Protein AF-D7FN32-F1 (afdb_monomer)

InterPro domains:
  IPR031610 Protein TIC110, chloroplastic [PF16940] (380-660)
  IPR031610 Protein TIC110, chloroplastic [PTHR34935] (25-690)

Foldseek 3Di:
DPDQFALLVLLVVLLVVQVVDLLLVVLQPDFLVRVCDVLVDDDPCPPVVVVSPDDDDDDDDDDDDDDPPPVSVVVSVVSLVSLLSNLLNVLSVVCNVQHQLRAQLVNSQVSNVSSVADDPSSLVSLLQSLLSSLLSNLVFLDDDLVVLVVSVSSCRRNVPDLVSNLSSLLSNLVSLCVPQPPPDDPVLCPDPPRSSVSSVLNSLLSLLSSLVPPPDPVSSVVSSVSSCVSRVHDPVVSVVSLCVNLVVVLLVVLVVCLVVLVPAALVVSVVSCSSSVPDPVVLLVSLLVSLLVLLLCLCCVPHPNQVGACDPVNVVSSVSSCRSSVPDPVSSLVSNCVRLVVSLLVLLLVLLVVCLVVLVDDLVVLLVSVVSSVCSCVRSVPDPVSSLVSQQVSLLVVLQVLLVVLLVCLVVVPLPVSLVSLLSSLSSLVSNLSSVVVPPPDDDDSVVSCCSRHVDQSYDDPSLVSLLSSLLSNLLVLVVDPFHDPCSVVSSVSSCRRSVPDPVSVLVSLLVRVVVVLLVLLLVQLVVCVVVVHNDVVSLVVSVVSCVRSVRPPVSLQVSLLVSLLVLVCVQCPPLDQHDPSRVVSSVVSCVSSVHDLVSVQVSLLVRNLVSLLVLLLVCCPPLNFRDPVSVVVSVVSCVSSSHDPVSSLVSNLVSSLVVVLVLLVVLLVLLCVLPDDPVVVCVPPVDDPDDPPDDDDDDDDPVSLVVSLVSLLSVVVSCVRNVQWDDDPDPDQTARPAAPVVSDDDDPVSLLVSLLSLLVVLVVDDDPVNVVSLVSNSVSCNNNPPDPVSLVVSLCVVLLVVLLVLLLVQCVPPLADDPVSVVVLVVSCVSSVDDPVVSVVSNLVSLLVNLLVLVVVQVVDPDHALVSLVVSLSSCVNSVHACPPRNPQDLVNLLVNLLNNLVCCLVPHDPDDDVNVVVLVVSCVRSVHDPVSSVVSLVVSLQVVLVVLQVVLQVCLVVLPLVSLVVSLVSNLSSLVVVVQAAHDDPDDLSSLCSSLVSLCVVVVVVQDPDDDCSVVVCVVSVVSSVSSCSNNVPDDD

Organism: Ectocarpus siliculosus (NCBI:txid2880)

Mean predicted aligned error: 22.16 Å

Nearest PDB structures (foldseek):
  7zjs-assembly2_C  TM=9.547E-02  e=1.951E-03  Homo sapiens
  7ue2-assembly1_A  TM=2.072E-01  e=6.579E-01  synthetic construct
  8ga7-assembly1_A  TM=9.412E-02  e=7.549E-02  synthetic construct

Structure (mmCIF, N/CA/C/O backbone):
data_AF-D7FN32-F1
#
_entry.id   AF-D7FN32-F1
#
loop_
_atom_site.group_PDB
_atom_site.id
_atom_site.type_symbol
_atom_site.label_atom_id
_atom_site.label_alt_id
_atom_site.label_comp_id
_atom_site.label_asym_id
_atom_site.label_entity_id
_atom_site.label_seq_id
_atom_site.pdbx_PDB_ins_code
_atom_site.Cartn_x
_atom_site.Cartn_y
_atom_site.Cartn_z
_atom_site.occupancy
_atom_site.B_iso_or_equiv
_atom_site.auth_seq_id
_atom_site.auth_comp_id
_atom_site.auth_asym_id
_atom_site.auth_atom_id
_atom_site.pdbx_PDB_model_num
ATOM 1 N N . MET A 1 1 ? -14.343 22.377 67.374 1.00 29.09 1 MET A N 1
ATOM 2 C CA . MET A 1 1 ? -14.703 21.154 66.633 1.00 29.09 1 MET A CA 1
ATOM 3 C C . MET A 1 1 ? -16.190 21.246 66.365 1.00 29.09 1 MET A C 1
ATOM 5 O O . MET A 1 1 ? -16.970 21.007 67.275 1.00 29.09 1 MET A O 1
ATOM 9 N N . LEU A 1 2 ? -16.567 21.759 65.194 1.00 30.19 2 LEU A N 1
ATOM 10 C CA . LEU A 1 2 ? -17.958 21.725 64.748 1.00 30.19 2 LEU A CA 1
ATOM 11 C C . LEU A 1 2 ? -18.257 20.260 64.424 1.00 30.19 2 LEU A C 1
ATOM 13 O O . LEU A 1 2 ? -17.502 19.645 63.675 1.00 30.19 2 LEU A O 1
ATOM 17 N N . VAL A 1 3 ? -19.268 19.691 65.075 1.00 39.28 3 VAL A N 1
ATOM 18 C CA . VAL A 1 3 ? -19.779 18.357 64.749 1.00 39.28 3 VAL A CA 1
ATOM 19 C C . VAL A 1 3 ? -20.258 18.431 63.300 1.00 39.28 3 VAL A C 1
ATOM 21 O O . VAL A 1 3 ? -21.067 19.298 62.977 1.00 39.28 3 VAL A O 1
ATOM 24 N N . GLU A 1 4 ? -19.672 17.625 62.414 1.00 46.88 4 GLU A N 1
ATOM 25 C CA . GLU A 1 4 ? -20.075 17.592 61.006 1.00 46.88 4 GLU A CA 1
ATOM 26 C C . GLU A 1 4 ? -21.521 17.091 60.923 1.00 46.88 4 GLU A C 1
ATOM 28 O O . GLU A 1 4 ? -21.793 16.032 61.495 1.00 46.88 4 GLU A O 1
ATOM 33 N N . PRO A 1 5 ? -22.432 17.811 60.241 1.00 53.34 5 PRO A N 1
ATOM 34 C CA . PRO A 1 5 ? -23.814 17.378 60.145 1.00 53.34 5 PRO A CA 1
ATOM 35 C C . PRO A 1 5 ? -23.885 16.027 59.427 1.00 53.34 5 PRO A C 1
ATOM 37 O O . PRO A 1 5 ? -23.348 15.861 58.328 1.00 53.34 5 PRO A O 1
ATOM 40 N N . MET A 1 6 ? -24.507 15.054 60.083 1.00 65.44 6 MET A N 1
ATOM 41 C CA . MET A 1 6 ? -24.779 13.712 59.571 1.00 65.44 6 MET A CA 1
ATOM 42 C C . MET A 1 6 ? -26.274 13.572 59.289 1.00 65.44 6 MET A C 1
ATOM 44 O O . MET A 1 6 ? -27.090 14.238 59.921 1.00 65.44 6 MET A O 1
ATOM 48 N N . GLY A 1 7 ? -26.670 12.637 58.417 1.00 68.06 7 GLY A N 1
ATOM 49 C CA . GLY A 1 7 ? -28.094 12.360 58.169 1.00 68.06 7 GLY A CA 1
ATOM 50 C C . GLY A 1 7 ? -28.890 12.127 59.464 1.00 68.06 7 GLY A C 1
ATOM 51 O O . GLY A 1 7 ? -30.017 12.596 59.595 1.00 68.06 7 GLY A O 1
ATOM 52 N N . LYS A 1 8 ? -28.269 11.508 60.481 1.00 75.12 8 LYS A N 1
ATOM 53 C CA . LYS A 1 8 ? -28.857 11.275 61.817 1.00 75.12 8 LYS A CA 1
ATOM 54 C C . LYS A 1 8 ? -29.263 12.549 62.565 1.00 75.12 8 LYS A C 1
ATOM 56 O O . LYS A 1 8 ? -30.167 12.486 63.393 1.00 75.12 8 LYS A O 1
ATOM 61 N N . ASP A 1 9 ? -28.666 13.699 62.261 1.00 76.75 9 ASP A N 1
ATOM 62 C CA . ASP A 1 9 ? -29.052 14.968 62.885 1.00 76.75 9 ASP A CA 1
ATOM 63 C C . ASP A 1 9 ? -30.468 15.397 62.478 1.00 76.75 9 ASP A C 1
ATOM 65 O O . ASP A 1 9 ? -31.136 16.109 63.229 1.00 76.75 9 ASP A O 1
ATOM 69 N N . SER A 1 10 ? -30.976 14.894 61.344 1.00 78.44 10 SER A N 1
ATOM 70 C CA . SER A 1 10 ? -32.376 15.081 60.949 1.00 78.44 10 SER A CA 1
ATOM 71 C C . SER A 1 10 ? -33.356 14.483 61.960 1.00 78.44 10 SER A C 1
ATOM 73 O O . SER A 1 10 ? -34.421 15.058 62.165 1.00 78.44 10 SER A O 1
ATOM 75 N N . PHE A 1 11 ? -33.009 13.386 62.648 1.00 82.81 11 PHE A N 1
ATOM 76 C CA . PHE A 1 11 ? -33.902 12.779 63.638 1.00 82.81 11 PHE A CA 1
ATOM 77 C C . PHE A 1 11 ? -34.154 13.727 64.810 1.00 82.81 11 PHE A C 1
ATOM 79 O O . PHE A 1 11 ? -35.302 13.942 65.192 1.00 82.81 11 PHE A O 1
ATOM 86 N N . LYS A 1 12 ? -33.101 14.395 65.291 1.00 80.56 12 LYS A N 1
ATOM 87 C CA . LYS A 1 12 ? -33.206 15.416 66.340 1.00 80.56 12 LYS A CA 1
ATOM 88 C C . LYS A 1 12 ? -33.944 16.661 65.858 1.00 80.56 12 LYS A C 1
ATOM 90 O O . LYS A 1 12 ? -34.766 17.190 66.593 1.00 80.56 12 LYS A O 1
ATOM 95 N N . GLN A 1 13 ? -33.722 17.092 64.614 1.00 79.88 13 GLN A N 1
ATOM 96 C CA . GLN A 1 13 ? -34.473 18.211 64.025 1.00 79.88 13 GLN A CA 1
ATOM 97 C C . GLN A 1 13 ? -35.979 17.904 63.942 1.00 79.88 13 GLN A C 1
ATOM 99 O O . GLN A 1 13 ? -36.803 18.762 64.252 1.00 79.88 13 GLN A O 1
ATOM 104 N N . ILE A 1 14 ? -36.352 16.670 63.581 1.00 80.12 14 ILE A N 1
ATOM 105 C CA . ILE A 1 14 ? -37.753 16.222 63.544 1.00 80.12 14 ILE A CA 1
ATOM 106 C C . ILE A 1 14 ? -38.358 16.194 64.958 1.00 80.12 14 ILE A C 1
ATOM 108 O O . ILE A 1 14 ? -39.503 16.614 65.139 1.00 80.12 14 ILE A O 1
ATOM 112 N N . GLU A 1 15 ? -37.607 15.739 65.965 1.00 75.81 15 GLU A N 1
ATOM 113 C CA . GLU A 1 15 ? -38.041 15.784 67.367 1.00 75.81 15 GLU A CA 1
ATOM 114 C C . GLU A 1 15 ? -38.228 17.222 67.876 1.00 75.81 15 GLU A C 1
ATOM 116 O O . GLU A 1 15 ? -39.260 17.532 68.473 1.00 75.81 15 GLU A O 1
ATOM 121 N N . GLU A 1 16 ? -37.275 18.115 67.596 1.00 79.88 16 GLU A N 1
ATOM 122 C CA . GLU A 1 16 ? -37.299 19.525 68.005 1.00 79.88 16 GLU A CA 1
ATOM 123 C C . GLU A 1 16 ? -38.459 20.308 67.366 1.00 79.88 16 GLU A C 1
ATOM 125 O O . GLU A 1 16 ? -39.102 21.119 68.040 1.00 79.88 16 GLU A O 1
ATOM 130 N N . GLU A 1 17 ? -38.786 20.040 66.096 1.00 76.50 17 GLU A N 1
ATOM 131 C CA . GLU A 1 17 ? -39.943 20.636 65.412 1.00 76.50 17 GLU A CA 1
ATOM 132 C C . GLU A 1 17 ? -41.262 20.310 66.130 1.00 76.50 17 GLU A C 1
ATOM 134 O O . GLU A 1 17 ? -42.109 21.188 66.314 1.00 76.50 17 GLU A O 1
ATOM 139 N N . VAL A 1 18 ? -41.434 19.065 66.583 1.00 72.06 18 VAL A N 1
ATOM 140 C CA . VAL A 1 18 ? -42.627 18.627 67.327 1.00 72.06 18 VAL A CA 1
ATOM 141 C C . VAL A 1 18 ? -42.623 19.179 68.753 1.00 72.06 18 VAL A C 1
ATOM 143 O O . VAL A 1 18 ? -43.676 19.559 69.272 1.00 72.06 18 VAL A O 1
ATOM 146 N N . ASP A 1 19 ? -41.448 19.278 69.374 1.00 69.00 19 ASP A N 1
ATOM 147 C CA . ASP A 1 19 ? -41.274 19.799 70.729 1.00 69.00 19 ASP A CA 1
ATOM 148 C C . ASP A 1 19 ? -41.477 21.320 70.843 1.00 69.00 19 ASP A C 1
ATOM 150 O O . ASP A 1 19 ? -41.755 21.821 71.940 1.00 69.00 19 ASP A O 1
ATOM 154 N N . SER A 1 20 ? -41.376 22.043 69.723 1.00 72.00 20 SER A N 1
ATOM 155 C CA . SER A 1 20 ? -41.645 23.483 69.633 1.00 72.00 20 SER A CA 1
ATOM 156 C C . SER A 1 20 ? -43.136 23.839 69.767 1.00 72.00 20 SER A C 1
ATOM 158 O O . SER A 1 20 ? -43.469 24.954 70.176 1.00 72.00 20 SER A O 1
ATOM 160 N N . ASP A 1 21 ? -44.039 22.884 69.504 1.00 73.25 21 ASP A N 1
ATOM 161 C CA . ASP A 1 21 ? -45.485 23.039 69.675 1.00 73.25 21 ASP A CA 1
ATOM 162 C C . ASP A 1 21 ? -45.949 22.354 70.983 1.00 73.25 21 ASP A C 1
ATOM 164 O O . ASP A 1 21 ? -45.968 21.120 71.080 1.00 73.25 21 ASP A O 1
ATOM 168 N N . PRO A 1 22 ? -46.373 23.118 72.010 1.00 65.75 22 PRO A N 1
ATOM 169 C CA . PRO A 1 22 ? -46.742 22.570 73.317 1.00 65.75 22 PRO A CA 1
ATOM 170 C C . PRO A 1 22 ? -47.934 21.602 73.260 1.00 65.75 22 PRO A C 1
ATOM 172 O O . PRO A 1 22 ? -48.061 20.732 74.131 1.00 65.75 22 PRO A O 1
ATOM 175 N N . ILE A 1 23 ? -48.797 21.714 72.241 1.00 65.00 23 ILE A N 1
ATOM 176 C CA . ILE A 1 23 ? -49.921 20.798 72.026 1.00 65.00 23 ILE A CA 1
ATOM 177 C C . ILE A 1 23 ? -49.400 19.476 71.455 1.00 65.00 23 ILE A C 1
ATOM 179 O O . ILE A 1 23 ? -49.736 18.419 71.991 1.00 65.00 23 ILE A O 1
ATOM 183 N N . LYS A 1 24 ? -48.536 19.512 70.431 1.00 70.69 24 LYS A N 1
ATOM 184 C CA . LYS A 1 24 ? -47.958 18.297 69.826 1.00 70.69 24 LYS A CA 1
ATOM 185 C C . LYS A 1 24 ? -47.060 17.544 70.811 1.00 70.69 24 LYS A C 1
ATOM 187 O O . LYS A 1 24 ? -47.231 16.339 70.981 1.00 70.69 24 LYS A O 1
ATOM 192 N N . LYS A 1 25 ? -46.223 18.262 71.567 1.00 71.12 25 LYS A N 1
ATOM 193 C CA . LYS A 1 25 ? -45.372 17.723 72.646 1.00 71.12 25 LYS A CA 1
ATOM 194 C C . LYS A 1 25 ? -46.145 17.012 73.758 1.00 71.12 25 LYS A C 1
ATOM 196 O O . LYS A 1 25 ? -45.662 16.050 74.354 1.00 71.12 25 LYS A O 1
ATOM 201 N N . SER A 1 26 ? -47.335 17.509 74.090 1.00 64.69 26 SER A N 1
ATOM 202 C CA . SER A 1 26 ? -48.177 16.911 75.135 1.00 64.69 26 SER A CA 1
ATOM 203 C C . SER A 1 26 ? -48.932 15.681 74.629 1.00 64.69 26 SER A C 1
ATOM 205 O O . SER A 1 26 ? -49.164 14.743 75.389 1.00 64.69 26 SER A O 1
ATOM 207 N N . VAL A 1 27 ? -49.317 15.679 73.349 1.00 66.88 27 VAL A N 1
ATOM 208 C CA . VAL A 1 27 ? -50.088 14.600 72.718 1.00 66.88 27 VAL A CA 1
ATOM 209 C C . VAL A 1 27 ? -49.193 13.434 72.273 1.00 66.88 27 VAL A C 1
ATOM 211 O O . VAL A 1 27 ? -49.628 12.285 72.365 1.00 66.88 27 VAL A O 1
ATOM 214 N N . SER A 1 28 ? -47.939 13.691 71.885 1.00 66.25 28 SER A N 1
ATOM 215 C CA . SER A 1 28 ? -46.950 12.657 71.533 1.00 66.25 28 SER A CA 1
ATOM 216 C C . SER A 1 28 ? -46.604 11.729 72.705 1.00 66.25 28 SER A C 1
ATOM 218 O O . SER A 1 28 ? -46.356 10.544 72.514 1.00 66.25 28 SER A O 1
ATOM 220 N N . LYS A 1 29 ? -46.672 12.241 73.942 1.00 68.31 29 LYS A N 1
ATOM 221 C CA . LYS A 1 29 ? -46.376 11.499 75.184 1.00 68.31 29 LYS A CA 1
ATOM 222 C C . LYS A 1 29 ? -47.545 10.662 75.716 1.00 68.31 29 LYS A C 1
ATOM 224 O O . LYS A 1 29 ? -47.408 9.999 76.746 1.00 68.31 29 LYS A O 1
ATOM 229 N N . MET A 1 30 ? -48.713 10.707 75.074 1.00 67.94 30 MET A N 1
ATOM 230 C CA . MET A 1 30 ? -49.887 9.956 75.524 1.00 67.94 30 MET A CA 1
ATOM 231 C C . MET A 1 30 ? -49.805 8.490 75.096 1.00 67.94 30 MET A C 1
ATOM 233 O O . MET A 1 30 ? -49.658 8.182 73.914 1.00 67.94 30 MET A O 1
ATOM 237 N N . THR A 1 31 ? -49.999 7.569 76.043 1.00 62.53 31 THR A N 1
ATOM 238 C CA . THR A 1 31 ? -50.057 6.135 75.729 1.00 62.53 31 THR A CA 1
ATOM 239 C C . THR A 1 31 ? -51.274 5.809 74.847 1.00 62.53 31 THR A C 1
ATOM 241 O O . THR A 1 31 ? -52.301 6.499 74.933 1.00 62.53 31 THR A O 1
ATOM 244 N N . PRO A 1 32 ? -51.224 4.735 74.032 1.00 60.09 32 PRO A N 1
ATOM 245 C CA . PRO A 1 32 ? -52.300 4.389 73.097 1.00 60.09 32 PRO A CA 1
ATOM 246 C C . PRO A 1 32 ? -53.680 4.283 73.763 1.00 60.09 32 PRO A C 1
ATOM 248 O O . PRO A 1 32 ? -54.679 4.720 73.194 1.00 60.09 32 PRO A O 1
ATOM 251 N N . GLY A 1 33 ? -53.737 3.778 75.002 1.00 57.44 33 GLY A N 1
ATOM 252 C CA . GLY A 1 33 ? -54.968 3.688 75.793 1.00 57.44 33 GLY A CA 1
ATOM 253 C C . GLY A 1 33 ? -55.526 5.045 76.240 1.00 57.44 33 GLY A C 1
ATOM 254 O O . GLY A 1 33 ? -56.731 5.274 76.136 1.00 57.44 33 GLY A O 1
ATOM 255 N N . VAL A 1 34 ? -54.663 5.970 76.679 1.00 62.78 34 VAL A N 1
ATOM 256 C CA . VAL A 1 34 ? -55.061 7.322 77.120 1.00 62.78 34 VAL A CA 1
ATOM 257 C C . VAL A 1 34 ? -55.555 8.144 75.937 1.00 62.78 34 VAL A C 1
ATOM 259 O O . VAL A 1 34 ? -56.607 8.777 76.001 1.00 62.78 34 VAL A O 1
ATOM 262 N N . ALA A 1 35 ? -54.839 8.090 74.822 1.00 59.69 35 ALA A N 1
ATOM 263 C CA . ALA A 1 35 ? -55.214 8.842 73.643 1.00 59.69 35 ALA A CA 1
ATOM 264 C C . ALA A 1 35 ? -56.444 8.253 72.934 1.00 59.69 35 ALA A C 1
ATOM 266 O O . ALA A 1 35 ? -57.266 9.021 72.438 1.00 59.69 35 ALA A O 1
ATOM 267 N N . LYS A 1 36 ? -56.647 6.924 72.952 1.00 59.28 36 LYS A N 1
ATOM 268 C CA . LYS A 1 36 ? -57.910 6.308 72.510 1.00 59.28 36 LYS A CA 1
ATOM 269 C C . LYS A 1 36 ? -59.072 6.806 73.369 1.00 59.28 36 LYS A C 1
ATOM 271 O O . LYS A 1 36 ? -60.054 7.251 72.797 1.00 59.28 36 LYS A O 1
ATOM 276 N N . ALA A 1 37 ? -58.934 6.869 74.697 1.00 56.66 37 ALA A N 1
ATOM 277 C CA . ALA A 1 37 ? -59.971 7.406 75.587 1.00 56.66 37 ALA A CA 1
ATOM 278 C C . ALA A 1 37 ? -60.298 8.894 75.320 1.00 56.66 37 ALA A C 1
ATOM 280 O O . ALA A 1 37 ? -61.471 9.259 75.218 1.00 56.66 37 ALA A O 1
ATOM 281 N N . VAL A 1 38 ? -59.279 9.742 75.120 1.00 60.28 38 VAL A N 1
ATOM 282 C CA . VAL A 1 38 ? -59.444 11.167 74.754 1.00 60.28 38 VAL A CA 1
ATOM 283 C C . VAL A 1 38 ? -60.082 11.327 73.364 1.00 60.28 38 VAL A C 1
ATOM 285 O O . VAL A 1 38 ? -60.896 12.228 73.154 1.00 60.28 38 VAL A O 1
ATOM 288 N N . LEU A 1 39 ? -59.758 10.435 72.421 1.00 56.53 39 LEU A N 1
ATOM 289 C CA . LEU A 1 39 ? -60.235 10.469 71.038 1.00 56.53 39 LEU A CA 1
ATOM 290 C C . LEU A 1 39 ? -61.536 9.697 70.791 1.00 56.53 39 LEU A C 1
ATOM 292 O O . LEU A 1 39 ? -62.108 9.933 69.737 1.00 56.53 39 LEU A O 1
ATOM 296 N N . THR A 1 40 ? -62.024 8.800 71.662 1.00 51.47 40 THR A N 1
ATOM 297 C CA . THR A 1 40 ? -63.292 8.047 71.479 1.00 51.47 40 THR A CA 1
ATOM 298 C C . THR A 1 40 ? -64.447 8.533 72.356 1.00 51.47 40 THR A C 1
ATOM 300 O O . THR A 1 40 ? -65.594 8.321 71.970 1.00 51.47 40 THR A O 1
ATOM 303 N N . GLY A 1 41 ? -64.182 9.266 73.445 1.00 48.47 41 GLY A N 1
ATOM 304 C CA . GLY A 1 41 ? -65.185 10.079 74.145 1.00 48.47 41 GLY A CA 1
ATOM 305 C C . GLY A 1 41 ? -65.407 9.773 75.634 1.00 48.47 41 GLY A C 1
ATOM 306 O O . GLY A 1 41 ? -65.128 8.681 76.116 1.00 48.47 41 GLY A O 1
ATOM 307 N N . VAL A 1 42 ? -66.013 10.771 76.299 1.00 38.62 42 VAL A N 1
ATOM 308 C CA . VAL A 1 42 ? -66.434 10.894 77.718 1.00 38.62 42 VAL A CA 1
ATOM 309 C C . VAL A 1 42 ? -65.360 11.362 78.718 1.00 38.62 42 VAL A C 1
ATOM 311 O O . VAL A 1 42 ? -65.156 10.762 79.765 1.00 38.62 42 VAL A O 1
ATOM 314 N N . ILE A 1 43 ? -64.736 12.517 78.458 1.00 39.38 43 ILE A N 1
ATOM 315 C CA . ILE A 1 43 ? -64.212 13.402 79.520 1.00 39.38 43 ILE A CA 1
ATOM 316 C C . ILE A 1 43 ? -64.628 14.845 79.170 1.00 39.38 43 ILE A C 1
ATOM 318 O O . ILE A 1 43 ? -64.515 15.221 78.000 1.00 39.38 43 ILE A O 1
ATOM 322 N N . PRO A 1 44 ? -65.131 15.677 80.107 1.00 39.16 44 PRO A N 1
ATOM 323 C CA . PRO A 1 44 ? -65.444 17.074 79.817 1.00 39.16 44 PRO A CA 1
ATOM 324 C C . PRO A 1 44 ? -64.147 17.827 79.477 1.00 39.16 44 PRO A C 1
ATOM 326 O O . PRO A 1 44 ? -63.320 18.078 80.346 1.00 39.16 44 PRO A O 1
ATOM 329 N N . ILE A 1 45 ? -63.973 18.212 78.209 1.00 42.84 45 ILE A N 1
ATOM 330 C CA . ILE A 1 45 ? -62.768 18.876 77.659 1.00 42.84 45 ILE A CA 1
ATOM 331 C C . ILE A 1 45 ? -62.533 20.297 78.240 1.00 42.84 45 ILE A C 1
ATOM 333 O O . ILE A 1 45 ? -61.560 20.965 77.903 1.00 42.84 45 ILE A O 1
ATOM 337 N N . ALA A 1 46 ? -63.360 20.765 79.179 1.00 38.06 46 ALA A N 1
ATOM 338 C CA . ALA A 1 46 ? -63.178 22.067 79.822 1.00 38.06 46 ALA A CA 1
ATOM 339 C C . ALA A 1 46 ? -61.933 22.140 80.736 1.00 38.06 46 ALA A C 1
ATOM 341 O O . ALA A 1 46 ? -61.381 23.222 80.906 1.00 38.06 46 ALA A O 1
ATOM 342 N N . SER A 1 47 ? -61.448 21.021 81.291 1.00 38.44 47 SER A N 1
ATOM 343 C CA . SER A 1 47 ? -60.293 21.023 82.209 1.00 38.44 47 SER A CA 1
ATOM 344 C C . SER A 1 47 ? -58.933 20.832 81.523 1.00 38.44 47 SER A C 1
ATOM 346 O O . SER A 1 47 ? -57.935 21.344 82.021 1.00 38.44 47 SER A O 1
ATOM 348 N N . ALA A 1 48 ? -58.868 20.156 80.370 1.00 39.03 48 ALA A N 1
ATOM 349 C CA . ALA A 1 48 ? -57.599 19.877 79.683 1.00 39.03 48 ALA A CA 1
ATOM 350 C C . ALA A 1 48 ? -57.125 21.038 78.789 1.00 39.03 48 ALA A C 1
ATOM 352 O O . ALA A 1 48 ? -55.931 21.317 78.724 1.00 39.03 48 ALA A O 1
ATOM 353 N N . VAL A 1 49 ? -58.050 21.764 78.147 1.00 37.81 49 VAL A N 1
ATOM 354 C CA . VAL A 1 49 ? -57.704 22.938 77.319 1.00 37.81 49 VAL A CA 1
ATOM 355 C C . VAL A 1 49 ? -57.350 24.150 78.192 1.00 37.81 49 VAL A C 1
ATOM 357 O O . VAL A 1 49 ? -56.463 24.919 77.837 1.00 37.81 49 VAL A O 1
ATOM 360 N N . GLY A 1 50 ? -57.963 24.282 79.376 1.00 39.78 50 GLY A N 1
ATOM 361 C CA . GLY A 1 50 ? -57.622 25.328 80.351 1.00 39.78 50 GLY A CA 1
ATOM 362 C C . GLY A 1 50 ? -56.249 25.149 81.013 1.00 39.78 50 GLY A C 1
ATOM 363 O O . GLY A 1 50 ? -55.634 26.138 81.398 1.00 39.78 50 GLY A O 1
ATOM 364 N N . TYR A 1 51 ? -55.733 23.916 81.095 1.00 41.47 51 TYR A N 1
ATOM 365 C CA . TYR A 1 51 ? -54.408 23.630 81.664 1.00 41.47 51 TYR A CA 1
ATOM 366 C C . TYR A 1 51 ? -53.253 23.929 80.688 1.00 41.47 51 TYR A C 1
ATOM 368 O O . TYR A 1 51 ? -52.133 24.180 81.119 1.00 41.47 51 TYR A O 1
ATOM 376 N N . LEU A 1 52 ? -53.520 23.941 79.377 1.00 39.09 52 LEU A N 1
ATOM 377 C CA . LEU A 1 52 ? -52.517 24.189 78.329 1.00 39.09 52 LEU A CA 1
ATOM 378 C C . LEU A 1 52 ? -52.388 25.670 77.921 1.00 39.09 52 LEU A C 1
ATOM 380 O O . LEU A 1 52 ? -51.473 26.007 77.176 1.00 39.09 52 LEU A O 1
ATOM 384 N N . ALA A 1 53 ? -53.270 26.557 78.401 1.00 36.41 53 ALA A N 1
ATOM 385 C CA . ALA A 1 53 ? -53.348 27.956 77.959 1.00 36.41 53 ALA A CA 1
ATOM 386 C C . ALA A 1 53 ? -52.932 29.015 79.006 1.00 36.41 53 ALA A C 1
ATOM 388 O O . ALA A 1 53 ? -53.119 30.202 78.749 1.00 36.41 53 ALA A O 1
ATOM 389 N N . MET A 1 54 ? -52.367 28.646 80.167 1.00 36.66 54 MET A N 1
ATOM 390 C CA . MET A 1 54 ? -51.922 29.630 81.172 1.00 36.66 54 MET A CA 1
ATOM 391 C C . MET A 1 54 ? -50.525 29.350 81.750 1.00 36.66 54 MET A C 1
ATOM 393 O O . MET A 1 54 ? -50.254 28.222 82.166 1.00 36.66 54 MET A O 1
ATOM 397 N N . PRO A 1 55 ? -49.652 30.371 81.873 1.00 30.08 55 PRO A N 1
ATOM 398 C CA . PRO A 1 55 ? -48.446 30.282 82.682 1.00 30.08 55 PRO A CA 1
ATOM 399 C C . PRO A 1 55 ? -48.766 30.593 84.163 1.00 30.08 55 PRO A C 1
ATOM 401 O O . PRO A 1 55 ? -48.966 31.746 84.525 1.00 30.08 55 PRO A O 1
ATOM 404 N N . GLY A 1 56 ? -48.773 29.562 85.023 1.00 33.62 56 GLY A N 1
ATOM 405 C CA . GLY A 1 56 ? -48.625 29.653 86.494 1.00 33.62 56 GLY A CA 1
ATOM 406 C C . GLY A 1 56 ? -49.888 29.768 87.390 1.00 33.62 56 GLY A C 1
ATOM 407 O O . GLY A 1 56 ? -50.707 30.653 87.201 1.00 33.62 56 GLY A O 1
ATOM 408 N N . GLY A 1 57 ? -49.965 28.925 88.444 1.00 35.75 57 GLY A N 1
ATOM 409 C CA . GLY A 1 57 ? -50.543 29.225 89.785 1.00 35.75 57 GLY A CA 1
ATOM 410 C C . GLY A 1 57 ? -52.057 29.052 90.110 1.00 35.75 57 GLY A C 1
ATOM 411 O O . GLY A 1 57 ? -52.846 29.938 89.837 1.00 35.75 57 GLY A O 1
ATOM 412 N N . VAL A 1 58 ? -52.402 27.955 90.819 1.00 35.34 58 VAL A N 1
ATOM 413 C CA . VAL A 1 58 ? -53.453 27.659 91.858 1.00 35.34 58 VAL A CA 1
ATOM 414 C C . VAL A 1 58 ? -54.872 28.338 91.893 1.00 35.34 58 VAL A C 1
ATOM 416 O O . VAL A 1 58 ? -54.997 29.518 92.186 1.00 35.34 58 VAL A O 1
ATOM 419 N N . ALA A 1 59 ? -55.915 27.464 91.866 1.00 30.22 59 ALA A N 1
ATOM 420 C CA . ALA A 1 59 ? -57.247 27.435 92.560 1.00 30.22 59 ALA A CA 1
ATOM 421 C C . ALA A 1 59 ? -58.617 27.891 91.934 1.00 30.22 59 ALA A C 1
ATOM 423 O O . ALA A 1 59 ? -58.970 29.060 91.937 1.00 30.22 59 ALA A O 1
ATOM 424 N N . VAL A 1 60 ? -59.434 26.864 91.587 1.00 31.30 60 VAL A N 1
ATOM 425 C CA . VAL A 1 60 ? -60.844 26.474 91.956 1.00 31.30 60 VAL A CA 1
ATOM 426 C C . VAL A 1 60 ? -62.132 27.293 91.606 1.00 31.30 60 VAL A C 1
ATOM 428 O O . VAL A 1 60 ? -62.386 28.360 92.149 1.00 31.30 60 VAL A O 1
ATOM 431 N N . SER A 1 61 ? -63.063 26.569 90.927 1.00 24.70 61 SER A N 1
ATOM 432 C CA . SER A 1 61 ? -64.568 26.601 90.885 1.00 24.70 61 SER A CA 1
ATOM 433 C C . SER A 1 61 ? -65.296 27.755 90.167 1.00 24.70 61 SER A C 1
ATOM 435 O O . SER A 1 61 ? -64.863 28.888 90.254 1.00 24.70 61 SER A O 1
ATOM 437 N N . ALA A 1 62 ? -66.457 27.618 89.507 1.00 24.22 62 ALA A N 1
ATOM 438 C CA . ALA A 1 62 ? -67.287 26.523 88.981 1.00 24.22 62 ALA A CA 1
ATOM 439 C C . ALA A 1 62 ? -68.414 27.150 88.101 1.00 24.22 62 ALA A C 1
ATOM 441 O O . ALA A 1 62 ? -68.758 28.310 88.308 1.00 24.22 62 ALA A O 1
ATOM 442 N N . ILE A 1 63 ? -69.053 26.332 87.239 1.00 26.92 63 ILE A N 1
ATOM 443 C CA . ILE A 1 63 ? -70.341 26.548 86.512 1.00 26.92 63 ILE A CA 1
ATOM 444 C C . ILE A 1 63 ? -70.248 27.491 85.282 1.00 26.92 63 ILE A C 1
ATOM 446 O O . ILE A 1 63 ? -69.720 28.583 85.375 1.00 26.92 63 ILE A O 1
ATOM 450 N N . GLY A 1 64 ? -70.744 27.178 84.078 1.00 24.53 64 GLY A N 1
ATOM 451 C CA . GLY A 1 64 ? -71.629 26.112 83.614 1.00 24.53 64 GLY A CA 1
ATOM 452 C C . GLY A 1 64 ? -71.744 26.098 82.077 1.00 24.53 64 GLY A C 1
ATOM 453 O O . GLY A 1 64 ? -71.240 26.973 81.381 1.00 24.53 64 GLY A O 1
ATOM 454 N N . ALA A 1 65 ? -72.361 25.031 81.574 1.00 26.67 65 ALA A N 1
ATOM 455 C CA . ALA A 1 65 ? -72.395 24.567 80.190 1.00 26.67 65 ALA A CA 1
ATOM 456 C C . ALA A 1 65 ? -73.115 25.481 79.173 1.00 26.67 65 ALA A C 1
ATOM 458 O O . ALA A 1 65 ? -74.073 26.158 79.524 1.00 26.67 65 ALA A O 1
ATOM 459 N N . VAL A 1 66 ? -72.693 25.389 77.898 1.00 28.78 66 VAL A N 1
ATOM 460 C CA . VAL A 1 66 ? -73.493 25.144 76.664 1.00 28.78 66 VAL A CA 1
ATOM 461 C C . VAL A 1 66 ? -72.717 25.668 75.438 1.00 28.78 66 VAL A C 1
ATOM 463 O O . VAL A 1 66 ? -72.787 26.840 75.096 1.00 28.78 66 VAL A O 1
ATOM 466 N N . ALA A 1 67 ? -71.965 24.769 74.783 1.00 26.98 67 ALA A N 1
ATOM 467 C CA . ALA A 1 67 ? -71.562 24.824 73.361 1.00 26.98 67 ALA A CA 1
ATOM 468 C C . ALA A 1 67 ? -70.930 23.474 72.924 1.00 26.98 67 ALA A C 1
ATOM 470 O O . ALA A 1 67 ? -69.848 23.421 72.343 1.00 26.98 67 ALA A O 1
ATOM 471 N N . SER A 1 68 ? -71.562 22.342 73.260 1.00 38.41 68 SER A N 1
ATOM 472 C CA . SER A 1 68 ? -70.993 20.987 73.102 1.00 38.41 68 SER A CA 1
ATOM 473 C C . SER A 1 68 ? -71.290 20.283 71.764 1.00 38.41 68 SER A C 1
ATOM 475 O O . SER A 1 68 ? -70.939 19.120 71.614 1.00 38.41 68 SER A O 1
ATOM 477 N N . GLY A 1 69 ? -71.876 20.946 70.763 1.00 35.09 69 GLY A N 1
ATOM 478 C CA . GLY A 1 69 ? -72.221 20.290 69.487 1.00 35.09 69 GLY A CA 1
ATOM 479 C C . GLY A 1 69 ? -71.213 20.470 68.346 1.00 35.09 69 GLY A C 1
ATOM 480 O O . GLY A 1 69 ? -71.029 19.568 67.537 1.00 35.09 69 GLY A O 1
ATOM 481 N N . VAL A 1 70 ? -70.539 21.625 68.271 1.00 35.88 70 VAL A N 1
ATOM 482 C CA . VAL A 1 70 ? -69.803 22.031 67.052 1.00 35.88 70 VAL A CA 1
ATOM 483 C C . VAL A 1 70 ? -68.299 22.230 67.302 1.00 35.88 70 VAL A C 1
ATOM 485 O O . VAL A 1 70 ? -67.482 21.869 66.459 1.00 35.88 70 VAL A O 1
ATOM 488 N N . GLY A 1 71 ? -67.897 22.683 68.497 1.00 40.00 71 GLY A N 1
ATOM 489 C CA . GLY A 1 71 ? -66.480 22.836 68.866 1.00 40.00 71 GLY A CA 1
ATOM 490 C C . GLY A 1 71 ? -65.765 21.520 69.207 1.00 40.00 71 GLY A C 1
ATOM 491 O O . GLY A 1 71 ? -64.562 21.403 68.990 1.00 40.00 71 GLY A O 1
ATOM 492 N N . GLY A 1 72 ? -66.497 20.506 69.687 1.00 47.06 72 GLY A N 1
ATOM 493 C CA . GLY A 1 72 ? -65.935 19.212 70.100 1.00 47.06 72 GLY A CA 1
ATOM 494 C C . GLY A 1 72 ? -65.400 18.379 68.935 1.00 47.06 72 GLY A C 1
ATOM 495 O O . GLY A 1 72 ? -64.325 17.800 69.043 1.00 47.06 72 GLY A O 1
ATOM 496 N N . ASN A 1 73 ? -66.088 18.388 67.789 1.00 51.22 73 ASN A N 1
ATOM 497 C CA . ASN A 1 73 ? -65.593 17.731 66.576 1.00 51.22 73 ASN A CA 1
ATOM 498 C C . ASN A 1 73 ? -64.388 18.468 65.981 1.00 51.22 73 ASN A C 1
ATOM 500 O O . ASN A 1 73 ? -63.462 17.816 65.508 1.00 51.22 73 ASN A O 1
ATOM 504 N N . LEU A 1 74 ? -64.350 19.804 66.062 1.00 52.69 74 LEU A N 1
ATOM 505 C CA . LEU A 1 74 ? -63.206 20.595 65.603 1.00 52.69 74 LEU A CA 1
ATOM 506 C C . LEU A 1 74 ? -61.976 20.393 66.503 1.00 52.69 74 LEU A C 1
ATOM 508 O O . LEU A 1 74 ? -60.884 20.178 65.992 1.00 52.69 74 LEU A O 1
ATOM 512 N N . ALA A 1 75 ? -62.147 20.400 67.829 1.00 56.84 75 ALA A N 1
ATOM 513 C CA . ALA A 1 75 ? -61.076 20.132 68.789 1.00 56.84 75 ALA A CA 1
ATOM 514 C C . ALA A 1 75 ? -60.584 18.677 68.714 1.00 56.84 75 ALA A C 1
ATOM 516 O O . ALA A 1 75 ? -59.383 18.444 68.740 1.00 56.84 75 ALA A O 1
ATOM 517 N N . ARG A 1 76 ? -61.487 17.702 68.541 1.00 62.75 76 ARG A N 1
ATOM 518 C CA . ARG A 1 76 ? -61.143 16.287 68.320 1.00 62.75 76 ARG A CA 1
ATOM 519 C C . ARG A 1 76 ? -60.411 16.084 66.996 1.00 62.75 76 ARG A C 1
ATOM 521 O O . ARG A 1 76 ? -59.437 15.343 66.968 1.00 62.75 76 ARG A O 1
ATOM 528 N N . LYS A 1 77 ? -60.834 16.765 65.923 1.00 66.69 77 LYS A N 1
ATOM 529 C CA . LYS A 1 77 ? -60.133 16.760 64.630 1.00 66.69 77 LYS A CA 1
ATOM 530 C C . LYS A 1 77 ? -58.744 17.387 64.765 1.00 66.69 77 LYS A C 1
ATOM 532 O O . LYS A 1 77 ? -57.787 16.766 64.332 1.00 66.69 77 LYS A O 1
ATOM 537 N N . LYS A 1 78 ? -58.619 18.532 65.449 1.00 67.56 78 LYS A N 1
ATOM 538 C CA . LYS A 1 78 ? -57.329 19.185 65.734 1.00 67.56 78 LYS A CA 1
ATOM 539 C C . LYS A 1 78 ? -56.411 18.356 66.638 1.00 67.56 78 LYS A C 1
ATOM 541 O O . LYS A 1 78 ? -55.221 18.328 66.385 1.00 67.56 78 LYS A O 1
ATOM 546 N N . LEU A 1 79 ? -56.932 17.666 67.656 1.00 68.94 79 LEU A N 1
ATOM 547 C CA . LEU A 1 79 ? -56.146 16.789 68.539 1.00 68.94 79 LEU A CA 1
ATOM 548 C C . LEU A 1 79 ? -55.735 15.488 67.846 1.00 68.94 79 LEU A C 1
ATOM 550 O O . LEU A 1 79 ? -54.611 15.036 68.030 1.00 68.94 79 LEU A O 1
ATOM 554 N N . LYS A 1 80 ? -56.623 14.893 67.038 1.00 72.75 80 LYS A N 1
ATOM 555 C CA . LYS A 1 80 ? -56.285 13.739 66.194 1.00 72.75 80 LYS A CA 1
ATOM 556 C C . LYS A 1 80 ? -55.197 14.120 65.189 1.00 72.75 80 LYS A C 1
ATOM 558 O O . LYS A 1 80 ? -54.225 13.390 65.069 1.00 72.75 80 LYS A O 1
ATOM 563 N N . GLN A 1 81 ? -55.342 15.278 64.546 1.00 74.88 81 GLN A N 1
ATOM 564 C CA . GLN A 1 81 ? -54.360 15.823 63.614 1.00 74.88 81 GLN A CA 1
ATOM 565 C C . GLN A 1 81 ? -53.034 16.131 64.319 1.00 74.88 81 GLN A C 1
ATOM 567 O O . GLN A 1 81 ? -52.019 15.601 63.914 1.00 74.88 81 GLN A O 1
ATOM 572 N N . ALA A 1 82 ? -53.035 16.840 65.452 1.00 72.94 82 ALA A N 1
ATOM 573 C CA . ALA A 1 82 ? -51.819 17.104 66.230 1.00 72.94 82 ALA A CA 1
ATOM 574 C C . ALA A 1 82 ? -51.125 15.822 66.728 1.00 72.94 82 ALA A C 1
ATOM 576 O O . ALA A 1 82 ? -49.905 15.799 66.865 1.00 72.94 82 ALA A O 1
ATOM 577 N N . ARG A 1 83 ? -51.890 14.752 66.995 1.00 74.81 83 ARG A N 1
ATOM 578 C CA . ARG A 1 83 ? -51.341 13.431 67.320 1.00 74.81 83 ARG A CA 1
ATOM 579 C C . ARG A 1 83 ? -50.664 12.797 66.111 1.00 74.81 83 ARG A C 1
ATOM 581 O O . ARG A 1 83 ? -49.532 12.346 66.234 1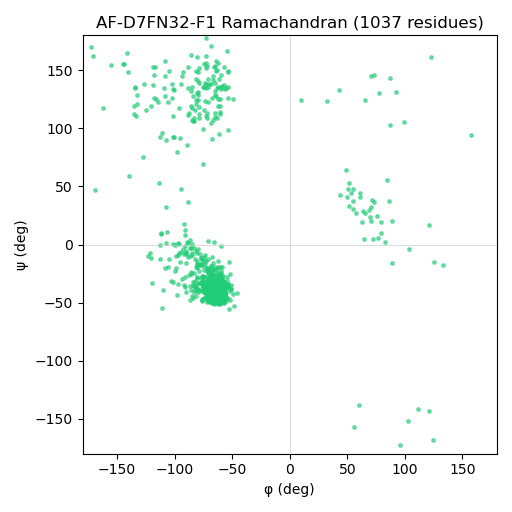.00 74.81 83 ARG A O 1
ATOM 588 N N . GLN A 1 84 ? -51.338 12.779 64.966 1.00 77.62 84 GLN A N 1
ATOM 589 C CA . GLN A 1 84 ? -50.786 12.253 63.717 1.00 77.62 84 GLN A CA 1
ATOM 590 C C . GLN A 1 84 ? -49.548 13.057 63.273 1.00 77.62 84 GLN A C 1
ATOM 592 O O . GLN A 1 84 ? -48.519 12.459 62.987 1.00 77.62 84 GLN A O 1
ATOM 597 N N . ASP A 1 85 ? -49.580 14.387 63.391 1.00 77.38 85 ASP A N 1
ATOM 598 C CA . ASP A 1 85 ? -48.457 15.303 63.124 1.00 77.38 85 ASP A CA 1
ATOM 599 C C . ASP A 1 85 ? -47.243 15.091 64.052 1.00 77.38 85 ASP A C 1
ATOM 601 O O . ASP A 1 85 ? -46.176 15.645 63.801 1.00 77.38 85 ASP A O 1
ATOM 605 N N . SER A 1 86 ? -47.398 14.345 65.153 1.00 78.75 86 SER A N 1
ATOM 606 C CA . SER A 1 86 ? -46.313 14.044 66.098 1.00 78.75 86 SER A CA 1
ATOM 607 C C . SER A 1 86 ? -45.667 12.670 65.887 1.00 78.75 86 SER A C 1
ATOM 609 O O . SER A 1 86 ? -44.624 12.385 66.473 1.00 78.75 86 SER A O 1
ATOM 611 N N . ALA A 1 87 ? -46.258 11.827 65.035 1.00 80.12 87 ALA A N 1
ATOM 612 C CA . ALA A 1 87 ? -45.746 10.496 64.725 1.00 80.12 87 ALA A CA 1
ATOM 613 C C . ALA A 1 87 ? -44.344 10.484 64.068 1.00 80.12 87 ALA A C 1
ATOM 615 O O . ALA A 1 87 ? -43.555 9.614 64.448 1.00 80.12 87 ALA A O 1
ATOM 616 N N . PRO A 1 88 ? -43.961 11.444 63.191 1.00 82.50 88 PRO A N 1
ATOM 617 C CA . PRO A 1 88 ? -42.603 11.492 62.640 1.00 82.50 88 PRO A CA 1
ATOM 618 C C . PRO A 1 88 ? -41.512 11.588 63.718 1.00 82.50 88 PRO A C 1
ATOM 620 O O . PRO A 1 88 ? -40.499 10.902 63.624 1.00 82.50 88 PRO A O 1
ATOM 623 N N . ALA A 1 89 ? -41.739 12.373 64.781 1.00 81.31 89 ALA A N 1
ATOM 624 C CA . ALA A 1 89 ? -40.799 12.507 65.900 1.00 81.31 89 ALA A CA 1
ATOM 625 C C . ALA A 1 89 ? -40.658 11.216 66.712 1.00 81.31 89 ALA A C 1
ATOM 627 O O . ALA A 1 89 ? -39.567 10.892 67.164 1.00 81.31 89 ALA A O 1
ATOM 628 N N . GLN A 1 90 ? -41.733 10.437 66.863 1.00 81.06 90 GLN A N 1
ATOM 629 C CA . GLN A 1 90 ? -41.660 9.161 67.574 1.00 81.06 90 GLN A CA 1
ATOM 630 C C . GLN A 1 90 ? -40.870 8.107 66.786 1.00 81.06 90 GLN A C 1
ATOM 632 O O . GLN A 1 90 ? -40.123 7.331 67.382 1.00 81.06 90 GLN A O 1
ATOM 637 N N . VAL A 1 91 ? -41.027 8.065 65.459 1.00 82.69 91 VAL A N 1
ATOM 638 C CA . VAL A 1 91 ? -40.246 7.165 64.596 1.00 82.69 91 VAL A CA 1
ATOM 639 C C . VAL A 1 91 ? -38.783 7.609 64.540 1.00 82.69 91 VAL A C 1
ATOM 641 O O . VAL A 1 91 ? -37.897 6.775 64.707 1.00 82.69 91 VAL A O 1
ATOM 644 N N . ALA A 1 92 ? -38.522 8.913 64.406 1.00 82.69 92 ALA A N 1
ATOM 645 C CA . ALA A 1 92 ? -37.176 9.483 64.473 1.00 82.69 92 ALA A CA 1
ATOM 646 C C . ALA A 1 92 ? -36.469 9.154 65.802 1.00 82.69 92 ALA A C 1
ATOM 648 O O . ALA A 1 92 ? -35.337 8.677 65.785 1.00 82.69 92 ALA A O 1
ATOM 649 N N . GLY A 1 93 ? -37.155 9.300 66.940 1.00 80.31 93 GLY A N 1
ATOM 650 C CA . GLY A 1 93 ? -36.601 8.959 68.253 1.00 80.31 93 GLY A CA 1
ATOM 651 C C . GLY A 1 93 ? -36.363 7.468 68.468 1.00 80.31 93 GLY A C 1
ATOM 652 O O . GLY A 1 93 ? -35.412 7.076 69.144 1.00 80.31 93 GLY A O 1
ATOM 653 N N . LEU A 1 94 ? -37.179 6.604 67.856 1.00 81.75 94 LEU A N 1
ATOM 654 C CA . LEU A 1 94 ? -36.915 5.163 67.838 1.00 81.75 94 LEU A CA 1
ATOM 655 C C . LEU A 1 94 ? -35.655 4.833 67.028 1.00 81.75 94 LEU A C 1
ATOM 657 O O . LEU A 1 94 ? -34.834 4.039 67.496 1.00 81.75 94 LEU A O 1
ATOM 661 N N . LEU A 1 95 ? -35.487 5.459 65.859 1.00 84.06 95 LEU A N 1
ATOM 662 C CA . LEU A 1 95 ? -34.310 5.303 64.999 1.00 84.06 95 LEU A CA 1
ATOM 663 C C . LEU A 1 95 ? -33.032 5.843 65.660 1.00 84.06 95 LEU A C 1
ATOM 665 O O . LEU A 1 95 ? -31.989 5.198 65.548 1.00 84.06 95 LEU A O 1
ATOM 669 N N . ASP A 1 96 ? -33.105 6.962 66.389 1.00 82.88 96 ASP A N 1
ATOM 670 C CA . ASP A 1 96 ? -31.961 7.520 67.129 1.00 82.88 96 ASP A CA 1
ATOM 671 C C . ASP A 1 96 ? -31.587 6.648 68.343 1.00 82.88 96 ASP A C 1
ATOM 673 O O . ASP A 1 96 ? -30.411 6.367 68.576 1.00 82.88 96 ASP A O 1
ATOM 677 N N . ALA A 1 97 ? -32.578 6.132 69.082 1.00 79.06 97 ALA A N 1
ATOM 678 C CA . ALA A 1 97 ? -32.344 5.354 70.301 1.00 79.06 97 ALA A CA 1
ATOM 679 C C . ALA A 1 97 ? -31.841 3.919 70.056 1.00 79.06 97 ALA A C 1
ATOM 681 O O . ALA A 1 97 ? -31.007 3.425 70.818 1.00 79.06 97 ALA A O 1
ATOM 682 N N . LYS A 1 98 ? -32.363 3.219 69.037 1.00 79.81 98 LYS A N 1
ATOM 683 C CA . LYS A 1 98 ? -31.984 1.822 68.728 1.00 79.81 98 LYS A CA 1
ATOM 684 C C . LYS A 1 98 ? -30.950 1.706 67.596 1.00 79.81 98 LYS A C 1
ATOM 686 O O . LYS A 1 98 ? -30.250 0.694 67.512 1.00 79.81 98 LYS A O 1
ATOM 691 N N . GLY A 1 99 ? -30.826 2.737 66.760 1.00 78.38 99 GLY A N 1
ATOM 692 C CA . GLY A 1 99 ? -29.959 2.764 65.585 1.00 78.38 99 GLY A CA 1
ATOM 693 C C . GLY A 1 99 ? -30.619 2.201 64.320 1.00 78.38 99 GLY A C 1
ATOM 694 O O . GLY A 1 99 ? -31.363 1.221 64.366 1.00 78.38 99 GLY A O 1
ATOM 695 N N . VAL A 1 100 ? -30.301 2.820 63.180 1.00 78.19 100 VAL A N 1
ATOM 696 C CA . VAL A 1 100 ? -30.684 2.369 61.828 1.00 78.19 100 VAL A CA 1
ATOM 697 C C . VAL A 1 100 ? -30.118 0.960 61.574 1.00 78.19 100 VAL A C 1
ATOM 699 O O . VAL A 1 100 ? -28.970 0.701 61.932 1.00 78.19 100 VAL A O 1
ATOM 702 N N . GLY A 1 101 ? -30.930 0.040 61.036 1.00 71.31 101 GLY A N 1
ATOM 703 C CA . GLY A 1 101 ? -30.570 -1.368 60.795 1.00 71.31 101 GLY A CA 1
ATOM 704 C C . GLY A 1 101 ? -30.837 -2.344 61.954 1.00 71.31 101 GLY A C 1
ATOM 705 O O . GLY A 1 101 ? -30.894 -3.551 61.734 1.00 71.31 101 GLY A O 1
ATOM 706 N N . ASN A 1 102 ? -31.064 -1.852 63.178 1.00 80.19 102 ASN A N 1
ATOM 707 C CA . ASN A 1 102 ? -31.416 -2.689 64.342 1.00 80.19 102 ASN A CA 1
ATOM 708 C C . ASN A 1 102 ? -32.930 -2.755 64.610 1.00 80.19 102 ASN A C 1
ATOM 710 O O . ASN A 1 102 ? -33.362 -3.361 65.593 1.00 80.19 102 ASN A O 1
ATOM 714 N N . ILE A 1 103 ? -33.728 -2.088 63.776 1.00 82.12 103 ILE A N 1
ATOM 715 C CA . ILE A 1 103 ? -35.186 -2.010 63.873 1.00 82.12 103 ILE A CA 1
ATOM 716 C C . ILE A 1 103 ? -35.764 -2.622 62.603 1.00 82.12 103 ILE A C 1
ATOM 718 O O . ILE A 1 103 ? -35.260 -2.371 61.512 1.00 82.12 103 ILE A O 1
ATOM 722 N N . THR A 1 104 ? -36.818 -3.423 62.738 1.00 85.06 104 THR A N 1
ATOM 723 C CA . THR A 1 104 ? -37.505 -4.003 61.578 1.00 85.06 104 THR A CA 1
ATOM 724 C C . THR A 1 104 ? -38.603 -3.066 61.057 1.00 85.06 104 THR A C 1
ATOM 726 O O . THR A 1 104 ? -39.206 -2.342 61.855 1.00 85.06 104 THR A O 1
ATOM 729 N N . PRO A 1 105 ? -38.953 -3.123 59.758 1.00 86.06 105 PRO A N 1
ATOM 730 C CA . PRO A 1 105 ? -40.081 -2.360 59.211 1.00 86.06 105 PRO A CA 1
ATOM 731 C C . PRO A 1 105 ? -41.396 -2.604 59.962 1.00 86.06 105 PRO A C 1
ATOM 733 O O . PRO A 1 105 ? -42.181 -1.684 60.176 1.00 86.06 105 PRO A O 1
ATOM 736 N N . LEU A 1 106 ? -41.609 -3.837 60.437 1.00 83.75 106 LEU A N 1
ATOM 737 C CA . LEU A 1 106 ? -42.771 -4.215 61.244 1.00 83.75 106 LEU A CA 1
ATOM 738 C C . LEU A 1 106 ? -42.844 -3.425 62.559 1.00 83.75 106 LEU A C 1
ATOM 740 O O . LEU A 1 106 ? -43.905 -2.903 62.887 1.00 83.75 106 LEU A O 1
ATOM 744 N N . GLU A 1 107 ? -41.727 -3.271 63.277 1.00 82.69 107 GLU A N 1
ATOM 745 C CA . GLU A 1 107 ? -41.680 -2.473 64.514 1.00 82.69 107 GLU A CA 1
ATOM 746 C C . GLU A 1 107 ? -42.000 -0.989 64.265 1.00 82.69 107 GLU A C 1
ATOM 748 O O . GLU A 1 107 ? -42.628 -0.334 65.103 1.00 82.69 107 GLU A O 1
ATOM 753 N N . ILE A 1 108 ? -41.601 -0.447 63.110 1.00 85.19 108 ILE A N 1
ATOM 754 C CA . ILE A 1 108 ? -41.919 0.935 62.722 1.00 85.19 108 ILE A CA 1
ATOM 755 C C . ILE A 1 108 ? -43.408 1.077 62.398 1.00 85.19 108 ILE A C 1
ATOM 757 O O . ILE A 1 108 ? -44.056 2.011 62.877 1.00 85.19 108 ILE A O 1
ATOM 761 N N . MET A 1 109 ? -43.974 0.125 61.657 1.00 83.50 109 MET A N 1
ATOM 762 C CA . MET A 1 109 ? -45.400 0.116 61.322 1.00 83.50 109 MET A CA 1
ATOM 763 C C . MET A 1 109 ? -46.287 -0.072 62.560 1.00 83.50 109 MET A C 1
ATOM 765 O O . MET A 1 109 ? -47.311 0.598 62.685 1.00 83.50 109 MET A O 1
ATOM 769 N N . GLU A 1 110 ? -45.881 -0.899 63.530 1.00 83.19 110 GLU A N 1
ATOM 770 C CA . GLU A 1 110 ? -46.563 -1.015 64.829 1.00 83.19 110 GLU A CA 1
ATOM 771 C C . GLU A 1 110 ? -46.531 0.308 65.613 1.00 83.19 110 GLU A C 1
ATOM 773 O O . GLU A 1 110 ? -47.538 0.716 66.208 1.00 83.19 110 GLU A O 1
ATOM 778 N N . SER A 1 111 ? -45.391 1.008 65.581 1.00 82.06 111 SER A N 1
ATOM 779 C CA . SER A 1 111 ? -45.247 2.330 66.194 1.00 82.06 111 SER A CA 1
ATOM 780 C C . SER A 1 111 ? -46.210 3.341 65.566 1.00 82.06 111 SER A C 1
ATOM 782 O O . SER A 1 111 ? -46.961 3.994 66.294 1.00 82.06 111 SER A O 1
ATOM 784 N N . LEU A 1 112 ? -46.278 3.412 64.233 1.00 83.62 112 LEU A N 1
ATOM 785 C CA . LEU A 1 112 ? -47.193 4.297 63.499 1.00 83.62 112 LEU A CA 1
ATOM 786 C C . LEU A 1 112 ? -48.672 3.935 63.727 1.00 83.62 112 LEU A C 1
ATOM 788 O O . LEU A 1 112 ? -49.496 4.821 63.983 1.00 83.62 112 LEU A O 1
ATOM 792 N N . GLY A 1 113 ? -49.003 2.641 63.771 1.00 79.88 113 GLY A N 1
ATOM 793 C CA . GLY A 1 113 ? -50.348 2.151 64.087 1.00 79.88 113 GLY A CA 1
ATOM 794 C C . GLY A 1 113 ? -50.848 2.625 65.458 1.00 79.88 113 GLY A C 1
ATOM 795 O O . GLY A 1 113 ? -52.029 2.942 65.633 1.00 79.88 113 GLY A O 1
ATOM 796 N N . SER A 1 114 ? -49.945 2.811 66.430 1.00 78.25 114 SER A N 1
ATOM 797 C CA . SER A 1 114 ? -50.282 3.349 67.758 1.00 78.25 114 SER A CA 1
ATOM 798 C C . SER A 1 114 ? -50.786 4.810 67.739 1.00 78.25 114 SER A C 1
ATOM 800 O O . SER A 1 114 ? -51.494 5.246 68.665 1.00 78.25 114 SER A O 1
ATOM 802 N N . PHE A 1 115 ? -50.503 5.546 66.656 1.00 76.94 115 PHE A N 1
ATOM 803 C CA . PHE A 1 115 ? -50.984 6.903 66.365 1.00 76.94 115 PHE A CA 1
ATOM 804 C C . PHE A 1 115 ? -52.227 6.922 65.455 1.00 76.94 115 PHE A C 1
ATOM 806 O O . PHE A 1 115 ? -52.781 7.994 65.197 1.00 76.94 115 PHE A O 1
ATOM 813 N N . GLY A 1 116 ? -52.735 5.754 65.044 1.00 73.94 116 GLY A N 1
ATOM 814 C CA . GLY A 1 116 ? -53.886 5.624 64.147 1.00 73.94 116 GLY A CA 1
ATOM 815 C C . GLY A 1 116 ? -53.553 5.988 62.701 1.00 73.94 116 GLY A C 1
ATOM 816 O O . GLY A 1 116 ? -54.371 6.636 62.041 1.00 73.94 116 GLY A O 1
ATOM 817 N N . LEU A 1 117 ? -52.340 5.643 62.268 1.00 80.25 117 LEU A N 1
ATOM 818 C CA . LEU A 1 117 ? -51.817 5.816 60.915 1.00 80.25 117 LEU A CA 1
ATOM 819 C C . LEU A 1 117 ? -51.591 4.427 60.311 1.00 80.25 117 LEU A C 1
ATOM 821 O O . LEU A 1 117 ? -50.884 3.612 60.896 1.00 80.25 117 LEU A O 1
ATOM 825 N N . GLU A 1 118 ? -52.228 4.162 59.175 1.00 79.88 118 GLU A N 1
ATOM 826 C CA . GLU A 1 118 ? -52.161 2.904 58.423 1.00 79.88 118 GLU A CA 1
ATOM 827 C C . GLU A 1 118 ? -52.201 3.237 56.920 1.00 79.88 118 GLU A C 1
ATOM 829 O O . GLU A 1 118 ? -52.740 4.283 56.543 1.00 79.88 118 GLU A O 1
ATOM 834 N N . GLY A 1 119 ? -51.658 2.356 56.073 1.00 81.44 119 GLY A N 1
ATOM 835 C CA . GLY A 1 119 ? -51.623 2.538 54.614 1.00 81.44 119 GLY A CA 1
ATOM 836 C C . GLY A 1 119 ? -50.866 3.800 54.180 1.00 81.44 119 GLY A C 1
ATOM 837 O O . GLY A 1 119 ? -49.844 4.142 54.770 1.00 81.44 119 GLY A O 1
ATOM 838 N N . GLU A 1 120 ? -51.415 4.520 53.202 1.00 82.56 120 GLU A N 1
ATOM 839 C CA . GLU A 1 120 ? -50.831 5.718 52.568 1.00 82.56 120 GLU A CA 1
ATOM 840 C C . GLU A 1 120 ? -50.377 6.793 53.582 1.00 82.56 120 GLU A C 1
ATOM 842 O O . GLU A 1 120 ? -49.298 7.362 53.468 1.00 82.56 120 GLU A O 1
ATOM 847 N N . ALA A 1 121 ? -51.133 7.006 54.667 1.00 80.25 121 ALA A N 1
ATOM 848 C CA . ALA A 1 121 ? -50.774 7.999 55.688 1.00 80.25 121 ALA A CA 1
ATOM 849 C C . ALA A 1 121 ? -49.553 7.601 56.543 1.00 80.25 121 ALA A C 1
ATOM 851 O O . ALA A 1 121 ? -48.928 8.460 57.165 1.00 80.25 121 ALA A O 1
ATOM 852 N N . ALA A 1 122 ? -49.248 6.302 56.641 1.00 83.38 122 ALA A N 1
ATOM 853 C CA . ALA A 1 122 ? -48.019 5.820 57.265 1.00 83.38 122 ALA A CA 1
ATOM 854 C C . ALA A 1 122 ? -46.838 5.950 56.289 1.00 83.38 122 ALA A C 1
ATOM 856 O O . ALA A 1 122 ? -45.770 6.406 56.694 1.00 83.38 122 ALA A O 1
ATOM 857 N N . GLU A 1 123 ? -47.056 5.625 55.013 1.00 87.62 123 GLU A N 1
ATOM 858 C CA . GLU A 1 123 ? -46.070 5.766 53.933 1.00 87.62 123 GLU A CA 1
ATOM 859 C C . GLU A 1 123 ? -45.596 7.220 53.775 1.00 87.62 123 GLU A C 1
ATOM 861 O O . GLU A 1 123 ? -44.389 7.458 53.767 1.00 87.62 123 GLU A O 1
ATOM 866 N N . ASP A 1 124 ? -46.508 8.200 53.798 1.00 85.88 124 ASP A N 1
ATOM 867 C CA . ASP A 1 124 ? -46.191 9.639 53.747 1.00 85.88 124 ASP A CA 1
ATOM 868 C C . ASP A 1 124 ? -45.201 10.078 54.840 1.00 85.88 124 ASP A C 1
ATOM 870 O O . ASP A 1 124 ? -44.321 10.915 54.620 1.00 85.88 124 ASP A O 1
ATOM 874 N N . ILE A 1 125 ? -45.320 9.509 56.042 1.00 86.38 125 ILE A N 1
ATOM 875 C CA . ILE A 1 125 ? -44.435 9.834 57.167 1.00 86.38 125 ILE A CA 1
ATOM 876 C C . ILE A 1 125 ? -43.056 9.213 56.968 1.00 86.38 125 ILE A C 1
ATOM 878 O O . ILE A 1 125 ? -42.046 9.856 57.257 1.00 86.38 125 ILE A O 1
ATOM 882 N N . LEU A 1 126 ? -42.995 7.979 56.468 1.00 89.38 126 LEU A N 1
ATOM 883 C CA . LEU A 1 126 ? -41.733 7.301 56.170 1.00 89.38 126 LEU A CA 1
ATOM 884 C C . LEU A 1 126 ? -40.984 8.028 55.042 1.00 89.38 126 LEU A C 1
ATOM 886 O O . LEU A 1 126 ? -39.786 8.289 55.176 1.00 89.38 126 LEU A O 1
ATOM 890 N N . ILE A 1 127 ? -41.711 8.446 54.000 1.00 90.00 127 ILE A N 1
ATOM 891 C CA . ILE A 1 127 ? -41.239 9.317 52.916 1.00 90.00 127 ILE A CA 1
ATOM 892 C C . ILE A 1 127 ? -40.671 10.621 53.487 1.00 90.00 127 ILE A C 1
ATOM 894 O O . ILE A 1 127 ? -39.544 11.002 53.162 1.00 90.00 127 ILE A O 1
ATOM 898 N N . GLN A 1 128 ? -41.403 11.286 54.388 1.00 87.88 128 GLN A N 1
ATOM 899 C CA . GLN A 1 128 ? -40.966 12.543 54.999 1.00 87.88 128 GLN A CA 1
ATOM 900 C C . GLN A 1 128 ? -39.673 12.380 55.814 1.00 87.88 128 GLN A C 1
ATOM 902 O O . GLN A 1 128 ? -38.783 13.232 55.740 1.00 87.88 128 GLN A O 1
ATOM 907 N N . ILE A 1 129 ? -39.558 11.303 56.598 1.00 88.06 129 ILE A N 1
ATOM 908 C CA . ILE A 1 129 ? -38.366 11.017 57.410 1.00 88.06 129 ILE A CA 1
ATOM 909 C C . ILE A 1 129 ? -37.159 10.764 56.503 1.00 88.06 129 ILE A C 1
ATOM 911 O O . ILE A 1 129 ? -36.106 11.366 56.714 1.00 88.06 129 ILE A O 1
ATOM 915 N N . PHE A 1 130 ? -37.315 9.929 55.471 1.00 91.12 130 PHE A N 1
ATOM 916 C CA . PHE A 1 130 ? -36.247 9.639 54.514 1.00 91.12 130 PHE A CA 1
ATOM 917 C C . PHE A 1 130 ? -35.815 10.896 53.747 1.00 91.12 130 PHE A C 1
ATOM 919 O O . PHE A 1 130 ? -34.627 11.200 53.663 1.00 91.12 130 PHE A O 1
ATOM 926 N N . SER A 1 131 ? -36.780 11.685 53.267 1.00 91.62 131 SER A N 1
ATOM 927 C CA . SER A 1 131 ? -36.536 12.948 52.568 1.00 91.62 131 SER A CA 1
ATOM 928 C C . SER A 1 131 ? -35.714 13.923 53.420 1.00 91.62 131 SER A C 1
ATOM 930 O O . SER A 1 131 ? -34.669 14.413 52.985 1.00 91.62 131 SER A O 1
ATOM 932 N N . LYS A 1 132 ? -36.119 14.152 54.679 1.00 88.38 132 LYS A N 1
ATOM 933 C CA . LYS A 1 132 ? -35.382 15.024 55.610 1.00 88.38 132 LYS A CA 1
ATOM 934 C C . LYS A 1 132 ? -33.978 14.504 55.921 1.00 88.38 132 LYS A C 1
ATOM 936 O O . LYS A 1 132 ? -33.057 15.306 56.074 1.00 88.38 132 LYS A O 1
ATOM 941 N N . TYR A 1 133 ? -33.807 13.187 55.983 1.00 89.94 133 TYR A N 1
ATOM 942 C CA . TYR A 1 133 ? -32.508 12.559 56.198 1.00 89.94 133 TYR A CA 1
ATOM 943 C C . TYR A 1 133 ? -31.540 12.836 55.037 1.00 89.94 133 TYR A C 1
ATOM 945 O O . TYR A 1 133 ? -30.402 13.251 55.267 1.00 89.94 133 TYR A O 1
ATOM 953 N N . VAL A 1 134 ? -32.010 12.705 53.792 1.00 89.94 134 VAL A N 1
ATOM 954 C CA . VAL A 1 134 ? -31.230 13.021 52.581 1.00 89.94 134 VAL A CA 1
ATOM 955 C C . VAL A 1 134 ? -30.886 14.514 52.513 1.00 89.94 134 VAL A C 1
ATOM 957 O O . VAL A 1 134 ? -29.738 14.873 52.245 1.00 89.94 134 VAL A O 1
ATOM 960 N N . VAL A 1 135 ? -31.840 15.401 52.821 1.00 89.81 135 VAL A N 1
ATOM 961 C CA . VAL A 1 135 ? -31.594 16.856 52.870 1.00 89.81 135 VAL A CA 1
ATOM 962 C C . VAL A 1 135 ? -30.522 17.200 53.910 1.00 89.81 135 VAL A C 1
ATOM 964 O O . VAL A 1 135 ? -29.634 18.004 53.627 1.00 89.81 135 VAL A O 1
ATOM 967 N N . ALA A 1 136 ? -30.552 16.569 55.089 1.00 86.75 136 ALA A N 1
ATOM 968 C CA . ALA A 1 136 ? -29.540 16.771 56.125 1.00 86.75 136 ALA A CA 1
ATOM 969 C C . ALA A 1 136 ? -28.143 16.303 55.684 1.00 86.75 136 ALA A C 1
ATOM 971 O O . ALA A 1 136 ? -27.165 17.006 55.931 1.00 86.75 136 ALA A O 1
ATOM 972 N N . MET A 1 137 ? -28.034 15.181 54.959 1.00 87.44 137 MET A N 1
ATOM 973 C CA . MET A 1 137 ? -26.756 14.736 54.379 1.00 87.44 137 MET A CA 1
ATOM 974 C C . MET A 1 137 ? -26.164 15.761 53.402 1.00 87.44 137 MET A C 1
ATOM 976 O O . MET A 1 137 ? -24.943 15.921 53.343 1.00 87.44 137 MET A O 1
ATOM 980 N N . CYS A 1 138 ? -27.007 16.488 52.667 1.00 88.44 138 CYS A N 1
ATOM 981 C CA . CYS A 1 138 ? -26.571 17.498 51.698 1.00 88.44 138 CYS A CA 1
ATOM 982 C C . CYS A 1 138 ? -26.121 18.819 52.345 1.00 88.44 138 CYS A C 1
ATOM 984 O O . CYS A 1 138 ? -25.486 19.632 51.679 1.00 88.44 138 CYS A O 1
ATOM 986 N N . GLN A 1 139 ? -26.380 19.035 53.643 1.00 85.44 139 GLN A N 1
ATOM 987 C CA . GLN A 1 139 ? -25.859 20.204 54.373 1.00 85.44 139 GLN A CA 1
ATOM 988 C C . GLN A 1 139 ? -24.327 20.197 54.453 1.00 85.44 139 GLN A C 1
ATOM 990 O O . GLN A 1 139 ? -23.706 21.257 54.542 1.00 85.44 139 GLN A O 1
ATOM 995 N N . ASN A 1 140 ? -23.711 19.012 54.394 1.00 83.56 140 ASN A N 1
ATOM 996 C CA . ASN A 1 140 ? -22.284 18.862 54.159 1.00 83.56 140 ASN A CA 1
ATOM 997 C C . ASN A 1 140 ? -22.034 18.597 52.670 1.00 83.56 140 ASN A C 1
ATOM 999 O O . ASN A 1 140 ? -22.445 17.565 52.138 1.00 83.56 140 ASN A O 1
ATOM 1003 N N . SER A 1 141 ? -21.309 19.503 52.017 1.00 83.38 141 SER A N 1
ATOM 1004 C CA . SER A 1 141 ? -20.979 19.401 50.594 1.00 83.38 141 SER A CA 1
ATOM 1005 C C . SER A 1 141 ? -19.955 18.305 50.272 1.00 83.38 141 SER A C 1
ATOM 1007 O O . SER A 1 141 ? -19.772 17.967 49.106 1.00 83.38 141 SER A O 1
ATOM 1009 N N . ALA A 1 142 ? -19.285 17.729 51.276 1.00 84.38 142 ALA A N 1
ATOM 1010 C CA . ALA A 1 142 ? -18.389 16.597 51.078 1.00 84.38 142 ALA A CA 1
ATOM 1011 C C . ALA A 1 142 ? -19.174 15.279 50.995 1.00 84.38 142 ALA A C 1
ATOM 1013 O O . ALA A 1 142 ? -19.900 14.915 51.923 1.00 84.38 142 ALA A O 1
ATOM 1014 N N . THR A 1 143 ? -18.987 14.541 49.903 1.00 85.56 143 THR A N 1
ATOM 1015 C CA . THR A 1 143 ? -19.537 13.191 49.722 1.00 85.56 143 THR A CA 1
ATOM 1016 C C . THR A 1 143 ? -18.693 12.160 50.470 1.00 85.56 143 THR A C 1
ATOM 1018 O O . THR A 1 143 ? -17.460 12.217 50.436 1.00 85.56 143 THR A O 1
ATOM 1021 N N . LYS A 1 144 ? -19.334 11.189 51.129 1.00 86.06 144 LYS A N 1
ATOM 1022 C CA . LYS A 1 144 ? -18.668 10.045 51.768 1.00 86.06 144 LYS A CA 1
ATOM 1023 C C . LYS A 1 144 ? -19.291 8.743 51.268 1.00 86.06 144 LYS A C 1
ATOM 1025 O O . LYS A 1 144 ? -20.505 8.605 51.213 1.00 86.06 144 LYS A O 1
ATOM 1030 N N . THR A 1 145 ? -18.470 7.736 50.982 1.00 81.25 145 THR A N 1
ATOM 1031 C CA . THR A 1 145 ? -18.965 6.425 50.517 1.00 81.25 145 THR A CA 1
ATOM 1032 C C . THR A 1 145 ? -19.800 5.681 51.564 1.00 81.25 145 THR A C 1
ATOM 1034 O O . THR A 1 145 ? -20.620 4.843 51.202 1.00 81.25 145 THR A O 1
ATOM 1037 N N . SER A 1 146 ? -19.644 5.999 52.856 1.00 84.12 146 SER A N 1
ATOM 1038 C CA . SER A 1 146 ? -20.493 5.448 53.920 1.00 84.12 146 SER A CA 1
ATOM 1039 C C . SER A 1 146 ? -21.948 5.914 53.825 1.00 84.12 146 SER A C 1
ATOM 1041 O O . SER A 1 146 ? -22.830 5.177 54.250 1.00 84.12 146 SER A O 1
ATOM 1043 N N . GLU A 1 147 ? -22.213 7.079 53.224 1.00 87.00 147 GLU A N 1
ATOM 1044 C CA . GLU A 1 147 ? -23.562 7.654 53.122 1.00 87.00 147 GLU A CA 1
ATOM 1045 C C . GLU A 1 147 ? -24.476 6.812 52.225 1.00 87.00 147 GLU A C 1
ATOM 1047 O O . GLU A 1 147 ? -25.649 6.651 52.538 1.00 87.00 147 GLU A O 1
ATOM 1052 N N . ILE A 1 148 ? -23.934 6.191 51.170 1.00 87.38 148 ILE A N 1
ATOM 1053 C CA . ILE A 1 148 ? -24.684 5.270 50.296 1.00 87.38 148 ILE A CA 1
ATOM 1054 C C . ILE A 1 148 ? -25.198 4.076 51.110 1.00 87.38 148 ILE A C 1
ATOM 1056 O O . ILE A 1 148 ? -26.362 3.690 51.013 1.00 87.38 148 ILE A O 1
ATOM 1060 N N . LYS A 1 149 ? -24.327 3.513 51.956 1.00 85.56 149 LYS A N 1
ATOM 1061 C CA . LYS A 1 149 ? -24.675 2.386 52.822 1.00 85.56 149 LYS A CA 1
ATOM 1062 C C . LYS A 1 149 ? -25.683 2.798 53.899 1.00 85.56 149 LYS A C 1
ATOM 1064 O O . LYS A 1 149 ? -26.646 2.076 54.119 1.00 85.56 149 LYS A O 1
ATOM 1069 N N . GLU A 1 150 ? -25.488 3.960 54.523 1.00 86.88 150 GLU A N 1
ATOM 1070 C CA . GLU A 1 150 ? -26.420 4.516 55.514 1.00 86.88 150 GLU A CA 1
ATOM 1071 C C . GLU A 1 150 ? -27.822 4.742 54.922 1.00 86.88 150 GLU A C 1
ATOM 1073 O O . GLU A 1 150 ? -28.817 4.427 55.574 1.00 86.88 150 GLU A O 1
ATOM 1078 N N . LEU A 1 151 ? -27.917 5.231 53.678 1.00 88.69 151 LEU A N 1
ATOM 1079 C CA . LEU A 1 151 ? -29.195 5.405 52.981 1.00 88.69 151 LEU A CA 1
ATOM 1080 C C . LEU A 1 151 ? -29.854 4.074 52.613 1.00 88.69 151 LEU A C 1
ATOM 1082 O O . LEU A 1 151 ? -31.064 3.940 52.789 1.00 88.69 151 LEU A O 1
ATOM 1086 N N . SER A 1 152 ? -29.079 3.085 52.160 1.00 87.56 152 SER A N 1
ATOM 1087 C CA . SER A 1 152 ? -29.603 1.743 51.878 1.00 87.56 152 SER A CA 1
ATOM 1088 C C . SER A 1 152 ? -30.147 1.079 53.147 1.00 87.56 152 SER A C 1
ATOM 1090 O O . SER A 1 152 ? -31.267 0.573 53.144 1.00 87.56 152 SER A O 1
ATOM 1092 N N . GLU A 1 153 ? -29.403 1.143 54.257 1.00 87.62 153 GLU A N 1
ATOM 1093 C CA . GLU A 1 153 ? -29.846 0.622 55.558 1.00 87.62 153 GLU A CA 1
ATOM 1094 C C . GLU A 1 153 ? -31.100 1.352 56.059 1.00 87.62 153 GLU A C 1
ATOM 1096 O O . GLU A 1 153 ? -32.012 0.720 56.597 1.00 87.62 153 GLU A O 1
ATOM 1101 N N . LEU A 1 154 ? -31.184 2.676 55.872 1.00 88.31 154 LEU A N 1
ATOM 1102 C CA . LEU A 1 154 ? -32.366 3.451 56.247 1.00 88.31 154 LEU A CA 1
ATOM 1103 C C . LEU A 1 154 ? -33.581 3.077 55.396 1.00 88.31 154 LEU A C 1
ATOM 1105 O O . LEU A 1 154 ? -34.659 2.876 55.949 1.00 88.31 154 LEU A O 1
ATOM 1109 N N . ARG A 1 155 ? -33.413 2.946 54.078 1.00 89.12 155 ARG A N 1
ATOM 1110 C CA . ARG A 1 155 ? -34.474 2.513 53.163 1.00 89.12 155 ARG A CA 1
ATOM 1111 C C . ARG A 1 155 ? -35.036 1.154 53.579 1.00 89.12 155 ARG A C 1
ATOM 1113 O O . ARG A 1 155 ? -36.250 1.017 53.707 1.00 89.12 155 ARG A O 1
ATOM 1120 N N . GLU A 1 156 ? -34.159 0.179 53.822 1.00 88.50 156 GLU A N 1
ATOM 1121 C CA . GLU A 1 156 ? -34.544 -1.162 54.276 1.00 88.50 156 GLU A CA 1
ATOM 1122 C C . GLU A 1 156 ? -35.248 -1.117 55.633 1.00 88.50 156 GLU A C 1
ATOM 1124 O O . GLU A 1 156 ? -36.283 -1.753 55.807 1.00 88.50 156 GLU A O 1
ATOM 1129 N N . THR A 1 157 ? -34.728 -0.324 56.575 1.00 87.69 157 THR A N 1
ATOM 1130 C CA . THR A 1 157 ? -35.303 -0.160 57.919 1.00 87.69 157 THR A CA 1
ATOM 1131 C C . THR A 1 157 ? -36.709 0.442 57.859 1.00 87.69 157 THR A C 1
ATOM 1133 O O . THR A 1 157 ? -37.602 -0.013 58.570 1.00 87.69 157 THR A O 1
ATOM 1136 N N . LEU A 1 158 ? -36.919 1.447 57.004 1.00 87.31 158 LEU A N 1
ATOM 1137 C CA . LEU A 1 158 ? -38.217 2.091 56.795 1.00 87.31 158 LEU A CA 1
ATOM 1138 C C . LEU A 1 158 ? -39.168 1.254 55.922 1.00 87.31 158 LEU A C 1
ATOM 1140 O O . LEU A 1 158 ? -40.351 1.568 55.867 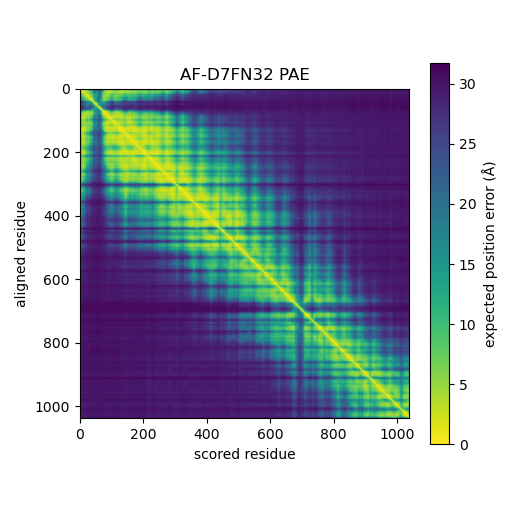1.00 87.31 158 LEU A O 1
ATOM 1144 N N . GLY A 1 159 ? -38.683 0.198 55.260 1.00 85.19 159 GLY A N 1
ATOM 1145 C CA . GLY A 1 159 ? -39.492 -0.642 54.374 1.00 85.19 159 GLY A CA 1
ATOM 1146 C C . GLY A 1 159 ? -39.935 0.060 53.087 1.00 85.19 159 GLY A C 1
ATOM 1147 O O . GLY A 1 159 ? -41.004 -0.252 52.572 1.00 85.19 159 GLY A O 1
ATOM 1148 N N . LEU A 1 160 ? -39.143 1.014 52.583 1.00 87.44 160 LEU A N 1
ATOM 1149 C CA . LEU A 1 160 ? -39.480 1.776 51.377 1.00 87.44 160 LEU A CA 1
ATOM 1150 C C . LEU A 1 160 ? -39.181 0.962 50.108 1.00 87.44 160 LEU A C 1
ATOM 1152 O O . LEU A 1 160 ? -38.023 0.626 49.818 1.00 87.44 160 LEU A O 1
ATOM 1156 N N . ASP A 1 161 ? -40.226 0.681 49.331 1.00 84.62 161 ASP A N 1
ATOM 1157 C CA . ASP A 1 161 ? -40.096 0.127 47.985 1.00 84.62 161 ASP A CA 1
ATOM 1158 C C . ASP A 1 161 ? -39.572 1.179 46.981 1.00 84.62 161 ASP A C 1
ATOM 1160 O O . ASP A 1 161 ? -39.291 2.324 47.342 1.00 84.62 161 ASP A O 1
ATOM 1164 N N . GLY A 1 162 ? -39.367 0.783 45.720 1.00 82.06 162 GLY A N 1
ATOM 1165 C CA . GLY A 1 162 ? -38.801 1.675 44.700 1.00 82.06 162 GLY A CA 1
ATOM 1166 C C . GLY A 1 162 ? -39.652 2.921 44.421 1.00 82.06 162 GLY A C 1
ATOM 1167 O O . GLY A 1 162 ? -39.095 3.999 44.215 1.00 82.06 162 GLY A O 1
ATOM 1168 N N . LEU A 1 163 ? -40.983 2.797 44.477 1.00 84.19 163 LEU A N 1
ATOM 1169 C CA . LEU A 1 163 ? -41.917 3.893 44.207 1.00 84.19 163 LEU A CA 1
ATOM 1170 C C . LEU A 1 163 ? -41.903 4.919 45.347 1.00 84.19 163 LEU A C 1
ATOM 1172 O O . LEU A 1 163 ? -41.745 6.117 45.111 1.00 84.19 163 LEU A O 1
ATOM 1176 N N . LEU A 1 164 ? -42.025 4.446 46.592 1.00 87.44 164 LEU A N 1
ATOM 1177 C CA . LEU A 1 164 ? -42.011 5.306 47.777 1.00 87.44 164 LEU A CA 1
ATOM 1178 C C . LEU A 1 164 ? -40.644 5.979 47.963 1.00 87.44 164 LEU A C 1
ATOM 1180 O O . LEU A 1 164 ? -40.564 7.134 48.382 1.00 87.44 164 LEU A O 1
ATOM 1184 N N . MET A 1 165 ? -39.560 5.283 47.611 1.00 89.50 165 MET A N 1
ATOM 1185 C CA . MET A 1 165 ? -38.210 5.845 47.627 1.00 89.50 165 MET A CA 1
ATOM 1186 C C . MET A 1 165 ? -38.046 6.973 46.595 1.00 89.50 165 MET A C 1
ATOM 1188 O O . MET A 1 165 ? -37.529 8.037 46.946 1.00 89.50 165 MET A O 1
ATOM 1192 N N . GLY A 1 166 ? -38.547 6.795 45.366 1.00 87.38 166 GLY A N 1
ATOM 1193 C CA . GLY A 1 166 ? -38.527 7.852 44.349 1.00 87.38 166 GLY A CA 1
ATOM 1194 C C . GLY A 1 166 ? -39.337 9.080 44.737 1.00 87.38 166 GLY A C 1
ATOM 1195 O O . GLY A 1 166 ? -38.854 10.207 44.592 1.00 87.38 166 GLY A O 1
ATOM 1196 N N . GLU A 1 167 ? -40.504 8.887 45.352 1.00 89.69 167 GLU A N 1
ATOM 1197 C CA . GLU A 1 167 ? -41.283 10.000 45.894 1.00 89.69 167 GLU A CA 1
ATOM 1198 C C . GLU A 1 167 ? -40.536 10.726 47.026 1.00 89.69 167 GLU A C 1
ATOM 1200 O O . GLU A 1 167 ? -40.498 11.957 47.046 1.00 89.69 167 GLU A O 1
ATOM 1205 N N . ALA A 1 168 ? -39.859 10.003 47.923 1.00 90.19 168 ALA A N 1
ATOM 1206 C CA . ALA A 1 168 ? -39.068 10.607 48.998 1.00 90.19 168 ALA A CA 1
ATOM 1207 C C . ALA A 1 168 ? -37.880 11.434 48.491 1.00 90.19 168 ALA A C 1
ATOM 1209 O O . ALA A 1 168 ? -37.630 12.536 48.998 1.00 90.19 168 ALA A O 1
ATOM 1210 N N . LEU A 1 169 ? -37.169 10.948 47.470 1.00 91.88 169 LEU A N 1
ATOM 1211 C CA . LEU A 1 169 ? -36.084 11.696 46.832 1.00 91.88 169 LEU A CA 1
ATOM 1212 C C . LEU A 1 169 ? -36.608 12.904 46.050 1.00 91.88 169 LEU A C 1
ATOM 1214 O O . LEU A 1 169 ? -36.037 13.992 46.147 1.00 91.88 169 LEU A O 1
ATOM 1218 N N . TYR A 1 170 ? -37.735 12.770 45.352 1.00 91.88 170 TYR A N 1
ATOM 1219 C CA . TYR A 1 170 ? -38.379 13.905 44.694 1.00 91.88 170 TYR A CA 1
ATOM 1220 C C . TYR A 1 170 ? -38.823 14.977 45.701 1.00 91.88 170 TYR A C 1
ATOM 1222 O O . TYR A 1 170 ? -38.588 16.170 45.487 1.00 91.88 170 TYR A O 1
ATOM 1230 N N . GLN A 1 171 ? -39.388 14.575 46.844 1.00 90.88 171 GLN A N 1
ATOM 1231 C CA . GLN A 1 171 ? -39.719 15.498 47.931 1.00 90.88 171 GLN A CA 1
ATOM 1232 C C . GLN A 1 171 ? -38.473 16.167 48.523 1.00 90.88 171 GLN A C 1
ATOM 1234 O O . GLN A 1 171 ? -38.532 17.345 48.871 1.00 90.88 171 GLN A O 1
ATOM 1239 N N . ALA A 1 172 ? -37.335 15.463 48.588 1.00 91.31 172 ALA A N 1
ATOM 1240 C CA . ALA A 1 172 ? -36.060 16.028 49.042 1.00 91.31 172 ALA A CA 1
ATOM 1241 C C . ALA A 1 172 ? -35.469 17.047 48.049 1.00 91.31 172 ALA A C 1
ATOM 1243 O O . ALA A 1 172 ? -34.803 18.000 48.466 1.00 91.31 172 ALA A O 1
ATOM 1244 N N . ALA A 1 173 ? -35.754 16.903 46.750 1.00 91.00 173 ALA A N 1
ATOM 1245 C CA . ALA A 1 173 ? -35.236 17.791 45.711 1.00 91.00 173 ALA A CA 1
ATOM 1246 C C . ALA A 1 173 ? -35.704 19.246 45.884 1.00 91.00 173 ALA A C 1
ATOM 1248 O O . ALA A 1 173 ? -34.931 20.171 45.642 1.00 91.00 173 ALA A O 1
ATOM 1249 N N . SER A 1 174 ? -36.939 19.481 46.348 1.00 89.62 174 SER A N 1
ATOM 1250 C CA . SER A 1 174 ? -37.470 20.844 46.527 1.00 89.62 174 SER A CA 1
ATOM 1251 C C . SER A 1 174 ? -36.729 21.649 47.617 1.00 89.62 174 SER A C 1
ATOM 1253 O O . SER A 1 174 ? -36.266 22.758 47.319 1.00 89.62 174 SER A O 1
ATOM 1255 N N . PRO A 1 175 ? -36.519 21.124 48.844 1.00 87.19 175 PRO A N 1
ATOM 1256 C CA . PRO A 1 175 ? -35.640 21.741 49.834 1.00 87.19 175 PRO A CA 1
ATOM 1257 C C . PRO A 1 175 ? -34.215 21.967 49.319 1.00 87.19 175 PRO A C 1
ATOM 1259 O O . PRO A 1 175 ? -33.704 23.075 49.478 1.00 87.19 175 PRO A O 1
ATOM 1262 N N . VAL A 1 176 ? -33.605 20.977 48.656 1.00 88.44 176 VAL A N 1
ATOM 1263 C CA . VAL A 1 176 ? -32.244 21.081 48.092 1.00 88.44 176 VAL A CA 1
ATOM 1264 C C . VAL A 1 176 ? -32.164 22.207 47.057 1.00 88.44 176 VAL A C 1
ATOM 1266 O O . VAL A 1 176 ? -31.282 23.062 47.145 1.00 88.44 176 VAL A O 1
ATOM 1269 N N . TYR A 1 177 ? -33.129 22.290 46.137 1.00 88.25 177 TYR A N 1
ATOM 1270 C CA . TYR A 1 177 ? -33.221 23.377 45.162 1.00 88.25 177 TYR A CA 1
ATOM 1271 C C . TYR A 1 177 ? -33.339 24.741 45.851 1.00 88.25 177 TYR A C 1
ATOM 1273 O O . TYR A 1 177 ? -32.598 25.674 45.540 1.00 88.25 177 TYR A O 1
ATOM 1281 N N . SER A 1 178 ? -34.234 24.860 46.835 1.00 87.38 178 SER A N 1
ATOM 1282 C CA . SER A 1 178 ? -34.461 26.124 47.544 1.00 87.38 178 SER A CA 1
ATOM 1283 C C . SER A 1 178 ? -33.239 26.606 48.339 1.00 87.38 178 SER A C 1
ATOM 1285 O O . SER A 1 178 ? -33.013 27.815 48.446 1.00 87.38 178 SER A O 1
ATOM 1287 N N . GLN A 1 179 ? -32.461 25.673 48.897 1.00 84.88 179 GLN A N 1
ATOM 1288 C CA . GLN A 1 179 ? -31.319 25.963 49.762 1.00 84.88 179 GLN A CA 1
ATOM 1289 C C . GLN A 1 179 ? -30.042 26.229 48.966 1.00 84.88 179 GLN A C 1
ATOM 1291 O O . GLN A 1 179 ? -29.348 27.197 49.271 1.00 84.88 179 GLN A O 1
ATOM 1296 N N . PHE A 1 180 ? -29.753 25.414 47.947 1.00 84.94 180 PHE A N 1
ATOM 1297 C CA . PHE A 1 180 ? -28.456 25.421 47.264 1.00 84.94 180 PHE A CA 1
ATOM 1298 C C . PHE A 1 180 ? -28.495 26.002 45.847 1.00 84.94 180 PHE A C 1
ATOM 1300 O O . PHE A 1 180 ? -27.451 26.414 45.350 1.00 84.94 180 PHE A O 1
ATOM 1307 N N . VAL A 1 181 ? -29.662 26.074 45.195 1.00 83.00 181 VAL A N 1
ATOM 1308 C CA . VAL A 1 181 ? -29.774 26.506 43.785 1.00 83.00 181 VAL A CA 1
ATOM 1309 C C . VAL A 1 181 ? -30.457 27.866 43.660 1.00 83.00 181 VAL A C 1
ATOM 1311 O O . VAL A 1 181 ? -29.868 28.800 43.129 1.00 83.00 181 VAL A O 1
ATOM 1314 N N . MET A 1 182 ? -31.659 28.031 44.220 1.00 86.00 182 MET A N 1
ATOM 1315 C CA . MET A 1 182 ? -32.480 29.244 44.061 1.00 86.00 182 MET A CA 1
ATOM 1316 C C . MET A 1 182 ? -31.789 30.530 44.549 1.00 86.00 182 MET A C 1
ATOM 1318 O O . MET A 1 182 ? -32.064 31.620 44.049 1.00 86.00 182 MET A O 1
ATOM 1322 N N . ARG A 1 183 ? -30.924 30.418 45.564 1.00 77.94 183 ARG A N 1
ATOM 1323 C CA . ARG A 1 183 ? -30.245 31.554 46.211 1.00 77.94 183 ARG A CA 1
ATOM 1324 C C . ARG A 1 183 ? -28.798 31.741 45.751 1.00 77.94 183 ARG A C 1
ATOM 1326 O O . ARG A 1 183 ? -28.144 32.666 46.229 1.00 77.94 183 ARG A O 1
ATOM 1333 N N . THR A 1 184 ? -28.319 30.899 44.838 1.00 83.88 184 THR A N 1
ATOM 1334 C CA . THR A 1 184 ? -26.917 30.853 44.411 1.00 83.88 184 THR A CA 1
ATOM 1335 C C . THR A 1 184 ? -26.790 31.408 42.989 1.00 83.88 184 THR A C 1
ATOM 1337 O O . THR A 1 184 ? -27.516 30.965 42.098 1.00 83.88 184 THR A O 1
ATOM 1340 N N . PRO A 1 185 ? -25.900 32.382 42.728 1.00 85.38 185 PRO A N 1
ATOM 1341 C CA . PRO A 1 185 ? -25.690 32.912 41.383 1.00 85.38 185 PRO A CA 1
ATOM 1342 C C . PRO A 1 185 ? -25.233 31.833 40.393 1.00 85.38 185 PRO A C 1
ATOM 1344 O O . PRO A 1 185 ? -24.432 30.964 40.737 1.00 85.38 185 PRO A O 1
ATOM 1347 N N . SER A 1 186 ? -25.644 31.940 39.126 1.00 81.50 186 SER A N 1
ATOM 1348 C CA . SER A 1 186 ? -25.290 30.962 38.082 1.00 81.50 186 SER A CA 1
ATOM 1349 C C . SER A 1 186 ? -23.778 30.783 37.893 1.00 81.50 186 SER A C 1
ATOM 1351 O O . SER A 1 186 ? -23.335 29.683 37.591 1.00 81.50 186 SER A O 1
ATOM 1353 N N . ALA A 1 187 ? -22.978 31.833 38.112 1.00 79.81 187 ALA A N 1
ATOM 1354 C CA . ALA A 1 187 ? -21.516 31.756 38.038 1.00 79.81 187 ALA A CA 1
ATOM 1355 C C . ALA A 1 187 ? -20.900 30.899 39.161 1.00 79.81 187 ALA A C 1
ATOM 1357 O O . ALA A 1 187 ? -19.916 30.209 38.928 1.00 79.81 187 ALA A O 1
ATOM 1358 N N . GLU A 1 188 ? -21.487 30.908 40.361 1.00 83.31 188 GLU A N 1
ATOM 1359 C CA . GLU A 1 188 ? -21.040 30.080 41.490 1.00 83.31 188 GLU A CA 1
ATOM 1360 C C . GLU A 1 188 ? -21.513 28.625 41.331 1.00 83.31 188 GLU A C 1
ATOM 1362 O O . GLU A 1 188 ? -20.796 27.693 41.680 1.00 83.31 188 GLU A O 1
ATOM 1367 N N . LEU A 1 189 ? -22.687 28.407 40.730 1.00 81.00 189 LEU A N 1
ATOM 1368 C CA . LEU A 1 189 ? -23.167 27.067 40.367 1.00 81.00 189 LEU A CA 1
ATOM 1369 C C . LEU A 1 189 ? -22.402 26.442 39.191 1.00 81.00 189 LEU A C 1
ATOM 1371 O O . LEU A 1 189 ? -22.447 25.221 39.024 1.00 81.00 189 LEU A O 1
ATOM 1375 N N . ALA A 1 190 ? -21.728 27.256 38.377 1.00 82.19 190 ALA A N 1
ATOM 1376 C CA . ALA A 1 190 ? -20.838 26.797 37.314 1.00 82.19 190 ALA A CA 1
ATOM 1377 C C . ALA A 1 190 ? -19.447 26.389 37.836 1.00 82.19 190 ALA A C 1
ATOM 1379 O O . ALA A 1 190 ? -18.756 25.634 37.162 1.00 82.19 190 ALA A O 1
ATOM 1380 N N . ASP A 1 191 ? -19.043 26.856 39.022 1.00 83.31 191 ASP A N 1
ATOM 1381 C CA . ASP A 1 191 ? -17.785 26.464 39.663 1.00 83.31 191 ASP A CA 1
ATOM 1382 C C . ASP A 1 191 ? -17.934 25.122 40.405 1.00 83.31 191 ASP A C 1
ATOM 1384 O O . ASP A 1 191 ? -18.663 25.012 41.393 1.00 83.31 191 ASP A O 1
ATOM 1388 N N . GLU A 1 192 ? -17.203 24.100 39.953 1.00 81.00 192 GLU A N 1
ATOM 1389 C CA . GLU A 1 192 ? -17.160 22.745 40.533 1.00 81.00 192 GLU A CA 1
ATOM 1390 C C . GLU A 1 192 ? -16.630 22.708 41.980 1.00 81.00 192 GLU A C 1
ATOM 1392 O O . GLU A 1 192 ? -16.835 21.741 42.728 1.00 81.00 192 GLU A O 1
ATOM 1397 N N . TRP A 1 193 ? -15.924 23.758 42.405 1.00 80.62 193 TRP A N 1
ATOM 1398 C CA . TRP A 1 193 ? -15.387 23.867 43.759 1.00 80.62 193 TRP A CA 1
ATOM 1399 C C . TRP A 1 193 ? -16.349 24.548 44.728 1.00 80.62 193 TRP A C 1
ATOM 1401 O O . TRP A 1 193 ? -16.101 24.513 45.940 1.00 80.62 193 TRP A O 1
ATOM 1411 N N . SER A 1 194 ? -17.461 25.111 44.243 1.00 87.00 194 SER A N 1
ATOM 1412 C CA . SER A 1 194 ? -18.400 25.802 45.117 1.00 87.00 194 SER A CA 1
ATOM 1413 C C . SER A 1 194 ? -19.120 24.816 46.055 1.00 87.00 194 SER A C 1
ATOM 1415 O O . SER A 1 194 ? -19.532 23.724 45.642 1.00 87.00 194 SER A O 1
ATOM 1417 N N . PRO A 1 195 ? -19.295 25.161 47.346 1.00 85.81 195 PRO A N 1
ATOM 1418 C CA . PRO A 1 195 ? -19.973 24.285 48.301 1.00 85.81 195 PRO A CA 1
ATOM 1419 C C . PRO A 1 195 ? -21.406 23.941 47.880 1.00 85.81 195 PRO A C 1
ATOM 1421 O O . PRO A 1 195 ? -21.840 22.807 48.061 1.00 85.81 195 PRO A O 1
ATOM 1424 N N . ASN A 1 196 ? -22.113 24.907 47.290 1.00 86.69 196 ASN A N 1
ATOM 1425 C CA . ASN A 1 196 ? -23.496 24.756 46.845 1.00 86.69 196 ASN A CA 1
ATOM 1426 C C . ASN A 1 196 ? -23.603 23.835 45.621 1.00 86.69 196 ASN A C 1
ATOM 1428 O O . ASN A 1 196 ? -24.477 22.968 45.588 1.00 86.69 196 ASN A O 1
ATOM 1432 N N . ARG A 1 197 ? -22.680 23.958 44.653 1.00 87.62 197 ARG A N 1
ATOM 1433 C CA . ARG A 1 197 ? -22.595 23.034 43.516 1.00 87.62 197 ARG A CA 1
ATOM 1434 C C . ARG A 1 197 ? -22.296 21.612 43.978 1.00 87.62 197 ARG A C 1
ATOM 1436 O O . ARG A 1 197 ? -22.977 20.683 43.566 1.00 87.62 197 ARG A O 1
ATOM 1443 N N . ARG A 1 198 ? -21.348 21.443 44.899 1.00 89.12 198 ARG A N 1
ATOM 1444 C CA . ARG A 1 198 ? -20.996 20.130 45.458 1.00 89.12 198 ARG A CA 1
ATOM 1445 C C . ARG A 1 198 ? -22.119 19.486 46.260 1.00 89.12 198 ARG A C 1
ATOM 1447 O O . ARG A 1 198 ? -22.299 18.280 46.167 1.00 89.12 198 ARG A O 1
ATOM 1454 N N . ALA A 1 199 ? -22.884 20.269 47.020 1.00 88.81 199 ALA A N 1
ATOM 1455 C CA . ALA A 1 199 ? -24.068 19.773 47.721 1.00 88.81 199 ALA A CA 1
ATOM 1456 C C . ALA A 1 199 ? -25.148 19.283 46.739 1.00 88.81 199 ALA A C 1
ATOM 1458 O O . ALA A 1 199 ? -25.747 18.233 46.965 1.00 88.81 199 ALA A O 1
ATOM 1459 N N . LEU A 1 200 ? -25.352 20.001 45.627 1.00 90.12 200 LEU A N 1
ATOM 1460 C CA . LEU A 1 200 ? -26.235 19.574 44.540 1.00 90.12 200 LEU A CA 1
ATOM 1461 C C . LEU A 1 200 ? -25.727 18.294 43.861 1.00 90.12 200 LEU A C 1
ATOM 1463 O O . LEU A 1 200 ? -26.486 17.340 43.717 1.00 90.12 200 LEU A O 1
ATOM 1467 N N . ASP A 1 201 ? -24.455 18.250 43.469 1.00 91.31 201 ASP A N 1
ATOM 1468 C CA . ASP A 1 201 ? -23.880 17.085 42.791 1.00 91.31 201 ASP A CA 1
ATOM 1469 C C . ASP A 1 201 ? -23.876 15.860 43.722 1.00 91.31 201 ASP A C 1
ATOM 1471 O O . ASP A 1 201 ? -24.192 14.754 43.290 1.00 91.31 201 ASP A O 1
ATOM 1475 N N . LYS A 1 202 ? -23.638 16.056 45.028 1.00 92.06 202 LYS A N 1
ATOM 1476 C CA . LYS A 1 202 ? -23.813 15.027 46.063 1.00 92.06 202 LYS A CA 1
ATOM 1477 C C . LYS A 1 202 ? -25.252 14.525 46.120 1.00 92.06 202 LYS A C 1
ATOM 1479 O O . LYS A 1 202 ? -25.454 13.317 46.147 1.00 92.06 202 LYS A O 1
ATOM 1484 N N . PHE A 1 203 ? -26.243 15.418 46.139 1.00 92.56 203 PHE A N 1
ATOM 1485 C CA . PHE A 1 203 ? -27.652 15.020 46.134 1.00 92.56 203 PHE A CA 1
ATOM 1486 C C . PHE A 1 203 ? -27.983 14.161 44.908 1.00 92.56 203 PHE A C 1
ATOM 1488 O O . PHE A 1 203 ? -28.554 13.082 45.054 1.00 92.56 203 PHE A O 1
ATOM 1495 N N . ILE A 1 204 ? -27.569 14.607 43.719 1.00 92.44 204 ILE A N 1
ATOM 1496 C CA . ILE A 1 204 ? -27.773 13.887 42.456 1.00 92.44 204 ILE A CA 1
ATOM 1497 C C . ILE A 1 204 ? -27.087 12.514 42.497 1.00 92.44 204 ILE A C 1
ATOM 1499 O O . ILE A 1 204 ? -27.715 11.519 42.153 1.00 92.44 204 ILE A O 1
ATOM 1503 N N . PHE A 1 205 ? -25.848 12.441 42.990 1.00 92.12 205 PHE A N 1
ATOM 1504 C CA . PHE A 1 205 ? -25.101 11.190 43.141 1.00 92.12 205 PHE A CA 1
ATOM 1505 C C . PHE A 1 205 ? -25.758 10.214 44.126 1.00 92.12 205 PHE A C 1
ATOM 1507 O O . PHE A 1 205 ? -25.841 9.019 43.854 1.00 92.12 205 PHE A O 1
ATOM 1514 N N . LEU A 1 206 ? -26.265 10.701 45.263 1.00 91.12 206 LEU A N 1
ATOM 1515 C CA . LEU A 1 206 ? -26.998 9.860 46.214 1.00 91.12 206 LEU A CA 1
ATOM 1516 C C . LEU A 1 206 ? -28.319 9.358 45.611 1.00 91.12 206 LEU A C 1
ATOM 1518 O O . LEU A 1 206 ? -28.671 8.202 45.829 1.00 91.12 206 LEU A O 1
ATOM 1522 N N . CYS A 1 207 ? -29.018 10.187 44.828 1.00 91.31 207 CYS A N 1
ATOM 1523 C CA . CYS A 1 207 ? -30.220 9.763 44.107 1.00 91.31 207 CYS A CA 1
ATOM 1524 C C . CYS A 1 207 ? -29.901 8.671 43.081 1.00 91.31 207 CYS A C 1
ATOM 1526 O O . CYS A 1 207 ? -30.532 7.618 43.099 1.00 91.31 207 CYS A O 1
ATOM 1528 N N . ASP A 1 208 ? -28.883 8.892 42.247 1.00 90.19 208 ASP A N 1
ATOM 1529 C CA . ASP A 1 208 ? -28.408 7.945 41.235 1.00 90.19 208 ASP A CA 1
ATOM 1530 C C . ASP A 1 208 ? -28.126 6.560 41.841 1.00 90.19 208 ASP A C 1
ATOM 1532 O O . ASP A 1 208 ? -28.639 5.546 41.369 1.00 90.19 208 ASP A O 1
ATOM 1536 N N . ARG A 1 209 ? -27.408 6.524 42.972 1.00 88.62 209 ARG A N 1
ATOM 1537 C CA . ARG A 1 209 ? -27.090 5.277 43.686 1.00 88.62 209 ARG A CA 1
ATOM 1538 C C . ARG A 1 209 ? -28.302 4.606 44.336 1.00 88.62 209 ARG A C 1
ATOM 1540 O O . ARG A 1 209 ? -28.319 3.386 44.459 1.00 88.62 209 ARG A O 1
ATOM 1547 N N . MET A 1 210 ? -29.311 5.362 44.768 1.00 87.75 210 MET A N 1
ATOM 1548 C CA . MET A 1 210 ? -30.534 4.778 45.335 1.00 87.75 210 MET A CA 1
ATOM 1549 C C . MET A 1 210 ? -31.478 4.230 44.256 1.00 87.75 210 MET A C 1
ATOM 1551 O O . MET A 1 210 ? -32.133 3.213 44.490 1.00 87.75 210 MET A O 1
ATOM 1555 N N . PHE A 1 211 ? -31.518 4.849 43.072 1.00 86.50 211 PHE A N 1
ATOM 1556 C CA . PHE A 1 211 ? -32.335 4.392 41.941 1.00 86.50 211 PHE A CA 1
ATOM 1557 C C . PHE A 1 211 ? -31.755 3.214 41.172 1.00 86.50 211 PHE A C 1
ATOM 1559 O O . PHE A 1 211 ? -32.494 2.532 40.470 1.00 86.50 211 PHE A O 1
ATOM 1566 N N . GLU A 1 212 ? -30.467 2.925 41.320 1.00 73.19 212 GLU A N 1
ATOM 1567 C CA . GLU A 1 212 ? -29.847 1.725 40.746 1.00 73.19 212 GLU A CA 1
ATOM 1568 C C . GLU A 1 212 ? -30.472 0.420 41.280 1.00 73.19 212 GLU A C 1
ATOM 1570 O O . GLU A 1 212 ? -30.391 -0.629 40.651 1.00 73.19 212 GLU A O 1
ATOM 1575 N N . VAL A 1 213 ? -31.159 0.488 42.424 1.00 67.00 213 VAL A N 1
ATOM 1576 C CA . VAL A 1 213 ? -31.894 -0.633 43.027 1.00 67.00 213 VAL A CA 1
ATOM 1577 C C . VAL A 1 213 ? -33.334 -0.750 42.488 1.00 67.00 213 VAL A C 1
ATOM 1579 O O . VAL A 1 213 ? -34.113 -1.562 42.984 1.00 67.00 213 VAL A O 1
ATOM 1582 N N . CYS A 1 214 ? -33.738 0.080 41.522 1.00 70.50 214 CYS A N 1
ATOM 1583 C CA . CYS A 1 214 ? -35.022 -0.071 40.840 1.00 70.50 214 CYS A CA 1
ATOM 1584 C C . CYS A 1 214 ? -34.997 -1.295 39.911 1.00 70.50 214 CYS A C 1
ATOM 1586 O O . CYS A 1 214 ? -34.010 -1.550 39.229 1.00 70.50 214 CYS A O 1
ATOM 1588 N N . ASP A 1 215 ? -36.113 -2.025 39.835 1.00 66.88 215 ASP A N 1
ATOM 1589 C CA . ASP A 1 215 ? -36.183 -3.314 39.126 1.00 66.88 215 ASP A CA 1
ATOM 1590 C C . ASP A 1 215 ? -36.009 -3.213 37.596 1.00 66.88 215 ASP A C 1
ATOM 1592 O O . ASP A 1 215 ? -35.796 -4.226 36.930 1.00 66.88 215 ASP A O 1
ATOM 1596 N N . THR A 1 216 ? -36.129 -2.013 37.013 1.00 79.38 216 THR A N 1
ATOM 1597 C CA . THR A 1 216 ? -36.041 -1.796 35.560 1.00 79.38 216 THR A CA 1
ATOM 1598 C C . THR A 1 216 ? -35.280 -0.521 35.205 1.00 79.38 216 THR A C 1
ATOM 1600 O O . THR A 1 216 ? -35.363 0.494 35.899 1.00 79.38 216 THR A O 1
ATOM 1603 N N . GLU A 1 217 ? -34.593 -0.556 34.062 1.00 80.38 217 GLU A N 1
ATOM 1604 C CA . GLU A 1 217 ? -33.876 0.593 33.497 1.00 80.38 217 GLU A CA 1
ATOM 1605 C C . GLU A 1 217 ? -34.834 1.745 33.128 1.00 80.38 217 GLU A C 1
ATOM 1607 O O . GLU A 1 217 ? -34.515 2.920 33.319 1.00 80.38 217 GLU A O 1
ATOM 1612 N N . GLU A 1 218 ? -36.057 1.417 32.690 1.00 82.38 218 GLU A N 1
ATOM 1613 C CA . GLU A 1 218 ? -37.122 2.395 32.430 1.00 82.38 218 GLU A CA 1
ATOM 1614 C C . GLU A 1 218 ? -37.500 3.169 33.701 1.00 82.38 218 GLU A C 1
ATOM 1616 O O . GLU A 1 218 ? -37.579 4.399 33.661 1.00 82.38 218 GLU A O 1
ATOM 1621 N N . ALA A 1 219 ? -37.657 2.481 34.839 1.00 82.00 219 ALA A N 1
ATOM 1622 C CA . ALA A 1 219 ? -37.969 3.116 36.119 1.00 82.00 219 ALA A CA 1
ATOM 1623 C C . ALA A 1 219 ? -36.830 4.024 36.609 1.00 82.00 219 ALA A C 1
ATOM 1625 O O . ALA A 1 219 ? -37.089 5.151 37.030 1.00 82.00 219 ALA A O 1
ATOM 1626 N N . TYR A 1 220 ? -35.573 3.581 36.487 1.00 84.88 220 TYR A N 1
ATOM 1627 C CA . TYR A 1 220 ? -34.405 4.421 36.774 1.00 84.88 220 TYR A CA 1
ATOM 1628 C C . TYR A 1 220 ? -34.409 5.696 35.914 1.00 84.88 220 TYR A C 1
ATOM 1630 O O . TYR A 1 220 ? -34.285 6.809 36.432 1.00 84.88 220 TYR A O 1
ATOM 1638 N N . SER A 1 221 ? -34.613 5.552 34.598 1.00 85.12 221 SER A N 1
ATOM 1639 C CA . SER A 1 221 ? -34.598 6.684 33.664 1.00 85.12 221 SER A CA 1
ATOM 1640 C C . SER A 1 221 ? -35.725 7.684 33.942 1.00 85.12 221 SER A C 1
ATOM 1642 O O . SER A 1 221 ? -35.513 8.898 33.860 1.00 85.12 221 SER A O 1
ATOM 1644 N N . PHE A 1 222 ? -36.910 7.186 34.310 1.00 87.88 222 PHE A N 1
ATOM 1645 C CA . PHE A 1 222 ? -38.070 7.997 34.650 1.00 87.88 222 PHE A CA 1
ATOM 1646 C C . PHE A 1 222 ? -37.825 8.812 35.923 1.00 87.88 222 PHE A C 1
ATOM 1648 O O . PHE A 1 222 ? -37.983 10.037 35.898 1.00 87.88 222 PHE A O 1
ATOM 1655 N N . GLU A 1 223 ? -37.387 8.164 37.005 1.00 87.62 223 GLU A N 1
ATOM 1656 C CA . GLU A 1 223 ? -37.162 8.835 38.288 1.00 87.62 223 GLU A CA 1
ATOM 1657 C C . GLU A 1 223 ? -35.994 9.827 38.217 1.00 87.62 223 GLU A C 1
ATOM 1659 O O . GLU A 1 223 ? -36.134 10.979 38.642 1.00 87.62 223 GLU A O 1
ATOM 1664 N N . MET A 1 224 ? -34.879 9.470 37.567 1.00 89.12 224 MET A N 1
ATOM 1665 C CA . MET A 1 224 ? -33.789 10.433 37.376 1.00 89.12 224 MET A CA 1
ATOM 1666 C C . MET A 1 224 ? -34.171 11.591 36.458 1.00 89.12 224 MET A C 1
ATOM 1668 O O . MET A 1 224 ? -33.763 12.720 36.727 1.00 89.12 224 MET A O 1
ATOM 1672 N N . SER A 1 225 ? -35.011 11.375 35.440 1.00 88.88 225 SER A N 1
ATOM 1673 C CA . SER A 1 225 ? -35.551 12.476 34.624 1.00 88.88 225 SER A CA 1
ATOM 1674 C C . SER A 1 225 ? -36.460 13.400 35.429 1.00 88.88 225 SER A C 1
ATOM 1676 O O . SER A 1 225 ? -36.526 14.603 35.173 1.00 88.88 225 SER A O 1
ATOM 1678 N N . ARG A 1 226 ? -37.207 12.848 36.391 1.00 89.56 226 ARG A N 1
ATOM 1679 C CA . ARG A 1 226 ? -38.082 13.616 37.280 1.00 89.56 226 ARG A CA 1
ATOM 1680 C C . ARG A 1 226 ? -37.257 14.518 38.200 1.00 89.56 226 ARG A C 1
ATOM 1682 O O . ARG A 1 226 ? -37.599 15.690 38.352 1.00 89.56 226 ARG A O 1
ATOM 1689 N N . ILE A 1 227 ? -36.155 14.005 38.751 1.00 89.44 227 ILE A N 1
ATOM 1690 C CA . ILE A 1 227 ? -35.223 14.791 39.569 1.00 89.44 227 ILE A CA 1
ATOM 1691 C C . ILE A 1 227 ? -34.446 15.802 38.720 1.00 89.44 227 ILE A C 1
ATOM 1693 O O . ILE A 1 227 ? -34.365 16.967 39.101 1.00 89.44 227 ILE A O 1
ATOM 1697 N N . SER A 1 228 ? -33.916 15.413 37.558 1.00 89.44 228 SER A N 1
ATOM 1698 C CA . SER A 1 228 ? -33.086 16.299 36.730 1.00 89.44 228 SER A CA 1
ATOM 1699 C C . SER A 1 228 ? -33.853 17.540 36.256 1.00 89.44 228 SER A C 1
ATOM 1701 O O . SER A 1 228 ? -33.314 18.646 36.282 1.00 89.44 228 SER A O 1
ATOM 1703 N N . LYS A 1 229 ? -35.147 17.385 35.929 1.00 90.00 229 LYS A N 1
ATOM 1704 C CA . LYS A 1 229 ? -36.052 18.492 35.570 1.00 90.00 229 LYS A CA 1
ATOM 1705 C C . LYS A 1 229 ? -36.221 19.529 36.680 1.00 90.00 229 LYS A C 1
ATOM 1707 O O . LYS A 1 229 ? -36.447 20.690 36.367 1.00 90.00 229 LYS A O 1
ATOM 1712 N N . MET A 1 230 ? -36.108 19.147 37.954 1.00 87.06 230 MET A N 1
ATOM 1713 C CA . MET A 1 230 ? -36.195 20.100 39.073 1.00 87.06 230 MET A CA 1
ATOM 1714 C C . MET A 1 230 ? -34.977 21.026 39.154 1.00 87.06 230 MET A C 1
ATOM 1716 O O . MET A 1 230 ? -35.063 22.088 39.763 1.00 87.06 230 MET A O 1
ATOM 1720 N N . PHE A 1 231 ? -33.853 20.631 38.555 1.00 89.00 231 PHE A N 1
ATOM 1721 C CA . PHE A 1 231 ? -32.594 21.377 38.574 1.00 89.00 231 PHE A CA 1
ATOM 1722 C C . PHE A 1 231 ? -32.202 21.935 37.201 1.00 89.00 231 PHE A C 1
ATOM 1724 O O . PHE A 1 231 ? -31.082 22.418 37.055 1.00 89.00 231 PHE A O 1
ATOM 1731 N N . ASP A 1 232 ? -33.103 21.864 36.213 1.00 87.62 232 ASP A N 1
ATOM 1732 C CA . ASP A 1 232 ? -32.854 22.239 34.815 1.00 87.62 232 ASP A CA 1
ATOM 1733 C C . ASP A 1 232 ? -31.644 21.511 34.190 1.00 87.62 232 ASP A C 1
ATOM 1735 O O . ASP A 1 232 ? -30.898 22.087 33.401 1.00 87.62 232 ASP A O 1
ATOM 1739 N N . LEU A 1 233 ? -31.454 20.230 34.539 1.00 88.75 233 LEU A N 1
ATOM 1740 C CA . LEU A 1 233 ? -30.369 19.384 34.028 1.00 88.75 233 LEU A CA 1
ATOM 1741 C C . LEU A 1 233 ? -30.885 18.316 33.067 1.00 88.75 233 LEU A C 1
ATOM 1743 O O . LEU A 1 233 ? -31.955 17.724 33.265 1.00 88.75 233 LEU A O 1
ATOM 1747 N N . ASN A 1 234 ? -30.078 18.008 32.054 1.00 90.25 234 ASN A N 1
ATOM 1748 C CA . ASN A 1 234 ? -30.308 16.840 31.211 1.00 90.25 234 ASN A CA 1
ATOM 1749 C C . ASN A 1 234 ? -29.678 15.570 31.828 1.00 90.25 234 ASN A C 1
ATOM 1751 O O . ASN A 1 234 ? -28.838 15.641 32.725 1.00 90.25 234 ASN A O 1
ATOM 1755 N N . LEU A 1 235 ? -30.089 14.388 31.356 1.00 86.00 235 LEU A N 1
ATOM 1756 C CA . LEU A 1 235 ? -29.588 13.110 31.884 1.00 86.00 235 LEU A CA 1
ATOM 1757 C C . LEU A 1 235 ? -28.085 12.887 31.631 1.00 86.00 235 LEU A C 1
ATOM 1759 O O . LEU A 1 235 ? -27.441 12.199 32.417 1.00 86.00 235 LEU A O 1
ATOM 1763 N N . GLY A 1 236 ? -27.522 13.454 30.559 1.00 87.44 236 GLY A N 1
ATOM 1764 C CA . GLY A 1 236 ? -26.086 13.370 30.274 1.00 87.44 236 GLY A CA 1
ATOM 1765 C C . GLY A 1 236 ? -25.260 14.140 31.305 1.00 87.44 236 GLY A C 1
ATOM 1766 O O . GLY A 1 236 ? -24.369 13.574 31.926 1.00 87.44 236 GLY A O 1
ATOM 1767 N N . GLU A 1 237 ? -25.640 15.388 31.578 1.00 88.31 237 GLU A N 1
ATOM 1768 C CA . GLU A 1 237 ? -25.031 16.243 32.604 1.00 88.31 237 GLU A CA 1
ATOM 1769 C C . GLU A 1 237 ? -25.135 15.626 34.002 1.00 88.31 237 GLU A C 1
ATOM 1771 O O . GLU A 1 237 ? -24.221 15.753 34.814 1.00 88.31 237 GLU A O 1
ATOM 1776 N N . VAL A 1 238 ? -26.248 14.949 34.299 1.00 88.94 238 VAL A N 1
ATOM 1777 C CA . VAL A 1 238 ? -26.421 14.190 35.544 1.00 88.94 238 VAL A CA 1
ATOM 1778 C C . VAL A 1 238 ? -25.382 13.071 35.645 1.00 88.94 238 VAL A C 1
ATOM 1780 O O . VAL A 1 238 ? -24.696 12.981 36.662 1.00 88.94 238 VAL A O 1
ATOM 1783 N N . LYS A 1 239 ? -25.217 12.261 34.590 1.00 88.56 239 LYS A N 1
ATOM 1784 C CA . LYS A 1 239 ? -24.215 11.184 34.558 1.00 88.56 239 LYS A CA 1
ATOM 1785 C C . LYS A 1 239 ? -22.789 11.724 34.686 1.00 88.56 239 LYS A C 1
ATOM 1787 O O . LYS A 1 239 ? -22.010 11.181 35.464 1.00 88.56 239 LYS A O 1
ATOM 1792 N N . GLU A 1 240 ? -22.463 12.817 33.997 1.00 89.81 240 GLU A N 1
ATOM 1793 C CA . GLU A 1 240 ? -21.153 13.478 34.100 1.00 89.81 240 GLU A CA 1
ATOM 1794 C C . GLU A 1 240 ? -20.864 13.966 35.527 1.00 89.81 240 GLU A C 1
ATOM 1796 O O . GLU A 1 240 ? -19.780 13.727 36.059 1.00 89.81 240 GLU A O 1
ATOM 1801 N N . ARG A 1 241 ? -21.846 14.590 36.192 1.00 90.25 241 ARG A N 1
ATOM 1802 C CA . ARG A 1 241 ? -21.715 15.037 37.591 1.00 90.25 241 ARG A CA 1
ATOM 1803 C C . ARG A 1 241 ? -21.541 13.869 38.559 1.00 90.25 241 ARG A C 1
ATOM 1805 O O . ARG A 1 241 ? -20.716 13.953 39.468 1.00 90.25 241 ARG A O 1
ATOM 1812 N N . CYS A 1 242 ? -22.273 12.772 38.361 1.00 90.75 242 CYS A N 1
ATOM 1813 C CA . CYS A 1 242 ? -22.084 11.549 39.142 1.00 90.75 242 CYS A CA 1
ATOM 1814 C C . CYS A 1 242 ? -20.677 10.968 38.940 1.00 90.75 242 CYS A C 1
ATOM 1816 O O . CYS A 1 242 ? -20.005 10.640 39.920 1.00 90.75 242 CYS A O 1
ATOM 1818 N N . ALA A 1 243 ? -20.195 10.906 37.695 1.00 89.88 243 ALA A N 1
ATOM 1819 C CA . ALA A 1 243 ? -18.852 10.429 37.366 1.00 89.88 243 ALA A CA 1
ATOM 1820 C C . ALA A 1 243 ? -17.753 11.318 37.978 1.00 89.88 243 ALA A C 1
ATOM 1822 O O . ALA A 1 243 ? -16.769 10.803 38.508 1.00 89.88 243 ALA A O 1
ATOM 1823 N N . ALA A 1 244 ? -17.942 12.643 38.006 1.00 89.25 244 ALA A N 1
ATOM 1824 C CA . ALA A 1 244 ? -17.015 13.583 38.645 1.00 89.25 244 ALA A CA 1
ATOM 1825 C C . ALA A 1 244 ? -16.841 13.326 40.156 1.00 89.25 244 ALA A C 1
ATOM 1827 O O . ALA A 1 244 ? -15.786 13.620 40.723 1.00 89.25 244 ALA A O 1
ATOM 1828 N N . ILE A 1 245 ? -17.847 12.735 40.809 1.00 90.31 245 ILE A N 1
ATOM 1829 C CA . ILE A 1 245 ? -17.766 12.290 42.205 1.00 90.31 245 ILE A CA 1
ATOM 1830 C C . ILE A 1 245 ? -17.179 10.877 42.295 1.00 90.31 245 ILE A C 1
ATOM 1832 O O . ILE A 1 245 ? -16.281 10.645 43.106 1.00 90.31 245 ILE A O 1
ATOM 1836 N N . ALA A 1 246 ? -17.663 9.935 41.483 1.00 90.31 246 ALA A N 1
ATOM 1837 C CA . ALA A 1 246 ? -17.286 8.523 41.550 1.00 90.31 246 ALA A CA 1
ATOM 1838 C C . ALA A 1 246 ? -15.816 8.273 41.162 1.00 90.31 246 ALA A C 1
ATOM 1840 O O . ALA A 1 246 ? -15.093 7.592 41.901 1.00 90.31 246 ALA A O 1
ATOM 1841 N N . ASN A 1 247 ? -15.346 8.873 40.061 1.00 91.38 247 ASN A N 1
ATOM 1842 C CA . ASN A 1 247 ? -14.024 8.607 39.488 1.00 91.38 247 ASN A CA 1
ATOM 1843 C C . ASN A 1 247 ? -12.888 8.904 40.487 1.00 91.38 247 ASN A C 1
ATOM 1845 O O . ASN A 1 247 ? -12.056 8.023 40.703 1.00 91.38 247 ASN A O 1
ATOM 1849 N N . PRO A 1 248 ? -12.841 10.050 41.203 1.00 90.75 248 PRO A N 1
ATOM 1850 C CA . PRO A 1 248 ? -11.789 10.297 42.194 1.00 90.75 248 PRO A CA 1
ATOM 1851 C C . PRO A 1 248 ? -11.791 9.317 43.377 1.00 90.75 248 PRO A C 1
ATOM 1853 O O . PRO A 1 248 ? -10.727 9.008 43.926 1.00 90.75 248 PRO A O 1
ATOM 1856 N N . PHE A 1 249 ? -12.960 8.820 43.807 1.00 89.69 249 PHE A N 1
ATOM 1857 C CA . PHE A 1 249 ? -13.026 7.781 44.842 1.00 89.69 249 PHE A CA 1
ATOM 1858 C C . PHE A 1 249 ? -12.482 6.456 44.322 1.00 89.69 249 PHE A C 1
ATOM 1860 O O . PHE A 1 249 ? -11.696 5.807 45.020 1.00 89.69 249 PHE A O 1
ATOM 1867 N N . TYR A 1 250 ? -12.850 6.084 43.096 1.00 92.50 250 TYR A N 1
ATOM 1868 C CA . TYR A 1 250 ? -12.362 4.860 42.482 1.00 92.50 250 TYR A CA 1
ATOM 1869 C C . TYR A 1 250 ? -10.859 4.924 42.195 1.00 92.50 250 TYR A C 1
ATOM 1871 O O . TYR A 1 250 ? -10.132 4.000 42.544 1.00 92.50 250 TYR A O 1
ATOM 1879 N N . GLN A 1 251 ? -10.349 6.057 41.710 1.00 90.81 251 GLN A N 1
ATOM 1880 C CA . GLN A 1 251 ? -8.917 6.287 41.498 1.00 90.81 251 GLN A CA 1
ATOM 1881 C C . GLN A 1 251 ? -8.115 6.131 42.799 1.00 90.81 251 GLN A C 1
ATOM 1883 O O . GLN A 1 251 ? -7.065 5.488 42.819 1.00 90.81 251 GLN A O 1
ATOM 1888 N N . LYS A 1 252 ? -8.624 6.654 43.925 1.00 88.94 252 LYS A N 1
ATOM 1889 C CA . LYS A 1 252 ? -8.015 6.436 45.251 1.00 88.94 252 LYS A CA 1
ATOM 189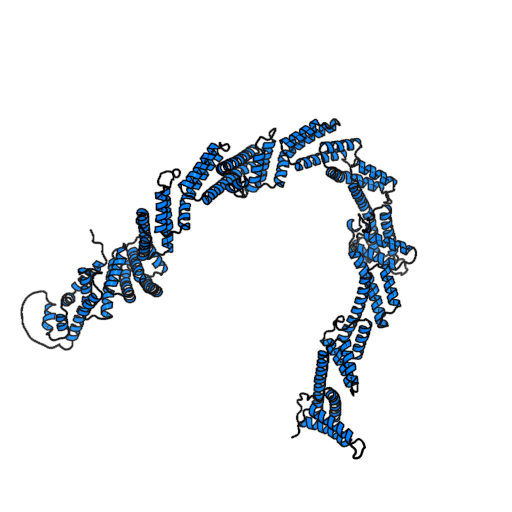0 C C . LYS A 1 252 ? -8.062 4.967 45.673 1.00 88.94 252 LYS A C 1
ATOM 1892 O O . LYS A 1 252 ? -7.098 4.481 46.267 1.00 88.94 252 LYS A O 1
ATOM 1897 N N . ALA A 1 253 ? -9.156 4.262 45.380 1.00 87.88 253 ALA A N 1
ATOM 1898 C CA . ALA A 1 253 ? -9.276 2.832 45.650 1.00 87.88 253 ALA A CA 1
ATOM 1899 C C . ALA A 1 253 ? -8.259 2.022 44.831 1.00 87.88 253 ALA A C 1
ATOM 1901 O O . ALA A 1 253 ? -7.568 1.180 45.404 1.00 87.88 253 ALA A O 1
ATOM 1902 N N . LEU A 1 254 ? -8.087 2.338 43.544 1.00 89.81 254 LEU A N 1
ATOM 1903 C CA . LEU A 1 254 ? -7.075 1.740 42.670 1.00 89.81 254 LEU A CA 1
ATOM 1904 C C . LEU A 1 254 ? -5.651 2.050 43.138 1.00 89.81 254 LEU A C 1
ATOM 1906 O O . LEU A 1 254 ? -4.826 1.146 43.213 1.00 89.81 254 LEU A O 1
ATOM 1910 N N . GLY A 1 255 ? -5.365 3.287 43.553 1.00 88.19 255 GLY A N 1
ATOM 1911 C CA . GLY A 1 255 ? -4.068 3.643 44.138 1.00 88.19 255 GLY A CA 1
ATOM 1912 C C . GLY A 1 255 ? -3.778 2.885 45.441 1.00 88.19 255 GLY A C 1
ATOM 1913 O O . GLY A 1 255 ? -2.659 2.424 45.671 1.00 88.19 255 GLY A O 1
ATOM 1914 N N . SER A 1 256 ? -4.793 2.686 46.290 1.00 87.31 256 SER A N 1
ATOM 1915 C CA . SER A 1 256 ? -4.656 1.855 47.493 1.00 87.31 256 SER A CA 1
ATOM 1916 C C . SER A 1 256 ? -4.469 0.376 47.151 1.00 87.31 256 SER A C 1
ATOM 1918 O O . SER A 1 256 ? -3.661 -0.298 47.794 1.00 87.31 256 SER A O 1
ATOM 1920 N N . ALA A 1 257 ? -5.166 -0.115 46.123 1.00 86.88 257 ALA A N 1
ATOM 1921 C CA . ALA A 1 257 ? -5.016 -1.468 45.604 1.00 86.88 257 ALA A CA 1
ATOM 1922 C C . ALA A 1 257 ? -3.603 -1.710 45.054 1.00 86.88 257 ALA A C 1
ATOM 1924 O O . ALA A 1 257 ? -2.973 -2.702 45.410 1.00 86.88 257 ALA A O 1
ATOM 1925 N N . ALA A 1 258 ? -3.068 -0.758 44.290 1.00 85.81 258 ALA A N 1
ATOM 1926 C CA . ALA A 1 258 ? -1.704 -0.763 43.771 1.00 85.81 258 ALA A CA 1
ATOM 1927 C C . ALA A 1 258 ? -0.638 -0.815 44.882 1.00 85.81 258 ALA A C 1
ATOM 1929 O O . ALA A 1 258 ? 0.356 -1.544 44.778 1.00 85.81 258 ALA A O 1
ATOM 1930 N N . ALA A 1 259 ? -0.861 -0.081 45.977 1.00 85.75 259 ALA A N 1
ATOM 1931 C CA . ALA A 1 259 ? 0.017 -0.089 47.146 1.00 85.75 259 ALA A CA 1
ATOM 1932 C C . ALA A 1 259 ? -0.086 -1.391 47.966 1.00 85.75 259 ALA A C 1
ATOM 1934 O O . ALA A 1 259 ? 0.910 -1.851 48.519 1.00 85.75 259 ALA A O 1
ATOM 1935 N N . LYS A 1 260 ? -1.277 -2.005 48.037 1.00 86.25 260 LYS A N 1
ATOM 1936 C CA . LYS A 1 260 ? -1.574 -3.231 48.810 1.00 86.25 260 LYS A CA 1
ATOM 1937 C C . LYS A 1 260 ? -1.773 -4.467 47.924 1.00 86.25 260 LYS A C 1
ATOM 1939 O O . LYS A 1 260 ? -2.539 -5.371 48.277 1.00 86.25 260 LYS A O 1
ATOM 1944 N N . TRP A 1 261 ? -1.068 -4.503 46.798 1.00 82.38 261 TRP A N 1
ATOM 1945 C CA . TRP A 1 261 ? -1.217 -5.471 45.704 1.00 82.38 261 TRP A CA 1
ATOM 1946 C C . TRP A 1 261 ? -1.171 -6.947 46.133 1.00 82.38 261 TRP A C 1
ATOM 1948 O O . TRP A 1 261 ? -1.745 -7.801 45.469 1.00 82.38 261 TRP A O 1
ATOM 1958 N N . GLU A 1 262 ? -0.530 -7.276 47.258 1.00 80.62 262 GLU A N 1
ATOM 1959 C CA . GLU A 1 262 ? -0.474 -8.649 47.778 1.00 80.62 262 GLU A CA 1
ATOM 1960 C C . GLU A 1 262 ? -1.822 -9.176 48.290 1.00 80.62 262 GLU A C 1
ATOM 1962 O O . GLU A 1 262 ? -2.043 -10.387 48.311 1.00 80.62 262 GLU A O 1
ATOM 1967 N N . SER A 1 263 ? -2.702 -8.277 48.735 1.00 80.12 263 SER A N 1
ATOM 1968 C CA . SER A 1 263 ? -3.926 -8.609 49.479 1.00 80.12 263 SER A CA 1
ATOM 1969 C C . SER A 1 263 ? -5.219 -8.317 48.718 1.00 80.12 263 SER A C 1
ATOM 1971 O O . SER A 1 263 ? -6.293 -8.746 49.148 1.00 80.12 263 SER A O 1
ATOM 1973 N N . VAL A 1 264 ? -5.123 -7.585 47.608 1.00 82.62 264 VAL A N 1
ATOM 1974 C CA . VAL A 1 264 ? -6.283 -7.089 46.866 1.00 82.62 264 VAL A CA 1
ATOM 1975 C C . VAL A 1 264 ? -6.728 -8.126 45.841 1.00 82.62 264 VAL A C 1
ATOM 1977 O O . VAL A 1 264 ? -5.911 -8.704 45.130 1.00 82.62 264 VAL A O 1
ATOM 1980 N N . LYS A 1 265 ? -8.040 -8.365 45.777 1.00 84.44 265 LYS A N 1
ATOM 1981 C CA . LYS A 1 265 ? -8.678 -9.268 44.808 1.00 84.44 265 LYS A CA 1
ATOM 1982 C C . LYS A 1 265 ? -9.622 -8.489 43.898 1.00 84.44 265 LYS A C 1
ATOM 1984 O O . LYS A 1 265 ? -10.217 -7.513 44.356 1.00 84.44 265 LYS A O 1
ATOM 1989 N N . ALA A 1 266 ? -9.835 -8.990 42.681 1.00 86.69 266 ALA A N 1
ATOM 1990 C CA . ALA A 1 266 ? -10.796 -8.442 41.720 1.00 86.69 266 ALA A CA 1
ATOM 1991 C C . ALA A 1 266 ? -12.185 -8.206 42.344 1.00 86.69 266 ALA A C 1
ATOM 1993 O O . ALA A 1 266 ? -12.739 -7.116 42.233 1.00 86.69 266 ALA A O 1
ATOM 1994 N N . ASP A 1 267 ? -12.676 -9.151 43.158 1.00 86.38 267 ASP A N 1
ATOM 1995 C CA . ASP A 1 267 ? -13.954 -9.027 43.877 1.00 86.38 267 ASP A CA 1
ATOM 1996 C C . ASP A 1 267 ? -14.071 -7.758 44.740 1.00 86.38 267 ASP A C 1
ATOM 1998 O O . ASP A 1 267 ? -15.163 -7.216 44.911 1.00 86.38 267 ASP A O 1
ATOM 2002 N N . GLN A 1 268 ? -12.968 -7.282 45.329 1.00 86.06 268 GLN A N 1
ATOM 2003 C CA . GLN A 1 268 ? -12.980 -6.077 46.164 1.00 86.06 268 GLN A CA 1
ATOM 2004 C C . GLN A 1 268 ? -13.127 -4.814 45.315 1.00 86.06 268 GLN A C 1
ATOM 2006 O O . GLN A 1 268 ? -13.867 -3.907 45.696 1.00 86.06 268 GLN A O 1
ATOM 2011 N N . LEU A 1 269 ? -12.456 -4.768 44.161 1.00 88.50 269 LEU A N 1
ATOM 2012 C CA . LEU A 1 269 ? -12.574 -3.660 43.219 1.00 88.50 269 LEU A CA 1
ATOM 2013 C C . LEU A 1 269 ? -13.926 -3.674 42.515 1.00 88.50 269 LEU A C 1
ATOM 2015 O O . LEU A 1 269 ? -14.529 -2.613 42.388 1.00 88.50 269 LEU A O 1
ATOM 2019 N N . LYS A 1 270 ? -14.456 -4.851 42.174 1.00 89.12 270 LYS A N 1
ATOM 2020 C CA . LYS A 1 270 ? -15.807 -5.014 41.631 1.00 89.12 270 LYS A CA 1
ATOM 2021 C C . LYS A 1 270 ? -16.877 -4.497 42.590 1.00 89.12 270 LYS A C 1
ATOM 2023 O O . LYS A 1 270 ? -17.739 -3.726 42.187 1.00 89.12 270 LYS A O 1
ATOM 2028 N N . ARG A 1 271 ? -16.782 -4.825 43.886 1.00 86.12 271 ARG A N 1
ATOM 2029 C CA . ARG A 1 271 ? -17.679 -4.249 44.908 1.00 86.12 271 ARG A CA 1
ATOM 2030 C C . ARG A 1 271 ? -17.559 -2.729 44.985 1.00 86.12 271 ARG A C 1
ATOM 2032 O O . ARG A 1 271 ? -18.571 -2.058 45.156 1.00 86.12 271 ARG A O 1
ATOM 2039 N N . ALA A 1 272 ? -16.348 -2.184 44.863 1.00 86.06 272 ALA A N 1
ATOM 2040 C CA . ALA A 1 272 ? -16.139 -0.739 44.862 1.00 86.06 272 ALA A CA 1
ATOM 2041 C C . ALA A 1 272 ? -16.750 -0.072 43.617 1.00 86.06 272 ALA A C 1
ATOM 2043 O O . ALA A 1 272 ? -17.393 0.963 43.771 1.00 86.06 272 ALA A O 1
ATOM 2044 N N . ARG A 1 273 ? -16.625 -0.684 42.427 1.00 90.06 273 ARG A N 1
ATOM 2045 C CA . ARG A 1 273 ? -17.285 -0.229 41.188 1.00 90.06 273 ARG A CA 1
ATOM 2046 C C . ARG A 1 273 ? -18.800 -0.221 41.334 1.00 90.06 273 ARG A C 1
ATOM 2048 O O . ARG A 1 273 ? -19.405 0.815 41.107 1.00 90.06 273 ARG A O 1
ATOM 2055 N N . GLN A 1 274 ? -19.378 -1.323 41.816 1.00 87.25 274 GLN A N 1
ATOM 2056 C CA . GLN A 1 274 ? -20.819 -1.448 42.061 1.00 87.25 274 GLN A CA 1
ATOM 2057 C C . GLN A 1 274 ? -21.320 -0.431 43.093 1.00 87.25 274 GLN A C 1
ATOM 2059 O O . GLN A 1 274 ? -22.332 0.217 42.889 1.00 87.25 274 GLN A O 1
ATOM 2064 N N . THR A 1 275 ? -20.590 -0.233 44.194 1.00 85.62 275 THR A N 1
ATOM 2065 C CA . THR A 1 275 ? -20.998 0.739 45.229 1.00 85.62 275 THR A CA 1
ATOM 2066 C C . THR A 1 275 ? -20.959 2.177 44.713 1.00 85.62 275 THR A C 1
ATOM 2068 O O . THR A 1 275 ? -21.755 3.008 45.138 1.00 85.62 275 THR A O 1
ATOM 2071 N N . LEU A 1 276 ? -20.003 2.492 43.837 1.00 87.69 276 LEU A N 1
ATOM 2072 C CA . LEU A 1 276 ? -19.838 3.827 43.263 1.00 87.69 276 LEU A CA 1
ATOM 2073 C C . LEU A 1 276 ? -20.660 4.037 41.984 1.00 87.69 276 LEU A C 1
ATOM 2075 O O . LEU A 1 276 ? -20.746 5.182 41.548 1.00 87.69 276 LEU A O 1
ATOM 2079 N N . GLY A 1 277 ? -21.244 2.975 41.416 1.00 85.50 277 GLY A N 1
ATOM 2080 C CA . GLY A 1 277 ? -21.847 2.918 40.080 1.00 85.50 277 GLY A CA 1
ATOM 2081 C C . GLY A 1 277 ? -20.915 3.427 38.988 1.00 85.50 277 GLY A C 1
ATOM 2082 O O . GLY A 1 277 ? -21.245 4.351 38.249 1.00 85.50 277 GLY A O 1
ATOM 2083 N N . MET A 1 278 ? -19.711 2.858 38.951 1.00 87.88 278 MET A N 1
ATOM 2084 C CA . MET A 1 278 ? -18.743 3.105 37.888 1.00 87.88 278 MET A CA 1
ATOM 2085 C C . MET A 1 278 ? -19.201 2.441 36.592 1.00 87.88 278 MET A C 1
ATOM 2087 O O . MET A 1 278 ? -19.558 1.265 36.595 1.00 87.88 278 MET A O 1
ATOM 2091 N N . ASP A 1 279 ? -19.094 3.171 35.488 1.00 88.12 279 ASP A N 1
ATOM 2092 C CA . ASP A 1 279 ? -19.149 2.580 34.157 1.00 88.12 279 ASP A CA 1
ATOM 2093 C C . ASP A 1 279 ? -17.964 1.612 33.959 1.00 88.12 279 ASP A C 1
ATOM 2095 O O . ASP A 1 279 ? -16.832 1.923 34.349 1.00 88.12 279 ASP A O 1
ATOM 2099 N N . GLU A 1 280 ? -18.222 0.418 33.415 1.00 87.88 280 GLU A N 1
ATOM 2100 C CA . GLU A 1 280 ? -17.196 -0.628 33.292 1.00 87.88 280 GLU A CA 1
ATOM 2101 C C . GLU A 1 280 ? -16.125 -0.265 32.247 1.00 87.88 280 GLU A C 1
ATOM 2103 O O . GLU A 1 280 ? -14.959 -0.598 32.458 1.00 87.88 280 GLU A O 1
ATOM 2108 N N . GLU A 1 281 ? -16.464 0.471 31.179 1.00 89.69 281 GLU A N 1
ATOM 2109 C CA . GLU A 1 281 ? -15.475 0.931 30.190 1.00 89.69 281 GLU A CA 1
ATOM 2110 C C . GLU A 1 281 ? -14.554 1.987 30.810 1.00 89.69 281 GLU A C 1
ATOM 2112 O O . GLU A 1 281 ? -13.328 1.877 30.733 1.00 89.69 281 GLU A O 1
ATOM 2117 N N . VAL A 1 282 ? -15.132 2.968 31.514 1.00 89.81 282 VAL A N 1
ATOM 2118 C CA . VAL A 1 282 ? -14.355 3.992 32.234 1.00 89.81 282 VAL A CA 1
ATOM 2119 C C . VAL A 1 282 ? -13.461 3.350 33.295 1.00 89.81 282 VAL A C 1
ATOM 2121 O O . VAL A 1 282 ? -12.299 3.729 33.447 1.00 89.81 282 VAL A O 1
ATOM 2124 N N . ALA A 1 283 ? -13.971 2.362 34.032 1.00 90.50 283 ALA A N 1
ATOM 2125 C CA . ALA A 1 283 ? -13.184 1.664 35.039 1.00 90.50 283 ALA A CA 1
ATOM 2126 C C . ALA A 1 283 ? -12.015 0.874 34.433 1.00 90.50 283 ALA A C 1
ATOM 2128 O O . ALA A 1 283 ? -10.929 0.900 35.015 1.00 90.50 283 ALA A O 1
ATOM 2129 N N . HIS A 1 284 ? -12.218 0.221 33.283 1.00 92.06 284 HIS A N 1
ATOM 2130 C CA . HIS A 1 284 ? -11.168 -0.500 32.554 1.00 92.06 284 HIS A CA 1
ATOM 2131 C C . HIS A 1 284 ? -10.054 0.441 32.082 1.00 92.06 284 HIS A C 1
ATOM 2133 O O . HIS A 1 284 ? -8.872 0.159 32.272 1.00 92.06 284 HIS A O 1
ATOM 2139 N N . GLU A 1 285 ? -10.401 1.618 31.557 1.00 92.56 285 GLU A N 1
ATOM 2140 C CA . GLU A 1 285 ? -9.402 2.627 31.174 1.00 92.56 285 GLU A CA 1
ATOM 2141 C C . GLU A 1 285 ? -8.626 3.160 32.390 1.00 92.56 285 GLU A C 1
ATOM 2143 O O . GLU A 1 285 ? -7.398 3.278 32.359 1.00 92.56 285 GLU A O 1
ATOM 2148 N N . MET A 1 286 ? -9.303 3.377 33.522 1.00 93.19 286 MET A N 1
ATOM 2149 C CA . MET A 1 286 ? -8.627 3.736 34.774 1.00 93.19 286 MET A CA 1
ATOM 2150 C C . MET A 1 286 ? -7.703 2.619 35.289 1.00 93.19 286 MET A C 1
ATOM 2152 O O . MET A 1 286 ? -6.669 2.902 35.899 1.00 93.19 286 MET A O 1
ATOM 2156 N N . HIS A 1 287 ? -8.046 1.345 35.069 1.00 93.75 287 HIS A N 1
ATOM 2157 C CA . HIS A 1 287 ? -7.173 0.213 35.398 1.00 93.75 287 HIS A CA 1
ATOM 2158 C C . HIS A 1 287 ? -5.902 0.217 34.567 1.00 93.75 287 HIS A C 1
ATOM 2160 O O . HIS A 1 287 ? -4.821 0.069 35.143 1.00 93.75 287 HIS A O 1
ATOM 2166 N N . LYS A 1 288 ? -6.023 0.427 33.251 1.00 93.38 288 LYS A N 1
ATOM 2167 C CA . LYS A 1 288 ? -4.880 0.565 32.341 1.00 93.38 288 LYS A CA 1
ATOM 2168 C C . LYS A 1 288 ? -3.971 1.710 32.775 1.00 93.38 288 LYS A C 1
ATOM 2170 O O . LYS A 1 288 ? -2.773 1.498 32.953 1.00 93.38 288 LYS A O 1
ATOM 2175 N N . GLU A 1 289 ? -4.531 2.886 33.066 1.00 92.00 289 GLU A N 1
ATOM 2176 C CA . GLU A 1 289 ? -3.758 4.058 33.497 1.00 92.00 289 GLU A CA 1
ATOM 2177 C C . GLU A 1 289 ? -2.984 3.794 34.802 1.00 92.00 289 GLU A C 1
ATOM 2179 O O . GLU A 1 289 ? -1.780 4.065 34.901 1.00 92.00 289 GLU A O 1
ATOM 2184 N N . VAL A 1 290 ? -3.645 3.217 35.813 1.00 91.50 290 VAL A N 1
ATOM 2185 C CA . VAL A 1 290 ? -2.992 2.908 37.094 1.00 91.50 290 VAL A CA 1
ATOM 2186 C C . VAL A 1 290 ? -1.946 1.808 36.920 1.00 91.50 290 VAL A C 1
ATOM 2188 O O . VAL A 1 290 ? -0.846 1.942 37.464 1.00 91.50 290 VAL A O 1
ATOM 2191 N N . TYR A 1 291 ? -2.240 0.765 36.140 1.00 92.69 291 TYR A N 1
ATOM 2192 C CA . TYR A 1 291 ? -1.290 -0.298 35.810 1.00 92.69 291 TYR A CA 1
ATOM 2193 C C . TYR A 1 291 ? -0.043 0.259 35.117 1.00 92.69 291 TYR A C 1
ATOM 2195 O O . TYR A 1 291 ? 1.073 0.002 35.571 1.00 92.69 291 TYR A O 1
ATOM 2203 N N . ARG A 1 292 ? -0.223 1.109 34.101 1.00 90.62 292 ARG A N 1
ATOM 2204 C CA . ARG A 1 292 ? 0.852 1.816 33.396 1.00 90.62 292 ARG A CA 1
ATOM 2205 C C . ARG A 1 292 ? 1.688 2.672 34.347 1.00 90.62 292 ARG A C 1
ATOM 2207 O O . ARG A 1 292 ? 2.918 2.646 34.296 1.00 90.62 292 ARG A O 1
ATOM 2214 N N . SER A 1 293 ? 1.042 3.396 35.265 1.00 88.75 293 SER A N 1
ATOM 2215 C CA . SER A 1 293 ? 1.737 4.220 36.262 1.00 88.75 293 SER A CA 1
ATOM 2216 C C . SER A 1 293 ? 2.580 3.387 37.236 1.00 88.75 293 SER A C 1
ATOM 2218 O O . SER A 1 293 ? 3.679 3.796 37.614 1.00 88.75 293 SER A O 1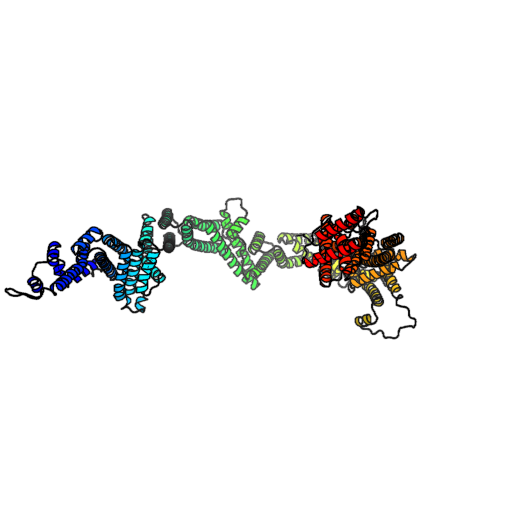
ATOM 2220 N N . GLU A 1 294 ? 2.104 2.203 37.633 1.00 88.25 294 GLU A N 1
ATOM 2221 C CA . GLU A 1 294 ? 2.855 1.283 38.489 1.00 88.25 294 GLU A CA 1
ATOM 2222 C C . GLU A 1 294 ? 3.984 0.593 37.727 1.00 88.25 294 GLU A C 1
ATOM 2224 O O . GLU A 1 294 ? 5.089 0.489 38.262 1.00 88.25 294 GLU A O 1
ATOM 2229 N N . ALA A 1 295 ? 3.753 0.199 36.472 1.00 87.31 295 ALA A N 1
ATOM 2230 C CA . ALA A 1 295 ? 4.799 -0.290 35.584 1.00 87.31 295 ALA A CA 1
ATOM 2231 C C . ALA A 1 295 ? 5.931 0.738 35.467 1.00 87.31 295 ALA A C 1
ATOM 2233 O O . ALA A 1 295 ? 7.084 0.390 35.702 1.00 87.31 295 ALA A O 1
ATOM 2234 N N . LEU A 1 296 ? 5.607 2.017 35.242 1.00 85.00 296 LEU A N 1
ATOM 2235 C CA . LEU A 1 296 ? 6.580 3.113 35.194 1.00 85.00 296 LEU A CA 1
ATOM 2236 C C . LEU A 1 296 ? 7.354 3.290 36.510 1.00 85.00 296 LEU A C 1
ATOM 2238 O O . LEU A 1 296 ? 8.562 3.524 36.479 1.00 85.00 296 LEU A O 1
ATOM 2242 N N . LYS A 1 297 ? 6.693 3.172 37.670 1.00 83.81 297 LYS A N 1
ATOM 2243 C CA . LYS A 1 297 ? 7.365 3.256 38.982 1.00 83.81 297 LYS A CA 1
ATOM 2244 C C . LYS A 1 297 ? 8.333 2.100 39.210 1.00 83.81 297 LYS A C 1
ATOM 2246 O O . LYS A 1 297 ? 9.408 2.321 39.756 1.00 83.81 297 LYS A O 1
ATOM 2251 N N . LEU A 1 298 ? 7.947 0.885 38.822 1.00 81.69 298 LEU A N 1
ATOM 2252 C CA . LEU A 1 298 ? 8.791 -0.305 38.943 1.00 81.69 298 LEU A CA 1
ATOM 2253 C C . LEU A 1 298 ? 9.987 -0.237 37.997 1.00 81.69 298 LEU A C 1
ATOM 2255 O O . LEU A 1 298 ? 11.106 -0.540 38.391 1.00 81.69 298 LEU A O 1
ATOM 2259 N N . VAL A 1 299 ? 9.744 0.245 36.784 1.00 76.56 299 VAL A N 1
ATOM 2260 C CA . VAL A 1 299 ? 10.757 0.530 35.772 1.00 76.56 299 VAL A CA 1
ATOM 2261 C C . VAL A 1 299 ? 11.757 1.584 36.275 1.00 76.56 299 VAL A C 1
ATOM 2263 O O . VAL A 1 299 ? 12.952 1.388 36.139 1.00 76.56 299 VAL A O 1
ATOM 2266 N N . LYS A 1 300 ? 11.331 2.658 36.948 1.00 74.62 300 LYS A N 1
ATOM 2267 C CA . LYS A 1 300 ? 12.232 3.737 37.421 1.00 74.62 300 LYS A CA 1
ATOM 2268 C C . LYS A 1 300 ? 12.803 3.551 38.842 1.00 74.62 300 LYS A C 1
ATOM 2270 O O . LYS A 1 300 ? 13.329 4.502 39.417 1.00 74.62 300 LYS A O 1
ATOM 2275 N N . LYS A 1 301 ? 12.669 2.363 39.442 1.00 67.12 301 LYS A N 1
ATOM 2276 C CA . LYS A 1 301 ? 12.934 2.099 40.873 1.00 67.12 301 LYS A CA 1
ATOM 2277 C C . LYS A 1 301 ? 14.410 2.229 41.288 1.00 67.12 301 LYS A C 1
ATOM 2279 O O . LYS A 1 301 ? 14.662 2.634 42.421 1.00 67.12 301 LYS A O 1
ATOM 2284 N N . ASP A 1 302 ? 15.354 1.953 40.387 1.00 56.62 302 ASP A N 1
ATOM 2285 C CA . ASP A 1 302 ? 16.789 1.821 40.708 1.00 56.62 302 ASP A CA 1
ATOM 2286 C C . ASP A 1 302 ? 17.685 2.991 40.237 1.00 56.62 302 ASP A C 1
ATOM 2288 O O . ASP A 1 302 ? 18.906 2.909 40.337 1.00 56.62 302 ASP A O 1
ATOM 2292 N N . GLY A 1 303 ? 17.116 4.118 39.791 1.00 58.69 303 GLY A N 1
ATOM 2293 C CA . GLY A 1 303 ? 17.886 5.282 39.323 1.00 58.69 303 GLY A CA 1
ATOM 2294 C C . GLY A 1 303 ? 17.752 5.526 37.819 1.00 58.69 303 GLY A C 1
ATOM 2295 O O . GLY A 1 303 ? 16.646 5.433 37.288 1.00 58.69 303 GLY A O 1
ATOM 2296 N N . GLU A 1 304 ? 18.843 5.920 37.146 1.00 54.06 304 GLU A N 1
ATOM 2297 C CA . GLU A 1 304 ? 18.847 6.178 35.696 1.00 54.06 304 GLU A CA 1
ATOM 2298 C C . GLU A 1 304 ? 18.309 4.969 34.914 1.00 54.06 304 GLU A C 1
ATOM 2300 O O . GLU A 1 304 ? 18.498 3.821 35.310 1.00 54.06 304 GLU A O 1
ATOM 2305 N N . ALA A 1 305 ? 17.656 5.226 33.779 1.00 53.16 305 ALA A N 1
ATOM 2306 C CA . ALA A 1 305 ? 16.882 4.248 33.008 1.00 53.16 305 ALA A CA 1
ATOM 2307 C C . ALA A 1 305 ? 17.670 3.014 32.492 1.00 53.16 305 ALA A C 1
ATOM 2309 O O . ALA A 1 305 ? 17.091 2.141 31.856 1.00 53.16 305 ALA A O 1
ATOM 2310 N N . ARG A 1 306 ? 18.981 2.920 32.751 1.00 51.59 306 ARG A N 1
ATOM 2311 C CA . ARG A 1 306 ? 19.897 1.919 32.177 1.00 51.59 306 ARG A CA 1
ATOM 2312 C C . ARG A 1 306 ? 20.209 0.730 33.085 1.00 51.59 306 ARG A C 1
ATOM 2314 O O . ARG A 1 306 ? 20.503 -0.341 32.568 1.00 51.59 306 ARG A O 1
ATOM 2321 N N . ASP A 1 307 ? 20.064 0.872 34.402 1.00 54.72 307 ASP A N 1
ATOM 2322 C CA . ASP A 1 307 ? 20.261 -0.230 35.364 1.00 54.72 307 ASP A CA 1
ATOM 2323 C C . ASP A 1 307 ? 18.952 -0.989 35.665 1.00 54.72 307 ASP A C 1
ATOM 2325 O O . ASP A 1 307 ? 18.832 -1.732 36.640 1.00 54.72 307 ASP A O 1
ATOM 2329 N N . MET A 1 308 ? 17.954 -0.812 34.796 1.00 63.59 308 MET A N 1
ATOM 2330 C CA . MET A 1 308 ? 16.618 -1.379 34.919 1.00 63.59 308 MET A CA 1
ATOM 2331 C C . MET A 1 308 ? 16.638 -2.903 34.949 1.00 63.59 308 MET A C 1
ATOM 2333 O O . MET A 1 308 ? 16.918 -3.568 33.949 1.00 63.59 308 MET A O 1
ATOM 2337 N N . LYS A 1 309 ? 16.243 -3.465 36.091 1.00 66.00 309 LYS A N 1
ATOM 2338 C CA . LYS A 1 309 ? 16.029 -4.898 36.247 1.00 66.00 309 LYS A CA 1
ATOM 2339 C C . LYS A 1 309 ? 14.710 -5.152 36.949 1.00 66.00 309 LYS A C 1
ATOM 2341 O O . LYS A 1 309 ? 14.591 -4.927 38.148 1.00 66.00 309 LYS A O 1
ATOM 2346 N N . LEU A 1 310 ? 13.736 -5.698 36.220 1.00 72.69 310 LEU A N 1
ATOM 2347 C CA . LEU A 1 310 ? 12.569 -6.261 36.885 1.00 72.69 310 LEU A CA 1
ATOM 2348 C C . LEU A 1 310 ? 12.981 -7.566 37.552 1.00 72.69 310 LEU A C 1
ATOM 2350 O O . LEU A 1 310 ? 13.263 -8.573 36.891 1.00 72.69 310 LEU A O 1
ATOM 2354 N N . ASP A 1 311 ? 13.009 -7.554 38.880 1.00 76.69 311 ASP A N 1
ATOM 2355 C CA . ASP A 1 311 ? 13.193 -8.777 39.635 1.00 76.69 311 ASP A CA 1
ATOM 2356 C C . ASP A 1 311 ? 11.953 -9.694 39.502 1.00 76.69 311 ASP A C 1
ATOM 2358 O O . ASP A 1 311 ? 10.897 -9.346 38.955 1.00 76.69 311 ASP A O 1
ATOM 2362 N N . ARG A 1 312 ? 12.076 -10.932 39.991 1.00 75.75 312 ARG A N 1
ATOM 2363 C CA . ARG A 1 312 ? 10.965 -11.896 39.958 1.00 75.75 312 ARG A CA 1
ATOM 2364 C C . ARG A 1 312 ? 9.754 -11.409 40.770 1.00 75.75 312 ARG A C 1
ATOM 2366 O O . ARG A 1 312 ? 8.633 -11.821 40.474 1.00 75.75 312 ARG A O 1
ATOM 2373 N N . ALA A 1 313 ? 9.968 -10.577 41.788 1.00 80.19 313 ALA A N 1
ATOM 2374 C CA . ALA A 1 313 ? 8.907 -10.037 42.626 1.00 80.19 313 ALA A CA 1
ATOM 2375 C C . ALA A 1 313 ? 8.143 -8.908 41.915 1.00 80.19 313 ALA A C 1
ATOM 2377 O O . ALA A 1 313 ? 6.920 -8.873 42.009 1.00 80.19 313 ALA A O 1
ATOM 2378 N N . ASP A 1 314 ? 8.820 -8.066 41.137 1.00 84.31 314 ASP A N 1
ATOM 2379 C CA . ASP A 1 314 ? 8.244 -6.973 40.360 1.00 84.31 314 ASP A CA 1
ATOM 2380 C C . ASP A 1 314 ? 7.398 -7.526 39.195 1.00 84.31 314 ASP A C 1
ATOM 2382 O O . ASP A 1 314 ? 6.258 -7.097 39.004 1.00 84.31 314 ASP A O 1
ATOM 2386 N N . LYS A 1 315 ? 7.870 -8.577 38.497 1.00 82.06 315 LYS A N 1
ATOM 2387 C CA . LYS A 1 315 ? 7.054 -9.302 37.493 1.00 82.06 315 LYS A CA 1
ATOM 2388 C C . LYS A 1 315 ? 5.822 -9.964 38.123 1.00 82.06 315 LYS A C 1
ATOM 2390 O O . LYS A 1 315 ? 4.723 -9.891 37.578 1.00 82.06 315 LYS A O 1
ATOM 2395 N N . ALA A 1 316 ? 5.976 -10.574 39.302 1.00 84.38 316 ALA A N 1
ATOM 2396 C CA . ALA A 1 316 ? 4.848 -11.147 40.039 1.00 84.38 316 ALA A CA 1
ATOM 2397 C C . ALA A 1 316 ? 3.866 -10.071 40.538 1.00 84.38 316 ALA A C 1
ATOM 2399 O O . ALA A 1 316 ? 2.663 -10.325 40.596 1.00 84.38 316 ALA A O 1
ATOM 2400 N N . ARG A 1 317 ? 4.359 -8.876 40.885 1.00 88.06 317 ARG A N 1
ATOM 2401 C CA . ARG A 1 317 ? 3.541 -7.726 41.280 1.00 88.06 317 ARG A CA 1
ATOM 2402 C C . ARG A 1 317 ? 2.680 -7.236 40.125 1.00 88.06 317 ARG A C 1
ATOM 2404 O O . ARG A 1 317 ? 1.475 -7.102 40.320 1.00 88.06 317 ARG A O 1
ATOM 2411 N N . LEU A 1 318 ? 3.263 -7.036 38.943 1.00 88.44 318 LEU A N 1
ATOM 2412 C CA . LEU A 1 318 ? 2.511 -6.664 37.741 1.00 88.44 318 LEU A CA 1
ATOM 2413 C C . LEU A 1 318 ? 1.474 -7.733 37.378 1.00 88.44 318 LEU A C 1
ATOM 2415 O O . LEU A 1 318 ? 0.308 -7.399 37.212 1.00 88.44 318 LEU A O 1
ATOM 2419 N N . GLY A 1 319 ? 1.841 -9.019 37.394 1.00 88.31 319 GLY A N 1
ATOM 2420 C CA . GLY A 1 319 ? 0.885 -10.103 37.131 1.00 88.31 319 GLY A CA 1
ATOM 2421 C C . GLY A 1 319 ? -0.289 -10.144 38.120 1.00 88.31 319 GLY A C 1
ATOM 2422 O O . GLY A 1 319 ? -1.439 -10.307 37.717 1.00 88.31 319 GLY A O 1
ATOM 2423 N N . LYS A 1 320 ? -0.037 -9.940 39.423 1.00 88.81 320 LYS A N 1
ATOM 2424 C CA . LYS A 1 320 ? -1.117 -9.858 40.424 1.00 88.81 320 LYS A CA 1
ATOM 2425 C C . LYS A 1 320 ? -1.974 -8.603 40.269 1.00 88.81 320 LYS A C 1
ATOM 2427 O O . LYS A 1 320 ? -3.170 -8.676 40.529 1.00 88.81 320 LYS A O 1
ATOM 2432 N N . LEU A 1 321 ? -1.385 -7.476 39.869 1.00 90.12 321 LEU A N 1
ATOM 2433 C CA . LEU A 1 321 ? -2.133 -6.248 39.601 1.00 90.12 321 LEU A CA 1
ATOM 2434 C C . LEU A 1 321 ? -3.007 -6.383 38.360 1.00 90.12 321 LEU A C 1
ATOM 2436 O O . LEU A 1 321 ? -4.181 -6.053 38.451 1.00 90.12 321 LEU A O 1
ATOM 2440 N N . ALA A 1 322 ? -2.487 -6.941 37.266 1.00 91.25 322 ALA A N 1
ATOM 2441 C CA . ALA A 1 322 ? -3.272 -7.241 36.070 1.00 91.25 322 ALA A CA 1
ATOM 2442 C C . ALA A 1 322 ? -4.466 -8.147 36.409 1.00 91.25 322 ALA A C 1
ATOM 2444 O O . ALA A 1 322 ? -5.594 -7.836 36.046 1.00 91.25 322 ALA A O 1
ATOM 2445 N N . ALA A 1 323 ? -4.248 -9.195 37.213 1.00 90.06 323 ALA A N 1
ATOM 2446 C CA . ALA A 1 323 ? -5.326 -10.068 37.678 1.00 90.06 323 ALA A CA 1
ATOM 2447 C C . ALA A 1 323 ? -6.329 -9.361 38.611 1.00 90.06 323 ALA A C 1
ATOM 2449 O O . ALA A 1 323 ? -7.527 -9.619 38.537 1.00 90.06 323 ALA A O 1
ATOM 2450 N N . ALA A 1 324 ? -5.866 -8.482 39.506 1.00 88.94 324 ALA A N 1
ATOM 2451 C CA . ALA A 1 324 ? -6.747 -7.715 40.388 1.00 88.94 324 ALA A CA 1
ATOM 2452 C C . ALA A 1 324 ? -7.568 -6.668 39.621 1.00 88.94 324 ALA A C 1
ATOM 2454 O O . ALA A 1 324 ? -8.701 -6.391 40.005 1.00 88.94 324 ALA A O 1
ATOM 2455 N N . PHE A 1 325 ? -6.994 -6.105 38.561 1.00 91.31 325 PHE A N 1
ATOM 2456 C CA . PHE A 1 325 ? -7.613 -5.137 37.665 1.00 91.31 325 PHE A CA 1
ATOM 2457 C C . PHE A 1 325 ? -8.374 -5.788 36.504 1.00 91.31 325 PHE A C 1
ATOM 2459 O O . PHE A 1 325 ? -8.925 -5.076 35.686 1.00 91.31 325 PHE A O 1
ATOM 2466 N N . GLU A 1 326 ? -8.429 -7.120 36.423 1.00 91.06 326 GLU A N 1
ATOM 2467 C CA . GLU A 1 326 ? -9.148 -7.830 35.352 1.00 91.06 326 GLU A CA 1
ATOM 2468 C C . GLU A 1 326 ? -8.662 -7.452 33.931 1.00 91.06 326 GLU A C 1
ATOM 2470 O O . GLU A 1 326 ? -9.408 -7.575 32.963 1.00 91.06 326 GLU A O 1
ATOM 2475 N N . LEU A 1 327 ? -7.394 -7.037 33.790 1.00 92.00 327 LEU A N 1
ATOM 2476 C CA . LEU A 1 327 ? -6.783 -6.742 32.492 1.00 92.00 327 LEU A CA 1
ATOM 2477 C C . LEU A 1 327 ? -6.503 -8.040 31.728 1.00 92.00 327 LEU A C 1
ATOM 2479 O O . LEU A 1 327 ? -6.000 -9.013 32.300 1.00 92.00 327 LEU A O 1
ATOM 2483 N N . SER A 1 328 ? -6.786 -8.039 30.424 1.00 91.56 328 SER A N 1
ATOM 2484 C CA . SER A 1 328 ? -6.376 -9.129 29.538 1.00 91.56 328 SER A CA 1
ATOM 2485 C C . SER A 1 328 ? -4.845 -9.208 29.446 1.00 91.56 328 SER A C 1
ATOM 2487 O O . SER A 1 328 ? -4.140 -8.229 29.706 1.00 91.56 328 SER A O 1
ATOM 2489 N N . GLU A 1 329 ? -4.303 -10.371 29.069 1.00 87.31 329 GLU A N 1
ATOM 2490 C CA . GLU A 1 329 ? -2.852 -10.504 28.858 1.00 87.31 329 GLU A CA 1
ATOM 2491 C C . GLU A 1 329 ? -2.348 -9.557 27.756 1.00 87.31 329 GLU A C 1
ATOM 2493 O O . GLU A 1 329 ? -1.240 -9.028 27.859 1.00 87.31 329 GLU A O 1
ATOM 2498 N N . GLU A 1 330 ? -3.170 -9.305 26.734 1.00 87.94 330 GLU A N 1
ATOM 2499 C CA . GLU A 1 330 ? -2.876 -8.370 25.646 1.00 87.94 330 GLU A CA 1
ATOM 2500 C C . GLU A 1 330 ? -2.842 -6.920 26.143 1.00 87.94 330 GLU A C 1
ATOM 2502 O O . GLU A 1 330 ? -1.830 -6.249 25.944 1.00 87.94 330 GLU A O 1
ATOM 2507 N N . ASP A 1 331 ? -3.871 -6.466 26.870 1.00 89.69 331 ASP A N 1
ATOM 2508 C CA . ASP A 1 331 ? -3.926 -5.108 27.439 1.00 89.69 331 ASP A CA 1
ATOM 2509 C C . ASP A 1 331 ? -2.761 -4.861 28.406 1.00 89.69 331 ASP A C 1
ATOM 2511 O O . ASP A 1 331 ? -2.071 -3.845 28.329 1.00 89.69 331 ASP A O 1
ATOM 2515 N N . ALA A 1 332 ? -2.503 -5.811 29.311 1.00 88.81 332 ALA A N 1
ATOM 2516 C CA . ALA A 1 332 ? -1.422 -5.694 30.283 1.00 88.81 332 ALA A CA 1
ATOM 2517 C C . ALA A 1 332 ? -0.041 -5.665 29.609 1.00 88.81 332 ALA A C 1
ATOM 2519 O O . ALA A 1 332 ? 0.866 -4.984 30.097 1.00 88.81 332 ALA A O 1
ATOM 2520 N N . THR A 1 333 ? 0.130 -6.387 28.496 1.00 87.94 333 THR A N 1
ATOM 2521 C CA . THR A 1 333 ? 1.368 -6.337 27.711 1.00 87.94 333 THR A CA 1
ATOM 2522 C C . THR A 1 333 ? 1.493 -5.002 26.981 1.00 87.94 333 THR A C 1
ATOM 2524 O O . THR A 1 333 ? 2.530 -4.359 27.104 1.00 87.94 333 THR A O 1
ATOM 2527 N N . ALA A 1 334 ? 0.448 -4.548 26.286 1.00 88.62 334 ALA A N 1
ATOM 2528 C CA . ALA A 1 334 ? 0.466 -3.300 25.524 1.00 88.62 334 ALA A CA 1
ATOM 2529 C C . ALA A 1 334 ? 0.752 -2.081 26.417 1.00 88.62 334 ALA A C 1
ATOM 2531 O O . ALA A 1 334 ? 1.610 -1.254 26.101 1.00 88.62 334 ALA A O 1
ATOM 2532 N N . GLU A 1 335 ? 0.105 -2.000 27.584 1.00 90.75 335 GLU A N 1
ATOM 2533 C CA . GLU A 1 335 ? 0.346 -0.918 28.543 1.00 90.75 335 GLU A CA 1
ATOM 2534 C C . GLU A 1 335 ? 1.761 -0.963 29.125 1.00 90.75 335 GLU A C 1
ATOM 2536 O O . GLU A 1 335 ? 2.389 0.082 29.319 1.00 90.75 335 GLU A O 1
ATOM 2541 N N . TYR A 1 336 ? 2.297 -2.162 29.370 1.00 88.50 336 TYR A N 1
ATOM 2542 C CA . TYR A 1 336 ? 3.678 -2.334 29.817 1.00 88.50 336 TYR A CA 1
ATOM 2543 C C . TYR A 1 336 ? 4.688 -1.918 28.734 1.00 88.50 336 TYR A C 1
ATOM 2545 O O . TYR A 1 336 ? 5.621 -1.156 29.004 1.00 88.50 336 TYR A O 1
ATOM 2553 N N . GLU A 1 337 ? 4.480 -2.356 27.492 1.00 87.88 337 GLU A N 1
ATOM 2554 C CA . GLU A 1 337 ? 5.317 -2.003 26.343 1.00 87.88 337 GLU A CA 1
ATOM 2555 C C . GLU A 1 337 ? 5.276 -0.497 26.054 1.00 87.88 337 GLU A C 1
ATOM 2557 O O . GLU A 1 337 ? 6.318 0.085 25.759 1.00 87.88 337 GLU A O 1
ATOM 2562 N N . SER A 1 338 ? 4.140 0.180 26.269 1.00 88.81 338 SER A N 1
ATOM 2563 C CA . SER A 1 338 ? 4.022 1.646 26.140 1.00 88.81 338 SER A CA 1
ATOM 2564 C C . SER A 1 338 ? 4.962 2.439 27.064 1.00 88.81 338 SER A C 1
ATOM 2566 O O . SER A 1 338 ? 5.191 3.633 26.852 1.00 88.81 338 SER A O 1
ATOM 2568 N N . VAL A 1 339 ? 5.474 1.797 28.120 1.00 87.25 339 VAL A N 1
ATOM 2569 C CA . VAL A 1 339 ? 6.398 2.381 29.099 1.00 87.25 339 VAL A CA 1
ATOM 2570 C C . VAL A 1 339 ? 7.843 2.013 28.787 1.00 87.25 339 VAL A C 1
ATOM 2572 O O . VAL A 1 339 ? 8.725 2.864 28.886 1.00 87.25 339 VAL A O 1
ATOM 2575 N N . VAL A 1 340 ? 8.098 0.751 28.439 1.00 87.00 340 VAL A N 1
ATOM 2576 C CA . VAL A 1 340 ? 9.458 0.230 28.235 1.00 87.00 340 VAL A CA 1
ATOM 2577 C C . VAL A 1 340 ? 9.997 0.544 26.849 1.00 87.00 340 VAL A C 1
ATOM 2579 O O . VAL A 1 340 ? 11.182 0.842 26.720 1.00 87.00 340 VAL A O 1
ATOM 2582 N N . ASN A 1 341 ? 9.146 0.507 25.823 1.00 87.94 341 ASN A N 1
ATOM 2583 C CA . ASN A 1 341 ? 9.562 0.682 24.435 1.00 87.94 341 ASN A CA 1
ATOM 2584 C C . ASN A 1 341 ? 10.262 2.032 24.185 1.00 87.94 341 ASN A C 1
ATOM 2586 O O . ASN A 1 341 ? 11.349 2.006 23.621 1.00 87.94 341 ASN A O 1
ATOM 2590 N N . PRO A 1 342 ? 9.764 3.188 24.677 1.00 88.31 342 PRO A N 1
ATOM 2591 C CA . PRO A 1 342 ? 10.471 4.462 24.505 1.00 88.31 342 PRO A CA 1
ATOM 2592 C C . PRO A 1 342 ? 11.867 4.478 25.149 1.00 88.31 342 PRO A C 1
ATOM 2594 O O . PRO A 1 342 ? 12.795 5.075 24.617 1.00 88.31 342 PRO A O 1
ATOM 2597 N N . ILE A 1 343 ? 12.037 3.792 26.284 1.00 85.06 343 ILE A N 1
ATOM 2598 C CA . ILE A 1 343 ? 13.331 3.696 26.977 1.00 85.06 343 ILE A CA 1
ATOM 2599 C C . ILE A 1 343 ? 14.294 2.808 26.181 1.00 85.06 343 ILE A C 1
ATOM 2601 O O . ILE A 1 343 ? 15.478 3.118 26.057 1.00 85.06 343 ILE A O 1
ATOM 2605 N N . TYR A 1 344 ? 13.783 1.707 25.624 1.00 86.94 344 TYR A N 1
ATOM 2606 C CA . TYR A 1 344 ? 14.553 0.857 24.724 1.00 86.94 344 TYR A CA 1
ATOM 2607 C C . TYR A 1 344 ? 14.975 1.618 23.462 1.00 86.94 344 TYR A C 1
ATOM 2609 O O . TYR A 1 344 ? 16.128 1.531 23.057 1.00 86.94 344 TYR A O 1
ATOM 2617 N N . GLU A 1 345 ? 14.077 2.415 22.881 1.00 88.06 345 GLU A N 1
ATOM 2618 C CA . GLU A 1 345 ? 14.361 3.255 21.716 1.00 88.06 345 GLU A CA 1
ATOM 2619 C C . GLU A 1 345 ? 15.465 4.284 22.001 1.00 88.06 345 GLU A C 1
ATOM 2621 O O . GLU A 1 345 ? 16.394 4.413 21.206 1.00 88.06 345 GLU A O 1
ATOM 2626 N N . GLU A 1 346 ? 15.446 4.950 23.160 1.00 86.94 346 GLU A N 1
ATOM 2627 C CA . GLU A 1 346 ? 16.537 5.842 23.586 1.00 86.94 346 GLU A CA 1
ATOM 2628 C C . GLU A 1 346 ? 17.885 5.106 23.702 1.00 86.94 346 GLU A C 1
ATOM 2630 O O . GLU A 1 346 ? 18.920 5.629 23.278 1.00 86.94 346 GLU A O 1
ATOM 2635 N N . LEU A 1 347 ? 17.881 3.882 24.242 1.00 85.50 347 LEU A N 1
ATOM 2636 C CA . LEU A 1 347 ? 19.081 3.050 24.343 1.00 85.50 347 LEU A CA 1
ATOM 2637 C C . LEU A 1 347 ? 19.592 2.631 22.958 1.00 85.50 347 LEU A C 1
ATOM 2639 O O . LEU A 1 347 ? 20.792 2.701 22.701 1.00 85.50 347 LEU A O 1
ATOM 2643 N N . VAL A 1 348 ? 18.696 2.241 22.048 1.00 86.62 348 VAL A N 1
ATOM 2644 C CA . VAL A 1 348 ? 19.040 1.905 20.659 1.00 86.62 348 VAL A CA 1
ATOM 2645 C C . VAL A 1 348 ? 19.657 3.110 19.950 1.00 86.62 348 VAL A C 1
ATOM 2647 O O . VAL A 1 348 ? 20.697 2.953 19.312 1.00 86.62 348 VAL A O 1
ATOM 2650 N N . VAL A 1 349 ? 19.081 4.311 20.093 1.00 87.75 349 VAL A N 1
ATOM 2651 C CA . VAL A 1 349 ? 19.639 5.549 19.517 1.00 87.75 349 VAL A CA 1
ATOM 2652 C C . VAL A 1 349 ? 21.054 5.804 20.032 1.00 87.75 349 VAL A C 1
ATOM 2654 O O . VAL A 1 349 ? 21.939 6.149 19.252 1.00 87.75 349 VAL A O 1
ATOM 2657 N N . GLU A 1 350 ? 21.312 5.607 21.324 1.00 85.12 350 GLU A N 1
ATOM 2658 C CA . GLU A 1 350 ? 22.660 5.764 21.873 1.00 85.12 350 GLU A CA 1
ATOM 2659 C C . GLU A 1 350 ? 23.632 4.695 21.351 1.00 85.12 350 GLU A C 1
ATOM 2661 O O . GLU A 1 350 ? 24.754 5.020 20.955 1.00 85.12 350 GLU A O 1
ATOM 2666 N N . CYS A 1 351 ? 23.222 3.424 21.350 1.00 84.56 351 CYS A N 1
ATOM 2667 C CA . CYS A 1 351 ? 24.021 2.305 20.855 1.00 84.56 351 CYS A CA 1
ATOM 2668 C C . CYS A 1 351 ? 24.405 2.503 19.384 1.00 84.56 351 CYS A C 1
ATOM 2670 O O . CYS A 1 351 ? 25.581 2.402 19.036 1.00 84.56 351 CYS A O 1
ATOM 2672 N N . LEU A 1 352 ? 23.437 2.851 18.534 1.00 84.69 352 LEU A N 1
ATOM 2673 C CA . LEU A 1 352 ? 23.680 3.163 17.127 1.00 84.69 352 LEU A CA 1
ATOM 2674 C C . LEU A 1 352 ? 24.488 4.456 16.967 1.00 84.69 352 LEU A C 1
ATOM 2676 O O . LEU A 1 352 ? 25.377 4.512 16.125 1.00 84.69 352 LEU A O 1
ATOM 2680 N N . GLY A 1 353 ? 24.275 5.458 17.823 1.00 84.56 353 GLY A N 1
ATOM 2681 C CA . GLY A 1 353 ? 25.071 6.685 17.849 1.00 84.56 353 GLY A CA 1
ATOM 2682 C C . GLY A 1 353 ? 26.557 6.445 18.139 1.00 84.56 353 GLY A C 1
ATOM 2683 O O . GLY A 1 353 ? 27.409 7.117 17.558 1.00 84.56 353 GLY A O 1
ATOM 2684 N N . LYS A 1 354 ? 26.903 5.464 18.987 1.00 82.38 354 LYS A N 1
ATOM 2685 C CA . LYS A 1 354 ? 28.304 5.048 19.206 1.00 82.38 354 LYS A CA 1
ATOM 2686 C C . LYS A 1 354 ? 28.916 4.475 17.925 1.00 82.38 354 LYS A C 1
ATOM 2688 O O . LYS A 1 354 ? 30.010 4.881 17.548 1.00 82.38 354 LYS A O 1
ATOM 2693 N N . ILE A 1 355 ? 28.183 3.608 17.224 1.00 83.00 355 ILE A N 1
ATOM 2694 C CA . ILE A 1 355 ? 28.635 2.990 15.965 1.00 83.00 355 ILE A CA 1
ATOM 2695 C C . ILE A 1 355 ? 28.748 4.037 14.850 1.00 83.00 355 ILE A C 1
ATOM 2697 O O . ILE A 1 355 ? 29.704 4.026 14.083 1.00 83.00 355 ILE A O 1
ATOM 2701 N N . MET A 1 356 ? 27.811 4.983 14.778 1.00 80.06 356 MET A N 1
ATOM 2702 C CA . MET A 1 356 ? 27.819 6.050 13.775 1.00 80.06 356 MET A CA 1
ATOM 2703 C C . MET A 1 356 ? 29.036 6.980 13.921 1.00 80.06 356 MET A C 1
ATOM 2705 O O . MET A 1 356 ? 29.580 7.440 12.919 1.00 80.06 356 MET A O 1
ATOM 2709 N N . ASN A 1 357 ? 29.487 7.243 15.153 1.00 79.12 357 ASN A N 1
ATOM 2710 C CA . ASN A 1 357 ? 30.672 8.068 15.413 1.00 79.12 357 ASN A CA 1
ATOM 2711 C C . ASN A 1 357 ? 31.997 7.300 15.234 1.00 79.12 357 ASN A C 1
ATOM 2713 O O . ASN A 1 357 ? 33.007 7.908 14.877 1.00 79.12 357 ASN A O 1
ATOM 2717 N N . GLU A 1 358 ? 31.998 5.984 15.463 1.00 76.06 358 GLU A N 1
ATOM 2718 C CA . GLU A 1 358 ? 33.162 5.097 15.326 1.00 76.06 358 GLU A CA 1
ATOM 2719 C C . GLU A 1 358 ? 32.829 3.894 14.415 1.00 76.06 358 GLU A C 1
ATOM 2721 O O . GLU A 1 358 ? 32.638 2.776 14.904 1.00 76.06 358 GLU A O 1
ATOM 2726 N N . PRO A 1 359 ? 32.757 4.098 13.083 1.00 59.78 359 PRO A N 1
ATOM 2727 C CA . PRO A 1 359 ? 32.272 3.088 12.137 1.00 59.78 359 PRO A CA 1
ATOM 2728 C C . PRO A 1 359 ? 33.176 1.849 12.017 1.00 59.78 359 PRO A C 1
ATOM 2730 O O . PRO A 1 359 ? 32.688 0.788 11.642 1.00 59.78 359 PRO A O 1
ATOM 2733 N N . GLU A 1 360 ? 34.458 1.949 12.387 1.00 64.62 360 GLU A N 1
ATOM 2734 C CA . GLU A 1 360 ? 35.412 0.827 12.477 1.00 64.62 360 GLU A CA 1
ATOM 2735 C C . GLU A 1 360 ? 35.482 0.262 13.907 1.00 64.62 360 GLU A C 1
ATOM 2737 O O . GLU A 1 360 ? 36.554 0.089 14.495 1.00 64.62 360 GLU A O 1
ATOM 2742 N N . THR A 1 361 ? 34.323 0.016 14.515 1.00 69.12 361 THR A N 1
ATOM 2743 C CA . THR A 1 361 ? 34.258 -0.537 15.868 1.00 69.12 361 THR A CA 1
ATOM 2744 C C . THR A 1 361 ? 34.714 -1.995 15.864 1.00 69.12 361 THR A C 1
ATOM 2746 O O . THR A 1 361 ? 34.370 -2.783 14.983 1.00 69.12 361 THR A O 1
ATOM 2749 N N . SER A 1 362 ? 35.506 -2.389 16.861 1.00 71.94 362 SER A N 1
ATOM 2750 C CA . SER A 1 362 ? 36.001 -3.762 16.928 1.00 71.94 362 SER A CA 1
ATOM 2751 C C . SER A 1 362 ? 34.844 -4.751 17.170 1.00 71.94 362 SER A C 1
ATOM 2753 O O . SER A 1 362 ? 33.911 -4.460 17.920 1.00 71.94 362 SER A O 1
ATOM 2755 N N . LYS A 1 363 ? 34.906 -5.959 16.583 1.00 73.31 363 LYS A N 1
ATOM 2756 C CA . LYS A 1 363 ? 33.912 -7.032 16.818 1.00 73.31 363 LYS A CA 1
ATOM 2757 C C . LYS A 1 363 ? 33.550 -7.256 18.303 1.00 73.31 363 LYS A C 1
ATOM 2759 O O . LYS A 1 363 ? 32.364 -7.432 18.581 1.00 73.31 363 LYS A O 1
ATOM 2764 N N . PRO A 1 364 ? 34.491 -7.246 19.274 1.00 72.94 364 PRO A N 1
ATOM 2765 C CA . PRO A 1 364 ? 34.126 -7.382 20.686 1.00 72.94 364 PRO A CA 1
ATOM 2766 C C . PRO A 1 364 ? 33.359 -6.174 21.252 1.00 72.94 364 PRO A C 1
ATOM 2768 O O . PRO A 1 364 ? 32.514 -6.366 22.127 1.00 72.94 364 PRO A O 1
ATOM 2771 N N . ASP A 1 365 ? 33.587 -4.956 20.753 1.00 75.44 365 ASP A N 1
ATOM 2772 C CA . ASP A 1 365 ? 32.832 -3.767 21.174 1.00 75.44 365 ASP A CA 1
ATOM 2773 C C . ASP A 1 365 ? 31.407 -3.763 20.594 1.00 75.44 365 ASP A C 1
ATOM 2775 O O . ASP A 1 365 ? 30.449 -3.418 21.292 1.00 75.44 365 ASP A O 1
ATOM 2779 N N . LEU A 1 366 ? 31.233 -4.239 19.355 1.00 77.31 366 LEU A N 1
ATOM 2780 C CA . LEU A 1 366 ? 29.910 -4.467 18.754 1.00 77.31 366 LEU A CA 1
ATOM 2781 C C . LEU A 1 366 ? 29.121 -5.535 19.525 1.00 77.31 366 LEU A C 1
ATOM 2783 O O . LEU A 1 366 ? 27.960 -5.312 19.874 1.00 77.31 366 LEU A O 1
ATOM 2787 N N . ALA A 1 367 ? 29.770 -6.652 19.878 1.00 77.06 367 ALA A N 1
ATOM 2788 C CA . ALA A 1 367 ? 29.170 -7.705 20.701 1.00 77.06 367 ALA A CA 1
ATOM 2789 C C . ALA A 1 367 ? 28.729 -7.180 22.076 1.00 77.06 367 ALA A C 1
ATOM 2791 O O . ALA A 1 367 ? 27.663 -7.542 22.575 1.00 77.06 367 ALA A O 1
ATOM 2792 N N . ARG A 1 368 ? 29.532 -6.300 22.687 1.00 80.44 368 ARG A N 1
ATOM 2793 C CA . ARG A 1 368 ? 29.183 -5.642 23.949 1.00 80.44 368 ARG A CA 1
ATOM 2794 C C . ARG A 1 368 ? 27.965 -4.732 23.790 1.00 80.44 368 ARG A C 1
ATOM 2796 O O . ARG A 1 368 ? 27.065 -4.797 24.620 1.00 80.44 368 ARG A O 1
ATOM 2803 N N . THR A 1 369 ? 27.921 -3.933 22.727 1.00 81.12 369 THR A N 1
ATOM 2804 C CA . THR A 1 369 ? 26.828 -2.985 22.453 1.00 81.12 369 THR A CA 1
ATOM 2805 C C . THR A 1 369 ? 25.498 -3.710 22.223 1.00 81.12 369 THR A C 1
ATOM 2807 O O . THR A 1 369 ? 24.478 -3.336 22.798 1.00 81.12 369 THR A O 1
ATOM 2810 N N . TYR A 1 370 ? 25.504 -4.808 21.461 1.00 81.12 370 TYR A N 1
ATOM 2811 C CA . TYR A 1 370 ? 24.316 -5.656 21.309 1.00 81.12 370 TYR A CA 1
ATOM 2812 C C . TYR A 1 370 ? 23.964 -6.407 22.593 1.00 81.12 370 TYR A C 1
ATOM 2814 O O . TYR A 1 370 ? 22.792 -6.557 22.933 1.00 81.12 370 TYR A O 1
ATOM 2822 N N . GLY A 1 371 ? 24.978 -6.845 23.345 1.00 80.69 371 GLY A N 1
ATOM 2823 C CA . GLY A 1 371 ? 24.805 -7.433 24.668 1.00 80.69 371 GLY A CA 1
ATOM 2824 C C . GLY A 1 371 ? 24.064 -6.500 25.626 1.00 80.69 371 GLY A C 1
ATOM 2825 O O . GLY A 1 371 ? 23.201 -6.967 26.361 1.00 80.69 371 GLY A O 1
ATOM 2826 N N . GLU A 1 372 ? 24.328 -5.191 25.584 1.00 81.88 372 GLU A N 1
ATOM 2827 C CA . GLU A 1 372 ? 23.599 -4.179 26.364 1.00 81.88 372 GLU A CA 1
ATOM 2828 C C . GLU A 1 372 ? 22.106 -4.125 25.972 1.00 81.88 372 GLU A C 1
ATOM 2830 O O . GLU A 1 372 ? 21.244 -4.178 26.853 1.00 81.88 372 GLU A O 1
ATOM 2835 N N . LEU A 1 373 ? 21.782 -4.141 24.671 1.00 83.56 373 LEU A N 1
ATOM 2836 C CA . LEU A 1 373 ? 20.396 -4.176 24.169 1.00 83.56 373 LEU A CA 1
ATOM 2837 C C . LEU A 1 373 ? 19.657 -5.470 24.550 1.00 83.56 373 LEU A C 1
ATOM 2839 O O . LEU A 1 373 ? 18.503 -5.428 24.985 1.00 83.56 373 LEU A O 1
ATOM 2843 N N . MET A 1 374 ? 20.322 -6.619 24.417 1.00 81.50 374 MET A N 1
ATOM 2844 C CA . MET A 1 374 ? 19.767 -7.933 24.764 1.00 81.50 374 MET A CA 1
ATOM 2845 C C . MET A 1 374 ? 19.586 -8.104 26.272 1.00 81.50 374 MET A C 1
ATOM 2847 O O . MET A 1 374 ? 18.599 -8.674 26.733 1.00 81.50 374 MET A O 1
ATOM 2851 N N . MET A 1 375 ? 20.524 -7.590 27.067 1.00 82.62 375 MET A N 1
ATOM 2852 C CA . MET A 1 375 ? 20.393 -7.578 28.521 1.00 82.62 375 MET A CA 1
ATOM 2853 C C . MET A 1 375 ? 19.231 -6.691 28.952 1.00 82.62 375 MET A C 1
ATOM 2855 O O . MET A 1 375 ? 18.476 -7.089 29.836 1.00 82.62 375 MET A O 1
ATOM 2859 N N . PHE A 1 376 ? 19.039 -5.530 28.321 1.00 83.00 376 PHE A N 1
ATOM 2860 C CA . PHE A 1 376 ? 17.904 -4.662 28.620 1.00 83.00 376 PHE A CA 1
ATOM 2861 C C . PHE A 1 376 ? 16.565 -5.328 28.279 1.00 83.00 376 PHE A C 1
ATOM 2863 O O . PHE A 1 376 ? 15.673 -5.370 29.132 1.00 83.00 376 PHE A O 1
ATOM 2870 N N . SER A 1 377 ? 16.420 -5.897 27.077 1.00 82.81 377 SER A N 1
ATOM 2871 C CA . SER A 1 377 ? 15.186 -6.594 26.680 1.00 82.81 377 SER A CA 1
ATOM 2872 C C . SER A 1 377 ? 14.896 -7.795 27.588 1.00 82.81 377 SER A C 1
ATOM 2874 O O . SER A 1 377 ? 13.768 -7.953 28.050 1.00 82.81 377 SER A O 1
ATOM 2876 N N . ALA A 1 378 ? 15.913 -8.574 27.972 1.00 80.75 378 ALA A N 1
ATOM 2877 C CA . ALA A 1 378 ? 15.762 -9.683 28.916 1.00 80.75 378 ALA A CA 1
ATOM 2878 C C . ALA A 1 378 ? 15.396 -9.219 30.342 1.00 80.75 378 ALA A C 1
ATOM 2880 O O . ALA A 1 378 ? 14.540 -9.820 31.008 1.00 80.75 378 ALA A O 1
ATOM 2881 N N . ASN A 1 379 ? 16.025 -8.141 30.821 1.00 80.12 379 ASN A N 1
ATOM 2882 C CA . ASN A 1 379 ? 15.807 -7.594 32.162 1.00 80.12 379 ASN A CA 1
ATOM 2883 C C . ASN A 1 379 ? 14.425 -6.947 32.314 1.00 80.12 379 ASN A C 1
ATOM 2885 O O . ASN A 1 379 ? 13.818 -7.045 33.383 1.00 80.12 379 ASN A O 1
ATOM 2889 N N . THR A 1 380 ? 13.917 -6.320 31.256 1.00 78.06 380 THR A N 1
ATOM 2890 C CA . THR A 1 380 ? 12.578 -5.714 31.223 1.00 78.06 380 THR A CA 1
ATOM 2891 C C . THR A 1 380 ? 11.506 -6.724 30.808 1.00 78.06 380 THR A C 1
ATOM 2893 O O . THR A 1 380 ? 10.378 -6.665 31.274 1.00 78.06 380 THR A O 1
ATOM 2896 N N . GLY A 1 381 ? 11.850 -7.760 30.047 1.00 78.31 381 GLY A N 1
ATOM 2897 C CA . GLY A 1 381 ? 10.865 -8.687 29.487 1.00 78.31 381 GLY A CA 1
ATOM 2898 C C . GLY A 1 381 ? 10.098 -8.101 28.300 1.00 78.31 381 GLY A C 1
ATOM 2899 O O . GLY A 1 381 ? 8.982 -8.543 28.043 1.00 78.31 381 GLY A O 1
ATOM 2900 N N . LEU A 1 382 ? 10.684 -7.122 27.601 1.00 83.81 382 LEU A N 1
ATOM 2901 C CA . LEU A 1 382 ? 10.206 -6.663 26.297 1.00 83.81 382 LEU A CA 1
ATOM 2902 C C . LEU A 1 382 ? 10.230 -7.841 25.309 1.00 83.81 382 LEU A C 1
ATOM 2904 O O . LEU A 1 382 ? 11.205 -8.598 25.274 1.00 83.81 382 LEU A O 1
ATOM 2908 N N . ARG A 1 383 ? 9.165 -8.013 24.518 1.00 83.88 383 ARG A N 1
ATOM 2909 C CA . ARG A 1 383 ? 9.103 -9.072 23.500 1.00 83.88 383 ARG A CA 1
ATOM 2910 C C . ARG A 1 383 ? 10.207 -8.879 22.458 1.00 83.88 383 ARG A C 1
ATOM 2912 O O . ARG A 1 383 ? 10.498 -7.749 22.069 1.00 83.88 383 ARG A O 1
ATOM 2919 N N . SER A 1 384 ? 10.789 -9.981 21.982 1.00 80.44 384 SER A N 1
ATOM 2920 C CA . SER A 1 384 ? 11.846 -9.947 20.960 1.00 80.44 384 SER A CA 1
ATOM 2921 C C . SER A 1 384 ? 11.371 -9.265 19.679 1.00 80.44 384 SER A C 1
ATOM 2923 O O . SER A 1 384 ? 12.072 -8.405 19.167 1.00 80.44 384 SER A O 1
ATOM 2925 N N . GLU A 1 385 ? 10.144 -9.558 19.238 1.00 82.44 385 GLU A N 1
ATOM 2926 C CA . GLU A 1 385 ? 9.530 -8.952 18.048 1.00 82.44 385 GLU A CA 1
ATOM 2927 C C . GLU A 1 385 ? 9.492 -7.420 18.138 1.00 82.44 385 GLU A C 1
ATOM 2929 O O . GLU A 1 385 ? 9.870 -6.728 17.196 1.00 82.44 385 GLU A O 1
ATOM 2934 N N . ARG A 1 386 ? 9.102 -6.879 19.301 1.00 83.88 386 ARG A N 1
ATOM 2935 C CA . ARG A 1 386 ? 9.007 -5.430 19.508 1.00 83.88 386 ARG A CA 1
ATOM 2936 C C . ARG A 1 386 ? 10.382 -4.771 19.602 1.00 83.88 386 ARG A C 1
ATOM 2938 O O . ARG A 1 386 ? 10.586 -3.692 19.053 1.00 83.88 386 ARG A O 1
ATOM 2945 N N . ALA A 1 387 ? 11.334 -5.434 20.257 1.00 82.94 387 ALA A N 1
ATOM 2946 C CA . ALA A 1 387 ? 12.718 -4.975 20.315 1.00 82.94 387 ALA A CA 1
ATOM 2947 C C . ALA A 1 387 ? 13.366 -4.940 18.915 1.00 82.94 387 ALA A C 1
ATOM 2949 O O . ALA A 1 387 ? 14.014 -3.959 18.553 1.00 82.94 387 ALA A O 1
ATOM 2950 N N . GLU A 1 388 ? 13.151 -5.976 18.102 1.00 83.00 388 GLU A N 1
ATOM 2951 C CA . GLU A 1 388 ? 13.628 -6.043 16.715 1.00 83.00 388 GLU A CA 1
ATOM 2952 C C . GLU A 1 388 ? 12.984 -4.967 15.831 1.00 83.00 388 GLU A C 1
ATOM 2954 O O . GLU A 1 388 ? 13.674 -4.340 15.026 1.00 83.00 388 GLU A O 1
ATOM 2959 N N . GLU A 1 389 ? 11.684 -4.710 15.999 1.00 85.62 389 GLU A N 1
ATOM 2960 C CA . GLU A 1 389 ? 10.967 -3.646 15.289 1.00 85.62 389 GLU A CA 1
ATOM 2961 C C . GLU A 1 389 ? 11.534 -2.257 15.625 1.00 85.62 389 GLU A C 1
ATOM 2963 O O . GLU A 1 389 ? 11.851 -1.487 14.717 1.00 85.62 389 GLU A O 1
ATOM 2968 N N . SER A 1 390 ? 11.735 -1.942 16.910 1.00 86.25 390 SER A N 1
ATOM 2969 C CA . SER A 1 390 ? 12.334 -0.666 17.323 1.00 86.25 390 SER A CA 1
ATOM 2970 C C . SER A 1 390 ? 13.780 -0.520 16.843 1.00 86.25 390 SER A C 1
ATOM 2972 O O . SER A 1 390 ? 14.150 0.551 16.360 1.00 86.25 390 SER A O 1
ATOM 2974 N N . LEU A 1 391 ? 14.585 -1.590 16.900 1.00 85.19 391 LEU A N 1
ATOM 2975 C CA . LEU A 1 391 ? 15.948 -1.585 16.359 1.00 85.19 391 LEU A CA 1
ATOM 2976 C C . LEU A 1 391 ? 15.951 -1.268 14.857 1.00 85.19 391 LEU A C 1
ATOM 2978 O O . LEU A 1 391 ? 16.688 -0.386 14.417 1.00 85.19 391 LEU A O 1
ATOM 2982 N N . ARG A 1 392 ? 15.091 -1.938 14.085 1.00 84.69 392 ARG A N 1
ATOM 2983 C CA . ARG A 1 392 ? 14.941 -1.732 12.638 1.00 84.69 392 ARG A CA 1
ATOM 2984 C C . ARG A 1 392 ? 14.481 -0.317 12.297 1.00 84.69 392 ARG A C 1
ATOM 2986 O O . ARG A 1 392 ? 15.056 0.317 11.412 1.00 84.69 392 ARG A O 1
ATOM 2993 N N . ASN A 1 393 ? 13.468 0.194 12.995 1.00 87.19 393 ASN A N 1
ATOM 2994 C CA . ASN A 1 393 ? 12.913 1.523 12.737 1.00 87.19 393 ASN A CA 1
ATOM 2995 C C . ASN A 1 393 ? 13.956 2.622 12.984 1.00 87.19 393 ASN A C 1
ATOM 2997 O O . ASN A 1 393 ? 14.128 3.513 12.151 1.00 87.19 393 ASN A O 1
ATOM 3001 N N . ILE A 1 394 ? 14.703 2.533 14.089 1.00 86.75 394 ILE A N 1
ATOM 3002 C CA . ILE A 1 394 ? 15.745 3.516 14.413 1.00 86.75 394 ILE A CA 1
ATOM 3003 C C . ILE A 1 394 ? 16.942 3.376 13.472 1.00 86.75 394 ILE A C 1
ATOM 3005 O O . ILE A 1 394 ? 17.508 4.386 13.053 1.00 86.75 394 ILE A O 1
ATOM 3009 N N . MET A 1 395 ? 17.314 2.152 13.097 1.00 84.62 395 MET A N 1
ATOM 3010 C CA . MET A 1 395 ? 18.373 1.917 12.118 1.00 84.62 395 MET A CA 1
ATOM 3011 C C . MET A 1 395 ? 18.031 2.550 10.764 1.00 84.62 395 MET A C 1
ATOM 3013 O O . MET A 1 395 ? 18.828 3.310 10.216 1.00 84.62 395 MET A O 1
ATOM 3017 N N . THR A 1 396 ? 16.818 2.306 10.267 1.00 86.44 396 THR A N 1
ATOM 3018 C CA . THR A 1 396 ? 16.314 2.880 9.010 1.00 86.44 396 THR A CA 1
ATOM 3019 C C . THR A 1 396 ? 16.322 4.409 9.065 1.00 86.44 396 THR A C 1
ATOM 3021 O O . THR A 1 396 ? 16.835 5.058 8.156 1.00 86.44 396 THR A O 1
ATOM 3024 N N . ALA A 1 397 ? 15.848 4.994 10.172 1.00 87.06 397 ALA A N 1
ATOM 3025 C CA . ALA A 1 397 ? 15.880 6.440 10.384 1.00 87.06 397 ALA A CA 1
ATOM 3026 C C . ALA A 1 397 ? 17.314 7.004 10.443 1.00 87.06 397 ALA A C 1
ATOM 3028 O O . ALA A 1 397 ? 17.575 8.084 9.914 1.00 87.06 397 ALA A O 1
ATOM 3029 N N . SER A 1 398 ? 18.254 6.268 11.043 1.00 86.12 398 SER A N 1
ATOM 3030 C CA . SER A 1 398 ? 19.664 6.672 11.135 1.00 86.12 398 SER A CA 1
ATOM 3031 C C . SER A 1 398 ? 20.335 6.672 9.762 1.00 86.12 398 SER A C 1
ATOM 3033 O O . SER A 1 398 ? 21.025 7.627 9.413 1.00 86.12 398 SER A O 1
ATOM 3035 N N . VAL A 1 399 ? 20.091 5.643 8.943 1.00 86.56 399 VAL A N 1
ATOM 3036 C CA . VAL A 1 399 ? 20.611 5.594 7.568 1.00 86.56 399 VAL A CA 1
ATOM 3037 C C . VAL A 1 399 ? 19.988 6.682 6.699 1.00 86.56 399 VAL A C 1
ATOM 3039 O O . VAL A 1 399 ? 20.715 7.346 5.967 1.00 86.56 399 VAL A O 1
ATOM 3042 N N . GLN A 1 400 ? 18.675 6.912 6.804 1.00 87.38 400 GLN A N 1
ATOM 3043 C CA . GLN A 1 400 ? 18.008 8.010 6.101 1.00 87.38 400 GLN A CA 1
ATOM 3044 C C . GLN A 1 400 ? 18.641 9.362 6.464 1.00 87.38 400 GLN A C 1
ATOM 3046 O O . GLN A 1 400 ? 18.925 10.161 5.576 1.00 87.38 400 GLN A O 1
ATOM 3051 N N . TYR A 1 401 ? 18.930 9.600 7.748 1.00 87.06 401 TYR A N 1
ATOM 3052 C CA . TYR A 1 401 ? 19.611 10.817 8.195 1.00 87.06 401 TYR A CA 1
ATOM 3053 C C . TYR A 1 401 ? 21.017 10.958 7.588 1.00 87.06 401 TYR A C 1
ATOM 3055 O O . TYR A 1 401 ? 21.364 12.020 7.068 1.00 87.06 401 TYR A O 1
ATOM 3063 N N . MET A 1 402 ? 21.813 9.882 7.589 1.00 85.81 402 MET A N 1
ATOM 3064 C CA . MET A 1 402 ? 23.137 9.875 6.950 1.00 85.81 402 MET A CA 1
ATOM 3065 C C . MET A 1 402 ? 23.050 10.102 5.435 1.00 85.81 402 MET A C 1
ATOM 3067 O O . MET A 1 402 ? 23.898 10.787 4.863 1.00 85.81 402 MET A O 1
ATOM 3071 N N . PHE A 1 403 ? 22.023 9.556 4.781 1.00 87.62 403 PHE A N 1
ATOM 3072 C CA . PHE A 1 403 ? 21.777 9.762 3.359 1.00 87.62 403 PHE A CA 1
ATOM 3073 C C . PHE A 1 403 ? 21.389 11.210 3.047 1.00 87.62 403 PHE A C 1
ATOM 3075 O O . PHE A 1 403 ? 21.894 11.776 2.083 1.00 87.62 403 PHE A O 1
ATOM 3082 N N . GLU A 1 404 ? 20.528 11.832 3.852 1.00 87.19 404 GLU A N 1
ATOM 3083 C CA . GLU A 1 404 ? 20.138 13.233 3.670 1.00 87.19 404 GLU A CA 1
ATOM 3084 C C . GLU A 1 404 ? 21.329 14.186 3.813 1.00 87.19 404 GLU A C 1
ATOM 3086 O O . GLU A 1 404 ? 21.449 15.127 3.025 1.00 87.19 404 GLU A O 1
ATOM 3091 N N . ASP A 1 405 ? 22.236 13.922 4.758 1.00 86.00 405 ASP A N 1
ATOM 3092 C CA . ASP A 1 405 ? 23.497 14.660 4.889 1.00 86.00 405 ASP A CA 1
ATOM 3093 C C . ASP A 1 405 ? 24.405 14.423 3.667 1.00 86.00 405 ASP A C 1
ATOM 3095 O O . ASP A 1 405 ? 24.901 15.367 3.044 1.00 86.00 405 ASP A O 1
ATOM 3099 N N . ALA A 1 406 ? 24.527 13.168 3.221 1.00 85.88 406 ALA A N 1
ATOM 3100 C CA . ALA A 1 406 ? 25.301 12.808 2.035 1.00 85.88 406 ALA A CA 1
ATOM 3101 C C . ALA A 1 406 ? 24.752 13.434 0.734 1.00 85.88 406 ALA A C 1
ATOM 3103 O O . ALA A 1 406 ? 25.520 13.884 -0.122 1.00 85.88 406 ALA A O 1
ATOM 3104 N N . ALA A 1 407 ? 23.428 13.525 0.593 1.00 85.50 407 ALA A N 1
ATOM 3105 C CA . ALA A 1 407 ? 22.748 14.118 -0.555 1.00 85.50 407 ALA A CA 1
ATOM 3106 C C . ALA A 1 407 ? 23.059 15.619 -0.701 1.00 85.50 407 ALA A C 1
ATOM 3108 O O . ALA A 1 407 ? 23.132 16.133 -1.821 1.00 85.50 407 ALA A O 1
ATOM 3109 N N . GLN A 1 408 ? 23.337 16.333 0.399 1.00 87.31 408 GLN A N 1
ATOM 3110 C CA . GLN A 1 408 ? 23.790 17.728 0.321 1.00 87.31 408 GLN A CA 1
ATOM 3111 C C . GLN A 1 408 ? 25.118 17.850 -0.436 1.00 87.31 408 GLN A C 1
ATOM 3113 O O . GLN A 1 408 ? 25.288 18.773 -1.237 1.00 87.31 408 GLN A O 1
ATOM 3118 N N . TYR A 1 409 ? 26.041 16.900 -0.255 1.00 87.06 409 TYR A N 1
ATOM 3119 C CA . TYR A 1 409 ? 27.306 16.889 -0.994 1.00 87.06 409 TYR A CA 1
ATOM 3120 C C . TYR A 1 409 ? 27.113 16.609 -2.485 1.00 87.06 409 TYR A C 1
ATOM 3122 O O . TYR A 1 409 ? 27.835 17.192 -3.300 1.00 87.06 409 TYR A O 1
ATOM 3130 N N . VAL A 1 410 ? 26.108 15.803 -2.850 1.00 84.44 410 VAL A N 1
ATOM 3131 C CA . VAL A 1 410 ? 25.720 15.577 -4.253 1.00 84.44 410 VAL A CA 1
ATOM 3132 C C . VAL A 1 410 ? 25.258 16.886 -4.894 1.00 84.44 410 VAL A C 1
ATOM 3134 O O . VAL A 1 410 ? 25.766 17.269 -5.948 1.00 84.44 410 VAL A O 1
ATOM 3137 N N . ARG A 1 411 ? 24.381 17.640 -4.217 1.00 84.50 411 ARG A N 1
ATOM 3138 C CA . ARG A 1 411 ? 23.849 18.927 -4.712 1.00 84.50 411 ARG A CA 1
ATOM 3139 C C . ARG A 1 411 ? 24.919 20.003 -4.883 1.00 84.50 411 ARG A C 1
ATOM 3141 O O . ARG A 1 411 ? 24.824 20.828 -5.788 1.00 84.50 411 ARG A O 1
ATOM 3148 N N . VAL A 1 412 ? 25.940 19.995 -4.026 1.00 87.62 412 VAL A N 1
ATOM 3149 C CA . VAL A 1 412 ? 27.076 20.935 -4.080 1.00 87.62 412 VAL A CA 1
ATOM 3150 C C . VAL A 1 412 ? 28.217 20.406 -4.973 1.00 87.62 412 VAL A C 1
ATOM 3152 O O . VAL A 1 412 ? 29.245 21.063 -5.122 1.00 87.62 412 VAL A O 1
ATOM 3155 N N . ALA A 1 413 ? 28.043 19.239 -5.609 1.00 82.50 413 ALA A N 1
ATOM 3156 C CA . ALA A 1 413 ? 29.038 18.580 -6.459 1.00 82.50 413 ALA A CA 1
ATOM 3157 C C . ALA A 1 413 ? 30.398 18.333 -5.763 1.00 82.50 413 ALA A C 1
ATOM 3159 O O . ALA A 1 413 ? 31.452 18.325 -6.404 1.00 82.50 413 ALA A O 1
ATOM 3160 N N . ASN A 1 414 ? 30.398 18.120 -4.440 1.00 84.75 414 ASN A N 1
ATOM 3161 C CA . ASN A 1 414 ? 31.614 17.875 -3.663 1.00 84.75 414 ASN A CA 1
ATOM 3162 C C . ASN A 1 414 ? 31.944 16.375 -3.607 1.00 84.75 414 ASN A C 1
ATOM 3164 O O . ASN A 1 414 ? 31.610 15.683 -2.645 1.00 84.75 414 ASN A O 1
ATOM 3168 N N . GLN A 1 415 ? 32.647 15.890 -4.633 1.00 78.75 415 GLN A N 1
ATOM 3169 C CA . GLN A 1 415 ? 32.970 14.467 -4.807 1.00 78.75 415 GLN A CA 1
ATOM 3170 C C . GLN A 1 415 ? 33.717 13.843 -3.616 1.00 78.75 415 GLN A C 1
ATOM 3172 O O . GLN A 1 415 ? 33.444 12.703 -3.252 1.00 78.75 415 GLN A O 1
ATOM 3177 N N . LYS A 1 416 ? 34.652 14.572 -2.989 1.00 81.12 416 LYS A N 1
ATOM 3178 C CA . LYS A 1 416 ? 35.508 14.017 -1.926 1.00 81.12 416 LYS A CA 1
ATOM 3179 C C . LYS A 1 416 ? 34.738 13.773 -0.628 1.00 81.12 416 LYS A C 1
ATOM 3181 O O . LYS A 1 416 ? 34.870 12.706 -0.034 1.00 81.12 416 LYS A O 1
ATOM 3186 N N . GLU A 1 417 ? 33.954 14.756 -0.188 1.00 81.62 417 GLU A N 1
ATOM 3187 C CA . GLU A 1 417 ? 33.160 14.623 1.040 1.00 81.62 417 GLU A CA 1
ATOM 3188 C C . GLU A 1 417 ? 31.933 13.727 0.816 1.00 81.62 417 GLU A C 1
ATOM 3190 O O . GLU A 1 417 ? 31.625 12.914 1.682 1.00 81.62 417 GLU A O 1
ATOM 3195 N N . GLY A 1 418 ? 31.311 13.764 -0.372 1.00 82.69 418 GLY A N 1
ATOM 3196 C CA . GLY A 1 418 ? 30.222 12.848 -0.732 1.00 82.69 418 GLY A CA 1
ATOM 3197 C C . GLY A 1 418 ? 30.651 11.377 -0.720 1.00 82.69 418 GLY A C 1
ATOM 3198 O O . GLY A 1 418 ? 29.980 10.541 -0.120 1.00 82.69 418 GLY A O 1
ATOM 3199 N N . ALA A 1 419 ? 31.818 11.056 -1.289 1.00 82.06 419 ALA A N 1
ATOM 3200 C CA . ALA A 1 419 ? 32.369 9.701 -1.236 1.00 82.06 419 ALA A CA 1
ATOM 3201 C C . ALA A 1 419 ? 32.712 9.249 0.195 1.00 82.06 419 ALA A C 1
ATOM 3203 O O . ALA A 1 419 ? 32.474 8.098 0.562 1.00 82.06 419 ALA A O 1
ATOM 3204 N N . LYS A 1 420 ? 33.240 10.156 1.027 1.00 84.25 420 LYS A N 1
ATOM 3205 C CA . LYS A 1 420 ? 33.519 9.876 2.441 1.00 84.25 420 LYS A CA 1
ATOM 3206 C C . LYS A 1 420 ? 32.231 9.605 3.227 1.00 84.25 420 LYS A C 1
ATOM 3208 O O . LYS A 1 420 ? 32.209 8.675 4.030 1.00 84.25 420 LYS A O 1
ATOM 3213 N N . ALA A 1 421 ? 31.172 10.375 2.976 1.00 85.19 421 ALA A N 1
ATOM 3214 C CA . ALA A 1 421 ? 29.859 10.170 3.581 1.00 85.19 421 ALA A CA 1
ATOM 3215 C C . ALA A 1 421 ? 29.241 8.824 3.160 1.00 85.19 421 ALA A C 1
ATOM 3217 O O . ALA A 1 421 ? 28.784 8.070 4.017 1.00 85.19 421 ALA A O 1
ATOM 3218 N N . ALA A 1 422 ? 29.322 8.464 1.871 1.00 84.75 422 ALA A N 1
ATOM 3219 C CA . ALA A 1 422 ? 28.872 7.162 1.370 1.00 84.75 422 ALA A CA 1
ATOM 3220 C C . ALA A 1 422 ? 29.627 5.991 2.026 1.00 84.75 422 ALA A C 1
ATOM 3222 O O . ALA A 1 422 ? 29.005 5.025 2.467 1.00 84.75 422 ALA A O 1
ATOM 3223 N N . ARG A 1 423 ? 30.957 6.099 2.169 1.00 84.19 423 ARG A N 1
ATOM 3224 C CA . ARG A 1 423 ? 31.773 5.095 2.871 1.00 84.19 423 ARG A CA 1
ATOM 3225 C C . ARG A 1 423 ? 31.395 4.979 4.349 1.00 84.19 423 ARG A C 1
ATOM 3227 O O . ARG A 1 423 ? 31.281 3.870 4.856 1.00 84.19 423 ARG A O 1
ATOM 3234 N N . GLY A 1 424 ? 31.168 6.105 5.027 1.00 83.88 424 GLY A N 1
ATOM 3235 C CA . GLY A 1 424 ? 30.715 6.124 6.421 1.00 83.88 424 GLY A CA 1
ATOM 3236 C C . GLY A 1 424 ? 29.351 5.457 6.607 1.00 83.88 424 GLY A C 1
ATOM 3237 O O . GLY A 1 424 ? 29.177 4.669 7.531 1.00 83.88 424 GLY A O 1
ATOM 3238 N N . MET A 1 425 ? 28.410 5.709 5.693 1.00 86.38 425 MET A N 1
ATOM 3239 C CA . MET A 1 425 ? 27.089 5.075 5.692 1.00 86.38 425 MET A CA 1
ATOM 3240 C C . MET A 1 425 ? 27.186 3.559 5.482 1.00 86.38 425 MET A C 1
ATOM 3242 O O . MET A 1 425 ? 26.573 2.793 6.223 1.00 86.38 425 MET A O 1
ATOM 3246 N N . ALA A 1 426 ? 27.995 3.115 4.519 1.00 84.38 426 ALA A N 1
ATOM 3247 C CA . ALA A 1 426 ? 28.214 1.694 4.273 1.00 84.38 426 ALA A CA 1
ATOM 3248 C C . ALA A 1 426 ? 28.886 0.993 5.465 1.00 84.38 426 ALA A C 1
ATOM 3250 O O . ALA A 1 426 ? 28.458 -0.089 5.857 1.00 84.38 426 ALA A O 1
ATOM 3251 N N . ALA A 1 427 ? 29.885 1.631 6.082 1.00 84.38 427 ALA A N 1
ATOM 3252 C CA . ALA A 1 427 ? 30.560 1.105 7.265 1.00 84.38 427 ALA A CA 1
ATOM 3253 C C . ALA A 1 427 ? 29.621 1.023 8.481 1.00 84.38 427 ALA A C 1
ATOM 3255 O O . ALA A 1 427 ? 29.637 0.028 9.197 1.00 84.38 427 ALA A O 1
ATOM 3256 N N . PHE A 1 428 ? 28.745 2.012 8.683 1.00 85.62 428 PHE A N 1
ATOM 3257 C CA . PHE A 1 428 ? 27.717 1.971 9.728 1.00 85.62 428 PHE A CA 1
ATOM 3258 C C . PHE A 1 428 ? 26.739 0.799 9.532 1.00 85.62 428 PHE A C 1
ATOM 3260 O O . PHE A 1 428 ? 26.458 0.050 10.471 1.00 85.62 428 PHE A O 1
ATOM 3267 N N . VAL A 1 429 ? 26.256 0.592 8.302 1.00 85.00 429 VAL A N 1
ATOM 3268 C CA . VAL A 1 429 ? 25.383 -0.545 7.972 1.00 85.00 429 VAL A CA 1
ATOM 3269 C C . VAL A 1 429 ? 26.120 -1.873 8.152 1.00 85.00 429 VAL A C 1
ATOM 3271 O O . VAL A 1 429 ? 25.580 -2.792 8.758 1.00 85.00 429 VAL A O 1
ATOM 3274 N N . GLN A 1 430 ? 27.368 -1.984 7.700 1.00 83.38 430 GLN A N 1
ATOM 3275 C CA . GLN A 1 430 ? 28.140 -3.213 7.875 1.00 83.38 430 GLN A CA 1
ATOM 3276 C C . GLN A 1 430 ? 28.383 -3.522 9.358 1.00 83.38 430 GLN A C 1
ATOM 3278 O O . GLN A 1 430 ? 28.144 -4.643 9.794 1.00 83.38 430 GLN A O 1
ATOM 3283 N N . SER A 1 431 ? 28.768 -2.529 10.160 1.00 83.06 431 SER A N 1
ATOM 3284 C CA . SER A 1 431 ? 29.008 -2.700 11.597 1.00 83.06 431 SER A CA 1
ATOM 3285 C C . SER A 1 431 ? 27.738 -3.063 12.368 1.00 83.06 431 SER A C 1
ATOM 3287 O O . SER A 1 431 ? 27.799 -3.835 13.321 1.00 83.06 431 SER A O 1
ATOM 3289 N N . THR A 1 432 ? 26.566 -2.576 11.953 1.00 80.75 432 THR A N 1
ATOM 3290 C CA . THR A 1 432 ? 25.276 -2.964 12.555 1.00 80.75 432 THR A CA 1
ATOM 3291 C C . THR A 1 432 ? 24.814 -4.357 12.121 1.00 80.75 432 THR A C 1
ATOM 3293 O O . THR A 1 432 ? 24.289 -5.105 12.946 1.00 80.75 432 THR A O 1
ATOM 3296 N N . LEU A 1 433 ? 25.068 -4.761 10.872 1.00 80.62 433 LEU A N 1
ATOM 3297 C CA . LEU A 1 433 ? 24.855 -6.142 10.421 1.00 80.62 433 LEU A CA 1
ATOM 3298 C C . LEU A 1 433 ? 25.769 -7.116 11.169 1.00 80.62 433 LEU A C 1
ATOM 3300 O O . LEU A 1 433 ? 25.299 -8.142 11.664 1.00 80.62 433 LEU A O 1
ATOM 3304 N N . ASP A 1 434 ? 27.046 -6.764 11.320 1.00 79.62 434 ASP A N 1
ATOM 3305 C CA . ASP A 1 434 ? 28.020 -7.524 12.098 1.00 79.62 434 ASP A CA 1
ATOM 3306 C C . ASP A 1 434 ? 27.557 -7.648 13.557 1.00 79.62 434 ASP A C 1
ATOM 3308 O O . ASP A 1 434 ? 27.545 -8.751 14.104 1.00 79.62 434 ASP A O 1
ATOM 3312 N N . MET A 1 435 ? 27.080 -6.551 14.156 1.00 79.31 435 MET A N 1
ATOM 3313 C CA . MET A 1 435 ? 26.557 -6.495 15.525 1.00 79.31 435 MET A CA 1
ATOM 3314 C C . MET A 1 435 ? 25.428 -7.509 15.780 1.00 79.31 435 MET A C 1
ATOM 3316 O O . MET A 1 435 ? 25.434 -8.188 16.808 1.00 79.31 435 MET A O 1
ATOM 3320 N N . VAL A 1 436 ? 24.503 -7.663 14.828 1.00 75.12 436 VAL A N 1
ATOM 3321 C CA . VAL A 1 436 ? 23.382 -8.615 14.927 1.00 75.12 436 VAL A CA 1
ATOM 3322 C C . VAL A 1 436 ? 23.811 -10.040 14.568 1.00 75.12 436 VAL A C 1
ATOM 3324 O O . VAL A 1 436 ? 23.393 -10.995 15.223 1.00 75.12 436 VAL A O 1
ATOM 3327 N N . SER A 1 437 ? 24.697 -10.203 13.581 1.00 73.88 437 SER A N 1
ATOM 3328 C CA . SER A 1 437 ? 25.172 -11.518 13.122 1.00 73.88 437 SER A CA 1
ATOM 3329 C C . SER A 1 437 ? 25.940 -12.311 14.188 1.00 73.88 437 SER A C 1
ATOM 3331 O O . SER A 1 437 ? 25.923 -13.537 14.158 1.00 73.88 437 SER A O 1
ATOM 3333 N N . ILE A 1 438 ? 26.559 -11.636 15.166 1.00 70.62 438 ILE A N 1
ATOM 3334 C CA . ILE A 1 438 ? 27.346 -12.260 16.246 1.00 70.62 438 ILE A CA 1
ATOM 3335 C C . ILE A 1 438 ? 26.517 -13.239 17.100 1.00 70.62 438 ILE A C 1
ATOM 3337 O O . ILE A 1 438 ? 27.083 -14.174 17.667 1.00 70.62 438 ILE A O 1
ATOM 3341 N N . ASN A 1 439 ? 25.195 -13.057 17.178 1.00 61.19 439 ASN A N 1
ATOM 3342 C CA . ASN A 1 439 ? 24.302 -13.873 18.010 1.00 61.19 439 ASN A CA 1
ATOM 3343 C C . ASN A 1 439 ? 23.317 -14.749 17.214 1.00 61.19 439 ASN A C 1
ATOM 3345 O O . ASN A 1 439 ? 22.546 -15.489 17.827 1.00 61.19 439 ASN A O 1
ATOM 3349 N N . VAL A 1 440 ? 23.341 -14.709 15.877 1.00 61.03 440 VAL A N 1
ATOM 3350 C CA . VAL A 1 440 ? 22.548 -15.622 15.039 1.00 61.03 440 VAL A CA 1
ATOM 3351 C C . VAL A 1 440 ? 23.323 -16.935 14.903 1.00 61.03 440 VAL A C 1
ATOM 3353 O O . VAL A 1 440 ? 24.351 -16.995 14.235 1.00 61.03 440 VAL A O 1
ATOM 3356 N N . THR A 1 441 ? 22.868 -17.989 15.582 1.00 47.28 441 THR A N 1
ATOM 3357 C CA . THR A 1 441 ? 23.475 -19.327 15.512 1.00 47.28 441 THR A CA 1
ATOM 3358 C C . THR A 1 441 ? 23.191 -19.986 14.161 1.00 47.28 441 THR A C 1
ATOM 3360 O O . THR A 1 441 ? 22.038 -20.316 13.909 1.00 47.28 441 THR A O 1
ATOM 3363 N N . ASP A 1 442 ? 24.253 -20.173 13.371 1.00 47.91 442 ASP A N 1
ATOM 3364 C CA . ASP A 1 442 ? 24.464 -21.052 12.205 1.00 47.91 442 ASP A CA 1
ATOM 3365 C C . ASP A 1 442 ? 23.359 -21.194 11.119 1.00 47.91 442 ASP A C 1
ATOM 3367 O O . ASP A 1 442 ? 22.196 -21.491 11.373 1.00 47.91 442 ASP A O 1
ATOM 3371 N N . ASP A 1 443 ? 23.821 -21.091 9.863 1.00 43.81 443 ASP A N 1
ATOM 3372 C CA . ASP A 1 443 ? 23.207 -21.494 8.577 1.00 43.81 443 ASP A CA 1
ATOM 3373 C C . ASP A 1 443 ? 22.183 -20.597 7.855 1.00 43.81 443 ASP A C 1
ATOM 3375 O O . ASP A 1 443 ? 21.765 -20.928 6.742 1.00 43.81 443 ASP A O 1
ATOM 3379 N N . GLU A 1 444 ? 21.847 -19.406 8.351 1.00 44.09 444 GLU A N 1
ATOM 3380 C CA . GLU A 1 444 ? 20.843 -18.563 7.685 1.00 44.09 444 GLU A CA 1
ATOM 3381 C C . GLU A 1 444 ? 21.426 -17.276 7.075 1.00 44.09 444 GLU A C 1
ATOM 3383 O O . GLU A 1 444 ? 21.540 -16.248 7.729 1.00 44.09 444 GLU A O 1
ATOM 3388 N N . THR A 1 445 ? 21.796 -17.378 5.789 1.00 54.25 445 THR A N 1
ATOM 3389 C CA . THR A 1 445 ? 22.036 -16.329 4.766 1.00 54.25 445 THR A CA 1
ATOM 3390 C C . THR A 1 445 ? 22.071 -14.872 5.254 1.00 54.25 445 THR A C 1
ATOM 3392 O O . THR A 1 445 ? 21.057 -14.363 5.725 1.00 54.25 445 THR A O 1
ATOM 3395 N N . GLY A 1 446 ? 23.157 -14.135 4.974 1.00 60.03 446 GLY A N 1
ATOM 3396 C CA . GLY A 1 446 ? 23.288 -12.693 5.277 1.00 60.03 446 GLY A CA 1
ATOM 3397 C C . GLY A 1 446 ? 22.150 -11.795 4.757 1.00 60.03 446 GLY A C 1
ATOM 3398 O O . GLY A 1 446 ? 21.969 -10.678 5.229 1.00 60.03 446 GLY A O 1
ATOM 3399 N N . GLU A 1 447 ? 21.321 -12.295 3.840 1.00 61.75 447 GLU A N 1
ATOM 3400 C CA . GLU A 1 447 ? 20.081 -11.662 3.396 1.00 61.75 447 GLU A CA 1
ATOM 3401 C C . GLU A 1 447 ? 18.973 -11.637 4.465 1.00 61.75 447 GLU A C 1
ATOM 3403 O O . GLU A 1 447 ? 18.263 -10.641 4.572 1.00 61.75 447 GLU A O 1
ATOM 3408 N N . LYS A 1 448 ? 18.853 -12.672 5.307 1.00 64.25 448 LYS A N 1
ATOM 3409 C CA . LYS A 1 448 ? 17.928 -12.686 6.451 1.00 64.25 448 LYS A CA 1
ATOM 3410 C C . LYS A 1 448 ? 18.360 -11.685 7.518 1.00 64.25 448 LYS A C 1
ATOM 3412 O O . LYS A 1 448 ? 17.518 -10.930 7.985 1.00 64.25 448 LYS A O 1
ATOM 3417 N N . THR A 1 449 ? 19.655 -11.602 7.831 1.00 65.69 449 THR A N 1
ATOM 3418 C CA . THR A 1 449 ? 20.203 -10.587 8.751 1.00 65.69 449 THR A CA 1
ATOM 3419 C C . THR A 1 449 ? 20.001 -9.175 8.203 1.00 65.69 449 THR A C 1
ATOM 3421 O O . THR A 1 449 ? 19.560 -8.288 8.926 1.00 65.69 449 THR A O 1
ATOM 3424 N N . TYR A 1 450 ? 20.222 -8.976 6.900 1.00 68.06 450 TYR A N 1
ATOM 3425 C CA . TYR A 1 450 ? 19.915 -7.713 6.229 1.00 68.06 450 TYR A CA 1
ATOM 3426 C C . TYR A 1 450 ? 18.425 -7.361 6.330 1.00 68.06 450 TYR A C 1
ATOM 3428 O O . TYR A 1 450 ? 18.065 -6.263 6.741 1.00 68.06 450 TYR A O 1
ATOM 3436 N N . ASN A 1 451 ? 17.536 -8.308 6.033 1.00 67.38 451 ASN A N 1
ATOM 3437 C CA . ASN A 1 451 ? 16.091 -8.092 6.109 1.00 67.38 451 ASN A CA 1
ATOM 3438 C C . ASN A 1 451 ? 15.579 -7.946 7.549 1.00 67.38 451 ASN A C 1
ATOM 3440 O O . ASN A 1 451 ? 14.541 -7.321 7.754 1.00 67.38 451 ASN A O 1
ATOM 3444 N N . LEU A 1 452 ? 16.287 -8.488 8.541 1.00 64.75 452 LEU A N 1
ATOM 3445 C CA . LEU A 1 452 ? 15.987 -8.322 9.961 1.00 64.75 452 LEU A CA 1
ATOM 3446 C C . LEU A 1 452 ? 16.304 -6.898 10.441 1.00 64.75 452 LEU A C 1
ATOM 3448 O O . LEU A 1 452 ? 15.537 -6.327 11.211 1.00 64.75 452 LEU A O 1
ATOM 3452 N N . VAL A 1 453 ? 17.410 -6.325 9.959 1.00 68.06 453 VAL A N 1
ATOM 3453 C CA . VAL A 1 453 ? 17.939 -5.030 10.420 1.00 68.06 453 VAL A CA 1
ATOM 3454 C C . VAL A 1 453 ? 17.409 -3.847 9.608 1.00 68.06 453 VAL A C 1
ATOM 3456 O O . VAL A 1 453 ? 17.159 -2.786 10.169 1.00 68.06 453 VAL A O 1
ATOM 3459 N N . ILE A 1 454 ? 17.220 -4.023 8.299 1.00 69.62 454 ILE A N 1
ATOM 3460 C CA . ILE A 1 454 ? 16.862 -2.950 7.359 1.00 69.62 454 ILE A CA 1
ATOM 3461 C C . ILE A 1 454 ? 15.424 -3.093 6.838 1.00 69.62 454 ILE A C 1
ATOM 3463 O O . ILE A 1 454 ? 14.700 -2.112 6.738 1.00 69.62 454 ILE A O 1
ATOM 3467 N N . GLY A 1 455 ? 14.959 -4.313 6.559 1.00 60.78 455 GLY A N 1
ATOM 3468 C CA . GLY A 1 455 ? 13.537 -4.555 6.289 1.00 60.78 455 GLY A CA 1
ATOM 3469 C C . GLY A 1 455 ? 12.951 -4.021 4.978 1.00 60.78 455 GLY A C 1
ATOM 3470 O O . GLY A 1 455 ? 11.730 -3.920 4.896 1.00 60.78 455 GLY A O 1
ATOM 3471 N N . GLY A 1 456 ? 13.762 -3.735 3.958 1.00 66.31 456 GLY A N 1
ATOM 3472 C CA . GLY A 1 456 ? 13.299 -3.283 2.638 1.00 66.31 456 GLY A CA 1
ATOM 3473 C C . GLY A 1 456 ? 13.863 -1.912 2.266 1.00 66.31 456 GLY A C 1
ATOM 3474 O O . GLY A 1 456 ? 15.017 -1.631 2.587 1.00 66.31 456 GLY A O 1
ATOM 3475 N N . SER A 1 457 ? 13.058 -1.082 1.594 1.00 65.69 457 SER A N 1
ATOM 3476 C CA . SER A 1 457 ? 13.450 0.263 1.145 1.00 65.69 457 SER A CA 1
ATOM 3477 C C . SER A 1 457 ? 13.762 1.177 2.322 1.00 65.69 457 SER A C 1
ATOM 3479 O O . SER A 1 457 ? 12.862 1.624 3.032 1.00 65.69 457 SER A O 1
ATOM 3481 N N . VAL A 1 458 ? 15.046 1.491 2.486 1.00 70.56 458 VAL A N 1
ATOM 3482 C CA . VAL A 1 458 ? 15.547 2.363 3.557 1.00 70.56 458 VAL A CA 1
ATOM 3483 C C . VAL A 1 458 ? 15.352 3.832 3.226 1.00 70.56 458 VAL A C 1
ATOM 3485 O O . VAL A 1 458 ? 15.047 4.633 4.106 1.00 70.56 458 VAL A O 1
ATOM 3488 N N . ILE A 1 459 ? 15.550 4.184 1.956 1.00 76.19 459 ILE A N 1
ATOM 3489 C CA . ILE A 1 459 ? 15.672 5.573 1.536 1.00 76.19 459 ILE A CA 1
ATOM 3490 C C . ILE A 1 459 ? 14.375 6.031 0.897 1.00 76.19 459 ILE A C 1
ATOM 3492 O O . ILE A 1 459 ? 13.882 5.425 -0.049 1.00 76.19 459 ILE A O 1
ATOM 3496 N N . SER A 1 460 ? 13.825 7.129 1.401 1.00 70.81 460 SER A N 1
ATOM 3497 C CA . SER A 1 460 ? 12.576 7.696 0.895 1.00 70.81 460 SER A CA 1
ATOM 3498 C C . SER A 1 460 ? 12.614 9.227 0.865 1.00 70.81 460 SER A C 1
ATOM 3500 O O . SER A 1 460 ? 13.493 9.860 1.449 1.00 70.81 460 SER A O 1
ATOM 3502 N N . GLY A 1 461 ? 11.670 9.838 0.143 1.00 71.81 461 GLY A N 1
ATOM 3503 C CA . GLY A 1 461 ? 11.517 11.296 0.062 1.00 71.81 461 GLY A CA 1
ATOM 3504 C C . GLY A 1 461 ? 12.185 11.959 -1.149 1.00 71.81 461 GLY A C 1
ATOM 3505 O O . GLY A 1 461 ? 12.666 11.299 -2.069 1.00 71.81 461 GLY A O 1
ATOM 3506 N N . GLU A 1 462 ? 12.185 13.297 -1.163 1.00 67.12 462 GLU A N 1
ATOM 3507 C CA . GLU A 1 462 ? 12.637 14.112 -2.307 1.00 67.12 462 GLU A CA 1
ATOM 3508 C C . GLU A 1 462 ? 14.125 13.921 -2.636 1.00 67.12 462 GLU A C 1
ATOM 3510 O O . GLU A 1 462 ? 14.513 13.990 -3.799 1.00 67.12 462 GLU A O 1
ATOM 3515 N N . SER A 1 463 ? 14.955 13.625 -1.632 1.00 72.69 463 SER A N 1
ATOM 3516 C CA . SER A 1 463 ? 16.398 13.410 -1.801 1.00 72.69 463 SER A CA 1
ATOM 3517 C C . SER A 1 463 ? 16.747 12.077 -2.473 1.00 72.69 463 SER A C 1
ATOM 3519 O O . SER A 1 463 ? 17.898 11.882 -2.848 1.00 72.69 463 SER A O 1
ATOM 3521 N N . TYR A 1 464 ? 15.790 11.159 -2.676 1.00 77.88 464 TYR A N 1
ATOM 3522 C CA . TYR A 1 464 ? 16.050 9.878 -3.351 1.00 77.88 464 TYR A CA 1
ATOM 3523 C C . TYR A 1 464 ? 16.581 10.065 -4.784 1.00 77.88 464 TYR A C 1
ATOM 3525 O O . TYR A 1 464 ? 17.375 9.257 -5.266 1.00 77.88 464 TYR A O 1
ATOM 3533 N N . SER A 1 465 ? 16.233 11.172 -5.457 1.00 80.19 465 SER A N 1
ATOM 3534 C CA . SER A 1 465 ? 16.803 11.510 -6.770 1.00 80.19 465 SER A CA 1
ATOM 3535 C C . SER A 1 465 ? 18.326 11.665 -6.756 1.00 80.19 465 SER A C 1
ATOM 3537 O O . SER A 1 465 ? 18.958 11.517 -7.799 1.00 80.19 465 SER A O 1
ATOM 3539 N N . ASP A 1 466 ? 18.907 11.951 -5.589 1.00 83.50 466 ASP A N 1
ATOM 3540 C CA . ASP A 1 466 ? 20.339 12.182 -5.402 1.00 83.50 466 ASP A CA 1
ATOM 3541 C C . ASP A 1 466 ? 21.113 10.863 -5.169 1.00 83.50 466 ASP A C 1
ATOM 3543 O O . ASP A 1 466 ? 22.344 10.851 -5.243 1.00 83.50 466 ASP A O 1
ATOM 3547 N N . ALA A 1 467 ? 20.420 9.731 -4.961 1.00 83.56 467 ALA A N 1
ATOM 3548 C CA . ALA A 1 467 ? 21.032 8.425 -4.691 1.00 83.56 467 ALA A CA 1
ATOM 3549 C C . ALA A 1 467 ? 21.963 7.917 -5.812 1.00 83.56 467 ALA A C 1
ATOM 3551 O O . ALA A 1 467 ? 23.090 7.517 -5.504 1.00 83.56 467 ALA A O 1
ATOM 3552 N N . PRO A 1 468 ? 21.596 7.993 -7.111 1.00 83.81 468 PRO A N 1
ATOM 3553 C CA . PRO A 1 468 ? 22.514 7.630 -8.190 1.00 83.81 468 PRO A CA 1
ATOM 3554 C C . PRO A 1 468 ? 23.764 8.518 -8.221 1.00 83.81 468 PRO A C 1
ATOM 3556 O O . PRO A 1 468 ? 24.854 8.026 -8.500 1.00 83.81 468 PRO A O 1
ATOM 3559 N N . GLY A 1 469 ? 23.619 9.808 -7.896 1.00 83.50 469 GLY A N 1
ATOM 3560 C CA . GLY A 1 469 ? 24.735 10.754 -7.849 1.00 83.50 469 GLY A CA 1
ATOM 3561 C C . GLY A 1 469 ? 25.707 10.452 -6.709 1.00 83.50 469 GLY A C 1
ATOM 3562 O O . GLY A 1 469 ? 26.918 10.523 -6.903 1.00 83.50 469 GLY A O 1
ATOM 3563 N N . LEU A 1 470 ? 25.202 10.047 -5.539 1.00 84.06 470 LEU A N 1
ATOM 3564 C CA . LEU A 1 470 ? 26.043 9.626 -4.415 1.00 84.06 470 LEU A CA 1
ATOM 3565 C C . LEU A 1 470 ? 26.842 8.356 -4.748 1.00 84.06 470 LEU A C 1
ATOM 3567 O O . LEU A 1 470 ? 28.036 8.277 -4.456 1.00 84.06 470 LEU A O 1
ATOM 3571 N N . TYR A 1 471 ? 26.198 7.390 -5.406 1.00 85.56 471 TYR A N 1
ATOM 3572 C CA . TYR A 1 471 ? 26.848 6.165 -5.871 1.00 85.56 471 TYR A CA 1
ATOM 3573 C C . TYR A 1 471 ? 27.919 6.442 -6.934 1.00 85.56 471 TYR A C 1
ATOM 3575 O O . TYR A 1 471 ? 29.027 5.916 -6.844 1.00 85.56 471 TYR A O 1
ATOM 3583 N N . GLU A 1 472 ? 27.637 7.325 -7.895 1.00 82.81 472 GLU A N 1
ATOM 3584 C CA . GLU A 1 472 ? 28.608 7.763 -8.905 1.00 82.81 472 GLU A CA 1
ATOM 3585 C C . GLU A 1 472 ? 29.807 8.485 -8.270 1.00 82.81 472 GLU A C 1
ATOM 3587 O O . GLU A 1 472 ? 30.957 8.203 -8.616 1.00 82.81 472 GLU A O 1
ATOM 3592 N N . MET A 1 473 ? 29.570 9.366 -7.289 1.00 83.69 473 MET A N 1
ATOM 3593 C CA . MET A 1 473 ? 30.641 10.028 -6.536 1.00 83.69 473 MET A CA 1
ATOM 3594 C C . MET A 1 473 ? 31.530 9.015 -5.811 1.00 83.69 473 MET A C 1
ATOM 3596 O O . MET A 1 473 ? 32.756 9.117 -5.898 1.00 83.69 473 MET A O 1
ATOM 3600 N N . PHE A 1 474 ? 30.938 8.019 -5.146 1.00 83.12 474 PHE A N 1
ATOM 3601 C CA . PHE A 1 474 ? 31.698 6.970 -4.472 1.00 83.12 474 PHE A CA 1
ATOM 3602 C C . PHE A 1 474 ? 32.529 6.148 -5.465 1.00 83.12 474 PHE A C 1
ATOM 3604 O O . PHE A 1 474 ? 33.748 6.058 -5.300 1.00 83.12 474 PHE A O 1
ATOM 3611 N N . LEU A 1 475 ? 31.920 5.667 -6.555 1.00 81.56 475 LEU A N 1
ATOM 3612 C CA . LEU A 1 475 ? 32.626 4.952 -7.624 1.00 81.56 475 LEU A CA 1
ATOM 3613 C C . LEU A 1 475 ? 33.783 5.777 -8.197 1.00 81.56 475 LEU A C 1
ATOM 3615 O O . LEU A 1 475 ? 34.898 5.275 -8.325 1.00 81.56 475 LEU A O 1
ATOM 3619 N N . SER A 1 476 ? 33.560 7.061 -8.488 1.00 78.69 476 SER A N 1
ATOM 3620 C CA . SER A 1 476 ? 34.604 7.949 -9.014 1.00 78.69 476 SER A CA 1
ATOM 3621 C C . SER A 1 476 ? 35.789 8.106 -8.054 1.00 78.69 476 SER A C 1
ATOM 3623 O O . SER A 1 476 ? 36.927 8.253 -8.501 1.00 78.69 476 SER A O 1
ATOM 3625 N N . SER A 1 477 ? 35.545 8.024 -6.741 1.00 77.56 477 SER A N 1
ATOM 3626 C CA . SER A 1 477 ? 36.589 8.082 -5.717 1.00 77.56 477 SER A CA 1
ATOM 3627 C C . SER A 1 477 ? 37.386 6.778 -5.621 1.00 77.56 477 SER A C 1
ATOM 3629 O O . SER A 1 477 ? 38.613 6.838 -5.551 1.00 77.56 477 SER A O 1
ATOM 3631 N N . CYS A 1 478 ? 36.723 5.618 -5.725 1.00 74.12 478 CYS A N 1
ATOM 3632 C CA . CYS A 1 478 ? 37.382 4.311 -5.800 1.00 74.12 478 CYS A CA 1
ATOM 3633 C C . CYS A 1 478 ? 38.263 4.230 -7.054 1.00 74.12 478 CYS A C 1
ATOM 3635 O O . CYS A 1 478 ? 39.415 3.810 -6.994 1.00 74.12 478 CYS A O 1
ATOM 3637 N N . PHE A 1 479 ? 37.766 4.738 -8.187 1.00 71.12 479 PHE A N 1
ATOM 3638 C CA . PHE A 1 479 ? 38.544 4.825 -9.420 1.00 71.12 479 PHE A CA 1
ATOM 3639 C C . PHE A 1 479 ? 39.617 5.905 -9.397 1.00 71.12 479 PHE A C 1
ATOM 3641 O O . PHE A 1 479 ? 40.463 5.889 -10.283 1.00 71.12 479 PHE A O 1
ATOM 3648 N N . ALA A 1 480 ? 39.606 6.858 -8.455 1.00 67.19 480 ALA A N 1
ATOM 3649 C CA . ALA A 1 480 ? 40.622 7.904 -8.381 1.00 67.19 480 ALA A CA 1
ATOM 3650 C C . ALA A 1 480 ? 41.980 7.358 -7.911 1.00 67.19 480 ALA A C 1
ATOM 3652 O O . ALA A 1 480 ? 43.016 7.865 -8.362 1.00 67.19 480 ALA A O 1
ATOM 3653 N N . GLN A 1 481 ? 41.964 6.324 -7.064 1.00 62.88 481 GLN A N 1
ATOM 3654 C CA . GLN A 1 481 ? 43.131 5.571 -6.602 1.00 62.88 481 GLN A CA 1
ATOM 3655 C C . GLN A 1 481 ? 43.688 4.657 -7.718 1.00 62.88 481 GLN A C 1
ATOM 3657 O O . GLN A 1 481 ? 43.043 4.431 -8.741 1.00 62.88 481 GLN A O 1
ATOM 3662 N N . SER A 1 482 ? 44.933 4.187 -7.578 1.00 55.12 482 SER A N 1
ATOM 3663 C CA . SER A 1 482 ? 45.616 3.365 -8.598 1.00 55.12 482 SER A CA 1
ATOM 3664 C C . SER A 1 482 ? 45.109 1.919 -8.685 1.00 55.12 482 SER A C 1
ATOM 3666 O O . SER A 1 482 ? 45.380 1.255 -9.678 1.00 55.12 482 SER A O 1
ATOM 3668 N N . ALA A 1 483 ? 44.397 1.444 -7.663 1.00 57.69 483 ALA A N 1
ATOM 3669 C CA . ALA A 1 483 ? 43.718 0.152 -7.591 1.00 57.69 483 ALA A CA 1
ATOM 3670 C C . ALA A 1 483 ? 42.563 0.271 -6.580 1.00 57.69 483 ALA A C 1
ATOM 3672 O O . ALA A 1 483 ? 42.649 1.118 -5.689 1.00 57.69 483 ALA A O 1
ATOM 3673 N N . MET A 1 484 ? 41.517 -0.554 -6.705 1.00 61.66 484 MET A N 1
ATOM 3674 C CA . MET A 1 484 ? 40.497 -0.668 -5.651 1.00 61.66 484 MET A CA 1
ATOM 3675 C C . MET A 1 484 ? 41.103 -1.289 -4.385 1.00 61.66 484 MET A C 1
ATOM 3677 O O . MET A 1 484 ? 41.916 -2.211 -4.484 1.00 61.66 484 MET A O 1
ATOM 3681 N N . GLU A 1 485 ? 40.706 -0.810 -3.205 1.00 63.75 485 GLU A N 1
ATOM 3682 C CA . GLU A 1 485 ? 41.139 -1.380 -1.924 1.00 63.75 485 GLU A CA 1
ATOM 3683 C C . GLU A 1 485 ? 40.448 -2.743 -1.663 1.00 63.75 485 GLU A C 1
ATOM 3685 O O . GLU A 1 485 ? 39.337 -3.000 -2.145 1.00 63.75 485 GLU A O 1
ATOM 3690 N N . GLU A 1 486 ? 41.096 -3.640 -0.899 1.00 57.69 486 GLU A N 1
ATOM 3691 C CA . GLU A 1 486 ? 40.487 -4.893 -0.412 1.00 57.69 486 GLU A CA 1
ATOM 3692 C C . GLU A 1 486 ? 39.285 -4.549 0.492 1.00 57.69 486 GLU A C 1
ATOM 3694 O O . GLU A 1 486 ? 39.451 -4.249 1.669 1.00 57.69 486 GLU A O 1
ATOM 3699 N N . GLY A 1 487 ? 38.073 -4.533 -0.074 1.00 62.06 487 GLY A N 1
ATOM 3700 C CA . GLY A 1 487 ? 36.824 -4.200 0.632 1.00 62.06 487 GLY A CA 1
ATOM 3701 C C . GLY A 1 487 ? 35.919 -3.202 -0.102 1.00 62.06 487 GLY A C 1
ATOM 3702 O O . GLY A 1 487 ? 34.711 -3.158 0.149 1.00 62.06 487 GLY A O 1
ATOM 3703 N N . ASP A 1 488 ? 36.442 -2.459 -1.083 1.00 71.00 488 ASP A N 1
ATOM 3704 C CA . ASP A 1 488 ? 35.625 -1.522 -1.868 1.00 71.00 488 ASP A CA 1
ATOM 3705 C C . ASP A 1 488 ? 34.536 -2.261 -2.665 1.00 71.00 488 ASP A C 1
ATOM 3707 O O . ASP A 1 488 ? 33.425 -1.764 -2.800 1.00 71.00 488 ASP A O 1
ATOM 3711 N N . THR A 1 489 ? 34.788 -3.489 -3.134 1.00 71.25 489 THR A N 1
ATOM 3712 C CA . THR A 1 489 ? 33.796 -4.259 -3.909 1.00 71.25 489 THR A CA 1
ATOM 3713 C C . THR A 1 489 ? 32.588 -4.691 -3.083 1.00 71.25 489 THR A C 1
ATOM 3715 O O . THR A 1 489 ? 31.468 -4.696 -3.590 1.00 71.25 489 THR A O 1
ATOM 3718 N N . GLU A 1 490 ? 32.803 -5.034 -1.812 1.00 74.88 490 GLU A N 1
ATOM 3719 C CA . GLU A 1 490 ? 31.720 -5.369 -0.877 1.00 74.88 490 GLU A CA 1
ATOM 3720 C C . GLU A 1 490 ? 30.931 -4.108 -0.511 1.00 74.88 490 GLU A C 1
ATOM 3722 O O . GLU A 1 490 ? 29.702 -4.115 -0.508 1.00 74.88 490 GLU A O 1
ATOM 3727 N N . THR A 1 491 ? 31.641 -2.992 -0.326 1.00 77.75 491 THR A N 1
ATOM 3728 C CA . THR A 1 491 ? 31.058 -1.674 -0.049 1.00 77.75 491 THR A CA 1
ATOM 3729 C C . THR A 1 491 ? 30.209 -1.163 -1.220 1.00 77.75 491 THR A C 1
ATOM 3731 O O . THR A 1 491 ? 29.114 -0.649 -1.003 1.00 77.75 491 THR A O 1
ATOM 3734 N N . ILE A 1 492 ? 30.665 -1.340 -2.467 1.00 81.69 492 ILE A N 1
ATOM 3735 C CA . ILE A 1 492 ? 29.913 -0.984 -3.681 1.00 81.69 492 ILE A CA 1
ATOM 3736 C C . ILE A 1 492 ? 28.622 -1.806 -3.769 1.00 81.69 492 ILE A C 1
ATOM 3738 O O . ILE A 1 492 ? 27.555 -1.239 -4.002 1.00 81.69 492 ILE A O 1
ATOM 3742 N N . ALA A 1 493 ? 28.699 -3.123 -3.548 1.00 80.75 493 ALA A N 1
ATOM 3743 C CA . ALA A 1 493 ? 27.527 -3.996 -3.581 1.00 80.75 493 ALA A CA 1
ATOM 3744 C C . ALA A 1 493 ? 26.519 -3.645 -2.473 1.00 80.75 493 ALA A C 1
ATOM 3746 O O . ALA A 1 493 ? 25.312 -3.588 -2.721 1.00 80.75 493 ALA A O 1
ATOM 3747 N N . LEU A 1 494 ? 27.011 -3.354 -1.265 1.00 81.12 494 LEU A N 1
ATOM 3748 C CA . LEU A 1 494 ? 26.183 -2.938 -0.137 1.00 81.12 494 LEU A CA 1
ATOM 3749 C C . LEU A 1 494 ? 25.513 -1.586 -0.399 1.00 81.12 494 LEU A C 1
ATOM 3751 O O . LEU A 1 494 ? 24.314 -1.458 -0.172 1.00 81.12 494 LEU A O 1
ATOM 3755 N N . LEU A 1 495 ? 26.243 -0.600 -0.929 1.00 83.25 495 LEU A N 1
ATOM 3756 C CA . LEU A 1 495 ? 25.679 0.701 -1.300 1.00 83.25 495 LEU A CA 1
ATOM 3757 C C . LEU A 1 495 ? 24.650 0.582 -2.420 1.00 83.25 495 LEU A C 1
ATOM 3759 O O . LEU A 1 495 ? 23.604 1.214 -2.338 1.00 83.25 495 LEU A O 1
ATOM 3763 N N . ALA A 1 496 ? 24.900 -0.241 -3.438 1.00 83.62 496 ALA A N 1
ATOM 3764 C CA . ALA A 1 496 ? 23.932 -0.475 -4.505 1.00 83.62 496 ALA A CA 1
ATOM 3765 C C . ALA A 1 496 ? 22.626 -1.084 -3.967 1.00 83.62 496 ALA A C 1
ATOM 3767 O O . ALA A 1 496 ? 21.543 -0.671 -4.382 1.00 83.62 496 ALA A O 1
ATOM 3768 N N . LYS A 1 497 ? 22.730 -2.017 -3.007 1.00 83.12 497 LYS A N 1
ATOM 3769 C CA . LYS A 1 497 ? 21.577 -2.623 -2.326 1.00 83.12 497 LYS A CA 1
ATOM 3770 C C . LYS A 1 497 ? 20.851 -1.630 -1.412 1.00 83.12 497 LYS A C 1
ATOM 3772 O O . LYS A 1 497 ? 19.627 -1.621 -1.388 1.00 83.12 497 LYS A O 1
ATOM 3777 N N . LEU A 1 498 ? 21.589 -0.790 -0.688 1.00 82.56 498 LEU A N 1
ATOM 3778 C CA . LEU A 1 498 ? 21.039 0.205 0.239 1.00 82.56 498 LEU A CA 1
ATOM 3779 C C . LEU A 1 498 ? 20.331 1.359 -0.485 1.00 82.56 498 LEU A C 1
ATOM 3781 O O . LEU A 1 498 ? 19.300 1.840 -0.028 1.00 82.56 498 LEU A O 1
ATOM 3785 N N . LEU A 1 499 ? 20.905 1.798 -1.608 1.00 83.44 499 LEU A N 1
ATOM 3786 C CA . LEU A 1 499 ? 20.395 2.879 -2.453 1.00 83.44 499 LEU A CA 1
ATOM 3787 C C . LEU A 1 499 ? 19.360 2.399 -3.487 1.00 83.44 499 LEU A C 1
ATOM 3789 O O . LEU A 1 499 ? 18.844 3.220 -4.245 1.00 83.44 499 LEU A O 1
ATOM 3793 N N . GLU A 1 500 ? 19.090 1.091 -3.544 1.00 83.19 500 GLU A N 1
ATOM 3794 C CA . GLU A 1 500 ? 18.183 0.450 -4.507 1.00 83.19 500 GLU A CA 1
ATOM 3795 C C . GLU A 1 500 ? 18.479 0.843 -5.965 1.00 83.19 500 GLU A C 1
ATOM 3797 O O . GLU A 1 500 ? 17.604 1.244 -6.735 1.00 83.19 500 GLU A O 1
ATOM 3802 N N . ILE A 1 501 ? 19.754 0.775 -6.354 1.00 82.44 501 ILE A N 1
ATOM 3803 C CA . ILE A 1 501 ? 20.179 1.152 -7.704 1.00 82.44 501 ILE A CA 1
ATOM 3804 C C . ILE A 1 501 ? 20.060 -0.058 -8.626 1.00 82.44 501 ILE A C 1
ATOM 3806 O O . ILE A 1 501 ? 20.831 -1.010 -8.512 1.00 82.44 501 ILE A O 1
ATOM 3810 N N . ASP A 1 502 ? 19.143 0.027 -9.590 1.00 83.12 502 ASP A N 1
ATOM 3811 C CA . ASP A 1 502 ? 18.984 -0.969 -10.654 1.00 83.12 502 ASP A CA 1
ATOM 3812 C C . ASP A 1 502 ? 20.292 -1.242 -11.408 1.00 83.12 502 ASP A C 1
ATOM 3814 O O . ASP A 1 502 ? 21.092 -0.333 -11.650 1.00 83.12 502 ASP A O 1
ATOM 3818 N N . GLU A 1 503 ? 20.456 -2.469 -11.905 1.00 77.31 503 GLU A N 1
ATOM 3819 C CA . GLU A 1 503 ? 21.632 -2.898 -12.678 1.00 77.31 503 GLU A CA 1
ATOM 3820 C C . GLU A 1 503 ? 21.943 -1.959 -13.858 1.00 77.31 503 GLU A C 1
ATOM 3822 O O . GLU A 1 503 ? 23.094 -1.583 -14.077 1.00 77.31 503 GLU A O 1
ATOM 3827 N N . LEU A 1 504 ? 20.918 -1.478 -14.573 1.00 75.44 504 LEU A N 1
ATOM 3828 C CA . LEU A 1 504 ? 21.081 -0.519 -15.677 1.00 75.44 504 LEU A CA 1
ATOM 3829 C C . LEU A 1 504 ? 21.682 0.818 -15.216 1.00 75.44 504 LEU A C 1
ATOM 3831 O O . LEU A 1 504 ? 22.497 1.424 -15.917 1.00 75.44 504 LEU A O 1
ATOM 3835 N N . ARG A 1 505 ? 21.284 1.295 -14.032 1.00 77.81 505 ARG A N 1
ATOM 3836 C CA . ARG A 1 505 ? 21.804 2.538 -13.449 1.00 77.81 505 ARG A CA 1
ATOM 3837 C C . ARG A 1 505 ? 23.205 2.341 -12.891 1.00 77.81 505 ARG A C 1
ATOM 3839 O O . ARG A 1 505 ? 24.021 3.249 -13.027 1.00 77.81 505 ARG A O 1
ATOM 3846 N N . GLN A 1 506 ? 23.506 1.163 -12.344 1.00 77.94 506 GLN A N 1
ATOM 3847 C CA . GLN A 1 506 ? 24.868 0.808 -11.952 1.00 77.94 506 GLN A CA 1
ATOM 3848 C C . GLN A 1 506 ? 25.793 0.851 -13.169 1.00 77.94 506 GLN A C 1
ATOM 3850 O O . GLN A 1 506 ? 26.798 1.554 -13.130 1.00 77.94 506 GLN A O 1
ATOM 3855 N N . VAL A 1 507 ? 25.427 0.199 -14.281 1.00 76.25 507 VAL A N 1
ATOM 3856 C CA . VAL A 1 507 ? 26.215 0.214 -15.529 1.00 76.25 507 VAL A CA 1
ATOM 3857 C C . VAL A 1 507 ? 26.455 1.642 -16.022 1.00 76.25 507 VAL A C 1
ATOM 3859 O O . VAL A 1 507 ? 27.578 1.981 -16.395 1.00 76.25 507 VAL A O 1
ATOM 3862 N N . LYS A 1 508 ? 25.440 2.513 -15.960 1.00 77.31 508 LYS A N 1
ATOM 3863 C CA . LYS A 1 508 ? 25.594 3.931 -16.307 1.00 77.31 508 LYS A CA 1
ATOM 3864 C C . LYS A 1 508 ? 26.568 4.662 -15.372 1.00 77.31 508 LYS A C 1
ATOM 3866 O O . LYS A 1 508 ? 27.433 5.381 -15.860 1.00 77.31 508 LYS A O 1
ATOM 3871 N N . ALA A 1 509 ? 26.478 4.452 -14.060 1.00 77.25 509 ALA A N 1
ATOM 3872 C CA . ALA A 1 509 ? 27.401 5.057 -13.098 1.00 77.25 509 ALA A CA 1
ATOM 3873 C C . ALA A 1 509 ? 28.846 4.558 -13.296 1.00 77.25 509 ALA A C 1
ATOM 3875 O O . ALA A 1 509 ? 29.786 5.349 -13.260 1.00 77.25 509 ALA A O 1
ATOM 3876 N N . TYR A 1 510 ? 29.034 3.268 -13.601 1.00 77.38 510 TYR A N 1
ATOM 3877 C CA . TYR A 1 510 ? 30.331 2.715 -14.007 1.00 77.38 510 TYR A CA 1
ATOM 3878 C C . TYR A 1 510 ? 30.843 3.349 -15.305 1.00 77.38 510 TYR A C 1
ATOM 3880 O O . TYR A 1 510 ? 32.027 3.668 -15.405 1.00 77.38 510 TYR A O 1
ATOM 3888 N N . ARG A 1 511 ? 29.970 3.571 -16.293 1.00 73.31 511 ARG A N 1
ATOM 3889 C CA . ARG A 1 511 ? 30.326 4.250 -17.544 1.00 73.31 511 ARG A CA 1
ATOM 3890 C C . ARG A 1 511 ? 30.789 5.681 -17.297 1.00 73.31 511 ARG A C 1
ATOM 3892 O O . ARG A 1 511 ? 31.819 6.080 -17.829 1.00 73.31 511 ARG A O 1
ATOM 3899 N N . ASP A 1 512 ? 30.054 6.436 -16.494 1.00 74.19 512 ASP A N 1
ATOM 3900 C CA . ASP A 1 512 ? 30.326 7.855 -16.279 1.00 74.19 512 ASP A CA 1
ATOM 3901 C C . ASP A 1 512 ? 31.571 8.050 -15.371 1.00 74.19 512 ASP A C 1
ATOM 3903 O O . ASP A 1 512 ? 32.400 8.925 -15.637 1.00 74.19 512 ASP A O 1
ATOM 3907 N N . ALA A 1 513 ? 31.800 7.157 -14.394 1.00 72.00 513 ALA A N 1
ATOM 3908 C CA . ALA A 1 513 ? 32.952 7.210 -13.486 1.00 72.00 513 ALA A CA 1
ATOM 3909 C C . ALA A 1 513 ? 34.244 6.566 -14.043 1.00 72.00 513 ALA A C 1
ATOM 3911 O O . ALA A 1 513 ? 35.323 7.156 -13.939 1.00 72.00 513 ALA A O 1
ATOM 3912 N N . ALA A 1 514 ? 34.167 5.367 -14.636 1.00 69.69 514 ALA A N 1
ATOM 3913 C CA . ALA A 1 514 ? 35.334 4.624 -15.134 1.00 69.69 514 ALA A CA 1
ATOM 3914 C C . ALA A 1 514 ? 35.625 4.877 -16.624 1.00 69.69 514 ALA A C 1
ATOM 3916 O O . ALA A 1 514 ? 36.786 4.842 -17.049 1.00 69.69 514 ALA A O 1
ATOM 3917 N N . GLY A 1 515 ? 34.593 5.177 -17.421 1.00 68.31 515 GLY A N 1
ATOM 3918 C CA . GLY A 1 515 ? 34.685 5.343 -18.875 1.00 68.31 515 GLY A CA 1
ATOM 3919 C C . GLY A 1 515 ? 35.745 6.348 -19.336 1.00 68.31 515 GLY A C 1
ATOM 3920 O O . GLY A 1 515 ? 36.541 5.993 -20.202 1.00 68.31 515 GLY A O 1
ATOM 3921 N N . PRO A 1 516 ? 35.864 7.560 -18.756 1.00 71.75 516 PRO A N 1
ATOM 3922 C CA . PRO A 1 516 ? 36.872 8.536 -19.181 1.00 71.75 516 PRO A CA 1
ATOM 3923 C C . PRO A 1 516 ? 38.326 8.085 -18.969 1.00 71.75 516 PRO A C 1
ATOM 3925 O O . PRO A 1 516 ? 39.206 8.472 -19.742 1.00 71.75 516 PRO A O 1
ATOM 3928 N N . ARG A 1 517 ? 38.601 7.282 -17.929 1.00 69.50 517 ARG A N 1
ATOM 3929 C CA . ARG A 1 517 ? 39.946 6.742 -17.661 1.00 69.50 517 ARG A CA 1
ATOM 3930 C C . ARG A 1 517 ? 40.274 5.598 -18.614 1.00 69.50 517 ARG A C 1
ATOM 3932 O O . ARG A 1 517 ? 41.329 5.633 -19.245 1.00 69.50 517 ARG A O 1
ATOM 3939 N N . VAL A 1 518 ? 39.339 4.661 -18.775 1.00 68.44 518 VAL A N 1
ATOM 3940 C CA . VAL A 1 518 ? 39.466 3.538 -19.715 1.00 68.44 518 VAL A CA 1
ATOM 3941 C C . VAL A 1 518 ? 39.620 4.050 -21.147 1.00 68.44 518 VAL A C 1
ATOM 3943 O O . VAL A 1 518 ? 40.544 3.645 -21.842 1.00 68.44 518 VAL A O 1
ATOM 3946 N N . LEU A 1 519 ? 38.804 5.020 -21.569 1.00 66.88 519 LEU A N 1
ATOM 3947 C CA . LEU A 1 519 ? 38.923 5.659 -22.881 1.00 66.88 519 LEU A CA 1
ATOM 3948 C C . LEU A 1 519 ? 40.289 6.288 -23.112 1.00 66.88 519 LEU A C 1
ATOM 3950 O O . LEU A 1 519 ? 40.837 6.136 -24.199 1.00 66.88 519 LEU A O 1
ATOM 3954 N N . ARG A 1 520 ? 40.829 7.028 -22.136 1.00 71.69 520 ARG A N 1
ATOM 3955 C CA . ARG A 1 520 ? 42.123 7.701 -22.298 1.00 71.69 520 ARG A CA 1
ATOM 3956 C C . ARG A 1 520 ? 43.235 6.681 -22.537 1.00 71.69 520 ARG A C 1
ATOM 3958 O O . ARG A 1 520 ? 43.978 6.822 -23.500 1.00 71.69 520 ARG A O 1
ATOM 3965 N N . GLN A 1 521 ? 43.279 5.622 -21.736 1.00 71.94 521 GLN A N 1
ATOM 3966 C CA . GLN A 1 521 ? 44.287 4.571 -21.860 1.00 71.94 521 GLN A CA 1
ATOM 3967 C C . GLN A 1 521 ? 44.108 3.708 -23.119 1.00 71.94 521 GLN A C 1
ATOM 3969 O O . GLN A 1 521 ? 45.082 3.404 -23.811 1.00 71.94 521 GLN A O 1
ATOM 3974 N N . LEU A 1 522 ? 42.867 3.361 -23.477 1.00 68.44 522 LEU A N 1
ATOM 3975 C CA . LEU A 1 522 ? 42.566 2.687 -24.743 1.00 68.44 522 LEU A CA 1
ATOM 3976 C C . LEU A 1 522 ? 42.938 3.568 -25.946 1.00 68.44 522 LEU A C 1
ATOM 3978 O O . LEU A 1 522 ? 43.492 3.077 -26.922 1.00 68.44 522 LEU A O 1
ATOM 3982 N N . THR A 1 523 ? 42.710 4.881 -25.870 1.00 69.62 523 THR A N 1
ATOM 3983 C CA . THR A 1 523 ? 43.094 5.821 -26.936 1.00 69.62 523 THR A CA 1
ATOM 3984 C C . THR A 1 523 ? 44.613 5.928 -27.067 1.00 69.62 523 THR A C 1
ATOM 3986 O O . THR A 1 523 ? 45.119 5.884 -28.183 1.00 69.62 523 THR A O 1
ATOM 3989 N N . GLU A 1 524 ? 45.350 6.028 -25.959 1.00 72.62 524 GLU A N 1
ATOM 3990 C CA . GLU A 1 524 ? 46.820 6.093 -25.955 1.00 72.62 524 GLU A CA 1
ATOM 3991 C C . GLU A 1 524 ? 47.457 4.787 -26.474 1.00 72.62 524 GLU A C 1
ATOM 3993 O O . GLU A 1 524 ? 48.396 4.817 -27.277 1.00 72.62 524 GLU A O 1
ATOM 3998 N N . SER A 1 525 ? 46.910 3.627 -26.091 1.00 68.56 525 SER A N 1
ATOM 3999 C CA . SER A 1 525 ? 47.370 2.317 -26.582 1.00 68.56 525 SER A CA 1
ATOM 4000 C C . SER A 1 525 ? 47.036 2.082 -28.061 1.00 68.56 525 SER A C 1
ATOM 4002 O O . SER A 1 525 ? 47.863 1.558 -28.805 1.00 68.56 525 SER A O 1
ATOM 4004 N N . VAL A 1 526 ? 45.875 2.540 -28.536 1.00 68.62 526 VAL A N 1
ATOM 4005 C CA . VAL A 1 526 ? 45.518 2.459 -29.960 1.00 68.62 526 VAL A CA 1
ATOM 4006 C C . VAL A 1 526 ? 46.308 3.454 -30.810 1.00 68.62 526 VAL A C 1
ATOM 4008 O O . VAL A 1 526 ? 46.767 3.084 -31.886 1.00 68.62 526 VAL A O 1
ATOM 4011 N N . GLN A 1 527 ? 46.524 4.690 -30.352 1.00 68.81 527 GLN A N 1
ATOM 4012 C CA . GLN A 1 527 ? 47.337 5.671 -31.087 1.00 68.81 527 GLN A CA 1
ATOM 4013 C C . GLN A 1 527 ? 48.788 5.204 -31.235 1.00 68.81 527 GLN A C 1
ATOM 4015 O O . GLN A 1 527 ? 49.330 5.249 -32.337 1.00 68.81 527 GLN A O 1
ATOM 4020 N N . SER A 1 528 ? 49.390 4.674 -30.167 1.00 65.19 528 SER A N 1
ATOM 4021 C CA . SER A 1 528 ? 50.744 4.108 -30.234 1.00 65.19 528 SER A CA 1
ATOM 4022 C C . SER A 1 528 ? 50.834 2.880 -31.153 1.00 65.19 528 SER A C 1
ATOM 4024 O O . SER A 1 528 ? 51.809 2.743 -31.898 1.00 65.19 528 SER A O 1
ATOM 4026 N N . GLY A 1 529 ? 49.804 2.025 -31.183 1.00 62.94 529 GLY A N 1
ATOM 4027 C CA . GLY A 1 529 ? 49.707 0.908 -32.132 1.00 62.94 529 GLY A CA 1
ATOM 4028 C C . GLY A 1 529 ? 49.553 1.353 -33.594 1.00 62.94 529 GLY A C 1
ATOM 4029 O O . GLY A 1 529 ? 50.185 0.785 -34.486 1.00 62.94 529 GLY A O 1
ATOM 4030 N N . LEU A 1 530 ? 48.777 2.413 -33.850 1.00 62.50 530 LEU A N 1
ATOM 4031 C CA . LEU A 1 530 ? 48.582 2.987 -35.189 1.00 62.50 530 LEU A CA 1
ATOM 4032 C C . LEU A 1 530 ? 49.842 3.688 -35.726 1.00 62.50 530 LEU A C 1
ATOM 4034 O O . LEU A 1 530 ? 50.120 3.601 -36.920 1.00 62.50 530 LEU A O 1
ATOM 4038 N N . GLU A 1 531 ? 50.622 4.354 -34.869 1.00 61.22 531 GLU A N 1
ATOM 4039 C CA . GLU A 1 531 ? 51.875 5.026 -35.256 1.00 61.22 531 GLU A CA 1
ATOM 4040 C C . GLU A 1 531 ? 53.020 4.044 -35.550 1.00 61.22 531 GLU A C 1
ATOM 4042 O O . GLU A 1 531 ? 53.872 4.313 -36.399 1.00 61.22 531 GLU A O 1
ATOM 4047 N N . THR A 1 532 ? 53.047 2.900 -34.861 1.00 58.56 532 THR A N 1
ATOM 4048 C CA . THR A 1 532 ? 54.109 1.887 -34.994 1.00 58.56 532 THR A CA 1
ATOM 4049 C C . THR A 1 532 ? 53.765 0.759 -35.971 1.00 58.56 532 THR A C 1
ATOM 4051 O O . THR A 1 532 ? 54.659 0.020 -36.388 1.00 58.56 532 THR A O 1
ATOM 4054 N N . GLY A 1 533 ? 52.492 0.619 -36.359 1.00 56.31 533 GLY A N 1
ATOM 4055 C CA . GLY A 1 533 ? 52.000 -0.442 -37.248 1.00 56.31 533 GLY A CA 1
ATOM 4056 C C . GLY A 1 533 ? 51.940 -1.834 -36.601 1.00 56.31 533 GLY A C 1
ATOM 4057 O O . GLY A 1 533 ? 51.633 -2.815 -37.284 1.00 56.31 533 GLY A O 1
ATOM 4058 N N . VAL A 1 534 ? 52.232 -1.928 -35.299 1.00 61.69 534 VAL A N 1
ATOM 4059 C CA . VAL A 1 534 ? 52.221 -3.156 -34.498 1.00 61.69 534 VAL A CA 1
ATOM 4060 C C . VAL A 1 534 ? 51.461 -2.868 -33.209 1.00 61.69 534 VAL A C 1
ATOM 4062 O O . VAL A 1 534 ? 51.864 -2.005 -32.438 1.00 61.69 534 VAL A O 1
ATOM 4065 N N . PHE A 1 535 ? 50.387 -3.612 -32.951 1.00 65.56 535 PHE A N 1
ATOM 4066 C CA . PHE A 1 535 ? 49.697 -3.585 -31.663 1.00 65.56 535 PHE A CA 1
ATOM 4067 C C . PHE A 1 535 ? 50.439 -4.525 -30.694 1.00 65.56 535 PHE A C 1
ATOM 4069 O O . PHE A 1 535 ? 50.414 -5.739 -30.911 1.00 65.56 535 PHE A O 1
ATOM 4076 N N . PRO A 1 536 ? 51.163 -4.019 -29.676 1.00 67.25 536 PRO A N 1
ATOM 4077 C CA . PRO A 1 536 ? 51.958 -4.868 -28.797 1.00 67.25 536 PRO A CA 1
ATOM 4078 C C . PRO A 1 536 ? 51.063 -5.638 -27.820 1.00 67.25 536 PRO A C 1
ATOM 4080 O O . PRO A 1 536 ? 50.187 -5.051 -27.185 1.00 67.25 536 PRO A O 1
ATOM 4083 N N . GLN A 1 537 ? 51.340 -6.934 -27.634 1.00 64.31 537 GLN A N 1
ATOM 4084 C CA . GLN A 1 537 ? 50.632 -7.782 -26.664 1.00 64.31 537 GLN A CA 1
ATOM 4085 C C . GLN A 1 537 ? 50.739 -7.224 -25.234 1.00 64.31 537 GLN A C 1
ATOM 4087 O O . GLN A 1 537 ? 49.762 -7.228 -24.501 1.00 64.31 537 GLN A O 1
ATOM 4092 N N . GLU A 1 538 ? 51.878 -6.617 -24.886 1.00 63.53 538 GLU A N 1
ATOM 4093 C CA . GLU A 1 538 ? 52.105 -5.962 -23.589 1.00 63.53 538 GLU A CA 1
ATOM 4094 C C . GLU A 1 538 ? 51.090 -4.841 -23.296 1.00 63.53 538 GLU A C 1
ATOM 4096 O O . GLU A 1 538 ? 50.698 -4.638 -22.149 1.00 63.53 538 GLU A O 1
ATOM 4101 N N . ALA A 1 539 ? 50.630 -4.121 -24.326 1.00 62.44 539 ALA A N 1
ATOM 4102 C CA . ALA A 1 539 ? 49.608 -3.087 -24.177 1.00 62.44 539 ALA A CA 1
ATOM 4103 C C . ALA A 1 539 ? 48.202 -3.690 -24.014 1.00 62.44 539 ALA A C 1
ATOM 4105 O O . ALA A 1 539 ? 47.371 -3.112 -23.315 1.00 62.44 539 ALA A O 1
ATOM 4106 N N . LYS A 1 540 ? 47.944 -4.856 -24.623 1.00 67.69 540 LYS A N 1
ATOM 4107 C CA . LYS A 1 540 ? 46.703 -5.617 -24.430 1.00 67.69 540 LYS A CA 1
ATOM 4108 C C . LYS A 1 540 ? 46.630 -6.165 -23.004 1.00 67.69 540 LYS A C 1
ATOM 4110 O O . LYS A 1 540 ? 45.655 -5.899 -22.309 1.00 67.69 540 LYS A O 1
ATOM 4115 N N . ASP A 1 541 ? 47.707 -6.788 -22.537 1.00 68.94 541 ASP A N 1
ATOM 4116 C CA . ASP A 1 541 ? 47.817 -7.337 -21.184 1.00 68.94 541 ASP A CA 1
ATOM 4117 C C . ASP A 1 541 ? 47.709 -6.228 -20.114 1.00 68.94 541 ASP A C 1
ATOM 4119 O O . ASP A 1 541 ? 47.067 -6.409 -19.082 1.00 68.94 541 ASP A O 1
ATOM 4123 N N . ALA A 1 542 ? 48.269 -5.035 -20.368 1.00 67.44 542 ALA A N 1
ATOM 4124 C CA . ALA A 1 542 ? 48.129 -3.877 -19.477 1.00 67.44 542 ALA A CA 1
ATOM 4125 C C . ALA A 1 542 ? 46.695 -3.315 -19.424 1.00 67.44 542 ALA A C 1
ATOM 4127 O O . ALA A 1 542 ? 46.262 -2.817 -18.381 1.00 67.44 542 ALA A O 1
ATOM 4128 N N . ASN A 1 543 ? 45.952 -3.387 -20.531 1.00 70.25 543 ASN A N 1
ATOM 4129 C CA . ASN A 1 543 ? 44.544 -2.992 -20.579 1.00 70.25 543 ASN A CA 1
ATOM 4130 C C . ASN A 1 543 ? 43.652 -4.035 -19.882 1.00 70.25 543 ASN A C 1
ATOM 4132 O O . ASN A 1 543 ? 42.769 -3.655 -19.115 1.00 70.25 543 ASN A O 1
ATOM 4136 N N . GLU A 1 544 ? 43.916 -5.329 -20.079 1.00 70.12 544 GLU A N 1
ATOM 4137 C CA . GLU A 1 544 ? 43.212 -6.432 -19.407 1.00 70.12 544 GLU A CA 1
ATOM 4138 C C . GLU A 1 544 ? 43.459 -6.424 -17.889 1.00 70.12 544 GLU A C 1
ATOM 4140 O O . GLU A 1 544 ? 42.503 -6.494 -17.118 1.00 70.12 544 GLU A O 1
ATOM 4145 N N . ALA A 1 545 ? 44.699 -6.198 -17.442 1.00 71.31 545 ALA A N 1
ATOM 4146 C CA . ALA A 1 545 ? 45.027 -6.059 -16.021 1.00 71.31 545 ALA A CA 1
ATOM 4147 C C . ALA A 1 545 ? 44.315 -4.862 -15.362 1.00 71.31 545 ALA A C 1
ATOM 4149 O O . ALA A 1 545 ? 43.933 -4.912 -14.190 1.00 71.31 545 ALA A O 1
ATOM 4150 N N . LEU A 1 546 ? 44.092 -3.778 -16.111 1.00 69.19 546 LEU A N 1
ATOM 4151 C CA . LEU A 1 546 ? 43.353 -2.624 -15.609 1.00 69.19 546 LEU A CA 1
ATOM 4152 C C . LEU A 1 546 ? 41.844 -2.902 -15.531 1.00 69.19 546 LEU A C 1
ATOM 4154 O O . LEU A 1 546 ? 41.201 -2.559 -14.542 1.00 69.19 546 LEU A O 1
ATOM 4158 N N . ILE A 1 547 ? 41.288 -3.577 -16.536 1.00 71.75 547 ILE A N 1
ATOM 4159 C CA . ILE A 1 547 ? 39.893 -4.038 -16.540 1.00 71.75 547 ILE A CA 1
ATOM 4160 C C . ILE A 1 547 ? 39.627 -4.985 -15.362 1.00 71.75 547 ILE A C 1
ATOM 4162 O O . ILE A 1 547 ? 38.614 -4.839 -14.674 1.00 71.75 547 ILE A O 1
ATOM 4166 N N . GLU A 1 548 ? 40.550 -5.911 -15.098 1.00 70.56 548 GLU A N 1
ATOM 4167 C CA . GLU A 1 548 ? 40.448 -6.886 -14.012 1.00 70.56 548 GLU A CA 1
ATOM 4168 C C . GLU A 1 548 ? 40.606 -6.229 -12.632 1.00 70.56 548 GLU A C 1
ATOM 4170 O O . GLU A 1 548 ? 39.813 -6.494 -11.727 1.00 70.56 548 GLU A O 1
ATOM 4175 N N . SER A 1 549 ? 41.554 -5.297 -12.478 1.00 67.56 549 SER A N 1
ATOM 4176 C CA . SER A 1 549 ? 41.756 -4.576 -11.206 1.00 67.56 549 SER A CA 1
ATOM 4177 C C . SER A 1 549 ? 40.603 -3.637 -10.836 1.00 67.56 549 SER A C 1
ATOM 4179 O O . SER A 1 549 ? 40.345 -3.425 -9.652 1.00 67.56 549 SER A O 1
ATOM 4181 N N . PHE A 1 550 ? 39.872 -3.114 -11.824 1.00 64.69 550 PHE A N 1
ATOM 4182 C CA . PHE A 1 550 ? 38.711 -2.246 -11.610 1.00 64.69 550 PHE A CA 1
ATOM 4183 C C . PHE A 1 550 ? 37.354 -2.959 -11.733 1.00 64.69 550 PHE A C 1
ATOM 4185 O O . PHE A 1 550 ? 36.322 -2.310 -11.559 1.00 64.69 550 PHE A O 1
ATOM 4192 N N . LYS A 1 551 ? 37.335 -4.271 -12.027 1.00 67.88 551 LYS A N 1
ATOM 4193 C CA . LYS A 1 551 ? 36.122 -5.101 -12.196 1.00 67.88 551 LYS A CA 1
ATOM 4194 C C . LYS A 1 551 ? 35.018 -4.414 -13.018 1.00 67.88 551 LYS A C 1
ATOM 4196 O O . LYS A 1 551 ? 33.843 -4.432 -12.651 1.00 67.88 551 LYS A O 1
ATOM 4201 N N . ILE A 1 552 ? 35.397 -3.759 -14.114 1.00 70.44 552 ILE A N 1
ATOM 4202 C CA . ILE A 1 552 ? 34.465 -2.969 -14.929 1.00 70.44 552 ILE A CA 1
ATOM 4203 C C . ILE A 1 552 ? 33.550 -3.923 -15.715 1.00 70.44 552 ILE A C 1
ATOM 4205 O O . ILE A 1 552 ? 34.055 -4.871 -16.321 1.00 70.44 552 ILE A O 1
ATOM 4209 N N . PRO A 1 553 ? 32.224 -3.685 -15.765 1.00 74.06 553 PRO A N 1
ATOM 4210 C CA . PRO A 1 553 ? 31.326 -4.496 -16.581 1.00 74.06 553 PRO A CA 1
ATOM 4211 C C . PRO A 1 553 ? 31.748 -4.514 -18.058 1.00 74.06 553 PRO A C 1
ATOM 4213 O O . PRO A 1 553 ? 31.984 -3.460 -18.655 1.00 74.06 553 PRO A O 1
ATOM 4216 N N . TYR A 1 554 ? 31.767 -5.703 -18.673 1.00 69.19 554 TYR A N 1
ATOM 4217 C CA . TYR A 1 554 ? 32.174 -5.902 -20.074 1.00 69.19 554 TYR A CA 1
ATOM 4218 C C . TYR A 1 554 ? 31.405 -5.007 -21.062 1.00 69.19 554 TYR A C 1
ATOM 4220 O O . TYR A 1 554 ? 31.977 -4.506 -22.027 1.00 69.19 554 TYR A O 1
ATOM 4228 N N . VAL A 1 555 ? 30.129 -4.726 -20.775 1.00 70.06 555 VAL A N 1
ATOM 4229 C CA . VAL A 1 555 ? 29.262 -3.856 -21.589 1.00 70.06 555 VAL A CA 1
ATOM 4230 C C . VAL A 1 555 ? 29.846 -2.449 -21.748 1.00 70.06 555 VAL A C 1
ATOM 4232 O O . VAL A 1 555 ? 29.861 -1.911 -22.852 1.00 70.06 555 VAL A O 1
ATOM 4235 N N . VAL A 1 556 ? 30.392 -1.870 -20.672 1.00 69.44 556 VAL A N 1
ATOM 4236 C CA . VAL A 1 556 ? 30.993 -0.527 -20.707 1.00 69.44 556 VAL A CA 1
ATOM 4237 C C . VAL A 1 556 ? 32.247 -0.536 -21.579 1.00 69.44 556 VAL A C 1
ATOM 4239 O O . VAL A 1 556 ? 32.462 0.380 -22.365 1.00 69.44 556 VAL A O 1
ATOM 4242 N N . ILE A 1 557 ? 33.059 -1.588 -21.485 1.00 70.19 557 ILE A N 1
ATOM 4243 C CA . ILE A 1 557 ? 34.292 -1.736 -22.269 1.00 70.19 557 ILE A CA 1
ATOM 4244 C C . ILE A 1 557 ? 33.967 -1.886 -23.759 1.00 70.19 557 ILE A C 1
ATOM 4246 O O . ILE A 1 557 ? 34.588 -1.223 -24.589 1.00 70.19 557 ILE A O 1
ATOM 4250 N N . ALA A 1 558 ? 32.956 -2.692 -24.092 1.00 70.00 558 ALA A N 1
ATOM 4251 C CA . ALA A 1 558 ? 32.499 -2.890 -25.462 1.00 70.00 558 ALA A CA 1
ATOM 4252 C C . ALA A 1 558 ? 31.981 -1.586 -26.097 1.00 70.00 558 ALA A C 1
ATOM 4254 O O . ALA A 1 558 ? 32.307 -1.299 -27.248 1.00 70.00 558 ALA A O 1
ATOM 4255 N N . GLU A 1 559 ? 31.228 -0.760 -25.361 1.00 73.31 559 GLU A N 1
ATOM 4256 C CA . GLU A 1 559 ? 30.790 0.562 -25.841 1.00 73.31 559 GLU A CA 1
ATOM 4257 C C . GLU A 1 559 ? 31.972 1.502 -26.111 1.00 73.31 559 GLU A C 1
ATOM 4259 O O . GLU A 1 559 ? 32.056 2.097 -27.187 1.00 73.31 559 GLU A O 1
ATOM 4264 N N . GLN A 1 560 ? 32.926 1.598 -25.178 1.00 72.56 560 GLN A N 1
ATOM 4265 C CA . GLN A 1 560 ? 34.096 2.465 -25.358 1.00 72.56 560 GLN A CA 1
ATOM 4266 C C . GLN A 1 560 ? 34.993 2.002 -26.518 1.00 72.56 560 GLN A C 1
ATOM 4268 O O . GLN A 1 560 ? 35.535 2.831 -27.254 1.00 72.56 560 GLN A O 1
ATOM 4273 N N . ALA A 1 561 ? 35.117 0.687 -26.723 1.00 72.38 561 ALA A N 1
ATOM 4274 C CA . ALA A 1 561 ? 35.813 0.112 -27.870 1.00 72.38 561 ALA A CA 1
ATOM 4275 C C . ALA A 1 561 ? 35.111 0.457 -29.198 1.00 72.38 561 ALA A C 1
ATOM 4277 O O . ALA A 1 561 ? 35.778 0.889 -30.142 1.00 72.38 561 ALA A O 1
ATOM 4278 N N . LYS A 1 562 ? 33.772 0.357 -29.257 1.00 75.75 562 LYS A N 1
ATOM 4279 C CA . LYS A 1 562 ? 32.968 0.767 -30.425 1.00 75.75 562 LYS A CA 1
ATOM 4280 C C . LYS A 1 562 ? 33.141 2.252 -30.748 1.00 75.75 562 LYS A C 1
ATOM 4282 O O . LYS A 1 562 ? 33.354 2.597 -31.909 1.00 75.75 562 LYS A O 1
ATOM 4287 N N . ASP A 1 563 ? 33.108 3.126 -29.744 1.00 75.69 563 ASP A N 1
ATOM 4288 C CA . ASP A 1 563 ? 33.287 4.572 -29.930 1.00 75.69 563 ASP A CA 1
ATOM 4289 C C . ASP A 1 563 ? 34.679 4.925 -30.466 1.00 75.69 563 ASP A C 1
ATOM 4291 O O . ASP A 1 563 ? 34.827 5.804 -31.323 1.00 75.69 563 ASP A O 1
ATOM 4295 N N . LEU A 1 564 ? 35.712 4.236 -29.978 1.00 75.88 564 LEU A N 1
ATOM 4296 C CA . LEU A 1 564 ? 37.080 4.411 -30.451 1.00 75.88 564 LEU A CA 1
ATOM 4297 C C . LEU A 1 564 ? 37.229 3.937 -31.904 1.00 75.88 564 LEU A C 1
ATOM 4299 O O . LEU A 1 564 ? 37.784 4.670 -32.725 1.00 75.88 564 LEU A O 1
ATOM 4303 N N . TYR A 1 565 ? 36.676 2.766 -32.233 1.00 77.31 565 TYR A N 1
ATOM 4304 C CA . TYR A 1 565 ? 36.662 2.215 -33.591 1.00 77.31 565 TYR A CA 1
ATOM 4305 C C . TYR A 1 565 ? 35.884 3.103 -34.571 1.00 77.31 565 TYR A C 1
ATOM 4307 O O . TYR A 1 565 ? 36.340 3.382 -35.679 1.00 77.31 565 TYR A O 1
ATOM 4315 N N . LYS A 1 566 ? 34.732 3.644 -34.154 1.00 78.56 566 LYS A N 1
ATOM 4316 C CA . LYS A 1 566 ? 33.950 4.585 -34.968 1.00 78.56 566 LYS A CA 1
ATOM 4317 C C . LYS A 1 566 ? 34.733 5.870 -35.237 1.00 78.56 566 LYS A C 1
ATOM 4319 O O . LYS A 1 566 ? 34.739 6.355 -36.369 1.00 78.56 566 LYS A O 1
ATOM 4324 N N . LYS A 1 567 ? 35.440 6.420 -34.241 1.00 77.62 567 LYS A N 1
ATOM 4325 C CA . LYS A 1 567 ? 36.288 7.618 -34.416 1.00 77.62 567 LYS A CA 1
ATOM 4326 C C . LYS A 1 567 ? 37.433 7.381 -35.403 1.00 77.62 567 LYS A C 1
ATOM 4328 O O . LYS A 1 567 ? 37.664 8.239 -36.257 1.00 77.62 567 LYS A O 1
ATOM 4333 N N . THR A 1 568 ? 38.122 6.242 -35.324 1.00 72.19 568 THR A N 1
ATOM 4334 C CA . THR A 1 568 ? 39.214 5.907 -36.256 1.00 72.19 568 THR A CA 1
ATOM 4335 C C . THR A 1 568 ? 38.689 5.629 -37.663 1.00 72.19 568 THR A C 1
ATOM 4337 O O . THR A 1 568 ? 39.224 6.181 -38.624 1.00 72.19 568 THR A O 1
ATOM 4340 N N . LEU A 1 569 ? 37.579 4.896 -37.803 1.00 75.38 569 LEU A N 1
ATOM 4341 C CA . LEU A 1 569 ? 36.925 4.689 -39.097 1.00 75.38 569 LEU A CA 1
ATOM 4342 C C . LEU A 1 569 ? 36.487 6.015 -39.731 1.00 75.38 569 LEU A C 1
ATOM 4344 O O . LEU A 1 569 ? 36.696 6.227 -40.922 1.00 75.38 569 LEU A O 1
ATOM 4348 N N . THR A 1 570 ? 35.943 6.947 -38.944 1.00 73.69 570 THR A N 1
ATOM 4349 C CA . THR A 1 570 ? 35.540 8.276 -39.440 1.00 73.69 570 THR A CA 1
ATOM 4350 C C . THR A 1 570 ? 36.742 9.090 -39.929 1.00 73.69 570 THR A C 1
ATOM 4352 O O . THR A 1 570 ? 36.626 9.834 -40.903 1.00 73.69 570 THR A O 1
ATOM 4355 N N . ALA A 1 571 ? 37.911 8.934 -39.298 1.00 72.38 571 ALA A N 1
ATOM 4356 C CA . ALA A 1 571 ? 39.144 9.579 -39.743 1.00 72.38 571 ALA A CA 1
ATOM 4357 C C . ALA A 1 571 ? 39.644 9.028 -41.095 1.00 72.38 571 ALA A C 1
ATOM 4359 O O . ALA A 1 571 ? 40.144 9.802 -41.911 1.00 72.38 571 ALA A O 1
ATOM 4360 N N . TYR A 1 572 ? 39.463 7.729 -41.365 1.00 69.62 572 TYR A N 1
ATOM 4361 C CA . TYR A 1 572 ? 39.849 7.099 -42.637 1.00 69.62 572 TYR A CA 1
ATOM 4362 C C . TYR A 1 572 ? 38.806 7.269 -43.757 1.00 69.62 572 TYR A C 1
ATOM 4364 O O . TYR A 1 572 ? 39.166 7.538 -44.904 1.00 69.62 572 TYR A O 1
ATOM 4372 N N . ALA A 1 573 ? 37.515 7.152 -43.435 1.00 61.91 573 ALA A N 1
ATOM 4373 C CA . ALA A 1 573 ? 36.394 7.199 -44.382 1.00 61.91 573 ALA A CA 1
ATOM 4374 C C . ALA A 1 573 ? 35.810 8.613 -44.598 1.00 61.91 573 ALA A C 1
ATOM 4376 O O . ALA A 1 573 ? 34.880 8.802 -45.393 1.00 61.91 573 ALA A O 1
ATOM 4377 N N . GLY A 1 574 ? 36.340 9.628 -43.908 1.00 58.41 574 GLY A N 1
ATOM 4378 C CA . GLY A 1 574 ? 35.880 11.012 -44.005 1.00 58.41 574 GLY A CA 1
ATOM 4379 C C . GLY A 1 574 ? 35.850 11.532 -45.450 1.00 58.41 574 GLY A C 1
ATOM 4380 O O . GLY A 1 574 ? 36.847 11.482 -46.169 1.00 58.41 574 GLY A O 1
ATOM 4381 N N . GLY A 1 575 ? 34.694 12.053 -45.881 1.00 57.44 575 GLY A N 1
ATOM 4382 C CA . GLY A 1 575 ? 34.517 12.681 -47.199 1.00 57.44 575 GLY A CA 1
ATOM 4383 C C . GLY A 1 575 ? 34.104 11.752 -48.353 1.00 57.44 575 GLY A C 1
ATOM 4384 O O . GLY A 1 575 ? 34.267 12.145 -49.506 1.00 57.44 575 GLY A O 1
ATOM 4385 N N . ASN A 1 576 ? 33.540 10.565 -48.079 1.00 59.44 576 ASN A N 1
ATOM 4386 C CA . ASN A 1 576 ? 33.236 9.509 -49.072 1.00 59.44 576 ASN A CA 1
ATOM 4387 C C . ASN A 1 576 ? 34.489 8.938 -49.760 1.00 59.44 576 ASN A C 1
ATOM 4389 O O . ASN A 1 576 ? 34.440 8.517 -50.919 1.00 59.44 576 ASN A O 1
ATOM 4393 N N . ARG A 1 577 ? 35.637 8.955 -49.074 1.00 68.69 577 ARG A N 1
ATOM 4394 C CA . ARG A 1 577 ? 36.868 8.347 -49.582 1.00 68.69 577 ARG A CA 1
ATOM 4395 C C . ARG A 1 577 ? 36.780 6.824 -49.444 1.00 68.69 577 ARG A C 1
ATOM 4397 O O . ARG A 1 577 ? 36.386 6.313 -48.403 1.00 68.69 577 ARG A O 1
ATOM 4404 N N . ILE A 1 578 ? 37.190 6.102 -50.487 1.00 66.06 578 ILE A N 1
ATOM 4405 C CA . ILE A 1 578 ? 37.332 4.642 -50.437 1.00 66.06 578 ILE A CA 1
ATOM 4406 C C . ILE A 1 578 ? 38.581 4.304 -49.611 1.00 66.06 578 ILE A C 1
ATOM 4408 O O . ILE A 1 578 ? 39.682 4.753 -49.945 1.00 66.06 578 ILE A O 1
ATOM 4412 N N . ILE A 1 579 ? 38.400 3.499 -48.563 1.00 70.12 579 ILE A N 1
ATOM 4413 C CA . ILE A 1 579 ? 39.459 3.015 -47.661 1.00 70.12 579 ILE A CA 1
ATOM 4414 C C . ILE A 1 579 ? 40.539 2.279 -48.480 1.00 70.12 579 ILE A C 1
ATOM 4416 O O . ILE A 1 579 ? 40.233 1.559 -49.438 1.00 70.12 579 ILE A O 1
ATOM 4420 N N . THR A 1 580 ? 41.823 2.500 -48.194 1.00 69.81 580 THR A N 1
ATOM 4421 C CA . THR A 1 580 ? 42.931 1.767 -48.845 1.00 69.81 580 THR A CA 1
ATOM 4422 C C . THR A 1 580 ? 43.146 0.387 -48.218 1.00 69.81 580 THR A C 1
ATOM 4424 O O . THR A 1 580 ? 42.668 0.127 -47.122 1.00 69.81 580 THR A O 1
ATOM 4427 N N . VAL A 1 581 ? 43.833 -0.524 -48.919 1.00 67.69 581 VAL A N 1
ATOM 4428 C CA . VAL A 1 581 ? 44.070 -1.895 -48.418 1.00 67.69 581 VAL A CA 1
ATOM 4429 C C . VAL A 1 581 ? 44.850 -1.862 -47.097 1.00 67.69 581 VAL A C 1
ATOM 4431 O O . VAL A 1 581 ? 44.450 -2.513 -46.141 1.00 67.69 581 VAL A O 1
ATOM 4434 N N . ASP A 1 582 ? 45.862 -0.996 -47.005 1.00 68.81 582 ASP A N 1
ATOM 4435 C CA . ASP A 1 582 ? 46.677 -0.829 -45.795 1.00 68.81 582 ASP A CA 1
ATOM 4436 C C . ASP A 1 582 ? 45.878 -0.242 -44.610 1.00 68.81 582 ASP A C 1
ATOM 4438 O O . ASP A 1 582 ? 46.116 -0.601 -43.458 1.00 68.81 582 ASP A O 1
ATOM 4442 N N . GLU A 1 583 ? 44.909 0.644 -44.883 1.00 70.44 583 GLU A N 1
ATOM 4443 C CA . GLU A 1 583 ? 44.010 1.232 -43.873 1.00 70.44 583 GLU A CA 1
ATOM 4444 C C . GLU A 1 583 ? 42.927 0.240 -43.410 1.00 70.44 583 GLU A C 1
ATOM 4446 O O . GLU A 1 583 ? 42.448 0.331 -42.283 1.00 70.44 583 GLU A O 1
ATOM 4451 N N . LYS A 1 584 ? 42.537 -0.721 -44.256 1.00 71.38 584 LYS A N 1
ATOM 4452 C CA . LYS A 1 584 ? 41.636 -1.807 -43.855 1.00 71.38 584 LYS A CA 1
ATOM 4453 C C . LYS A 1 584 ? 42.366 -2.811 -42.959 1.00 71.38 584 LYS A C 1
ATOM 4455 O O . LYS A 1 584 ? 41.868 -3.144 -41.890 1.00 71.38 584 LYS A O 1
ATOM 4460 N N . ASP A 1 585 ? 43.574 -3.215 -43.346 1.00 74.69 585 ASP A N 1
ATOM 4461 C CA . ASP A 1 585 ? 44.385 -4.156 -42.567 1.00 74.69 585 ASP A CA 1
ATOM 4462 C C . ASP A 1 585 ? 44.738 -3.604 -41.172 1.00 74.69 585 ASP A C 1
ATOM 4464 O O . ASP A 1 585 ? 44.882 -4.369 -40.215 1.00 74.69 585 ASP A O 1
ATOM 4468 N N . SER A 1 586 ? 44.884 -2.281 -41.020 1.00 70.75 586 SER A N 1
ATOM 4469 C CA . SER A 1 586 ? 45.089 -1.651 -39.709 1.00 70.75 586 SER A CA 1
ATOM 4470 C C . SER A 1 586 ? 43.816 -1.622 -38.854 1.00 70.75 586 SER A C 1
ATOM 4472 O O . SER A 1 586 ? 43.906 -1.806 -37.640 1.00 70.75 586 SER A O 1
ATOM 4474 N N . LEU A 1 587 ? 42.641 -1.446 -39.468 1.00 74.44 587 LEU A N 1
ATOM 4475 C CA . LEU A 1 587 ? 41.343 -1.518 -38.792 1.00 74.44 587 LEU A CA 1
ATOM 4476 C C . LEU A 1 587 ? 40.996 -2.948 -38.357 1.00 74.44 587 LEU A C 1
ATOM 4478 O O . LEU A 1 587 ? 40.498 -3.127 -37.248 1.00 74.44 587 LEU A O 1
ATOM 4482 N N . ASP A 1 588 ? 41.310 -3.959 -39.168 1.00 74.31 588 ASP A N 1
ATOM 4483 C CA . ASP A 1 588 ? 41.090 -5.370 -38.818 1.00 74.31 588 ASP A CA 1
ATOM 4484 C C . ASP A 1 588 ? 41.969 -5.778 -37.619 1.00 74.31 588 ASP A C 1
ATOM 4486 O O . ASP A 1 588 ? 41.486 -6.361 -36.646 1.00 74.31 588 ASP A O 1
ATOM 4490 N N . LYS A 1 589 ? 43.243 -5.355 -37.606 1.00 77.44 589 LYS A N 1
ATOM 4491 C CA . LYS A 1 589 ? 44.149 -5.546 -36.456 1.00 77.44 589 LYS A CA 1
ATOM 4492 C C . LYS A 1 589 ? 43.706 -4.776 -35.208 1.00 77.44 589 LYS A C 1
ATOM 4494 O O . LYS A 1 589 ? 43.902 -5.249 -34.091 1.00 77.44 589 LYS A O 1
ATOM 4499 N N . MET A 1 590 ? 43.103 -3.598 -35.377 1.00 73.56 590 MET A N 1
ATOM 4500 C CA . MET A 1 590 ? 42.543 -2.820 -34.269 1.00 73.56 590 MET A CA 1
ATOM 4501 C C . MET A 1 590 ? 41.300 -3.498 -33.673 1.00 73.56 590 MET A C 1
ATOM 4503 O O . MET A 1 590 ? 41.149 -3.513 -32.452 1.00 73.56 590 MET A O 1
ATOM 4507 N N . ALA A 1 591 ? 40.434 -4.083 -34.506 1.00 74.38 591 ALA A N 1
ATOM 4508 C CA . ALA A 1 591 ? 39.273 -4.847 -34.051 1.00 74.38 591 ALA A CA 1
ATOM 4509 C C . ALA A 1 591 ? 39.690 -6.098 -33.254 1.00 74.38 591 ALA A C 1
ATOM 4511 O O . ALA A 1 591 ? 39.105 -6.381 -32.207 1.00 74.38 591 ALA A O 1
ATOM 4512 N N . GLU A 1 592 ? 40.750 -6.790 -33.688 1.00 77.19 592 GLU A N 1
ATOM 4513 C CA . GLU A 1 592 ? 41.343 -7.930 -32.970 1.00 77.19 592 GLU A CA 1
ATOM 4514 C C . GLU A 1 592 ? 42.012 -7.509 -31.644 1.00 77.19 592 GLU A C 1
ATOM 4516 O O . GLU A 1 592 ? 41.880 -8.184 -30.616 1.00 77.19 592 GLU A O 1
ATOM 4521 N N . PHE A 1 593 ? 42.688 -6.355 -31.627 1.00 72.69 593 PHE A N 1
ATOM 4522 C CA . PHE A 1 593 ? 43.287 -5.793 -30.414 1.00 72.69 593 PHE A CA 1
ATOM 4523 C C . PHE A 1 593 ? 42.227 -5.424 -29.365 1.00 72.69 593 PHE A C 1
ATOM 4525 O O . PHE A 1 593 ? 42.383 -5.755 -28.190 1.00 72.69 593 PHE A O 1
ATOM 4532 N N . LEU A 1 594 ? 41.123 -4.805 -29.794 1.00 70.75 594 LEU A N 1
ATOM 4533 C CA . LEU A 1 594 ? 40.000 -4.415 -28.935 1.00 70.75 594 LEU A CA 1
ATOM 4534 C C . LEU A 1 594 ? 39.039 -5.570 -28.606 1.00 70.75 594 LEU A C 1
ATOM 4536 O O . LEU A 1 594 ? 38.115 -5.374 -27.821 1.00 70.75 594 LEU A O 1
ATOM 4540 N N . SER A 1 595 ? 39.260 -6.764 -29.169 1.00 71.31 595 SER A N 1
ATOM 4541 C CA . SER A 1 595 ? 38.407 -7.952 -28.998 1.00 71.31 595 SER A CA 1
ATOM 4542 C C . SER A 1 595 ? 36.929 -7.674 -29.317 1.00 71.31 595 SER A C 1
ATOM 4544 O O . SER A 1 595 ? 36.037 -8.051 -28.559 1.00 71.31 595 SER A O 1
ATOM 4546 N N . MET A 1 596 ? 36.678 -6.963 -30.421 1.00 73.69 596 MET A N 1
ATOM 4547 C CA . MET A 1 596 ? 35.325 -6.630 -30.872 1.00 73.69 596 MET A CA 1
ATOM 4548 C C . MET A 1 596 ? 34.682 -7.796 -31.627 1.00 73.69 596 MET A C 1
ATOM 4550 O O . MET A 1 596 ? 35.331 -8.455 -32.438 1.00 73.69 596 MET A O 1
ATOM 4554 N N . ASP A 1 597 ? 33.381 -7.994 -31.421 1.00 74.06 597 ASP A N 1
ATOM 4555 C CA . ASP A 1 597 ? 32.598 -8.949 -32.204 1.00 74.06 597 ASP A CA 1
ATOM 4556 C C . ASP A 1 597 ? 32.510 -8.523 -33.676 1.00 74.06 597 ASP A C 1
ATOM 4558 O O . ASP A 1 597 ? 32.260 -7.351 -33.984 1.00 74.06 597 ASP A O 1
ATOM 4562 N N . SER A 1 598 ? 32.626 -9.489 -34.592 1.00 66.44 598 SER A N 1
ATOM 4563 C CA . SER A 1 598 ? 32.541 -9.252 -36.042 1.00 66.44 598 SER A CA 1
ATOM 4564 C C . SER A 1 598 ? 31.228 -8.577 -36.453 1.00 66.44 598 SER A C 1
ATOM 4566 O O . SER A 1 598 ? 31.237 -7.669 -37.275 1.00 66.44 598 SER A O 1
ATOM 4568 N N . SER A 1 599 ? 30.114 -8.927 -35.800 1.00 69.19 599 SER A N 1
ATOM 4569 C CA . SER A 1 599 ? 28.804 -8.302 -36.033 1.00 69.19 599 SER A CA 1
ATOM 4570 C C . SER A 1 599 ? 28.786 -6.805 -35.700 1.00 69.19 599 SER A C 1
ATOM 4572 O O . SER A 1 599 ? 28.162 -6.022 -36.408 1.00 69.19 599 SER A O 1
ATOM 4574 N N . ALA A 1 600 ? 29.471 -6.383 -34.631 1.00 65.38 600 ALA A N 1
ATOM 4575 C CA . ALA A 1 600 ? 29.508 -4.977 -34.231 1.00 65.38 600 ALA A CA 1
ATOM 4576 C C . ALA A 1 600 ? 30.398 -4.139 -35.159 1.00 65.38 600 ALA A C 1
ATOM 4578 O O . ALA A 1 600 ? 30.123 -2.964 -35.395 1.00 65.38 600 ALA A O 1
ATOM 4579 N N . VAL A 1 601 ? 31.464 -4.744 -35.684 1.00 73.12 601 VAL A N 1
ATOM 4580 C CA . VAL A 1 601 ? 32.323 -4.132 -36.702 1.00 73.12 601 VAL A CA 1
ATOM 4581 C C . VAL A 1 601 ? 31.535 -3.942 -38.003 1.00 73.12 601 VAL A C 1
ATOM 4583 O O . VAL A 1 601 ? 31.538 -2.840 -38.557 1.00 73.12 601 VAL A O 1
ATOM 4586 N N . ASP A 1 602 ? 30.787 -4.963 -38.427 1.00 69.12 602 ASP A N 1
ATOM 4587 C CA . ASP A 1 602 ? 29.945 -4.925 -39.627 1.00 69.12 602 ASP A CA 1
ATOM 4588 C C . ASP A 1 602 ? 28.856 -3.842 -39.547 1.00 69.12 602 ASP A C 1
ATOM 4590 O O . ASP A 1 602 ? 28.623 -3.135 -40.527 1.00 69.12 602 ASP A O 1
ATOM 4594 N N . GLU A 1 603 ? 28.217 -3.659 -38.385 1.00 72.00 603 GLU A N 1
ATOM 4595 C CA . GLU A 1 603 ? 27.229 -2.591 -38.156 1.00 72.00 603 GLU A CA 1
ATOM 4596 C C . GLU A 1 603 ? 27.835 -1.189 -38.330 1.00 72.00 603 GLU A C 1
ATOM 4598 O O . GLU A 1 603 ? 27.242 -0.324 -38.983 1.00 72.00 603 GLU A O 1
ATOM 4603 N N . ILE A 1 604 ? 29.036 -0.960 -37.788 1.00 71.75 604 ILE A N 1
ATOM 4604 C CA . ILE A 1 604 ? 29.721 0.339 -37.867 1.00 71.75 604 ILE A CA 1
ATOM 4605 C C . ILE A 1 604 ? 30.160 0.635 -39.311 1.00 71.75 604 ILE A C 1
ATOM 4607 O O . ILE A 1 604 ? 30.003 1.766 -39.790 1.00 71.75 604 ILE A O 1
ATOM 4611 N N . HIS A 1 605 ? 30.665 -0.372 -40.034 1.00 72.06 605 HIS A N 1
ATOM 4612 C CA . HIS A 1 605 ? 30.979 -0.246 -41.464 1.00 72.06 605 HIS A CA 1
ATOM 4613 C C . HIS A 1 605 ? 29.720 -0.050 -42.307 1.00 72.06 605 HIS A C 1
ATOM 4615 O O . HIS A 1 605 ? 29.725 0.781 -43.214 1.00 72.06 605 HIS A O 1
ATOM 4621 N N . ALA A 1 606 ? 28.618 -0.731 -41.993 1.00 69.69 606 ALA A N 1
ATOM 4622 C CA . ALA A 1 606 ? 27.345 -0.537 -42.678 1.00 69.69 606 ALA A CA 1
ATOM 4623 C C . ALA A 1 606 ? 26.820 0.897 -42.514 1.00 69.69 606 ALA A C 1
ATOM 4625 O O . ALA A 1 606 ? 26.411 1.500 -43.504 1.00 69.69 606 ALA A O 1
ATOM 4626 N N . GLU A 1 607 ? 26.883 1.482 -41.314 1.00 72.94 607 GLU A N 1
ATOM 4627 C CA . GLU A 1 607 ? 26.439 2.861 -41.068 1.00 72.94 607 GLU A CA 1
ATOM 4628 C C . GLU A 1 607 ? 27.257 3.869 -41.898 1.00 72.94 607 GLU A C 1
ATOM 4630 O O . GLU A 1 607 ? 26.693 4.681 -42.637 1.00 72.94 607 GLU A O 1
ATOM 4635 N N . MET A 1 608 ? 28.589 3.781 -41.839 1.00 69.88 608 MET A N 1
ATOM 4636 C CA . MET A 1 608 ? 29.484 4.803 -42.396 1.00 69.88 608 MET A CA 1
ATOM 4637 C C . MET A 1 608 ? 29.801 4.607 -43.887 1.00 69.88 608 MET A C 1
ATOM 4639 O O . MET A 1 608 ? 29.902 5.586 -44.632 1.00 69.88 608 MET A O 1
ATOM 4643 N N . CYS A 1 609 ? 29.931 3.362 -44.353 1.00 70.38 609 CYS A N 1
ATOM 4644 C CA . CYS A 1 609 ? 30.274 3.040 -45.743 1.00 70.38 609 CYS A CA 1
ATOM 4645 C C . CYS A 1 609 ? 29.041 2.888 -46.655 1.00 70.38 609 CYS A C 1
ATOM 4647 O O . CYS A 1 609 ? 29.206 2.817 -47.878 1.00 70.38 609 CYS A O 1
ATOM 4649 N N . SER A 1 610 ? 27.817 2.904 -46.099 1.00 67.94 610 SER A N 1
ATOM 4650 C CA . SER A 1 610 ? 26.542 2.824 -46.841 1.00 67.94 610 SER A CA 1
ATOM 4651 C C . SER A 1 610 ? 26.469 3.798 -48.017 1.00 67.94 610 SER A C 1
ATOM 4653 O O . SER A 1 610 ? 26.205 3.407 -49.152 1.00 67.94 610 SER A O 1
ATOM 4655 N N . THR A 1 611 ? 26.732 5.078 -47.759 1.00 71.44 611 THR A N 1
ATOM 4656 C CA . THR A 1 611 ? 26.574 6.152 -48.750 1.00 71.44 611 THR A CA 1
ATOM 4657 C C . THR A 1 611 ? 27.598 6.060 -49.880 1.00 71.44 611 THR A C 1
ATOM 4659 O O . THR A 1 611 ? 27.271 6.318 -51.040 1.00 71.44 611 THR A O 1
ATOM 4662 N N . THR A 1 612 ? 28.827 5.650 -49.566 1.00 71.94 612 THR A N 1
ATOM 4663 C CA . THR A 1 612 ? 29.901 5.438 -50.544 1.00 71.94 612 THR A CA 1
ATOM 4664 C C . THR A 1 612 ? 29.582 4.248 -51.448 1.00 71.94 612 THR A C 1
ATOM 4666 O O . THR A 1 612 ? 29.724 4.349 -52.668 1.00 71.94 612 THR A O 1
ATOM 4669 N N . PHE A 1 613 ? 29.076 3.149 -50.877 1.00 73.69 613 PHE A N 1
ATOM 4670 C CA . PHE A 1 613 ? 28.672 1.972 -51.645 1.00 73.69 613 PHE A CA 1
ATOM 4671 C C . PHE A 1 613 ? 27.437 2.247 -52.516 1.00 73.69 613 PHE A C 1
ATOM 4673 O O . PHE A 1 613 ? 27.450 1.948 -53.707 1.00 73.69 613 PHE A O 1
ATOM 4680 N N . GLN A 1 614 ? 26.406 2.913 -51.982 1.00 71.25 614 GLN A N 1
ATOM 4681 C CA . GLN A 1 614 ? 25.208 3.290 -52.747 1.00 71.25 614 GLN A CA 1
ATOM 4682 C C . GLN A 1 614 ? 25.534 4.185 -53.951 1.00 71.25 614 GLN A C 1
ATOM 4684 O O . GLN A 1 614 ? 24.979 3.984 -55.031 1.00 71.25 614 GLN A O 1
ATOM 4689 N N . LYS A 1 615 ? 26.464 5.141 -53.806 1.00 75.81 615 LYS A N 1
ATOM 4690 C CA . LYS A 1 615 ? 26.933 5.974 -54.927 1.00 75.81 615 LYS A CA 1
ATOM 4691 C C . LYS A 1 615 ? 27.656 5.150 -55.991 1.00 75.81 615 LYS A C 1
ATOM 4693 O O . LYS A 1 615 ? 27.354 5.303 -57.170 1.00 75.81 615 LYS A O 1
ATOM 4698 N N . ALA A 1 616 ? 28.544 4.242 -55.587 1.00 73.31 616 ALA A N 1
ATOM 4699 C CA . ALA A 1 616 ? 29.242 3.358 -56.520 1.00 73.31 616 ALA A CA 1
ATOM 4700 C C . ALA A 1 616 ? 28.274 2.426 -57.277 1.00 73.31 616 ALA A C 1
ATOM 4702 O O . ALA A 1 616 ? 28.438 2.197 -58.479 1.00 73.31 616 ALA A O 1
ATOM 4703 N N . VAL A 1 617 ? 27.228 1.936 -56.602 1.00 72.88 617 VAL A N 1
ATOM 4704 C CA . VAL A 1 617 ? 26.145 1.157 -57.222 1.00 72.88 617 VAL A CA 1
ATOM 4705 C C . VAL A 1 617 ? 25.345 2.023 -58.204 1.00 72.88 617 VAL A C 1
ATOM 4707 O O . VAL A 1 617 ? 25.105 1.598 -59.333 1.00 72.88 617 VAL A O 1
ATOM 4710 N N . ALA A 1 618 ? 24.989 3.257 -57.831 1.00 68.75 618 ALA A N 1
ATOM 4711 C CA . ALA A 1 618 ? 24.275 4.193 -58.702 1.00 68.75 618 ALA A CA 1
ATOM 4712 C C . ALA A 1 618 ? 25.063 4.559 -59.971 1.00 68.75 618 ALA A C 1
ATOM 4714 O O . ALA A 1 618 ? 24.493 4.600 -61.061 1.00 68.75 618 ALA A O 1
ATOM 4715 N N . GLU A 1 619 ? 26.373 4.771 -59.854 1.00 74.19 619 GLU A N 1
ATOM 4716 C CA . GLU A 1 619 ? 27.258 5.033 -60.994 1.00 74.19 619 GLU A CA 1
ATOM 4717 C C . GLU A 1 619 ? 27.402 3.803 -61.903 1.00 74.19 619 GLU A C 1
ATOM 4719 O O . GLU A 1 619 ? 27.397 3.931 -63.128 1.00 74.19 619 GLU A O 1
ATOM 4724 N N . SER A 1 620 ? 27.442 2.603 -61.315 1.00 69.69 620 SER A N 1
ATOM 4725 C CA . SER A 1 620 ? 27.525 1.333 -62.050 1.00 69.69 620 SER A CA 1
ATOM 4726 C C . SER A 1 620 ? 26.233 0.970 -62.797 1.00 69.69 620 SER A C 1
ATOM 4728 O O . SER A 1 620 ? 26.283 0.217 -63.768 1.00 69.69 620 SER A O 1
ATOM 4730 N N . MET A 1 621 ? 25.080 1.507 -62.377 1.00 66.62 621 MET A N 1
ATOM 4731 C CA . MET A 1 621 ? 23.783 1.320 -63.048 1.00 66.62 621 MET A CA 1
ATOM 4732 C C . MET A 1 621 ? 23.627 2.152 -64.338 1.00 66.62 621 MET A C 1
ATOM 4734 O O . MET A 1 621 ? 22.778 1.835 -65.174 1.00 66.62 621 MET A O 1
ATOM 4738 N N . GLY A 1 622 ? 24.433 3.204 -64.534 1.00 65.00 622 GLY A N 1
ATOM 4739 C CA . GLY A 1 622 ? 24.412 4.033 -65.745 1.00 65.00 622 GLY A CA 1
ATOM 4740 C C . GLY A 1 622 ? 23.039 4.648 -66.088 1.00 65.00 622 GLY A C 1
ATOM 4741 O O . GLY A 1 622 ? 22.170 4.830 -65.236 1.00 65.00 622 GLY A O 1
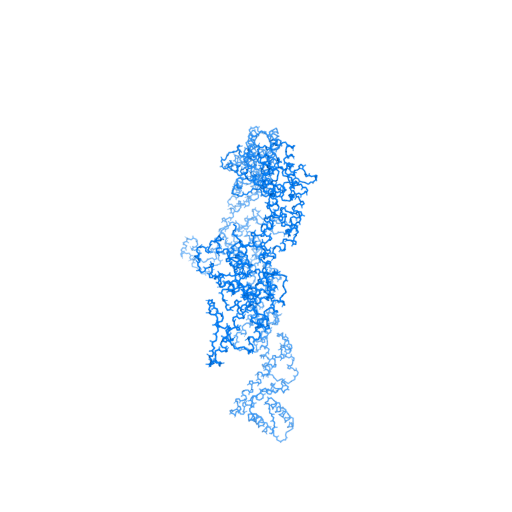ATOM 4742 N N . ALA A 1 623 ? 22.829 5.001 -67.364 1.00 58.12 623 ALA A N 1
ATOM 4743 C CA . ALA A 1 623 ? 21.574 5.609 -67.831 1.00 58.12 623 ALA A CA 1
ATOM 4744 C C . ALA A 1 623 ? 20.418 4.597 -67.963 1.00 58.12 623 ALA A C 1
ATOM 4746 O O . ALA A 1 623 ? 19.263 4.961 -67.740 1.00 58.12 623 ALA A O 1
ATOM 4747 N N . THR A 1 624 ? 20.738 3.341 -68.291 1.00 58.00 624 THR A N 1
ATOM 4748 C CA . THR A 1 624 ? 19.788 2.242 -68.534 1.00 58.00 624 THR A CA 1
ATOM 4749 C C . THR A 1 624 ? 19.271 1.596 -67.251 1.00 58.00 624 THR A C 1
ATOM 4751 O O . THR A 1 624 ? 18.249 0.922 -67.288 1.00 58.00 624 THR A O 1
ATOM 4754 N N . GLY A 1 625 ? 19.945 1.804 -66.115 1.00 59.38 625 GLY A N 1
ATOM 4755 C CA . GLY A 1 625 ? 19.532 1.247 -64.830 1.00 59.38 625 GLY A CA 1
ATOM 4756 C C . GLY A 1 625 ? 19.842 -0.244 -64.656 1.00 59.38 625 GLY A C 1
ATOM 4757 O O . GLY A 1 625 ? 19.441 -0.814 -63.649 1.00 59.38 625 GLY A O 1
ATOM 4758 N N . VAL A 1 626 ? 20.547 -0.874 -65.601 1.00 64.31 626 VAL A N 1
ATOM 4759 C CA . VAL A 1 626 ? 20.914 -2.297 -65.543 1.00 64.31 626 VAL A CA 1
ATOM 4760 C C . VAL A 1 626 ? 22.396 -2.435 -65.214 1.00 64.31 626 VAL A C 1
ATOM 4762 O O . VAL A 1 626 ? 23.247 -1.949 -65.961 1.00 64.31 626 VAL A O 1
ATOM 4765 N N . VAL A 1 627 ? 22.722 -3.139 -64.125 1.00 66.00 627 VAL A N 1
ATOM 4766 C CA . VAL A 1 627 ? 24.121 -3.437 -63.772 1.00 66.00 627 VAL A CA 1
ATOM 4767 C C . VAL A 1 627 ? 24.637 -4.591 -64.628 1.00 66.00 627 VAL A C 1
ATOM 4769 O O . VAL A 1 627 ? 24.263 -5.750 -64.419 1.00 66.00 627 VAL A O 1
ATOM 4772 N N . ALA A 1 628 ? 25.535 -4.293 -65.570 1.00 64.69 628 ALA A N 1
ATOM 4773 C CA . ALA A 1 628 ? 26.174 -5.324 -66.383 1.00 64.69 628 ALA A CA 1
ATOM 4774 C C . ALA A 1 628 ? 27.033 -6.269 -65.519 1.00 64.69 628 ALA A C 1
ATOM 4776 O O . ALA A 1 628 ? 27.621 -5.862 -64.514 1.00 64.69 628 ALA A O 1
ATOM 4777 N N . LYS A 1 629 ? 27.147 -7.539 -65.936 1.00 64.75 629 LYS A N 1
ATOM 4778 C CA . LYS A 1 629 ? 27.847 -8.597 -65.176 1.00 64.75 629 LYS A CA 1
ATOM 4779 C C . LYS A 1 629 ? 29.294 -8.234 -64.802 1.00 64.75 629 LYS A C 1
ATOM 4781 O O . LYS A 1 629 ? 29.758 -8.623 -63.738 1.00 64.75 629 LYS A O 1
ATOM 4786 N N . GLU A 1 630 ? 29.978 -7.446 -65.631 1.00 63.19 630 GLU A N 1
ATOM 4787 C CA . GLU A 1 630 ? 31.356 -6.984 -65.397 1.00 63.19 630 GLU A CA 1
ATOM 4788 C C . GLU A 1 630 ? 31.486 -5.972 -64.243 1.00 63.19 630 GLU A C 1
ATOM 4790 O O . GLU A 1 630 ? 32.533 -5.901 -63.601 1.00 63.19 630 GLU A O 1
ATOM 4795 N N . TYR A 1 631 ? 30.434 -5.199 -63.957 1.00 65.56 631 TYR A N 1
ATOM 4796 C CA . TYR A 1 631 ? 30.413 -4.249 -62.842 1.00 65.56 631 TYR A CA 1
ATOM 4797 C C . TYR A 1 631 ? 29.985 -4.907 -61.526 1.00 65.56 631 TYR A C 1
ATOM 4799 O O . TYR A 1 631 ? 30.424 -4.455 -60.474 1.00 65.56 631 TYR A O 1
ATOM 4807 N N . ARG A 1 632 ? 29.222 -6.013 -61.564 1.00 67.88 632 ARG A N 1
ATOM 4808 C CA . ARG A 1 632 ? 28.849 -6.779 -60.356 1.00 67.88 632 ARG A CA 1
ATOM 4809 C C . ARG A 1 632 ? 30.077 -7.318 -59.618 1.00 67.88 632 ARG A C 1
ATOM 4811 O O . ARG A 1 632 ? 30.241 -7.031 -58.443 1.00 67.88 632 ARG A O 1
ATOM 4818 N N . SER A 1 633 ? 31.011 -7.944 -60.341 1.00 70.81 633 SER A N 1
ATOM 4819 C CA . SER A 1 633 ? 32.273 -8.436 -59.757 1.00 70.81 633 SER A CA 1
ATOM 4820 C C . SER A 1 633 ? 33.101 -7.324 -59.097 1.00 70.81 633 SER A C 1
ATOM 4822 O O . SER A 1 633 ? 33.748 -7.555 -58.083 1.00 70.81 633 SER A O 1
ATOM 4824 N N . LYS A 1 634 ? 33.078 -6.104 -59.651 1.00 72.50 634 LYS A N 1
ATOM 4825 C CA . LYS A 1 634 ? 33.806 -4.949 -59.096 1.00 72.50 634 LYS A CA 1
ATOM 4826 C C . LYS A 1 634 ? 33.106 -4.336 -57.882 1.00 72.50 634 LYS A C 1
ATOM 4828 O O . LYS A 1 634 ? 33.771 -3.762 -57.024 1.00 72.50 634 LYS A O 1
ATOM 4833 N N . LEU A 1 635 ? 31.780 -4.437 -57.813 1.00 71.06 635 LEU A N 1
ATOM 4834 C CA . LEU A 1 635 ? 31.002 -4.033 -56.643 1.00 71.06 635 LEU A CA 1
ATOM 4835 C C . LEU A 1 635 ? 31.200 -5.017 -55.486 1.00 71.06 635 LEU A C 1
ATOM 4837 O O . LEU A 1 635 ? 31.338 -4.566 -54.355 1.00 71.06 635 LEU A O 1
ATOM 4841 N N . ASP A 1 636 ? 31.319 -6.317 -55.761 1.00 73.31 636 ASP A N 1
ATOM 4842 C CA . ASP A 1 636 ? 31.644 -7.320 -54.738 1.00 73.31 636 ASP A CA 1
ATOM 4843 C C . ASP A 1 636 ? 33.055 -7.094 -54.163 1.00 73.31 636 ASP A C 1
ATOM 4845 O O . ASP A 1 636 ? 33.247 -7.083 -52.946 1.00 73.31 636 ASP A O 1
ATOM 4849 N N . GLU A 1 637 ? 34.041 -6.799 -55.018 1.00 75.44 637 GLU A N 1
ATOM 4850 C CA . GLU A 1 637 ? 35.390 -6.396 -54.584 1.00 75.44 637 GLU A CA 1
ATOM 4851 C C . GLU A 1 637 ? 35.373 -5.108 -53.741 1.00 75.44 637 GLU A C 1
ATOM 4853 O O . GLU A 1 637 ? 36.110 -4.986 -52.758 1.00 75.44 637 GLU A O 1
ATOM 4858 N N . LEU A 1 638 ? 34.514 -4.144 -54.092 1.00 74.81 638 LEU A N 1
ATOM 4859 C CA . LEU A 1 638 ? 34.341 -2.907 -53.332 1.00 74.81 638 LEU A CA 1
ATOM 4860 C C . LEU A 1 638 ? 33.645 -3.149 -51.984 1.00 74.81 638 LEU A C 1
ATOM 4862 O O . LEU A 1 638 ? 34.037 -2.531 -50.996 1.00 74.81 638 LEU A O 1
ATOM 4866 N N . ALA A 1 639 ? 32.661 -4.048 -51.920 1.00 70.62 639 ALA A N 1
ATOM 4867 C CA . ALA A 1 639 ? 31.976 -4.425 -50.684 1.00 70.62 639 ALA A CA 1
ATOM 4868 C C . ALA A 1 639 ? 32.953 -5.063 -49.688 1.00 70.62 639 ALA A C 1
ATOM 4870 O O . ALA A 1 639 ? 33.037 -4.629 -48.539 1.00 70.62 639 ALA A O 1
ATOM 4871 N N . VAL A 1 640 ? 33.785 -5.998 -50.165 1.00 76.00 640 VAL A N 1
ATOM 4872 C CA . VAL A 1 640 ? 34.862 -6.598 -49.363 1.00 76.00 640 VAL A CA 1
ATOM 4873 C C . VAL A 1 640 ? 35.847 -5.526 -48.900 1.00 76.00 640 VAL A C 1
ATOM 4875 O O . VAL A 1 640 ? 36.276 -5.537 -47.748 1.00 76.00 640 VAL A O 1
ATOM 4878 N N . ARG A 1 641 ? 36.203 -4.568 -49.759 1.00 71.69 641 ARG A N 1
ATOM 4879 C CA . ARG A 1 641 ? 37.140 -3.490 -49.413 1.00 71.69 641 ARG A CA 1
ATOM 4880 C C . ARG A 1 641 ? 36.587 -2.495 -48.389 1.00 71.69 641 ARG A 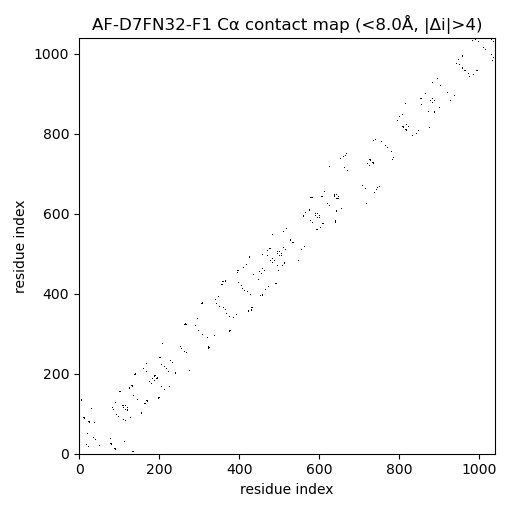C 1
ATOM 4882 O O . ARG A 1 641 ? 37.360 -1.949 -47.611 1.00 71.69 641 ARG A O 1
ATOM 4889 N N . LEU A 1 642 ? 35.278 -2.269 -48.383 1.00 70.50 642 LEU A N 1
ATOM 4890 C CA . LEU A 1 642 ? 34.593 -1.407 -47.418 1.00 70.50 642 LEU A CA 1
ATOM 4891 C C . LEU A 1 642 ? 34.241 -2.125 -46.107 1.00 70.50 642 LEU A C 1
ATOM 4893 O O . LEU A 1 642 ? 33.644 -1.494 -45.243 1.00 70.50 642 LEU A O 1
ATOM 4897 N N . GLY A 1 643 ? 34.589 -3.411 -45.963 1.00 67.25 643 GLY A N 1
ATOM 4898 C CA . GLY A 1 643 ? 34.283 -4.190 -44.760 1.00 67.25 643 GLY A CA 1
ATOM 4899 C C . GLY A 1 643 ? 32.793 -4.495 -44.597 1.00 67.25 643 GLY A C 1
ATOM 4900 O O . GLY A 1 643 ? 32.332 -4.689 -43.482 1.00 67.25 643 GLY A O 1
ATOM 4901 N N . LEU A 1 644 ? 32.022 -4.495 -45.690 1.00 73.00 644 LEU A N 1
ATOM 4902 C CA . LEU A 1 644 ? 30.593 -4.796 -45.651 1.00 73.00 644 LEU A CA 1
ATOM 4903 C C . LEU A 1 644 ? 30.373 -6.308 -45.745 1.00 73.00 644 LEU A C 1
ATOM 4905 O O . LEU A 1 644 ? 30.910 -6.964 -46.642 1.00 73.00 644 LEU A O 1
ATOM 4909 N N . SER A 1 645 ? 29.528 -6.847 -44.866 1.00 71.69 645 SER A N 1
ATOM 4910 C CA . SER A 1 645 ? 29.027 -8.215 -44.999 1.00 71.69 645 SER A CA 1
ATOM 4911 C C . SER A 1 645 ? 28.215 -8.377 -46.293 1.00 71.69 645 SER A C 1
ATOM 4913 O O . SER A 1 645 ? 27.663 -7.409 -46.829 1.00 71.69 645 SER A O 1
ATOM 4915 N N . LEU A 1 646 ? 28.119 -9.610 -46.803 1.00 67.38 646 LEU A N 1
ATOM 4916 C CA . LEU A 1 646 ? 27.356 -9.917 -48.022 1.00 67.38 646 LEU A CA 1
ATOM 4917 C C . LEU A 1 646 ? 25.885 -9.475 -47.891 1.00 67.38 646 LEU A C 1
ATOM 4919 O O . LEU A 1 646 ? 25.295 -8.968 -48.843 1.00 67.38 646 LEU A O 1
ATOM 4923 N N . GLU A 1 647 ? 25.306 -9.626 -46.699 1.00 66.00 647 GLU A N 1
ATOM 4924 C CA . GLU A 1 647 ? 23.927 -9.238 -46.388 1.00 66.00 647 GLU A CA 1
ATOM 4925 C C . GLU A 1 647 ? 23.754 -7.714 -46.359 1.00 66.00 647 GLU A C 1
ATOM 4927 O O . GLU A 1 647 ? 22.855 -7.176 -47.010 1.00 66.00 647 GLU A O 1
ATOM 4932 N N . SER A 1 648 ? 24.662 -6.993 -45.695 1.00 64.69 648 SER A N 1
ATOM 4933 C CA . SER A 1 648 ? 24.657 -5.527 -45.673 1.00 64.69 648 SER A CA 1
ATOM 4934 C C . SER A 1 648 ? 24.879 -4.943 -47.070 1.00 64.69 648 SER A C 1
ATOM 4936 O O . SER A 1 648 ? 24.194 -3.998 -47.462 1.00 64.69 648 SER A O 1
ATOM 4938 N N . ALA A 1 649 ? 25.772 -5.526 -47.872 1.00 68.12 649 ALA A N 1
ATOM 4939 C CA . ALA A 1 649 ? 25.998 -5.114 -49.256 1.00 68.12 649 ALA A CA 1
ATOM 4940 C C . ALA A 1 649 ? 24.744 -5.309 -50.130 1.00 68.12 649 ALA A C 1
ATOM 4942 O O . ALA A 1 649 ? 24.389 -4.407 -50.895 1.00 68.12 649 ALA A O 1
ATOM 4943 N N . LYS A 1 650 ? 24.019 -6.427 -49.968 1.00 70.94 650 LYS A N 1
ATOM 4944 C CA . LYS A 1 650 ? 22.724 -6.664 -50.631 1.00 70.94 650 LYS A CA 1
ATOM 4945 C C . LYS A 1 650 ? 21.671 -5.631 -50.224 1.00 70.94 650 LYS A C 1
ATOM 4947 O O . LYS A 1 650 ? 21.037 -5.034 -51.092 1.00 70.94 650 LYS A O 1
ATOM 4952 N N . LEU A 1 651 ? 21.521 -5.345 -48.929 1.00 67.75 651 LEU A N 1
ATOM 4953 C CA . LEU A 1 651 ? 20.584 -4.322 -48.441 1.00 67.75 651 LEU A CA 1
ATOM 4954 C C . LEU A 1 651 ? 20.888 -2.938 -49.028 1.00 67.75 651 LEU A C 1
ATOM 4956 O O . LEU A 1 651 ? 19.983 -2.229 -49.477 1.00 67.75 651 LEU A O 1
ATOM 4960 N N . MET A 1 652 ? 22.166 -2.564 -49.086 1.00 71.12 652 MET A N 1
ATOM 4961 C CA . MET A 1 652 ? 22.587 -1.289 -49.668 1.00 71.12 652 MET A CA 1
ATOM 4962 C C . MET A 1 652 ? 22.394 -1.251 -51.192 1.00 71.12 652 MET A C 1
ATOM 4964 O O . MET A 1 652 ? 22.035 -0.206 -51.739 1.00 71.12 652 MET A O 1
ATOM 4968 N N . PHE A 1 653 ? 22.558 -2.384 -51.879 1.00 71.81 653 PHE A N 1
ATOM 4969 C CA . PHE A 1 653 ? 22.233 -2.534 -53.299 1.00 71.81 653 PHE A CA 1
ATOM 4970 C C . PHE A 1 653 ? 20.728 -2.349 -53.559 1.00 71.81 653 PHE A C 1
ATOM 4972 O O . PHE A 1 653 ? 20.339 -1.574 -54.437 1.00 71.81 653 PHE A O 1
ATOM 4979 N N . HIS A 1 654 ? 19.867 -2.958 -52.738 1.00 70.75 654 HIS A N 1
ATOM 4980 C CA . HIS A 1 654 ? 18.414 -2.763 -52.797 1.00 70.75 654 HIS A CA 1
ATOM 4981 C C . HIS A 1 654 ? 18.004 -1.309 -52.517 1.00 70.75 654 HIS A C 1
ATOM 4983 O O . HIS A 1 654 ? 17.113 -0.778 -53.184 1.00 70.75 654 HIS A O 1
ATOM 4989 N N . ALA A 1 655 ? 18.683 -0.624 -51.591 1.00 68.25 655 ALA A N 1
ATOM 4990 C CA . ALA A 1 655 ? 18.449 0.795 -51.320 1.00 68.25 655 ALA A CA 1
ATOM 4991 C C . ALA A 1 655 ? 18.793 1.690 -52.529 1.00 68.25 655 ALA A C 1
ATOM 4993 O O . ALA A 1 655 ? 18.018 2.588 -52.873 1.00 68.25 655 ALA A O 1
ATOM 4994 N N . ALA A 1 656 ? 19.903 1.418 -53.223 1.00 68.44 656 ALA A N 1
ATOM 4995 C CA . ALA A 1 656 ? 20.282 2.142 -54.439 1.00 68.44 656 ALA A CA 1
ATOM 4996 C C . ALA A 1 656 ? 19.284 1.906 -55.591 1.00 68.44 656 ALA A C 1
ATOM 4998 O O . ALA A 1 656 ? 18.906 2.844 -56.298 1.00 68.44 656 ALA A O 1
ATOM 4999 N N . ILE A 1 657 ? 18.790 0.674 -55.742 1.00 71.00 657 ILE A N 1
ATOM 5000 C CA . ILE A 1 657 ? 17.732 0.333 -56.705 1.00 71.00 657 ILE A CA 1
ATOM 5001 C C . ILE A 1 657 ? 16.440 1.087 -56.389 1.00 71.00 657 ILE A C 1
ATOM 5003 O O . ILE A 1 657 ? 15.830 1.660 -57.293 1.00 71.00 657 ILE A O 1
ATOM 5007 N N . ARG A 1 658 ? 16.042 1.156 -55.111 1.00 69.88 658 ARG A N 1
ATOM 5008 C CA . ARG A 1 658 ? 14.855 1.908 -54.677 1.00 69.88 658 ARG A CA 1
ATOM 5009 C C . ARG A 1 658 ? 14.939 3.379 -55.096 1.00 69.88 658 ARG A C 1
ATOM 5011 O O . ARG A 1 658 ? 13.966 3.926 -55.614 1.00 69.88 658 ARG A O 1
ATOM 5018 N N . GLN A 1 659 ? 16.107 4.004 -54.936 1.00 71.06 659 GLN A N 1
ATOM 5019 C CA . GLN A 1 659 ? 16.332 5.396 -55.338 1.00 71.06 659 GLN A CA 1
ATOM 5020 C C . GLN A 1 659 ? 16.162 5.607 -56.855 1.00 71.06 659 GLN A C 1
ATOM 5022 O O . GLN A 1 659 ? 15.700 6.666 -57.283 1.00 71.06 659 GLN A O 1
ATOM 5027 N N . ARG A 1 660 ? 16.500 4.603 -57.676 1.00 69.38 660 ARG A N 1
ATOM 5028 C CA . ARG A 1 660 ? 16.370 4.667 -59.141 1.00 69.38 660 ARG A CA 1
ATOM 5029 C C . ARG A 1 660 ? 14.972 4.312 -59.650 1.00 69.38 660 ARG A C 1
ATOM 5031 O O . ARG A 1 660 ? 14.533 4.879 -60.646 1.00 69.38 660 ARG A O 1
ATOM 5038 N N . MET A 1 661 ? 14.279 3.412 -58.964 1.00 68.81 661 MET A N 1
ATOM 5039 C CA . MET A 1 661 ? 12.927 2.964 -59.299 1.00 68.81 661 MET A CA 1
ATOM 5040 C C . MET A 1 661 ? 11.860 4.030 -59.013 1.00 68.81 661 MET A C 1
ATOM 5042 O O . MET A 1 661 ? 10.838 4.071 -59.697 1.00 68.81 661 MET A O 1
ATOM 5046 N N . GLY A 1 662 ? 12.105 4.928 -58.051 1.00 69.00 662 GLY A N 1
ATOM 5047 C CA . GLY A 1 662 ? 11.169 5.998 -57.690 1.00 69.00 662 GLY A CA 1
ATOM 5048 C C . GLY A 1 662 ? 10.696 6.851 -58.874 1.00 69.00 662 GLY A C 1
ATOM 5049 O O . GLY A 1 662 ? 9.492 6.913 -59.121 1.00 69.00 662 GLY A O 1
ATOM 5050 N N . PRO A 1 663 ? 11.613 7.447 -59.657 1.00 72.69 663 PRO A N 1
ATOM 5051 C CA . PRO A 1 663 ? 11.265 8.207 -60.857 1.00 72.69 663 PRO A CA 1
ATOM 5052 C C . PRO A 1 663 ? 10.497 7.405 -61.922 1.00 72.69 663 PRO A C 1
ATOM 5054 O O . PRO A 1 663 ? 9.583 7.948 -62.535 1.00 72.69 663 PRO A O 1
ATOM 5057 N N . MET A 1 664 ? 10.831 6.123 -62.130 1.00 67.19 664 MET A N 1
ATOM 5058 C CA . MET A 1 664 ? 10.146 5.263 -63.112 1.00 67.19 664 MET A CA 1
ATOM 5059 C C . MET A 1 664 ? 8.695 4.984 -62.698 1.00 67.19 664 MET A C 1
ATOM 5061 O O . MET A 1 664 ? 7.780 5.095 -63.509 1.00 67.19 664 MET A O 1
ATOM 5065 N N . MET A 1 665 ? 8.466 4.690 -61.416 1.00 68.06 665 MET A N 1
ATOM 5066 C CA . MET A 1 665 ? 7.120 4.458 -60.885 1.00 68.06 665 MET A CA 1
ATOM 5067 C C . MET A 1 665 ? 6.262 5.731 -60.915 1.00 68.06 665 MET A C 1
ATOM 5069 O O . MET A 1 665 ? 5.083 5.672 -61.252 1.00 68.06 665 MET A O 1
ATOM 5073 N N . GLN A 1 666 ? 6.852 6.892 -60.615 1.00 70.69 666 GLN A N 1
ATOM 5074 C CA . GLN A 1 666 ? 6.154 8.179 -60.710 1.00 70.69 666 GLN A CA 1
ATOM 5075 C C . GLN A 1 666 ? 5.711 8.497 -62.144 1.00 70.69 666 GLN A C 1
ATOM 5077 O O . GLN A 1 666 ? 4.620 9.027 -62.332 1.00 70.69 666 GLN A O 1
ATOM 5082 N N . GLN A 1 667 ? 6.519 8.154 -63.154 1.00 72.31 667 GLN A N 1
ATOM 5083 C CA . GLN A 1 667 ? 6.137 8.306 -64.562 1.00 72.31 667 GLN A CA 1
ATOM 5084 C C . GLN A 1 667 ? 4.965 7.392 -64.934 1.00 72.31 667 GLN A C 1
ATOM 5086 O O . GLN A 1 667 ? 3.967 7.881 -65.457 1.00 72.31 667 GLN A O 1
ATOM 5091 N N . ILE A 1 668 ? 5.035 6.107 -64.575 1.00 70.44 668 ILE A N 1
ATOM 5092 C CA . ILE A 1 668 ? 3.953 5.140 -64.820 1.00 70.44 668 ILE A CA 1
ATOM 5093 C C . ILE A 1 668 ? 2.647 5.602 -64.165 1.00 70.44 668 ILE A C 1
ATOM 5095 O O . ILE A 1 668 ? 1.582 5.549 -64.779 1.00 70.44 668 ILE A O 1
ATOM 5099 N N . MET A 1 669 ? 2.713 6.093 -62.926 1.00 67.62 669 MET A N 1
ATOM 5100 C CA . MET A 1 669 ? 1.523 6.566 -62.221 1.00 67.62 669 MET A CA 1
ATOM 5101 C C . MET A 1 669 ? 0.980 7.873 -62.777 1.00 67.62 669 MET A C 1
ATOM 5103 O O . MET A 1 669 ? -0.234 8.015 -62.867 1.00 67.62 669 MET A O 1
ATOM 5107 N N . TYR A 1 670 ? 1.841 8.785 -63.225 1.00 70.44 670 TYR A N 1
ATOM 5108 C CA . TYR A 1 670 ? 1.406 9.992 -63.919 1.00 70.44 670 TYR A CA 1
ATOM 5109 C C . TYR A 1 670 ? 0.662 9.667 -65.225 1.00 70.44 670 TYR A C 1
ATOM 5111 O O . TYR A 1 670 ? -0.386 10.249 -65.514 1.00 70.44 670 TYR A O 1
ATOM 5119 N N . GLU A 1 671 ? 1.162 8.710 -66.009 1.00 67.44 671 GLU A N 1
ATOM 5120 C CA . GLU A 1 671 ? 0.492 8.269 -67.235 1.00 67.44 671 GLU A CA 1
ATOM 5121 C C . GLU A 1 671 ? -0.808 7.505 -66.953 1.00 67.44 671 GLU A C 1
ATOM 5123 O O . GLU A 1 671 ? -1.813 7.713 -67.639 1.00 67.44 671 GLU A O 1
ATOM 5128 N N . PHE A 1 672 ? -0.834 6.694 -65.893 1.00 67.00 672 PHE A N 1
ATOM 5129 C CA . PHE A 1 672 ? -2.040 6.007 -65.444 1.00 67.00 672 PHE A CA 1
ATOM 5130 C C . PHE A 1 672 ? -3.113 6.987 -64.950 1.00 67.00 672 PHE A C 1
ATOM 5132 O O . PHE A 1 672 ? -4.258 6.914 -65.398 1.00 67.00 672 PHE A O 1
ATOM 5139 N N . GLU A 1 673 ? -2.753 7.964 -64.115 1.00 64.94 673 GLU A N 1
ATOM 5140 C CA . GLU A 1 673 ? -3.646 9.041 -63.669 1.00 64.94 673 GLU A CA 1
ATOM 5141 C C . GLU A 1 673 ? -4.219 9.820 -64.858 1.00 64.94 673 GLU A C 1
ATOM 5143 O O . GLU A 1 673 ? -5.422 10.084 -64.903 1.00 64.94 673 GLU A O 1
ATOM 5148 N N . ARG A 1 674 ? -3.388 10.118 -65.865 1.00 64.81 674 ARG A N 1
ATOM 5149 C CA . ARG A 1 674 ? -3.821 10.768 -67.108 1.00 64.81 674 ARG A CA 1
ATOM 5150 C C . ARG A 1 674 ? -4.829 9.935 -67.907 1.00 64.81 674 ARG A C 1
ATOM 5152 O O . ARG A 1 674 ? -5.652 10.510 -68.615 1.00 64.81 674 ARG A O 1
ATOM 5159 N N . SER A 1 675 ? -4.763 8.608 -67.813 1.00 62.44 675 SER A N 1
ATOM 5160 C CA . SER A 1 675 ? -5.678 7.693 -68.509 1.00 62.44 675 SER A CA 1
ATOM 5161 C C . SER A 1 675 ? -7.011 7.468 -67.778 1.00 62.44 675 SER A C 1
ATOM 5163 O O . SER A 1 675 ? -8.007 7.153 -68.427 1.00 62.44 675 SER A O 1
ATOM 5165 N N . VAL A 1 676 ? -7.047 7.650 -66.450 1.00 57.38 676 VAL A N 1
ATOM 5166 C CA . VAL A 1 676 ? -8.209 7.337 -65.592 1.00 57.38 676 VAL A CA 1
ATOM 5167 C C . VAL A 1 676 ? -9.003 8.584 -65.169 1.00 57.38 676 VAL A C 1
ATOM 5169 O O . VAL A 1 676 ? -10.219 8.500 -64.996 1.00 57.38 676 VAL A O 1
ATOM 5172 N N . LEU A 1 677 ? -8.359 9.746 -65.010 1.00 54.88 677 LEU A N 1
ATOM 5173 C CA . LEU A 1 677 ? -9.001 10.989 -64.549 1.00 54.88 677 LEU A CA 1
ATOM 5174 C C . LEU A 1 677 ? -9.483 11.870 -65.718 1.00 54.88 677 LEU A C 1
ATOM 5176 O O . LEU A 1 677 ? -8.871 11.914 -66.785 1.00 54.88 677 LEU A O 1
ATOM 5180 N N . SER A 1 678 ? -10.573 12.622 -65.519 1.00 54.31 678 SER A N 1
ATOM 5181 C CA . SER A 1 678 ? -11.054 13.604 -66.505 1.00 54.31 678 SER A CA 1
ATOM 5182 C C . SER A 1 678 ? -10.173 14.867 -66.531 1.00 54.31 678 SER A C 1
ATOM 5184 O O . SER A 1 678 ? -9.515 15.200 -65.541 1.00 54.31 678 SER A O 1
ATOM 5186 N N . LYS A 1 679 ? -10.165 15.598 -67.663 1.00 48.91 679 LYS A N 1
ATOM 5187 C CA . LYS A 1 679 ? -9.313 16.790 -67.888 1.00 48.91 679 LYS A CA 1
ATOM 5188 C C . LYS A 1 679 ? -9.403 17.830 -66.752 1.00 48.91 679 LYS A C 1
ATOM 5190 O O . LYS A 1 679 ? -8.374 18.365 -66.344 1.00 48.91 679 LYS A O 1
ATOM 5195 N N . ASP A 1 680 ? -10.595 18.038 -66.188 1.00 44.00 680 ASP A N 1
ATOM 5196 C CA . ASP A 1 680 ? -10.833 19.002 -65.101 1.00 44.00 680 ASP A CA 1
ATOM 5197 C C . ASP A 1 680 ? -10.244 18.562 -63.747 1.00 44.00 680 ASP A C 1
ATOM 5199 O O . ASP A 1 680 ? -9.824 19.398 -62.946 1.00 44.00 680 ASP A O 1
ATOM 5203 N N . GLN A 1 681 ? -10.159 17.252 -63.486 1.00 50.56 681 GLN A N 1
ATOM 5204 C CA . GLN A 1 681 ? -9.611 16.711 -62.234 1.00 50.56 681 GLN A CA 1
ATOM 5205 C C . GLN A 1 681 ? -8.074 16.687 -62.226 1.00 50.56 681 GLN A C 1
ATOM 5207 O O . GLN A 1 681 ? -7.460 16.832 -61.169 1.00 50.56 681 GLN A O 1
ATOM 5212 N N . LEU A 1 682 ? -7.447 16.572 -63.402 1.00 49.56 682 LEU A N 1
ATOM 5213 C CA . LEU A 1 682 ? -5.993 16.685 -63.567 1.00 49.56 682 LEU A CA 1
ATOM 5214 C C . LEU A 1 682 ? -5.509 18.134 -63.407 1.00 49.56 682 LEU A C 1
ATOM 5216 O O . LEU A 1 682 ? -4.546 18.378 -62.679 1.00 49.56 682 LEU A O 1
ATOM 5220 N N . ALA A 1 683 ? -6.210 19.105 -64.005 1.00 49.50 683 ALA A N 1
ATOM 5221 C CA . ALA A 1 683 ? -5.832 20.522 -63.957 1.00 49.50 683 ALA A CA 1
ATOM 5222 C C . ALA A 1 683 ? -5.807 21.102 -62.526 1.00 49.50 683 ALA A C 1
ATOM 5224 O O . ALA A 1 683 ? -4.930 21.905 -62.197 1.00 49.50 683 ALA A O 1
ATOM 5225 N N . GLN A 1 684 ? -6.712 20.654 -61.646 1.00 48.94 684 GLN A N 1
ATOM 5226 C CA . GLN A 1 684 ? -6.761 21.083 -60.240 1.00 48.94 684 GLN A CA 1
ATOM 5227 C C . GLN A 1 684 ? -5.607 20.551 -59.379 1.00 48.94 684 GLN A C 1
ATOM 5229 O O . GLN A 1 684 ? -5.223 21.211 -58.414 1.00 48.94 684 GLN A O 1
ATOM 5234 N N . LYS A 1 685 ? -5.042 19.382 -59.704 1.00 45.06 685 LYS A N 1
ATOM 5235 C CA . LYS A 1 685 ? -3.981 18.753 -58.900 1.00 45.06 685 LYS A CA 1
ATOM 5236 C C . LYS A 1 685 ? -2.572 19.139 -59.347 1.00 45.06 685 LYS A C 1
ATOM 5238 O O . LYS A 1 685 ? -1.693 19.280 -58.503 1.00 45.06 685 LYS A O 1
ATOM 5243 N N . THR A 1 686 ? -2.339 19.329 -60.646 1.00 49.09 686 THR A N 1
ATOM 5244 C CA . THR A 1 686 ? -0.992 19.613 -61.177 1.00 49.09 686 THR A CA 1
ATOM 5245 C C . THR A 1 686 ? -0.686 21.102 -61.346 1.00 49.09 686 THR A C 1
ATOM 5247 O O . THR A 1 686 ? 0.445 21.451 -61.680 1.00 49.09 686 THR A O 1
ATOM 5250 N N . GLY A 1 687 ? -1.666 21.993 -61.143 1.00 43.69 687 GLY A N 1
ATOM 5251 C CA . GLY A 1 687 ? -1.469 23.449 -61.190 1.00 43.69 687 GLY A CA 1
ATOM 5252 C C . GLY A 1 687 ? -1.011 23.997 -62.550 1.00 43.69 687 GLY A C 1
ATOM 5253 O O . GLY A 1 687 ? -0.462 25.095 -62.617 1.00 43.69 687 GLY A O 1
ATOM 5254 N N . LYS A 1 688 ? -1.208 23.238 -63.636 1.00 44.78 688 LYS A N 1
ATOM 5255 C CA . LYS A 1 688 ? -0.889 23.636 -65.014 1.00 44.78 688 LYS A CA 1
ATOM 5256 C C . LYS A 1 688 ? -2.133 23.493 -65.883 1.00 44.78 688 LYS A C 1
ATOM 5258 O O . LYS A 1 688 ? -2.616 22.383 -66.083 1.00 44.78 688 LYS A O 1
ATOM 5263 N N . ASP A 1 689 ? -2.606 24.629 -66.384 1.00 39.41 689 ASP A N 1
ATOM 5264 C CA . ASP A 1 689 ? -3.695 24.746 -67.350 1.00 39.41 689 ASP A CA 1
ATOM 5265 C C . ASP A 1 689 ? -3.211 24.251 -68.722 1.00 39.41 689 ASP A C 1
ATOM 5267 O O . ASP A 1 689 ? -2.338 24.856 -69.350 1.00 39.41 689 ASP A O 1
ATOM 5271 N N . MET A 1 690 ? -3.709 23.092 -69.144 1.00 45.28 690 MET A N 1
ATOM 5272 C CA . MET A 1 690 ? -3.483 22.556 -70.484 1.00 45.28 690 MET A CA 1
ATOM 5273 C C . MET A 1 690 ? -4.690 22.970 -71.325 1.00 45.28 690 MET A C 1
ATOM 5275 O O . MET A 1 690 ? -5.710 22.286 -71.311 1.00 45.28 690 MET A O 1
ATOM 5279 N N . GLY A 1 691 ? -4.567 24.122 -71.989 1.00 41.38 691 GLY A N 1
ATOM 5280 C CA . GLY A 1 691 ? -5.650 24.790 -72.712 1.00 41.38 691 GLY A CA 1
ATOM 5281 C C . GLY A 1 691 ? -6.380 23.946 -73.768 1.00 41.38 691 GLY A C 1
ATOM 5282 O O . GLY A 1 691 ? -5.929 22.885 -74.199 1.00 41.38 691 GLY A O 1
ATOM 5283 N N . ASP A 1 692 ? -7.519 24.483 -74.202 1.00 41.50 692 ASP A N 1
ATOM 5284 C CA . ASP A 1 692 ? -8.625 23.810 -74.905 1.00 41.50 692 ASP A CA 1
ATOM 5285 C C . ASP A 1 692 ? -8.352 23.381 -76.371 1.00 41.50 692 ASP A C 1
ATOM 5287 O O . ASP A 1 692 ? -9.216 22.813 -77.033 1.00 41.50 692 ASP A O 1
ATOM 5291 N N . ASP A 1 693 ? -7.136 23.574 -76.891 1.00 38.97 693 ASP A N 1
ATOM 5292 C CA . ASP A 1 693 ? -6.819 23.431 -78.323 1.00 38.97 693 ASP A CA 1
ATOM 5293 C C . ASP A 1 693 ? -5.870 22.258 -78.639 1.00 38.97 693 ASP A C 1
ATOM 5295 O O . ASP A 1 693 ? -4.854 22.418 -79.313 1.00 38.97 693 ASP A O 1
ATOM 5299 N N . VAL A 1 694 ? -6.197 21.040 -78.193 1.00 39.94 694 VAL A N 1
ATOM 5300 C CA . VAL A 1 694 ? -5.642 19.802 -78.791 1.00 39.94 694 VAL A CA 1
ATOM 5301 C C . VAL A 1 694 ? -6.735 18.735 -78.889 1.00 39.94 694 VAL A C 1
ATOM 5303 O O . VAL A 1 694 ? -6.651 17.652 -78.313 1.00 39.94 694 VAL A O 1
ATOM 5306 N N . MET A 1 695 ? -7.805 19.058 -79.612 1.00 30.41 695 MET A N 1
ATOM 5307 C CA . MET A 1 695 ? -8.697 18.058 -80.198 1.00 30.41 695 MET A CA 1
ATOM 5308 C C . MET A 1 695 ? -8.498 18.112 -81.711 1.00 30.41 695 MET A C 1
ATOM 5310 O O . MET A 1 695 ? -9.075 18.946 -82.406 1.00 30.41 695 MET A O 1
ATOM 5314 N N . GLY A 1 696 ? -7.643 17.222 -82.221 1.00 30.33 696 GLY A N 1
ATOM 5315 C CA . GLY A 1 696 ? -7.711 16.828 -83.622 1.00 30.33 696 GLY A CA 1
ATOM 5316 C C . GLY A 1 696 ? -9.083 16.205 -83.863 1.00 30.33 696 GLY A C 1
ATOM 5317 O O . GLY A 1 696 ? -9.514 15.326 -83.120 1.00 30.33 696 GLY A O 1
ATOM 5318 N N . ALA A 1 697 ? -9.798 16.736 -84.847 1.00 33.84 697 ALA A N 1
ATOM 5319 C CA . ALA A 1 697 ? -11.158 16.358 -85.175 1.00 33.84 697 ALA A CA 1
ATOM 5320 C C . ALA A 1 697 ? -11.234 14.922 -85.719 1.00 33.84 697 ALA A C 1
ATOM 5322 O O . ALA A 1 697 ? -11.150 14.724 -86.922 1.00 33.84 697 ALA A O 1
ATOM 5323 N N . GLU A 1 698 ? -11.438 13.938 -84.847 1.00 30.75 698 GLU A N 1
ATOM 5324 C CA . GLU A 1 698 ? -12.167 12.708 -85.168 1.00 30.75 698 GLU A CA 1
ATOM 5325 C C . GLU A 1 698 ? -12.592 12.018 -83.866 1.00 30.75 698 GLU A C 1
ATOM 5327 O O . GLU A 1 698 ? -11.780 11.670 -83.010 1.00 30.75 698 GLU A O 1
ATOM 5332 N N . GLY A 1 699 ? -13.905 11.904 -83.671 1.00 36.34 699 GLY A N 1
ATOM 5333 C CA . GLY A 1 699 ? -14.492 11.348 -82.462 1.00 36.34 699 GLY A CA 1
ATOM 5334 C C . GLY A 1 699 ? -14.220 9.854 -82.342 1.00 36.34 699 GLY A C 1
ATOM 5335 O O . GLY A 1 699 ? -14.913 9.052 -82.960 1.00 36.34 699 GLY A O 1
ATOM 5336 N N . THR A 1 700 ? -13.285 9.494 -81.466 1.00 27.22 700 THR A N 1
ATOM 5337 C CA . THR A 1 700 ? -13.161 8.137 -80.928 1.00 27.22 700 THR A CA 1
ATOM 5338 C C . THR A 1 700 ? -12.927 8.245 -79.424 1.00 27.22 700 THR A C 1
ATOM 5340 O O . THR A 1 700 ? -11.985 8.890 -78.972 1.00 27.22 700 THR A O 1
ATOM 5343 N N . LEU A 1 701 ? -13.850 7.679 -78.643 1.00 32.59 701 LEU A N 1
ATOM 5344 C CA . LEU A 1 701 ? -13.765 7.587 -77.185 1.00 32.59 701 LEU A CA 1
ATOM 5345 C C . LEU A 1 701 ? -12.433 6.942 -76.767 1.00 32.59 701 LEU A C 1
ATOM 5347 O O . LEU A 1 701 ? -12.011 5.954 -77.362 1.00 32.59 701 LEU A O 1
ATOM 5351 N N . GLY A 1 702 ? -11.786 7.527 -75.755 1.00 33.56 702 GLY A N 1
ATOM 5352 C CA . GLY A 1 702 ? -10.424 7.224 -75.315 1.00 33.56 702 GLY A CA 1
ATOM 5353 C C . GLY A 1 702 ? -10.151 5.751 -75.009 1.00 33.56 702 GLY A C 1
ATOM 5354 O O . GLY A 1 702 ? -10.409 5.283 -73.904 1.00 33.56 702 GLY A O 1
ATOM 5355 N N . ILE A 1 703 ? -9.561 5.054 -75.981 1.00 34.28 703 ILE A N 1
ATOM 5356 C CA . ILE A 1 703 ? -8.990 3.705 -75.831 1.00 34.28 703 ILE A CA 1
ATOM 5357 C C . ILE A 1 703 ? -7.484 3.687 -76.187 1.00 34.28 703 ILE A C 1
ATOM 5359 O O . ILE A 1 703 ? -6.795 2.715 -75.905 1.00 34.28 703 ILE A O 1
ATOM 5363 N N . GLU A 1 704 ? -6.902 4.775 -76.705 1.00 36.94 704 GLU A N 1
ATOM 5364 C CA . GLU A 1 704 ? -5.478 4.783 -77.100 1.00 36.94 704 GLU A CA 1
ATOM 5365 C C . GLU A 1 704 ? -4.482 5.032 -75.946 1.00 36.94 704 GLU A C 1
ATOM 5367 O O . GLU A 1 704 ? -3.292 4.773 -76.100 1.00 36.94 704 GLU A O 1
ATOM 5372 N N . GLY A 1 705 ? -4.940 5.461 -74.762 1.00 38.91 705 GLY A N 1
ATOM 5373 C CA . GLY A 1 705 ? -4.068 5.699 -73.596 1.00 38.91 705 GLY A CA 1
ATOM 5374 C C . GLY A 1 705 ? -3.630 4.438 -72.834 1.00 38.91 705 GLY A C 1
ATOM 5375 O O . GLY A 1 705 ? -2.673 4.493 -72.069 1.00 38.91 705 GLY A O 1
ATOM 5376 N N . GLY A 1 706 ? -4.298 3.297 -73.041 1.00 44.31 706 GLY A N 1
ATOM 5377 C CA . GLY A 1 706 ? -3.997 2.051 -72.321 1.00 44.31 706 GLY A CA 1
ATOM 5378 C C . GLY A 1 706 ? -2.711 1.356 -72.781 1.00 44.31 706 GLY A C 1
ATOM 5379 O O . GLY A 1 706 ? -2.061 0.687 -71.983 1.00 44.31 706 GLY A O 1
ATOM 5380 N N . ALA A 1 707 ? -2.306 1.545 -74.042 1.00 49.72 707 ALA A N 1
ATOM 5381 C CA . ALA A 1 707 ? -1.158 0.848 -74.624 1.00 49.72 707 ALA A CA 1
ATOM 5382 C C . ALA A 1 707 ? 0.195 1.322 -74.052 1.00 49.72 707 ALA A C 1
ATOM 5384 O O . ALA A 1 707 ? 1.075 0.491 -73.822 1.00 49.72 707 ALA A O 1
ATOM 5385 N N . ALA A 1 708 ? 0.338 2.625 -73.776 1.00 54.69 708 ALA A N 1
ATOM 5386 C CA . ALA A 1 708 ? 1.561 3.218 -73.219 1.00 54.69 708 ALA A CA 1
ATOM 5387 C C . ALA A 1 708 ? 1.800 2.792 -71.758 1.00 54.69 708 ALA A C 1
ATOM 5389 O O . ALA A 1 708 ? 2.874 2.311 -71.411 1.00 54.69 708 ALA A O 1
ATOM 5390 N N . VAL A 1 709 ? 0.752 2.811 -70.925 1.00 61.59 709 VAL A N 1
ATOM 5391 C CA . VAL A 1 709 ? 0.849 2.345 -69.531 1.00 61.59 709 VAL A CA 1
ATOM 5392 C C . VAL A 1 709 ? 1.216 0.859 -69.478 1.00 61.59 709 VAL A C 1
ATOM 5394 O O . VAL A 1 709 ? 2.044 0.449 -68.669 1.00 61.59 709 VAL A O 1
ATOM 5397 N N . THR A 1 710 ? 0.656 0.032 -70.368 1.00 64.75 710 THR A N 1
ATOM 5398 C CA . THR A 1 710 ? 1.016 -1.392 -70.423 1.00 64.75 710 THR A CA 1
ATOM 5399 C C . THR A 1 710 ? 2.442 -1.645 -70.918 1.00 64.75 710 THR A C 1
ATOM 5401 O O . THR A 1 710 ? 3.071 -2.584 -70.432 1.00 64.75 710 THR A O 1
ATOM 5404 N N . SER A 1 711 ? 2.984 -0.833 -71.839 1.00 67.56 711 SER A N 1
ATOM 5405 C CA . SER A 1 711 ? 4.382 -0.974 -72.277 1.00 67.56 711 SER A CA 1
ATOM 5406 C C . SER A 1 711 ? 5.368 -0.568 -71.190 1.00 67.56 711 SER A C 1
ATOM 5408 O O . SER A 1 711 ? 6.382 -1.239 -71.009 1.00 67.56 711 SER A O 1
ATOM 5410 N N . ASP A 1 712 ? 5.042 0.468 -70.424 1.00 67.50 712 ASP A N 1
ATOM 5411 C CA . ASP A 1 712 ? 5.916 0.989 -69.374 1.00 67.50 712 ASP A CA 1
ATOM 5412 C C . ASP A 1 712 ? 5.898 0.092 -68.129 1.00 67.50 712 ASP A C 1
ATOM 5414 O O . ASP A 1 712 ? 6.930 -0.136 -67.498 1.00 67.50 712 ASP A O 1
ATOM 5418 N N . VAL A 1 713 ? 4.749 -0.525 -67.832 1.00 68.44 713 VAL A N 1
ATOM 5419 C CA . VAL A 1 713 ? 4.637 -1.594 -66.828 1.00 68.44 713 VAL A CA 1
ATOM 5420 C C . VAL A 1 713 ? 5.447 -2.832 -67.235 1.00 68.44 713 VAL A C 1
ATOM 5422 O O . VAL A 1 713 ? 6.089 -3.445 -66.384 1.00 68.44 713 VAL A O 1
ATOM 5425 N N . LEU A 1 714 ? 5.479 -3.191 -68.523 1.00 70.12 714 LEU A N 1
ATOM 5426 C CA . LEU A 1 714 ? 6.340 -4.273 -69.015 1.00 70.12 714 LEU A CA 1
ATOM 5427 C C . LEU A 1 714 ? 7.831 -3.901 -68.939 1.00 70.12 714 LEU A C 1
ATOM 5429 O O . LEU A 1 714 ? 8.629 -4.734 -68.521 1.00 70.12 714 LEU A O 1
ATOM 5433 N N . ALA A 1 715 ? 8.203 -2.649 -69.227 1.00 71.19 715 ALA A N 1
ATOM 5434 C CA . ALA A 1 715 ? 9.576 -2.163 -69.069 1.00 71.19 715 ALA A CA 1
ATOM 5435 C C . ALA A 1 715 ? 10.044 -2.172 -67.599 1.00 71.19 715 ALA A C 1
ATOM 5437 O O . ALA A 1 715 ? 11.209 -2.459 -67.317 1.00 71.19 715 ALA A O 1
ATOM 5438 N N . LEU A 1 716 ? 9.138 -1.915 -66.648 1.00 71.50 716 LEU A N 1
ATOM 5439 C CA . LEU A 1 716 ? 9.411 -2.071 -65.218 1.00 71.50 716 LEU A CA 1
ATOM 5440 C C . LEU A 1 716 ? 9.651 -3.542 -64.842 1.00 71.50 716 LEU A C 1
ATOM 5442 O O . LEU A 1 716 ? 10.549 -3.835 -64.055 1.00 71.50 716 LEU A O 1
ATOM 5446 N N . ILE 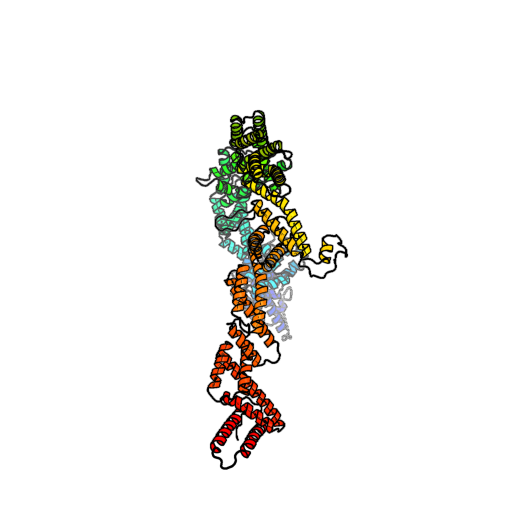A 1 717 ? 8.879 -4.473 -65.410 1.00 69.62 717 ILE A N 1
ATOM 5447 C CA . ILE A 1 717 ? 9.081 -5.913 -65.193 1.00 69.62 717 ILE A CA 1
ATOM 5448 C C . ILE A 1 717 ? 10.439 -6.353 -65.762 1.00 69.62 717 ILE A C 1
ATOM 5450 O O . ILE A 1 717 ? 11.176 -7.063 -65.077 1.00 69.62 717 ILE A O 1
ATOM 5454 N N . ASP A 1 718 ? 10.807 -5.881 -66.954 1.00 69.88 718 ASP A N 1
ATOM 5455 C CA . ASP A 1 718 ? 12.108 -6.166 -67.571 1.00 69.88 718 ASP A CA 1
ATOM 5456 C C . ASP A 1 718 ? 13.266 -5.600 -66.724 1.00 69.88 718 ASP A C 1
ATOM 5458 O O . ASP A 1 718 ? 14.239 -6.305 -66.460 1.00 69.88 718 ASP A O 1
ATOM 5462 N N . PHE A 1 719 ? 13.125 -4.389 -66.169 1.00 69.94 719 PHE A N 1
ATOM 5463 C CA . PHE A 1 719 ? 14.097 -3.802 -65.235 1.00 69.94 719 PHE A CA 1
ATOM 5464 C C . PHE A 1 719 ? 14.324 -4.663 -63.978 1.00 69.94 719 PHE A C 1
ATOM 5466 O O . PHE A 1 719 ? 15.457 -4.770 -63.498 1.00 69.94 719 PHE A O 1
ATOM 5473 N N . TYR A 1 720 ? 13.271 -5.292 -63.445 1.00 68.00 720 TYR A N 1
ATOM 5474 C CA . TYR A 1 720 ? 13.364 -6.191 -62.288 1.00 68.00 720 TYR A CA 1
ATOM 5475 C C . TYR A 1 720 ? 14.054 -7.518 -62.614 1.00 68.00 720 TYR A C 1
ATOM 5477 O O . TYR A 1 720 ? 14.859 -8.014 -61.818 1.00 68.00 720 TYR A O 1
ATOM 5485 N N . VAL A 1 721 ? 13.747 -8.083 -63.785 1.00 67.06 721 VAL A N 1
ATOM 5486 C CA . VAL A 1 721 ? 14.317 -9.351 -64.255 1.00 67.06 721 VAL A CA 1
ATOM 5487 C C . VAL A 1 721 ? 15.795 -9.179 -64.619 1.00 67.06 721 VAL A C 1
ATOM 5489 O O . VAL A 1 721 ? 16.625 -9.975 -64.182 1.00 67.06 721 VAL A O 1
ATOM 5492 N N . ASP A 1 722 ? 16.154 -8.109 -65.328 1.00 67.38 722 ASP A N 1
ATOM 5493 C CA . ASP A 1 722 ? 17.528 -7.872 -65.789 1.00 67.38 722 ASP A CA 1
ATOM 5494 C C . ASP A 1 722 ? 18.489 -7.508 -64.645 1.00 67.38 722 ASP A C 1
ATOM 5496 O O . ASP A 1 722 ? 19.670 -7.882 -64.655 1.00 67.38 722 ASP A O 1
ATOM 5500 N N . ASN A 1 723 ? 17.995 -6.834 -63.602 1.00 63.97 723 ASN A N 1
ATOM 5501 C CA . ASN A 1 723 ? 18.789 -6.545 -62.407 1.00 63.97 723 ASN A CA 1
ATOM 5502 C C . ASN A 1 723 ? 18.877 -7.717 -61.419 1.00 63.97 723 ASN A C 1
ATOM 5504 O O . ASN A 1 723 ? 19.687 -7.648 -60.497 1.00 63.97 723 ASN A O 1
ATOM 5508 N N . GLY A 1 724 ? 18.137 -8.812 -61.636 1.00 59.91 724 GLY A N 1
ATOM 5509 C CA . GLY A 1 724 ? 18.178 -9.993 -60.766 1.00 59.91 724 GLY A CA 1
ATOM 5510 C C . GLY A 1 724 ? 17.749 -9.682 -59.331 1.00 59.91 724 GLY A C 1
ATOM 5511 O O . GLY A 1 724 ? 18.394 -10.128 -58.391 1.00 59.91 724 GLY A O 1
ATOM 5512 N N . ILE A 1 725 ? 16.709 -8.856 -59.178 1.00 61.66 725 ILE A N 1
ATOM 5513 C CA . ILE A 1 725 ? 16.187 -8.404 -57.874 1.00 61.66 725 ILE A CA 1
ATOM 5514 C C . ILE A 1 725 ? 15.271 -9.467 -57.246 1.00 61.66 725 ILE A C 1
ATOM 5516 O O . ILE A 1 725 ? 14.980 -9.408 -56.056 1.00 61.66 725 ILE A O 1
ATOM 5520 N N . ILE A 1 726 ? 14.810 -10.420 -58.056 1.00 59.06 726 ILE A N 1
ATOM 5521 C CA . ILE A 1 726 ? 13.939 -11.514 -57.638 1.00 59.06 726 ILE A CA 1
ATOM 5522 C C . ILE A 1 726 ? 14.811 -12.565 -56.950 1.00 59.06 726 ILE A C 1
ATOM 5524 O O . ILE A 1 726 ? 15.645 -13.193 -57.606 1.00 59.06 726 ILE A O 1
ATOM 5528 N N . GLU A 1 727 ? 14.626 -12.746 -55.645 1.00 57.69 727 GLU A N 1
ATOM 5529 C CA . GLU A 1 727 ? 15.143 -13.922 -54.952 1.00 57.69 727 GLU A CA 1
ATOM 5530 C C . GLU A 1 727 ? 14.104 -15.039 -55.135 1.00 57.69 727 GLU A C 1
ATOM 5532 O O . GLU A 1 727 ? 12.994 -14.968 -54.601 1.00 57.69 727 GLU A O 1
ATOM 5537 N N . GLU A 1 728 ? 14.433 -16.027 -55.976 1.00 49.34 728 GLU A N 1
ATOM 5538 C CA . GLU A 1 728 ? 13.619 -17.238 -56.137 1.00 49.34 728 GLU A CA 1
ATOM 5539 C C . GLU A 1 728 ? 13.584 -17.962 -54.784 1.00 49.34 728 GLU A C 1
ATOM 5541 O O . GLU A 1 728 ? 14.632 -18.319 -54.240 1.00 49.34 728 GLU A O 1
ATOM 5546 N N . GLY A 1 729 ? 12.390 -18.136 -54.214 1.00 39.62 729 GLY A N 1
ATOM 5547 C CA . GLY A 1 729 ? 12.226 -18.873 -52.964 1.00 39.62 729 GLY A CA 1
ATOM 5548 C C . GLY A 1 729 ? 12.596 -20.346 -53.157 1.00 39.62 729 GLY A C 1
ATOM 5549 O O . GLY A 1 729 ? 12.139 -20.982 -54.108 1.00 39.62 729 GLY A O 1
ATOM 5550 N N . GLU A 1 730 ? 13.413 -20.908 -52.262 1.00 37.00 730 GLU A N 1
ATOM 5551 C CA . GLU A 1 730 ? 13.657 -22.354 -52.247 1.00 37.00 730 GLU A CA 1
ATOM 5552 C C . GLU A 1 730 ? 12.345 -23.112 -51.959 1.00 37.00 730 GLU A C 1
ATOM 5554 O O . GLU A 1 730 ? 11.561 -22.732 -51.089 1.00 37.00 730 GLU A O 1
ATOM 5559 N N . ASP A 1 731 ? 12.111 -24.187 -52.719 1.00 38.12 731 ASP A N 1
ATOM 5560 C CA . ASP A 1 731 ? 11.059 -25.192 -52.521 1.00 38.12 731 ASP A CA 1
ATOM 5561 C C . ASP A 1 731 ? 9.630 -24.659 -52.284 1.00 38.12 731 ASP A C 1
ATOM 5563 O O . ASP A 1 731 ? 8.986 -24.914 -51.267 1.00 38.12 731 ASP A O 1
ATOM 5567 N N . GLY A 1 732 ? 9.068 -23.986 -53.294 1.00 42.81 732 GLY A N 1
ATOM 5568 C CA . GLY A 1 732 ? 7.625 -23.713 -53.360 1.00 42.81 732 GLY A CA 1
ATOM 5569 C C . GLY A 1 732 ? 7.129 -22.552 -52.490 1.00 42.81 732 GLY A C 1
ATOM 5570 O O . GLY A 1 732 ? 5.915 -22.375 -52.374 1.00 42.81 732 GLY A O 1
ATOM 5571 N N . ALA A 1 733 ? 8.036 -21.757 -51.916 1.00 41.69 733 ALA A N 1
ATOM 5572 C CA . ALA A 1 733 ? 7.729 -20.473 -51.285 1.00 41.69 733 ALA A CA 1
ATOM 5573 C C . ALA A 1 733 ? 7.602 -19.340 -52.328 1.00 41.69 733 ALA A C 1
ATOM 5575 O O . ALA A 1 733 ? 8.230 -19.388 -53.384 1.00 41.69 733 ALA A O 1
ATOM 5576 N N . GLU A 1 734 ? 6.763 -18.333 -52.047 1.00 50.75 734 GLU A N 1
ATOM 5577 C CA . GLU A 1 734 ? 6.551 -17.175 -52.932 1.00 50.75 734 GLU A CA 1
ATOM 5578 C C . GLU A 1 734 ? 7.864 -16.413 -53.191 1.00 50.75 734 GLU A C 1
ATOM 5580 O O . GLU A 1 734 ? 8.628 -16.165 -52.258 1.00 50.75 734 GLU A O 1
ATOM 5585 N N . ASP A 1 735 ? 8.106 -16.018 -54.450 1.00 53.38 735 ASP A N 1
ATOM 5586 C CA . ASP A 1 735 ? 9.243 -15.173 -54.841 1.00 53.38 735 ASP A CA 1
ATOM 5587 C C . ASP A 1 735 ? 9.329 -13.935 -53.931 1.00 53.38 735 ASP A C 1
ATOM 5589 O O . ASP A 1 735 ? 8.364 -13.168 -53.813 1.00 53.38 735 ASP A O 1
ATOM 5593 N N . VAL A 1 736 ? 10.487 -13.708 -53.307 1.00 54.25 736 VAL A N 1
ATOM 5594 C CA . VAL A 1 736 ? 10.680 -12.563 -52.412 1.00 54.25 736 VAL A CA 1
ATOM 5595 C C . VAL A 1 736 ? 11.090 -11.355 -53.250 1.00 54.25 736 VAL A C 1
ATOM 5597 O O . VAL A 1 736 ? 12.126 -11.353 -53.917 1.00 54.25 736 VAL A O 1
ATOM 5600 N N . TYR A 1 737 ? 10.265 -10.304 -53.211 1.00 62.28 737 TYR A N 1
ATOM 5601 C CA . TYR A 1 737 ? 10.529 -9.017 -53.861 1.00 62.28 737 TYR A CA 1
ATOM 5602 C C . TYR A 1 737 ? 11.013 -8.000 -52.805 1.00 62.28 737 TYR A C 1
ATOM 5604 O O . TYR A 1 737 ? 10.189 -7.330 -52.180 1.00 62.28 737 TYR A O 1
ATOM 5612 N N . PRO A 1 738 ? 12.335 -7.849 -52.579 1.00 56.81 738 PRO A N 1
ATOM 5613 C CA . PRO A 1 738 ? 12.889 -7.021 -51.497 1.00 56.81 738 PRO A CA 1
ATOM 5614 C C . PRO A 1 738 ? 12.658 -5.512 -51.679 1.00 56.81 738 PRO A C 1
ATOM 5616 O O . PRO A 1 738 ? 12.727 -4.743 -50.719 1.00 56.81 738 PRO A O 1
ATOM 5619 N N . VAL A 1 739 ? 12.357 -5.070 -52.903 1.00 60.56 739 VAL A N 1
ATOM 5620 C CA . VAL A 1 739 ? 11.975 -3.689 -53.218 1.00 60.56 739 VAL A CA 1
ATOM 5621 C C . VAL A 1 739 ? 10.588 -3.719 -53.845 1.00 60.56 739 VAL A C 1
ATOM 5623 O O . VAL A 1 739 ? 10.411 -4.322 -54.902 1.00 60.56 739 VAL A O 1
ATOM 5626 N N . THR A 1 740 ? 9.615 -3.056 -53.218 1.00 62.47 740 THR A N 1
ATOM 5627 C CA . THR A 1 740 ? 8.237 -2.960 -53.728 1.00 62.47 740 THR A CA 1
ATOM 5628 C C . THR A 1 740 ? 7.829 -1.517 -54.004 1.00 62.47 740 THR A C 1
ATOM 5630 O O . THR A 1 740 ? 8.312 -0.577 -53.365 1.00 62.47 740 THR A O 1
ATOM 5633 N N . ALA A 1 741 ? 6.904 -1.326 -54.949 1.00 60.75 741 ALA A N 1
ATOM 5634 C CA . ALA A 1 741 ? 6.375 -0.007 -55.312 1.00 60.75 741 ALA A CA 1
ATOM 5635 C C . ALA A 1 741 ? 5.744 0.745 -54.124 1.00 60.75 741 ALA A C 1
ATOM 5637 O O . ALA A 1 741 ? 5.851 1.969 -54.047 1.00 60.75 741 ALA A O 1
ATOM 5638 N N . LYS A 1 742 ? 5.144 0.019 -53.169 1.00 59.88 742 LYS A N 1
ATOM 5639 C CA . LYS A 1 742 ? 4.588 0.586 -51.928 1.00 59.88 742 LYS A CA 1
ATOM 5640 C C . LYS A 1 742 ? 5.642 1.245 -51.039 1.00 59.88 742 LYS A C 1
ATOM 5642 O O . LYS A 1 742 ? 5.389 2.292 -50.451 1.00 59.88 742 LYS A O 1
ATOM 5647 N N . GLN A 1 743 ? 6.844 0.675 -50.964 1.00 56.75 743 GLN A N 1
ATOM 5648 C CA . GLN A 1 743 ? 7.919 1.179 -50.100 1.00 56.75 743 GLN A CA 1
ATOM 5649 C C . GLN A 1 743 ? 8.592 2.458 -50.629 1.00 56.75 743 GLN A C 1
ATOM 5651 O O . GLN A 1 743 ? 9.392 3.063 -49.920 1.00 56.75 743 GLN A O 1
ATOM 5656 N N . ILE A 1 744 ? 8.308 2.859 -51.872 1.00 58.97 744 ILE A N 1
ATOM 5657 C CA . ILE A 1 744 ? 8.912 4.035 -52.515 1.00 58.97 744 ILE A CA 1
ATOM 5658 C C . ILE A 1 744 ? 8.236 5.351 -52.108 1.00 58.97 744 ILE A C 1
ATOM 5660 O O . ILE A 1 744 ? 8.874 6.400 -52.186 1.00 58.97 744 ILE A O 1
ATOM 5664 N N . GLY A 1 745 ? 7.004 5.301 -51.594 1.00 52.03 745 GLY A N 1
ATOM 5665 C CA . GLY A 1 745 ? 6.260 6.484 -51.157 1.00 52.03 745 GLY A CA 1
ATOM 5666 C C . GLY A 1 745 ? 5.792 7.382 -52.313 1.00 52.03 745 GLY A C 1
ATOM 5667 O O . GLY A 1 745 ? 6.460 7.534 -53.332 1.00 52.03 745 GLY A O 1
ATOM 5668 N N . GLY A 1 746 ? 4.612 7.990 -52.148 1.00 51.94 746 GLY A N 1
ATOM 5669 C CA . GLY A 1 746 ? 3.999 8.897 -53.135 1.00 51.94 746 GLY A CA 1
ATOM 5670 C C . GLY A 1 746 ? 2.852 8.296 -53.956 1.00 51.94 746 GLY A C 1
ATOM 5671 O O . GLY A 1 746 ? 2.199 9.022 -54.697 1.00 51.94 746 GLY A O 1
ATOM 5672 N N . ASN A 1 747 ? 2.560 7.009 -53.768 1.00 57.69 747 ASN A N 1
ATOM 5673 C CA . ASN A 1 747 ? 1.569 6.263 -54.536 1.00 57.69 747 ASN A CA 1
ATOM 5674 C C . ASN A 1 747 ? 0.459 5.785 -53.598 1.00 57.69 747 ASN A C 1
ATOM 5676 O O . ASN A 1 747 ? 0.754 5.166 -52.578 1.00 57.69 747 ASN A O 1
ATOM 5680 N N . SER A 1 748 ? -0.806 6.084 -53.903 1.00 57.34 748 SER A N 1
ATOM 5681 C CA . SER A 1 748 ? -1.916 5.591 -53.076 1.00 57.34 748 SER A CA 1
ATOM 5682 C C . SER A 1 748 ? -2.136 4.092 -53.303 1.00 57.34 748 SER A C 1
ATOM 5684 O O . SER A 1 748 ? -2.088 3.625 -54.444 1.00 57.34 748 SER A O 1
ATOM 5686 N N . ASP A 1 749 ? -2.405 3.345 -52.228 1.00 62.97 749 ASP A N 1
ATOM 5687 C CA . ASP A 1 749 ? -2.696 1.904 -52.299 1.00 62.97 749 ASP A CA 1
ATOM 5688 C C . ASP A 1 749 ? -3.867 1.604 -53.249 1.00 62.97 749 ASP A C 1
ATOM 5690 O O . ASP A 1 749 ? -3.848 0.609 -53.973 1.00 62.97 749 ASP A O 1
ATOM 5694 N N . GLU A 1 750 ? -4.844 2.512 -53.314 1.00 63.22 750 GLU A N 1
ATOM 5695 C CA . GLU A 1 750 ? -5.974 2.451 -54.243 1.00 63.22 750 GLU A CA 1
ATOM 5696 C C . GLU A 1 750 ? -5.533 2.555 -55.706 1.00 63.22 750 GLU A C 1
ATOM 5698 O O . GLU A 1 750 ? -6.005 1.790 -56.544 1.00 63.22 750 GLU A O 1
ATOM 5703 N N . MET A 1 751 ? -4.601 3.454 -56.036 1.00 66.12 751 MET A N 1
ATOM 5704 C CA . MET A 1 751 ? -4.100 3.585 -57.408 1.00 66.12 751 MET A CA 1
ATOM 5705 C C . MET A 1 751 ? -3.220 2.407 -57.820 1.00 66.12 751 MET A C 1
ATOM 5707 O O . MET A 1 751 ? -3.284 1.983 -58.969 1.00 66.12 751 MET A O 1
ATOM 5711 N N . VAL A 1 752 ? -2.423 1.855 -56.901 1.00 68.44 752 VAL A N 1
ATOM 5712 C CA . VAL A 1 752 ? -1.606 0.659 -57.168 1.00 68.44 752 VAL A CA 1
ATOM 5713 C C . VAL A 1 752 ? -2.503 -0.565 -57.396 1.00 68.44 752 VAL A C 1
ATOM 5715 O O . VAL A 1 752 ? -2.280 -1.334 -58.335 1.00 68.44 752 VAL A O 1
ATOM 5718 N N . ALA A 1 753 ? -3.564 -0.713 -56.596 1.00 67.88 753 ALA A N 1
ATOM 5719 C CA . ALA A 1 753 ? -4.591 -1.732 -56.795 1.00 67.88 753 ALA A CA 1
ATOM 5720 C C . ALA A 1 753 ? -5.362 -1.525 -58.110 1.00 67.88 753 ALA A C 1
ATOM 5722 O O . ALA A 1 753 ? -5.586 -2.489 -58.841 1.00 67.88 753 ALA A O 1
ATOM 5723 N N . ALA A 1 754 ? -5.704 -0.281 -58.456 1.00 67.06 754 ALA A N 1
ATOM 5724 C CA . ALA A 1 754 ? -6.380 0.061 -59.707 1.00 67.06 754 ALA A CA 1
ATOM 5725 C C . ALA A 1 754 ? -5.494 -0.180 -60.939 1.00 67.06 754 ALA A C 1
ATOM 5727 O O . ALA A 1 754 ? -5.992 -0.634 -61.967 1.00 67.06 754 ALA A O 1
ATOM 5728 N N . LEU A 1 755 ? -4.185 0.071 -60.845 1.00 71.12 755 LEU A N 1
ATOM 5729 C CA . LEU A 1 755 ? -3.222 -0.217 -61.909 1.00 71.12 755 LEU A CA 1
ATOM 5730 C C . LEU A 1 755 ? -3.104 -1.726 -62.142 1.00 71.12 755 LEU A C 1
ATOM 5732 O O . LEU A 1 755 ? -3.136 -2.178 -63.287 1.00 71.12 755 LEU A O 1
ATOM 5736 N N . TYR A 1 756 ? -3.070 -2.519 -61.066 1.00 72.44 756 TYR A N 1
ATOM 5737 C CA . TYR A 1 756 ? -3.135 -3.976 -61.172 1.00 72.44 756 TYR A CA 1
ATOM 5738 C C . TYR A 1 756 ? -4.474 -4.449 -61.753 1.00 72.44 756 TYR A C 1
ATOM 5740 O O . TYR A 1 756 ? -4.491 -5.258 -62.677 1.00 72.44 756 TYR A O 1
ATOM 5748 N N . GLN A 1 757 ? -5.600 -3.904 -61.286 1.00 69.56 757 GLN A N 1
ATOM 5749 C CA . GLN A 1 757 ? -6.932 -4.210 -61.812 1.00 69.56 757 GLN A CA 1
ATOM 5750 C C . GLN A 1 757 ? -7.032 -3.894 -63.311 1.00 69.56 757 GLN A C 1
ATOM 5752 O O . GLN A 1 757 ? -7.531 -4.718 -64.076 1.00 69.56 757 GLN A O 1
ATOM 5757 N N . ASN A 1 758 ? -6.522 -2.741 -63.749 1.00 71.69 758 ASN A N 1
ATOM 5758 C CA . ASN A 1 758 ? -6.503 -2.338 -65.152 1.00 71.69 758 ASN A CA 1
ATOM 5759 C C . ASN A 1 758 ? -5.630 -3.281 -65.993 1.00 71.69 758 ASN A C 1
ATOM 5761 O O . ASN A 1 758 ? -6.061 -3.728 -67.052 1.00 71.69 758 ASN A O 1
ATOM 5765 N N . PHE A 1 759 ? -4.458 -3.673 -65.484 1.00 70.44 759 PHE A N 1
ATOM 5766 C CA . PHE A 1 759 ? -3.585 -4.642 -66.147 1.00 70.44 759 PHE A CA 1
ATOM 5767 C C . PHE A 1 759 ? -4.259 -6.018 -66.310 1.00 70.44 759 PHE A C 1
ATOM 5769 O O . PHE A 1 759 ? -4.213 -6.604 -67.391 1.00 70.44 759 PHE A O 1
ATOM 5776 N N . VAL A 1 760 ? -4.954 -6.507 -65.274 1.00 69.56 760 VAL A N 1
ATOM 5777 C CA . VAL A 1 760 ? -5.710 -7.773 -65.320 1.00 69.56 760 VAL A CA 1
ATOM 5778 C C . VAL A 1 760 ? -6.891 -7.688 -66.293 1.00 69.56 760 VAL A C 1
ATOM 5780 O O . VAL A 1 760 ? -7.108 -8.612 -67.074 1.00 69.56 760 VAL A O 1
ATOM 5783 N N . VAL A 1 761 ? -7.634 -6.576 -66.297 1.00 67.88 761 VAL A N 1
ATOM 5784 C CA . VAL A 1 761 ? -8.760 -6.347 -67.221 1.00 67.88 761 VAL A CA 1
ATOM 5785 C C . VAL A 1 761 ? -8.285 -6.257 -68.674 1.00 67.88 761 VAL A C 1
ATOM 5787 O O . VAL A 1 761 ? -8.886 -6.878 -69.554 1.00 67.88 761 VAL A O 1
ATOM 5790 N N . ASN A 1 762 ? -7.176 -5.561 -68.936 1.00 67.50 762 ASN A N 1
ATOM 5791 C CA . ASN A 1 762 ? -6.589 -5.474 -70.274 1.00 67.50 762 ASN A CA 1
ATOM 5792 C C . ASN A 1 762 ? -6.118 -6.848 -70.771 1.00 67.50 762 ASN A C 1
ATOM 5794 O O . ASN A 1 762 ? -6.280 -7.152 -71.951 1.00 67.50 762 ASN A O 1
ATOM 5798 N N . GLY A 1 763 ? -5.656 -7.723 -69.871 1.00 65.56 763 GLY A N 1
ATOM 5799 C CA . GLY A 1 763 ? -5.325 -9.116 -70.183 1.00 65.56 763 GLY A CA 1
ATOM 5800 C C . GLY A 1 763 ? -6.489 -9.937 -70.760 1.00 65.56 763 GLY A C 1
ATOM 5801 O O . GLY A 1 763 ? -6.253 -10.848 -71.549 1.00 65.56 763 GLY A O 1
ATOM 5802 N N . PHE A 1 764 ? -7.753 -9.598 -70.460 1.00 62.25 764 PHE A N 1
ATOM 5803 C CA . PHE A 1 764 ? -8.922 -10.251 -71.080 1.00 62.25 764 PHE A CA 1
ATOM 5804 C C . PHE A 1 764 ? -9.197 -9.793 -72.517 1.00 62.25 764 PHE A C 1
ATOM 5806 O O . PHE A 1 764 ? -9.931 -10.479 -73.228 1.00 62.25 764 PHE A O 1
ATOM 5813 N N . SER A 1 765 ? -8.623 -8.659 -72.931 1.00 62.06 765 SER A N 1
ATOM 5814 C CA . SER A 1 765 ? -8.867 -8.023 -74.232 1.00 62.06 765 SER A CA 1
ATOM 5815 C C . SER A 1 765 ? -7.805 -8.362 -75.290 1.00 62.06 765 SER A C 1
ATOM 5817 O O . SER A 1 765 ? -7.990 -8.031 -76.458 1.00 62.06 765 SER A O 1
ATOM 5819 N N . VAL A 1 766 ? -6.697 -9.011 -74.903 1.00 62.84 766 VAL A N 1
ATOM 5820 C CA . VAL A 1 766 ? -5.564 -9.340 -75.788 1.00 62.84 766 VAL A CA 1
ATOM 5821 C C . VAL A 1 766 ? -5.631 -10.806 -76.239 1.00 62.84 766 VAL A C 1
ATOM 5823 O O . VAL A 1 766 ? -5.794 -11.710 -75.423 1.00 62.84 766 VAL A O 1
ATOM 5826 N N . GLU A 1 767 ? -5.447 -11.059 -77.538 1.00 55.25 767 GLU A N 1
ATOM 5827 C CA . GLU A 1 767 ? -5.377 -12.405 -78.130 1.00 55.25 767 GLU A CA 1
ATOM 5828 C C . GLU A 1 767 ? -3.997 -12.653 -78.785 1.00 55.25 767 GLU A C 1
ATOM 5830 O O . GLU A 1 767 ? -3.387 -11.738 -79.337 1.00 55.25 767 GLU A O 1
ATOM 5835 N N . GLY A 1 768 ? -3.483 -13.893 -78.754 1.00 60.88 768 GLY A N 1
ATOM 5836 C CA . GLY A 1 768 ? -2.268 -14.301 -79.489 1.00 60.88 768 GLY A CA 1
ATOM 5837 C C . GLY A 1 768 ? -0.975 -14.422 -78.660 1.00 60.88 768 GLY A C 1
ATOM 5838 O O . GLY A 1 768 ? -1.006 -14.748 -77.479 1.00 60.88 768 GLY A O 1
ATOM 5839 N N . GLU A 1 769 ? 0.194 -14.211 -79.281 1.00 55.59 769 GLU A N 1
ATOM 5840 C CA . GLU A 1 769 ? 1.531 -14.435 -78.679 1.00 55.59 769 GLU A CA 1
ATOM 5841 C C . GLU A 1 769 ? 1.857 -13.460 -77.527 1.00 55.59 769 GLU A C 1
ATOM 5843 O O . GLU A 1 769 ? 2.617 -13.788 -76.613 1.00 55.59 769 GLU A O 1
ATOM 5848 N N . GLN A 1 770 ? 1.206 -12.293 -77.514 1.00 56.94 770 GLN A N 1
ATOM 5849 C CA . GLN A 1 770 ? 1.270 -11.325 -76.418 1.00 56.94 770 GLN A CA 1
ATOM 5850 C C . GLN A 1 770 ? 0.579 -11.837 -75.143 1.00 56.94 770 GLN A C 1
ATOM 5852 O O . GLN A 1 770 ? 1.016 -11.479 -74.052 1.00 56.94 770 GLN A O 1
ATOM 5857 N N . LEU A 1 771 ? -0.404 -12.745 -75.246 1.00 57.59 771 LEU A N 1
ATOM 5858 C CA . LEU A 1 771 ? -1.110 -13.326 -74.094 1.00 57.59 771 LEU A CA 1
ATOM 5859 C C . LEU A 1 771 ? -0.143 -14.014 -73.119 1.00 57.59 771 LEU A C 1
ATOM 5861 O O . LEU A 1 771 ? -0.228 -13.807 -71.915 1.00 57.59 771 LEU A O 1
ATOM 5865 N N . LYS A 1 772 ? 0.853 -14.748 -73.634 1.00 61.31 772 LYS A N 1
ATOM 5866 C CA . LYS A 1 772 ? 1.859 -15.429 -72.798 1.00 61.31 772 LYS A CA 1
ATOM 5867 C C . LYS A 1 772 ? 2.749 -14.451 -72.028 1.00 61.31 772 LYS A C 1
ATOM 5869 O O . LYS A 1 772 ? 3.146 -14.744 -70.904 1.00 61.31 772 LYS A O 1
ATOM 5874 N N . ARG A 1 773 ? 3.057 -13.289 -72.618 1.00 62.44 773 ARG A N 1
ATOM 5875 C CA . ARG A 1 773 ? 3.823 -12.226 -71.945 1.00 62.44 773 ARG A CA 1
ATOM 5876 C C . ARG A 1 773 ? 2.991 -11.540 -70.866 1.00 62.44 773 ARG A C 1
ATOM 5878 O O . ARG A 1 773 ? 3.513 -11.281 -69.789 1.00 62.44 773 ARG A O 1
ATOM 5885 N N . TYR A 1 774 ? 1.701 -11.316 -71.118 1.00 65.12 774 TYR A N 1
ATOM 5886 C CA . TYR A 1 774 ? 0.773 -10.795 -70.111 1.00 65.12 774 TYR A CA 1
ATOM 5887 C C . TYR A 1 774 ? 0.572 -11.776 -68.948 1.00 65.12 774 TYR A C 1
ATOM 5889 O O . TYR A 1 774 ? 0.635 -11.355 -67.800 1.00 65.12 774 TYR A O 1
ATOM 5897 N N . GLU A 1 775 ? 0.423 -13.077 -69.212 1.00 62.69 775 GLU A N 1
ATOM 5898 C CA . GLU A 1 775 ? 0.273 -14.106 -68.171 1.00 62.69 775 GLU A CA 1
ATOM 5899 C C . GLU A 1 775 ? 1.521 -14.231 -67.278 1.00 62.69 775 GLU A C 1
ATOM 5901 O O . GLU A 1 775 ? 1.401 -14.352 -66.057 1.00 62.69 775 GLU A O 1
ATOM 5906 N N . GLN A 1 776 ? 2.722 -14.159 -67.867 1.00 65.56 776 GLN A N 1
ATOM 5907 C CA . GLN A 1 776 ? 3.994 -14.163 -67.127 1.00 65.56 776 GLN A CA 1
ATOM 5908 C C . GLN A 1 776 ? 4.256 -12.837 -66.398 1.00 65.56 776 GLN A C 1
ATOM 5910 O O . GLN A 1 776 ? 4.828 -12.826 -65.309 1.00 65.56 776 GLN A O 1
ATOM 5915 N N . GLY A 1 777 ? 3.829 -11.715 -66.980 1.00 63.72 777 GLY A N 1
ATOM 5916 C CA . GLY A 1 777 ? 3.910 -10.399 -66.355 1.00 63.72 777 GLY A CA 1
ATOM 5917 C C . GLY A 1 777 ? 2.938 -10.249 -65.185 1.00 63.72 777 GLY A C 1
ATOM 5918 O O . GLY A 1 777 ? 3.307 -9.700 -64.156 1.00 63.72 777 GLY A O 1
ATOM 5919 N N . GLN A 1 778 ? 1.725 -10.803 -65.282 1.00 64.94 778 GLN A N 1
ATOM 5920 C CA . GLN A 1 778 ? 0.683 -10.709 -64.251 1.00 64.94 778 GLN A CA 1
ATOM 5921 C C . GLN A 1 778 ? 1.078 -11.407 -62.942 1.00 64.94 778 GLN A C 1
ATOM 5923 O O . GLN A 1 778 ? 0.703 -10.936 -61.864 1.00 64.94 778 GLN A O 1
ATOM 5928 N N . SER A 1 779 ? 1.830 -12.513 -63.012 1.00 65.00 779 SER A N 1
ATOM 5929 C CA . SER A 1 779 ? 2.333 -13.190 -61.811 1.00 65.00 779 SER A CA 1
ATOM 5930 C C . SER A 1 779 ? 3.410 -12.370 -61.100 1.00 65.00 779 SER A C 1
ATOM 5932 O O . SER A 1 779 ? 3.392 -12.302 -59.876 1.00 65.00 779 SER A O 1
ATOM 5934 N N . LYS A 1 780 ? 4.294 -11.708 -61.859 1.00 68.75 780 LYS A N 1
ATOM 5935 C CA . LYS A 1 780 ? 5.430 -10.935 -61.329 1.00 68.75 780 LYS A CA 1
ATOM 5936 C C . LYS A 1 780 ? 5.041 -9.520 -60.890 1.00 68.75 780 LYS A C 1
ATOM 5938 O O . LYS A 1 780 ? 5.534 -9.023 -59.883 1.00 68.75 780 LYS A O 1
ATOM 5943 N N . LEU A 1 781 ? 4.106 -8.883 -61.597 1.00 70.06 781 LEU A N 1
ATOM 5944 C CA . LEU A 1 781 ? 3.675 -7.507 -61.339 1.00 70.06 781 LEU A CA 1
ATOM 5945 C C . LEU A 1 781 ? 3.014 -7.342 -59.966 1.00 70.06 781 LEU A C 1
ATOM 5947 O O . LEU A 1 781 ? 3.239 -6.335 -59.303 1.00 70.06 781 LEU A O 1
ATOM 5951 N N . ALA A 1 782 ? 2.233 -8.329 -59.515 1.00 67.62 782 ALA A N 1
ATOM 5952 C CA . ALA A 1 782 ? 1.616 -8.293 -58.186 1.00 67.62 782 ALA A CA 1
ATOM 5953 C C . ALA A 1 782 ? 2.671 -8.211 -57.066 1.00 67.62 782 ALA A C 1
ATOM 5955 O O . ALA A 1 782 ? 2.515 -7.419 -56.136 1.00 67.62 782 ALA A O 1
ATOM 5956 N N . GLY A 1 783 ? 3.762 -8.976 -57.201 1.00 67.06 783 GLY A N 1
ATOM 5957 C CA . GLY A 1 783 ? 4.892 -8.969 -56.270 1.00 67.06 783 GLY A CA 1
ATOM 5958 C C . GLY A 1 783 ? 5.719 -7.684 -56.347 1.00 67.06 783 GLY A C 1
ATOM 5959 O O . GLY A 1 783 ? 5.997 -7.071 -55.321 1.00 67.06 783 GLY A O 1
ATOM 5960 N N . ILE A 1 784 ? 6.005 -7.192 -57.558 1.00 69.56 784 ILE A N 1
ATOM 5961 C CA . ILE A 1 784 ? 6.716 -5.918 -57.791 1.00 69.56 784 ILE A CA 1
ATOM 5962 C C . ILE A 1 784 ? 5.954 -4.721 -57.192 1.00 69.56 784 ILE A C 1
ATOM 5964 O O . ILE A 1 784 ? 6.545 -3.817 -56.591 1.00 69.56 784 ILE A O 1
ATOM 5968 N N . LEU A 1 785 ? 4.624 -4.716 -57.314 1.00 68.19 785 LEU A N 1
ATOM 5969 C CA . LEU A 1 785 ? 3.766 -3.686 -56.730 1.00 68.19 785 LEU A CA 1
ATOM 5970 C C . LEU A 1 785 ? 3.582 -3.842 -55.208 1.00 68.19 785 LEU A C 1
ATOM 5972 O O . LEU A 1 785 ? 3.130 -2.900 -54.560 1.00 68.19 785 LEU A O 1
ATOM 5976 N N . GLY A 1 786 ? 3.956 -4.984 -54.621 1.00 65.06 786 GLY A N 1
ATOM 5977 C CA . GLY A 1 786 ? 3.781 -5.269 -53.192 1.00 65.06 786 GLY A CA 1
ATOM 5978 C C . GLY A 1 786 ? 2.318 -5.478 -52.787 1.00 65.06 786 GLY A C 1
ATOM 5979 O O . GLY A 1 786 ? 1.905 -5.083 -51.692 1.00 65.06 786 GLY A O 1
ATOM 5980 N N . LEU A 1 787 ? 1.494 -6.025 -53.685 1.00 70.69 787 LEU A N 1
ATOM 5981 C CA . LEU A 1 787 ? 0.108 -6.366 -53.373 1.00 70.69 787 LEU A CA 1
ATOM 5982 C C . LEU A 1 787 ? 0.064 -7.688 -52.605 1.00 70.69 787 LEU A C 1
ATOM 5984 O O . LEU A 1 787 ? 0.557 -8.706 -53.082 1.00 70.69 787 LEU A O 1
ATOM 5988 N N . GLU A 1 788 ? -0.560 -7.668 -51.430 1.00 68.56 788 GLU A N 1
ATOM 5989 C CA . GLU A 1 788 ? -0.787 -8.871 -50.628 1.00 68.56 788 GLU A CA 1
ATOM 5990 C C . GLU A 1 788 ? -1.696 -9.860 -51.371 1.00 68.56 788 GLU A C 1
ATOM 5992 O O . GLU A 1 788 ? -2.588 -9.460 -52.134 1.00 68.56 788 GLU A O 1
ATOM 5997 N N . ALA A 1 789 ? -1.511 -11.157 -51.101 1.00 64.12 789 ALA A N 1
ATOM 5998 C CA . ALA A 1 789 ? -2.314 -12.232 -51.682 1.00 64.12 789 ALA A CA 1
ATOM 5999 C C . ALA A 1 789 ? -3.825 -12.018 -51.464 1.00 64.12 789 ALA A C 1
ATOM 6001 O O . ALA A 1 789 ? -4.624 -12.282 -52.365 1.00 64.12 789 ALA A O 1
ATOM 6002 N N . ASP A 1 790 ? -4.216 -11.440 -50.327 1.00 63.88 790 ASP A N 1
ATOM 6003 C CA . ASP A 1 790 ? -5.607 -11.120 -49.996 1.00 63.88 790 ASP A CA 1
ATOM 6004 C C . ASP A 1 790 ? -6.194 -10.014 -50.873 1.00 63.88 790 ASP A C 1
ATOM 6006 O O . ASP A 1 790 ? -7.332 -10.116 -51.334 1.00 63.88 790 ASP A O 1
ATOM 6010 N N . VAL A 1 791 ? -5.429 -8.954 -51.145 1.00 65.00 791 VAL A N 1
ATOM 6011 C CA . VAL A 1 791 ? -5.867 -7.855 -52.020 1.00 65.00 791 VAL A CA 1
ATOM 6012 C C . VAL A 1 791 ? -5.956 -8.343 -53.464 1.00 65.00 791 VAL A C 1
ATOM 6014 O O . VAL A 1 791 ? -6.926 -8.049 -54.161 1.00 65.00 791 VAL A O 1
ATOM 6017 N N . LYS A 1 792 ? -5.002 -9.175 -53.892 1.00 69.06 792 LYS A N 1
ATOM 6018 C CA . LYS A 1 792 ? -5.035 -9.860 -55.189 1.00 69.06 792 LYS A CA 1
ATOM 6019 C C . LYS A 1 792 ? -6.283 -10.739 -55.330 1.00 69.06 792 LYS A C 1
ATOM 6021 O O . LYS A 1 792 ? -6.985 -10.645 -56.337 1.00 69.06 792 LYS A O 1
ATOM 6026 N N . MET A 1 793 ? -6.606 -11.537 -54.310 1.00 66.12 793 MET A N 1
ATOM 6027 C CA . MET A 1 793 ? -7.818 -12.362 -54.289 1.00 66.12 793 MET A CA 1
ATOM 6028 C C . MET A 1 793 ? -9.097 -11.521 -54.265 1.00 66.12 793 MET A C 1
ATOM 6030 O O . MET A 1 793 ? -10.046 -11.867 -54.963 1.00 66.12 793 MET A O 1
ATOM 6034 N N . LYS A 1 794 ? -9.132 -10.396 -53.537 1.00 71.94 794 LYS A N 1
ATOM 6035 C CA . LYS A 1 794 ? -10.271 -9.460 -53.551 1.00 71.94 794 LYS A CA 1
ATOM 6036 C C . LYS A 1 794 ? -10.508 -8.874 -54.940 1.00 71.94 794 LYS A C 1
ATOM 6038 O O . LYS A 1 794 ? -11.630 -8.943 -55.428 1.00 71.94 794 LYS A O 1
ATOM 6043 N N . ILE A 1 795 ? -9.461 -8.394 -55.612 1.00 69.19 795 ILE A N 1
ATOM 6044 C CA . ILE A 1 795 ? -9.565 -7.860 -56.980 1.00 69.19 795 ILE A CA 1
ATOM 6045 C C . ILE A 1 795 ? -10.038 -8.957 -57.945 1.00 69.19 795 ILE A C 1
ATOM 6047 O O . ILE A 1 795 ? -10.949 -8.736 -58.742 1.00 69.19 795 ILE A O 1
ATOM 6051 N N . HIS A 1 796 ? -9.485 -10.171 -57.844 1.00 69.81 796 HIS A N 1
ATOM 6052 C CA . HIS A 1 796 ? -9.935 -11.308 -58.656 1.00 69.81 796 HIS A CA 1
ATOM 6053 C C . HIS A 1 796 ? -11.404 -11.672 -58.371 1.00 69.81 796 HIS A C 1
ATOM 6055 O O . HIS A 1 796 ? -12.153 -11.946 -59.310 1.00 69.81 796 HIS A O 1
ATOM 6061 N N . ARG A 1 797 ? -11.843 -11.607 -57.107 1.00 68.38 797 ARG A N 1
ATOM 6062 C CA . ARG A 1 797 ? -13.231 -11.848 -56.683 1.00 68.38 797 ARG A CA 1
ATOM 6063 C C . ARG A 1 797 ? -14.187 -10.774 -57.191 1.00 68.38 797 ARG A C 1
ATOM 6065 O O . ARG A 1 797 ? -15.288 -11.106 -57.617 1.00 68.38 797 ARG A O 1
ATOM 6072 N N . GLU A 1 798 ? -13.801 -9.504 -57.173 1.00 70.44 798 GLU A N 1
ATOM 6073 C CA . GLU A 1 798 ? -14.632 -8.399 -57.665 1.00 70.44 798 GLU A CA 1
ATOM 6074 C C . GLU A 1 798 ? -14.808 -8.453 -59.185 1.00 70.44 798 GLU A C 1
ATOM 6076 O O . GLU A 1 798 ? -15.934 -8.356 -59.690 1.00 70.44 798 GLU A O 1
ATOM 6081 N N . ILE A 1 799 ? -13.710 -8.679 -59.916 1.00 68.06 799 ILE A N 1
ATOM 6082 C CA . ILE A 1 799 ? -13.740 -8.864 -61.372 1.00 68.06 799 ILE A CA 1
ATOM 6083 C C . ILE A 1 799 ? -14.565 -10.112 -61.711 1.00 68.06 799 ILE A C 1
ATOM 6085 O O . ILE A 1 799 ? -15.516 -10.034 -62.494 1.00 68.06 799 ILE A O 1
ATOM 6089 N N . GLY A 1 800 ? -14.256 -11.250 -61.079 1.00 65.81 800 GLY A N 1
ATOM 6090 C CA . GLY A 1 800 ? -14.959 -12.515 -61.281 1.00 65.81 800 GLY A CA 1
ATOM 6091 C C . GLY A 1 800 ? -16.447 -12.407 -60.960 1.00 65.81 800 GLY A C 1
ATOM 6092 O O . GLY A 1 800 ? -17.286 -12.758 -61.785 1.00 65.81 800 GLY A O 1
ATOM 6093 N N . GLY A 1 801 ? -16.797 -11.833 -59.811 1.00 66.88 801 GLY A N 1
ATOM 6094 C CA . GLY A 1 801 ? -18.177 -11.656 -59.368 1.00 66.88 801 GLY A CA 1
ATOM 6095 C C . GLY A 1 801 ? -18.992 -10.761 -60.290 1.00 66.88 801 GLY A C 1
ATOM 6096 O O . GLY A 1 801 ? -20.131 -11.095 -60.607 1.00 66.88 801 GLY A O 1
ATOM 6097 N N . THR A 1 802 ? -18.415 -9.668 -60.790 1.00 70.56 802 THR A N 1
ATOM 6098 C CA . THR A 1 802 ? -19.111 -8.771 -61.726 1.00 70.56 802 THR A CA 1
ATOM 6099 C C . THR A 1 802 ? -19.426 -9.475 -63.046 1.00 70.56 802 THR A C 1
ATOM 6101 O O . THR A 1 802 ? -20.545 -9.370 -63.560 1.00 70.56 802 THR A O 1
ATOM 6104 N N . VAL A 1 803 ? -18.468 -10.239 -63.579 1.00 68.56 803 VAL A N 1
ATOM 6105 C CA . VAL A 1 803 ? -18.638 -10.986 -64.832 1.00 68.56 803 VAL A CA 1
ATOM 6106 C C . VAL A 1 803 ? -19.635 -12.138 -64.654 1.00 68.56 803 VAL A C 1
ATOM 6108 O O . VAL A 1 803 ? -20.583 -12.250 -65.436 1.00 68.56 803 VAL A O 1
ATOM 6111 N N . ILE A 1 804 ? -19.485 -12.942 -63.594 1.00 70.31 804 ILE A N 1
ATOM 6112 C CA . ILE A 1 804 ? -20.361 -14.086 -63.284 1.00 70.31 804 ILE A CA 1
ATOM 6113 C C . ILE A 1 804 ? -21.795 -13.609 -63.032 1.00 70.31 804 ILE A C 1
ATOM 6115 O O . ILE A 1 804 ? -22.728 -14.116 -63.652 1.00 70.31 804 ILE A O 1
ATOM 6119 N N . ARG A 1 805 ? -21.990 -12.585 -62.192 1.00 70.88 805 ARG A N 1
ATOM 6120 C CA . ARG A 1 805 ? -23.317 -12.042 -61.861 1.00 70.88 805 ARG A CA 1
ATOM 6121 C C . ARG A 1 805 ? -24.043 -11.526 -63.096 1.00 70.88 805 ARG A C 1
ATOM 6123 O O . ARG A 1 805 ? -25.242 -11.762 -63.250 1.00 70.88 805 ARG A O 1
ATOM 6130 N N . ARG A 1 806 ? -23.350 -10.804 -63.981 1.00 73.06 806 ARG A N 1
ATOM 6131 C CA . ARG A 1 806 ? -23.961 -10.276 -65.209 1.00 73.06 806 ARG A CA 1
ATOM 6132 C C . ARG A 1 806 ? -24.403 -11.405 -66.134 1.00 73.06 806 ARG A C 1
ATOM 6134 O O . ARG A 1 806 ? -25.498 -11.335 -66.685 1.00 73.06 806 ARG A O 1
ATOM 6141 N N . PHE A 1 807 ? -23.582 -12.443 -66.256 1.00 72.25 807 PHE A N 1
ATOM 6142 C CA . PHE A 1 807 ? -23.865 -13.598 -67.099 1.00 72.25 807 PHE A CA 1
ATOM 6143 C C . PHE A 1 807 ? -25.015 -14.461 -66.549 1.00 72.25 807 PHE A C 1
ATOM 6145 O O . PHE A 1 807 ? -25.983 -14.726 -67.259 1.00 72.25 807 PHE A O 1
ATOM 6152 N N . VAL A 1 808 ? -24.971 -14.822 -65.261 1.00 68.56 808 VAL A N 1
ATOM 6153 C CA . VAL A 1 808 ? -25.988 -15.666 -64.604 1.00 68.56 808 VAL A CA 1
ATOM 6154 C C . VAL A 1 808 ? -27.370 -15.004 -64.622 1.00 68.56 808 VAL A C 1
ATOM 6156 O O . VAL A 1 808 ? -28.351 -15.654 -64.977 1.00 68.56 808 VAL A O 1
ATOM 6159 N N . ASN A 1 809 ? -27.459 -13.700 -64.328 1.00 69.81 809 ASN A N 1
ATOM 6160 C CA . ASN A 1 809 ? -28.734 -12.974 -64.392 1.00 69.81 809 ASN A CA 1
ATOM 6161 C C . ASN A 1 809 ? -29.327 -12.952 -65.813 1.00 69.81 809 ASN A C 1
ATOM 6163 O O . ASN A 1 809 ? -30.545 -13.014 -65.971 1.00 69.81 809 ASN A O 1
ATOM 6167 N N . GLN A 1 810 ? -28.489 -12.857 -66.852 1.00 73.19 810 GLN A N 1
ATOM 6168 C CA . GLN A 1 810 ? -28.958 -12.850 -68.240 1.00 73.19 810 GLN A CA 1
ATOM 6169 C C . GLN A 1 810 ? -29.480 -14.218 -68.692 1.00 73.19 810 GLN A C 1
ATOM 6171 O O . GLN A 1 810 ? -30.477 -14.270 -69.410 1.00 73.19 810 GLN A O 1
ATOM 6176 N N . GLU A 1 811 ? -28.839 -15.309 -68.273 1.00 70.44 811 GLU A N 1
ATOM 6177 C CA . GLU A 1 811 ? -29.273 -16.671 -68.611 1.00 70.44 811 GLU A CA 1
ATOM 6178 C C . GLU A 1 811 ? -30.565 -17.059 -67.870 1.00 70.44 811 GLU A C 1
ATOM 6180 O O . GLU A 1 811 ? -31.524 -17.521 -68.496 1.00 70.44 811 GLU A O 1
ATOM 6185 N N . LEU A 1 812 ? -30.647 -16.792 -66.559 1.00 67.56 812 LEU A N 1
ATOM 6186 C CA . LEU A 1 812 ? -31.831 -17.116 -65.751 1.00 67.56 812 LEU A CA 1
ATOM 6187 C C . LEU A 1 812 ? -33.073 -16.332 -66.191 1.00 67.56 812 LEU A C 1
ATOM 6189 O O . LEU A 1 812 ? -34.159 -16.907 -66.267 1.00 67.56 812 LEU A O 1
ATOM 6193 N N . ALA A 1 813 ? -32.914 -15.060 -66.572 1.00 65.38 813 ALA A N 1
ATOM 6194 C CA . ALA A 1 813 ? -34.016 -14.247 -67.083 1.00 65.38 813 ALA A CA 1
ATOM 6195 C C . ALA A 1 813 ? -34.575 -14.746 -68.429 1.00 65.38 813 ALA A C 1
ATOM 6197 O O . ALA A 1 813 ? -35.748 -14.517 -68.724 1.00 65.38 813 ALA A O 1
ATOM 6198 N N . LYS A 1 814 ? -33.756 -15.410 -69.257 1.00 66.25 814 LYS A N 1
ATOM 6199 C CA . LYS A 1 814 ? -34.151 -15.856 -70.604 1.00 66.25 814 LYS A CA 1
ATOM 6200 C C . LYS A 1 814 ? -34.759 -17.254 -70.634 1.00 66.25 814 LYS A C 1
ATOM 6202 O O . LYS A 1 814 ? -35.696 -17.472 -71.395 1.00 66.25 814 LYS A O 1
ATOM 6207 N N . GLN A 1 815 ? -34.211 -18.203 -69.873 1.00 59.69 815 GLN A N 1
ATOM 6208 C CA . GLN A 1 815 ? -34.569 -19.625 -70.002 1.00 59.69 815 GLN A CA 1
ATOM 6209 C C . GLN A 1 815 ? -35.075 -20.266 -68.704 1.00 59.69 815 GLN A C 1
ATOM 6211 O O . GLN A 1 815 ? -35.561 -21.393 -68.743 1.00 59.69 815 GLN A O 1
ATOM 6216 N N . GLY A 1 816 ? -34.960 -19.592 -67.552 1.00 58.72 816 GLY A N 1
ATOM 6217 C CA . GLY A 1 816 ? -35.318 -20.166 -66.248 1.00 58.72 816 GLY A CA 1
ATOM 6218 C C . GLY A 1 816 ? -34.452 -21.362 -65.811 1.00 58.72 816 GLY A C 1
ATOM 6219 O O . GLY A 1 816 ? -34.735 -21.962 -64.778 1.00 58.72 816 GLY A O 1
ATOM 6220 N N . LYS A 1 817 ? -33.411 -21.713 -66.584 1.00 63.03 817 LYS A N 1
ATOM 6221 C CA . LYS A 1 817 ? -32.402 -22.756 -66.323 1.00 63.03 817 LYS A CA 1
ATOM 6222 C C . LYS A 1 817 ? -31.042 -22.309 -66.869 1.00 63.03 817 LYS A C 1
ATOM 6224 O O . LYS A 1 817 ? -30.991 -21.513 -67.803 1.00 63.03 817 LYS A O 1
ATOM 6229 N N . MET A 1 818 ? -29.946 -22.840 -66.321 1.00 60.81 818 MET A N 1
ATOM 6230 C CA . MET A 1 818 ? -28.605 -22.642 -66.890 1.00 60.81 818 MET A CA 1
ATOM 6231 C C . MET A 1 818 ? -28.350 -23.595 -68.064 1.00 60.81 818 MET A C 1
ATOM 6233 O O . MET A 1 818 ? -28.529 -24.805 -67.932 1.00 60.81 818 MET A O 1
ATOM 6237 N N . SER A 1 819 ? -27.886 -23.060 -69.196 1.00 64.69 819 SER A N 1
ATOM 6238 C CA . SER A 1 819 ? -27.518 -23.844 -70.380 1.00 64.69 819 SER A CA 1
ATOM 6239 C C . SER A 1 819 ? -26.131 -24.503 -70.245 1.00 64.69 819 SER A C 1
ATOM 6241 O O . SER A 1 819 ? -25.230 -23.974 -69.591 1.00 64.69 819 SER A O 1
ATOM 6243 N N . ALA A 1 820 ? -25.912 -25.648 -70.909 1.00 60.75 820 ALA A N 1
ATOM 6244 C CA . ALA A 1 820 ? -24.620 -26.356 -70.899 1.00 60.75 820 ALA A CA 1
ATOM 6245 C C . ALA A 1 820 ? -23.465 -25.526 -71.507 1.00 60.75 820 ALA A C 1
ATOM 6247 O O . ALA A 1 820 ? -22.315 -25.656 -71.091 1.00 60.75 820 ALA A O 1
ATOM 6248 N N . GLN A 1 821 ? -23.768 -24.628 -72.453 1.00 62.78 821 GLN A N 1
ATOM 6249 C CA . GLN A 1 821 ? -22.798 -23.675 -73.010 1.00 62.78 821 GLN A CA 1
ATOM 6250 C C . GLN A 1 821 ? -22.404 -22.593 -71.993 1.00 62.78 821 GLN A C 1
ATOM 6252 O O . GLN A 1 821 ? -21.240 -22.192 -71.947 1.00 62.78 821 GLN A O 1
ATOM 6257 N N . GLY A 1 822 ? -23.334 -22.168 -71.132 1.00 62.66 822 GLY A N 1
ATOM 6258 C CA . GLY A 1 822 ? -23.046 -21.215 -70.063 1.00 62.66 822 GLY A CA 1
ATOM 6259 C C . GLY A 1 822 ? -22.088 -21.760 -69.003 1.00 62.66 822 GLY A C 1
ATOM 6260 O O . GLY A 1 822 ? -21.229 -21.026 -68.518 1.00 62.66 822 GLY A O 1
ATOM 6261 N N . VAL A 1 823 ? -22.157 -23.059 -68.701 1.00 67.44 823 VAL A N 1
ATOM 6262 C CA . VAL A 1 823 ? -21.225 -23.720 -67.767 1.00 67.44 823 VAL A CA 1
ATOM 6263 C C . VAL A 1 823 ? -19.799 -23.776 -68.336 1.00 67.44 823 VAL A C 1
ATOM 6265 O O . VAL A 1 823 ? -18.835 -23.519 -67.617 1.00 67.44 823 VAL A O 1
ATOM 6268 N N . ALA A 1 824 ? -19.644 -24.024 -69.641 1.00 68.94 824 ALA A N 1
ATOM 6269 C CA . ALA A 1 824 ? -18.333 -24.048 -70.296 1.00 68.94 824 ALA A CA 1
ATOM 6270 C C . ALA A 1 824 ? -17.661 -22.659 -70.356 1.00 68.94 824 ALA A C 1
ATOM 6272 O O . ALA A 1 824 ? -16.446 -22.544 -70.190 1.00 68.94 824 ALA A O 1
ATOM 6273 N N . PHE A 1 825 ? -18.444 -21.594 -70.556 1.00 69.81 825 PHE A N 1
ATOM 6274 C CA . PHE A 1 825 ? -17.941 -20.216 -70.538 1.00 69.81 825 PHE A CA 1
ATOM 6275 C C . PHE A 1 825 ? -17.432 -19.807 -69.147 1.00 69.81 825 PHE A C 1
ATOM 6277 O O . PHE A 1 825 ? -16.347 -19.241 -69.008 1.00 69.81 825 PHE A O 1
ATOM 6284 N N . LEU A 1 826 ? -18.184 -20.175 -68.111 1.00 68.88 826 LEU A N 1
ATOM 6285 C CA . LEU A 1 826 ? -17.829 -19.969 -66.711 1.00 68.88 826 LEU A CA 1
ATOM 6286 C C . LEU A 1 826 ? -16.525 -20.696 -66.321 1.00 68.88 826 LEU A C 1
ATOM 6288 O O . LEU A 1 826 ? -15.664 -20.101 -65.672 1.00 68.88 826 LEU A O 1
ATOM 6292 N N . ALA A 1 827 ? -16.310 -21.923 -66.805 1.00 66.75 827 ALA A N 1
ATOM 6293 C CA . ALA A 1 827 ? -15.063 -22.658 -66.579 1.00 66.75 827 ALA A CA 1
ATOM 6294 C C . ALA A 1 827 ? -13.828 -21.987 -67.226 1.00 66.75 827 ALA A C 1
ATOM 6296 O O . ALA A 1 827 ? -12.751 -21.957 -66.627 1.00 66.75 827 ALA A O 1
ATOM 6297 N N . ASN A 1 828 ? -13.974 -21.394 -68.419 1.00 70.38 828 ASN A N 1
ATOM 6298 C CA . ASN A 1 828 ? -12.887 -20.665 -69.090 1.00 70.38 828 ASN A CA 1
ATOM 6299 C C . ASN A 1 828 ? -12.490 -19.401 -68.304 1.00 70.38 828 ASN A C 1
ATOM 6301 O O . ASN A 1 828 ? -11.305 -19.145 -68.090 1.00 70.38 828 ASN A O 1
ATOM 6305 N N . ILE A 1 829 ? -13.472 -18.665 -67.776 1.00 68.69 829 ILE A N 1
ATOM 6306 C CA . ILE A 1 829 ? -13.219 -17.504 -66.909 1.00 68.69 829 ILE A CA 1
ATOM 6307 C C . ILE A 1 829 ? -12.451 -17.917 -65.646 1.00 68.69 829 ILE A C 1
ATOM 6309 O O . ILE A 1 829 ? -11.482 -17.248 -65.280 1.00 68.69 829 ILE A O 1
ATOM 6313 N N . ASN A 1 830 ? -12.822 -19.039 -65.020 1.00 66.88 830 ASN A N 1
ATOM 6314 C CA . ASN A 1 830 ? -12.119 -19.530 -63.835 1.00 66.88 830 ASN A CA 1
ATOM 6315 C C . ASN A 1 830 ? -10.655 -19.904 -64.138 1.00 66.88 830 ASN A C 1
ATOM 6317 O O . ASN A 1 830 ? -9.756 -19.574 -63.366 1.00 66.88 830 ASN A O 1
ATOM 6321 N N . SER A 1 831 ? -10.393 -20.503 -65.307 1.00 66.19 831 SER A N 1
ATOM 6322 C CA . SER A 1 831 ? -9.025 -20.843 -65.730 1.00 66.19 831 SER A CA 1
ATOM 6323 C C . SER A 1 831 ? -8.112 -19.619 -65.897 1.00 66.19 831 SER A C 1
ATOM 6325 O O . SER A 1 831 ? -6.919 -19.702 -65.612 1.00 66.19 831 SER A O 1
ATOM 6327 N N . ARG A 1 832 ? -8.672 -18.465 -66.291 1.00 65.62 832 ARG A N 1
ATOM 6328 C CA . ARG A 1 832 ? -7.925 -17.208 -66.475 1.00 65.62 832 ARG A CA 1
ATOM 6329 C C . ARG A 1 832 ? -7.705 -16.443 -65.171 1.00 65.62 832 ARG A C 1
ATOM 6331 O O . ARG A 1 832 ? -6.632 -15.891 -64.961 1.00 65.62 832 ARG A O 1
ATOM 6338 N N . LEU A 1 833 ? -8.702 -16.419 -64.285 1.00 64.06 833 LEU A N 1
ATOM 6339 C CA . LEU A 1 833 ? -8.605 -15.743 -62.981 1.00 64.06 833 LEU A CA 1
ATOM 6340 C C . LEU A 1 833 ? -7.864 -16.578 -61.922 1.00 64.06 833 LEU A C 1
ATOM 6342 O O . LEU A 1 833 ? -7.483 -16.031 -60.885 1.00 64.06 833 LEU A O 1
ATOM 6346 N N . LYS A 1 834 ? -7.653 -17.880 -62.186 1.00 66.81 834 LYS A N 1
ATOM 6347 C CA . LYS A 1 834 ? -7.034 -18.861 -61.277 1.00 66.81 834 LYS A CA 1
ATOM 6348 C C . LYS A 1 834 ? -7.666 -18.845 -59.875 1.00 66.81 834 LYS A C 1
ATOM 6350 O O . LYS A 1 834 ? -6.952 -18.902 -58.878 1.00 66.81 834 LYS A O 1
ATOM 6355 N N . MET A 1 835 ? -8.994 -18.722 -59.785 1.00 67.44 835 MET A N 1
ATOM 6356 C CA . MET A 1 835 ? -9.684 -18.760 -58.491 1.00 67.44 835 MET A CA 1
ATOM 6357 C C . MET A 1 835 ? -9.846 -20.213 -58.011 1.00 67.44 835 MET A C 1
ATOM 6359 O O . MET A 1 835 ? -10.002 -21.119 -58.837 1.00 67.44 835 MET A O 1
ATOM 6363 N N . PRO A 1 836 ? -9.830 -20.460 -56.687 1.00 70.06 836 PRO A N 1
ATOM 6364 C CA . PRO A 1 836 ? -10.135 -21.774 -56.132 1.00 70.06 836 PRO A CA 1
ATOM 6365 C C . PRO A 1 836 ? -11.507 -22.258 -56.609 1.00 70.06 836 PRO A C 1
ATOM 6367 O O . PRO A 1 836 ? -12.479 -21.500 -56.595 1.00 70.06 836 PRO A O 1
ATOM 6370 N N . GLN A 1 837 ? -11.591 -23.523 -57.024 1.00 65.62 837 GLN A N 1
ATOM 6371 C CA . GLN A 1 837 ? -12.804 -24.077 -57.631 1.00 65.62 837 GLN A CA 1
ATOM 6372 C C . GLN A 1 837 ? -14.015 -24.016 -56.684 1.00 65.62 837 GLN A C 1
ATOM 6374 O O . GLN A 1 837 ? -15.103 -23.639 -57.110 1.00 65.62 837 GLN A O 1
ATOM 6379 N N . GLU A 1 838 ? -13.805 -24.258 -55.390 1.00 67.12 838 GLU A N 1
ATOM 6380 C CA . GLU A 1 838 ? -14.844 -24.150 -54.356 1.00 67.12 838 GLU A CA 1
ATOM 6381 C C . GLU A 1 838 ? -15.412 -22.727 -54.229 1.00 67.12 838 GLU A C 1
ATOM 6383 O O . GLU A 1 838 ? -16.618 -22.535 -54.085 1.00 67.12 838 GLU A O 1
ATOM 6388 N N . MET A 1 839 ? -14.554 -21.705 -54.333 1.00 61.59 839 MET A N 1
ATOM 6389 C CA . MET A 1 839 ? -14.975 -20.302 -54.261 1.00 61.59 839 MET A CA 1
ATOM 6390 C C . MET A 1 839 ? -15.739 -19.879 -55.522 1.00 61.59 839 MET A C 1
ATOM 6392 O O . MET A 1 839 ? -16.667 -19.077 -55.460 1.00 61.59 839 MET A O 1
ATOM 6396 N N . PHE A 1 840 ? -15.367 -20.421 -56.679 1.00 67.69 840 PHE A N 1
ATOM 6397 C CA . PHE A 1 840 ? -16.091 -20.173 -57.920 1.00 67.69 840 PHE A CA 1
ATOM 6398 C C . PHE A 1 840 ? -17.508 -20.761 -57.877 1.00 67.69 840 PHE A C 1
ATOM 6400 O O . PHE A 1 840 ? -18.475 -20.095 -58.253 1.00 67.69 840 PHE A O 1
ATOM 6407 N N . GLU A 1 841 ? -17.636 -21.995 -57.390 1.00 68.81 841 GLU A N 1
ATOM 6408 C CA . GLU A 1 841 ? -18.916 -22.696 -57.275 1.00 68.81 841 GLU A CA 1
ATOM 6409 C C . GLU A 1 841 ? -19.848 -22.021 -56.258 1.00 68.81 841 GLU A C 1
ATOM 6411 O O . GLU A 1 841 ? -21.030 -21.823 -56.559 1.00 68.81 841 GLU A O 1
ATOM 6416 N N . SER A 1 842 ? -19.318 -21.563 -55.116 1.00 72.31 842 SER A N 1
ATOM 6417 C CA . SER A 1 842 ? -20.104 -20.803 -54.135 1.00 72.31 842 SER A CA 1
ATOM 6418 C C . SER A 1 842 ? -20.599 -19.471 -54.697 1.00 72.31 842 SER A C 1
ATOM 6420 O O . SER A 1 842 ? -21.785 -19.175 -54.601 1.00 72.31 842 SER A O 1
ATOM 6422 N N . MET A 1 843 ? -19.757 -18.713 -55.405 1.00 68.50 843 MET A N 1
ATOM 6423 C CA . MET A 1 843 ? -20.172 -17.443 -56.015 1.00 68.50 843 MET A CA 1
ATOM 6424 C C . MET A 1 843 ? -21.257 -17.612 -57.086 1.00 68.50 843 MET A C 1
ATOM 6426 O O . MET A 1 843 ? -22.128 -16.748 -57.236 1.00 68.50 843 MET A O 1
ATOM 6430 N N . VAL A 1 844 ? -21.217 -18.709 -57.847 1.00 71.69 844 VAL A N 1
ATOM 6431 C CA . VAL A 1 844 ? -22.281 -19.044 -58.803 1.00 71.69 844 VAL A CA 1
ATOM 6432 C C . VAL A 1 844 ? -23.578 -19.388 -58.064 1.00 71.69 844 VAL A C 1
ATOM 6434 O O . VAL A 1 844 ? -24.644 -18.965 -58.514 1.00 71.69 844 VAL A O 1
ATOM 6437 N N . SER A 1 845 ? -23.502 -20.109 -56.942 1.00 71.62 845 SER A N 1
ATOM 6438 C CA . SER A 1 845 ? -24.658 -20.414 -56.088 1.00 71.62 845 SER A CA 1
ATOM 6439 C C . SER A 1 845 ? -25.275 -19.149 -55.482 1.00 71.62 845 SER A C 1
ATOM 6441 O O . SER A 1 845 ? -26.467 -18.903 -55.671 1.00 71.62 845 SER A O 1
ATOM 6443 N N . ASP A 1 846 ? -24.454 -18.282 -54.884 1.00 71.50 846 ASP A N 1
ATOM 6444 C CA . ASP A 1 846 ? -24.874 -17.004 -54.295 1.00 71.50 846 ASP A CA 1
ATOM 6445 C C . ASP A 1 846 ? -25.604 -16.134 -55.325 1.00 71.50 846 ASP A C 1
ATOM 6447 O O . ASP A 1 846 ? -26.674 -15.586 -55.062 1.00 71.50 846 ASP A O 1
ATOM 6451 N N . CYS A 1 847 ? -25.080 -16.055 -56.554 1.00 68.50 847 CYS A N 1
ATOM 6452 C CA . CYS A 1 847 ? -25.727 -15.293 -57.624 1.00 68.50 847 CYS A CA 1
ATOM 6453 C C . CYS A 1 847 ? -27.104 -15.857 -58.015 1.00 68.50 847 CYS A C 1
ATOM 6455 O O . CYS A 1 847 ? -27.989 -15.084 -58.393 1.00 68.50 847 CYS A O 1
ATOM 6457 N N . LYS A 1 848 ? -27.299 -17.183 -57.950 1.00 69.81 848 LYS A N 1
ATOM 6458 C CA . LYS A 1 848 ? -28.608 -17.812 -58.191 1.00 69.81 848 LYS A CA 1
ATOM 6459 C C . LYS A 1 848 ? -29.569 -17.529 -57.035 1.00 69.81 848 LYS A C 1
ATOM 6461 O O . LYS A 1 848 ? -30.723 -17.186 -57.289 1.00 69.81 848 LYS A O 1
ATOM 6466 N N . GLN A 1 849 ? -29.095 -17.601 -55.792 1.00 70.50 849 GLN A N 1
ATOM 6467 C CA . GLN A 1 849 ? -29.887 -17.289 -54.601 1.00 70.50 849 GLN A CA 1
ATOM 6468 C C . GLN A 1 849 ? -30.340 -15.819 -54.591 1.00 70.50 849 GLN A C 1
ATOM 6470 O O . GLN A 1 849 ? -31.522 -15.535 -54.399 1.00 70.50 849 GLN A O 1
ATOM 6475 N N . ASP A 1 850 ? -29.437 -14.885 -54.901 1.00 71.00 850 ASP A N 1
ATOM 6476 C CA . ASP A 1 850 ? -29.736 -13.452 -55.027 1.00 71.00 850 ASP A CA 1
ATOM 6477 C C . ASP A 1 850 ? -30.784 -13.151 -56.109 1.00 71.00 850 ASP A C 1
ATOM 6479 O O . ASP A 1 850 ? -31.486 -12.138 -56.043 1.00 71.00 850 ASP A O 1
ATOM 6483 N N . TYR A 1 851 ? -30.870 -13.983 -57.150 1.00 71.81 851 TYR A N 1
ATOM 6484 C CA . TYR A 1 851 ? -31.897 -13.856 -58.182 1.00 71.81 851 TYR A CA 1
ATOM 6485 C C . TYR A 1 851 ? -33.267 -14.328 -57.673 1.00 71.81 851 TYR A C 1
ATOM 6487 O O . TYR A 1 851 ? -34.254 -13.611 -57.835 1.00 71.81 851 TYR A O 1
ATOM 6495 N N . VAL A 1 852 ? -33.321 -15.488 -57.005 1.00 70.25 852 VAL A N 1
ATOM 6496 C CA . VAL A 1 852 ? -34.558 -16.030 -56.410 1.00 70.25 852 VAL A CA 1
ATOM 6497 C C . VAL A 1 852 ? -35.111 -15.089 -55.336 1.00 70.25 852 VAL A C 1
ATOM 6499 O O . VAL A 1 852 ? -36.306 -14.802 -55.346 1.00 70.25 852 VAL A O 1
ATOM 6502 N N . ARG A 1 853 ? -34.250 -14.530 -54.474 1.00 70.25 853 ARG A N 1
ATOM 6503 C CA . ARG A 1 853 ? -34.646 -13.546 -53.450 1.00 70.25 853 ARG A CA 1
ATOM 6504 C C . ARG A 1 853 ? -35.258 -12.288 -54.053 1.00 70.25 853 ARG A C 1
ATOM 6506 O O . ARG A 1 853 ? -36.346 -11.895 -53.652 1.00 70.25 853 ARG A O 1
ATOM 6513 N N . ARG A 1 854 ? -34.613 -11.697 -55.065 1.00 73.06 854 ARG A N 1
ATOM 6514 C CA . ARG A 1 854 ? -35.158 -10.513 -55.755 1.00 73.06 854 ARG A CA 1
ATOM 6515 C C . ARG A 1 854 ? -36.539 -10.780 -56.349 1.00 73.06 854 ARG A C 1
ATOM 6517 O O . ARG A 1 854 ? -37.415 -9.931 -56.249 1.00 73.06 854 ARG A O 1
ATOM 6524 N N . MET A 1 855 ? -36.742 -11.963 -56.922 1.00 69.50 855 MET A N 1
ATOM 6525 C CA . MET A 1 855 ? -38.038 -12.345 -57.479 1.00 69.50 855 MET A CA 1
ATOM 6526 C C . MET A 1 855 ? -39.101 -12.575 -56.392 1.00 69.50 855 MET A C 1
ATOM 6528 O O . MET A 1 855 ? -40.255 -12.207 -56.589 1.00 69.50 855 MET A O 1
ATOM 6532 N N . ALA A 1 856 ? -38.728 -13.139 -55.239 1.00 66.94 856 ALA A N 1
ATOM 6533 C CA . ALA A 1 856 ? -39.622 -13.275 -54.090 1.00 66.94 856 ALA A CA 1
ATOM 6534 C C . ALA A 1 856 ? -40.026 -11.902 -53.517 1.00 66.94 856 ALA A C 1
ATOM 6536 O O . ALA A 1 856 ? -41.212 -11.645 -53.319 1.00 66.94 856 ALA A O 1
ATOM 6537 N N . ASP A 1 857 ? -39.069 -10.988 -53.336 1.00 68.56 857 ASP A N 1
ATOM 6538 C CA . ASP A 1 857 ? -39.329 -9.625 -52.855 1.00 68.56 857 ASP A CA 1
ATOM 6539 C C . ASP A 1 857 ? -40.246 -8.833 -53.798 1.00 68.56 857 ASP A C 1
ATOM 6541 O O . ASP A 1 857 ? -41.102 -8.068 -53.347 1.00 68.56 857 ASP A O 1
ATOM 6545 N N . GLU A 1 858 ? -40.090 -9.006 -55.114 1.00 69.69 858 GLU A N 1
ATOM 6546 C CA . GLU A 1 858 ? -40.973 -8.387 -56.107 1.00 69.69 858 GLU A CA 1
ATOM 6547 C C . GLU A 1 858 ? -42.422 -8.879 -55.980 1.00 69.69 858 GLU A C 1
ATOM 6549 O O . GLU A 1 858 ? -43.340 -8.072 -56.121 1.00 69.69 858 GLU A O 1
ATOM 6554 N N . LEU A 1 859 ? -42.642 -10.153 -55.638 1.00 67.62 859 LEU A N 1
ATOM 6555 C CA . LEU A 1 859 ? -43.984 -10.728 -55.479 1.00 67.62 859 LEU A CA 1
ATOM 6556 C C . LEU A 1 859 ? -44.717 -10.196 -54.243 1.00 67.62 859 LEU A C 1
ATOM 6558 O O . LEU A 1 859 ? -45.892 -9.848 -54.331 1.00 67.62 859 LEU A O 1
ATOM 6562 N N . PHE A 1 860 ? -44.031 -10.059 -53.105 1.00 65.44 860 PHE A N 1
ATOM 6563 C CA . PHE A 1 860 ? -44.646 -9.553 -51.866 1.00 65.44 860 PHE A CA 1
ATOM 6564 C C . PHE A 1 860 ? -44.839 -8.031 -51.833 1.00 65.44 860 PHE A C 1
ATOM 6566 O O . PHE A 1 860 ? -45.502 -7.513 -50.935 1.00 65.44 860 PHE A O 1
ATOM 6573 N N . ARG A 1 861 ? -44.297 -7.295 -52.811 1.00 63.72 861 ARG A N 1
ATOM 6574 C CA . ARG A 1 861 ? -44.567 -5.857 -52.977 1.00 63.72 861 ARG A CA 1
ATOM 6575 C C . ARG A 1 861 ? -45.915 -5.565 -53.639 1.00 63.72 861 ARG A C 1
ATOM 6577 O O . ARG A 1 861 ? -46.383 -4.429 -53.554 1.00 63.72 861 ARG A O 1
ATOM 6584 N N . VAL A 1 862 ? -46.533 -6.542 -54.304 1.00 63.88 862 VAL A N 1
ATOM 6585 C CA . VAL A 1 862 ? -47.814 -6.360 -55.004 1.00 63.88 862 VAL A CA 1
ATOM 6586 C C . VAL A 1 862 ? -48.981 -6.533 -54.023 1.00 63.88 862 VAL A C 1
ATOM 6588 O O . VAL A 1 862 ? -48.989 -7.449 -53.209 1.00 63.88 862 VAL A O 1
ATOM 6591 N N . SER A 1 863 ? -49.984 -5.648 -54.083 1.00 53.84 863 SER A N 1
ATOM 6592 C CA . SER A 1 863 ? -51.105 -5.611 -53.123 1.00 53.84 863 SER A CA 1
ATOM 6593 C C . SER A 1 863 ? -52.143 -6.729 -53.292 1.00 53.84 863 SER A C 1
ATOM 6595 O O . SER A 1 863 ? -52.964 -6.929 -52.400 1.00 53.84 863 SER A O 1
ATOM 6597 N N . VAL A 1 864 ? -52.127 -7.446 -54.419 1.00 58.81 864 VAL A N 1
ATOM 6598 C CA . VAL A 1 864 ? -52.967 -8.621 -54.687 1.00 58.81 864 VAL A CA 1
ATOM 6599 C C . VAL A 1 864 ? -52.080 -9.693 -55.308 1.00 58.81 864 VAL A C 1
ATOM 6601 O O . VAL A 1 864 ? -51.589 -9.524 -56.421 1.00 58.81 864 VAL A O 1
ATOM 6604 N N . LEU A 1 865 ? -51.859 -10.780 -54.575 1.00 67.50 865 LEU A N 1
ATOM 6605 C CA . LEU A 1 865 ? -51.058 -11.921 -55.016 1.00 67.50 865 LEU A CA 1
ATOM 6606 C C . LEU A 1 865 ? -51.887 -12.816 -55.952 1.00 67.50 865 LEU A C 1
ATOM 6608 O O . LEU A 1 865 ? -53.021 -13.170 -55.633 1.00 67.50 865 LEU A O 1
ATOM 6612 N N . SER A 1 866 ? -51.326 -13.187 -57.108 1.00 67.88 866 SER A N 1
ATOM 6613 C CA . SER A 1 866 ? -51.955 -14.112 -58.061 1.00 67.88 866 SER A CA 1
ATOM 6614 C C . SER A 1 866 ? -51.358 -15.517 -57.950 1.00 67.88 866 SER A C 1
ATOM 6616 O O . SER A 1 866 ? -50.139 -15.682 -58.014 1.00 67.88 866 SER A O 1
ATOM 6618 N N . ALA A 1 867 ? -52.212 -16.546 -57.916 1.00 65.06 867 ALA A N 1
ATOM 6619 C CA . ALA A 1 867 ? -51.800 -17.955 -57.881 1.00 65.06 867 ALA A CA 1
ATOM 6620 C C . ALA A 1 867 ? -50.850 -18.358 -59.034 1.00 65.06 867 ALA A C 1
ATOM 6622 O O . ALA A 1 867 ? -50.004 -19.239 -58.888 1.00 65.06 867 ALA A O 1
ATOM 6623 N N . LYS A 1 868 ? -50.921 -17.689 -60.196 1.00 69.94 868 LYS A N 1
ATOM 6624 C CA . LYS A 1 868 ? -50.039 -17.966 -61.346 1.00 69.94 868 LYS A CA 1
ATOM 6625 C C . LYS A 1 868 ? -48.588 -17.533 -61.109 1.00 69.94 868 LYS A C 1
ATOM 6627 O O . LYS A 1 868 ? -47.660 -18.157 -61.627 1.00 69.94 868 LYS A O 1
ATOM 6632 N N . GLU A 1 869 ? -48.388 -16.452 -60.367 1.00 66.88 869 GLU A N 1
ATOM 6633 C CA . GLU A 1 869 ? -47.063 -15.893 -60.094 1.00 66.88 869 GLU A CA 1
ATOM 6634 C C . GLU A 1 869 ? -46.367 -16.650 -58.955 1.00 66.88 869 GLU A C 1
ATOM 6636 O O . GLU A 1 869 ? -45.171 -16.933 -59.053 1.00 66.88 869 GLU A O 1
ATOM 6641 N N . CYS A 1 870 ? -47.138 -17.104 -57.961 1.00 68.31 870 CYS A N 1
ATOM 6642 C CA . CYS A 1 870 ? -46.687 -18.034 -56.923 1.00 68.31 870 CYS A CA 1
ATOM 6643 C C . CYS A 1 870 ? -46.186 -19.363 -57.522 1.00 68.31 870 CYS A C 1
ATOM 6645 O O . CYS A 1 870 ? -45.055 -19.778 -57.249 1.00 68.31 870 CYS A O 1
ATOM 6647 N N . LYS A 1 871 ? -46.929 -19.948 -58.476 1.00 69.94 871 LYS A N 1
ATOM 6648 C CA . LYS A 1 871 ? -46.491 -21.149 -59.216 1.00 69.94 871 LYS A CA 1
ATOM 6649 C C . LYS A 1 871 ? -45.180 -20.937 -59.983 1.00 69.94 871 LYS A C 1
ATOM 6651 O O . LYS A 1 871 ? -44.326 -21.822 -59.999 1.00 69.94 871 LYS A O 1
ATOM 6656 N N . ARG A 1 872 ? -44.976 -19.762 -60.595 1.00 70.38 872 ARG A N 1
ATOM 6657 C CA . ARG A 1 872 ? -43.736 -19.437 -61.327 1.00 70.38 872 ARG A CA 1
ATOM 6658 C C . ARG A 1 872 ? -42.520 -19.341 -60.399 1.00 70.38 872 ARG A C 1
ATOM 6660 O O . ARG A 1 872 ? -41.447 -19.820 -60.769 1.00 70.38 872 ARG A O 1
ATOM 6667 N N . LEU A 1 873 ? -42.681 -18.741 -59.218 1.00 71.50 873 LEU A N 1
ATOM 6668 C CA . LEU A 1 873 ? -41.632 -18.685 -58.194 1.00 71.50 873 LEU A CA 1
ATOM 6669 C C . LEU A 1 873 ? -41.215 -20.090 -57.754 1.00 71.50 873 LEU A C 1
ATOM 6671 O O . LEU A 1 873 ? -40.017 -20.369 -57.670 1.00 71.50 873 LEU A O 1
ATOM 6675 N N . ARG A 1 874 ? -42.187 -20.983 -57.552 1.00 71.00 874 ARG A N 1
ATOM 6676 C CA . ARG A 1 874 ? -41.935 -22.375 -57.171 1.00 71.00 874 ARG A CA 1
ATOM 6677 C C . ARG A 1 874 ? -41.107 -23.121 -58.221 1.00 71.00 874 ARG A C 1
ATOM 6679 O O . ARG A 1 874 ? -40.033 -23.622 -57.906 1.00 71.00 874 ARG A O 1
ATOM 6686 N N . THR A 1 875 ? -41.513 -23.082 -59.492 1.00 70.81 875 THR A N 1
ATOM 6687 C CA . THR A 1 875 ? -40.805 -23.795 -60.572 1.00 70.81 875 THR A CA 1
ATOM 6688 C C . THR A 1 875 ? -39.366 -23.308 -60.778 1.00 70.81 875 THR A C 1
ATOM 6690 O O . THR A 1 875 ? -38.477 -24.093 -61.103 1.00 70.81 875 THR A O 1
ATOM 6693 N N . ILE A 1 876 ? -39.101 -22.009 -60.621 1.00 67.88 876 ILE A N 1
ATOM 6694 C CA . ILE A 1 876 ? -37.738 -21.463 -60.753 1.00 67.88 876 ILE A CA 1
ATOM 6695 C C . ILE A 1 876 ? -36.877 -21.860 -59.547 1.00 67.88 876 ILE A C 1
ATOM 6697 O O . ILE A 1 876 ? -35.706 -22.191 -59.723 1.00 67.88 876 ILE A O 1
ATOM 6701 N N . THR A 1 877 ? -37.458 -21.876 -58.348 1.00 67.38 877 THR A N 1
ATOM 6702 C CA . THR A 1 877 ? -36.778 -22.304 -57.117 1.00 67.38 877 THR A CA 1
ATOM 6703 C C . THR A 1 877 ? -36.377 -23.782 -57.182 1.00 67.38 877 THR A C 1
ATOM 6705 O O . THR A 1 877 ? -35.210 -24.104 -56.961 1.00 67.38 877 THR A O 1
ATOM 6708 N N . GLU A 1 878 ? -37.282 -24.653 -57.637 1.00 68.88 878 GLU A N 1
ATOM 6709 C CA . GLU A 1 878 ? -37.006 -26.080 -57.872 1.00 68.88 878 GLU A CA 1
ATOM 6710 C C . GLU A 1 878 ? -35.908 -26.296 -58.924 1.00 68.88 878 GLU A C 1
ATOM 6712 O O . GLU A 1 878 ? -34.977 -27.073 -58.720 1.00 68.88 878 GLU A O 1
ATOM 6717 N N . ASN A 1 879 ? -35.960 -25.565 -60.042 1.00 68.56 879 ASN A N 1
ATOM 6718 C CA . ASN A 1 879 ? -34.959 -25.682 -61.108 1.00 68.56 879 ASN A CA 1
ATOM 6719 C C . ASN A 1 879 ? -33.562 -25.197 -60.696 1.00 68.56 879 ASN A C 1
ATOM 6721 O O . ASN A 1 879 ? -32.565 -25.622 -61.284 1.00 68.56 879 ASN A O 1
ATOM 6725 N N . CYS A 1 880 ? -33.486 -24.301 -59.714 1.00 62.97 880 CYS A N 1
ATOM 6726 C CA . CYS A 1 880 ? -32.231 -23.853 -59.125 1.00 62.97 880 CYS A CA 1
ATOM 6727 C C . CYS A 1 880 ? -31.725 -24.789 -58.014 1.00 62.97 880 CYS A C 1
ATOM 6729 O O . CYS A 1 880 ? -30.584 -24.620 -57.592 1.00 62.97 880 CYS A O 1
ATOM 6731 N N . GLY A 1 881 ? -32.520 -25.785 -57.601 1.00 59.56 881 GLY A N 1
ATOM 6732 C CA . GLY A 1 881 ? -32.167 -26.759 -56.565 1.00 59.56 881 GLY A CA 1
ATOM 6733 C C . GLY A 1 881 ? -32.311 -26.235 -55.135 1.00 59.56 881 GLY A C 1
ATOM 6734 O O . GLY A 1 881 ? -31.705 -26.800 -54.231 1.00 59.56 881 GLY A O 1
ATOM 6735 N N . PHE A 1 882 ? -33.079 -25.161 -54.929 1.00 65.56 882 PHE A N 1
ATOM 6736 C CA . PHE A 1 882 ? -33.274 -24.544 -53.616 1.00 65.56 882 PHE A CA 1
ATOM 6737 C C . PHE A 1 882 ? -34.660 -24.871 -53.051 1.00 65.56 882 PHE A C 1
ATOM 6739 O O . PHE A 1 882 ? -35.627 -25.003 -53.800 1.00 65.56 882 PHE A O 1
ATOM 6746 N N . THR A 1 883 ? -34.774 -24.948 -51.724 1.00 59.53 883 THR A N 1
ATOM 6747 C CA . THR A 1 883 ? -36.056 -25.043 -51.010 1.00 59.53 883 THR A CA 1
ATOM 6748 C C . THR A 1 883 ? -36.436 -23.685 -50.415 1.00 59.53 883 THR A C 1
ATOM 6750 O O . THR A 1 883 ? -35.602 -22.964 -49.860 1.00 59.53 883 THR A O 1
ATOM 6753 N N . LEU A 1 884 ? -37.718 -23.316 -50.518 1.00 62.16 884 LEU A N 1
ATOM 6754 C CA . LEU A 1 884 ? -38.238 -22.017 -50.054 1.00 62.16 884 LEU A CA 1
ATOM 6755 C C . LEU A 1 884 ? -38.194 -21.849 -48.520 1.00 62.16 884 LEU A C 1
ATOM 6757 O O . LEU A 1 884 ? -38.398 -20.743 -48.021 1.00 62.16 884 LEU A O 1
ATOM 6761 N N . GLU A 1 885 ? -37.911 -22.926 -47.784 1.00 55.03 885 GLU A N 1
ATOM 6762 C CA . GLU A 1 885 ? -37.850 -22.973 -46.323 1.00 55.03 885 GLU A CA 1
ATOM 6763 C C . GLU A 1 885 ? -36.577 -22.342 -45.743 1.00 55.03 885 GLU A C 1
ATOM 6765 O O . GLU A 1 885 ? -36.668 -21.509 -44.841 1.00 55.03 885 GLU A O 1
ATOM 6770 N N . ASN A 1 886 ? -35.402 -22.697 -46.271 1.00 53.94 886 ASN A N 1
ATOM 6771 C CA . ASN A 1 886 ? -34.123 -22.339 -45.647 1.00 53.94 886 ASN A CA 1
ATOM 6772 C C . ASN A 1 886 ? -33.426 -21.151 -46.324 1.00 53.94 886 ASN A C 1
ATOM 6774 O O . ASN A 1 886 ? -32.757 -20.364 -45.658 1.00 53.94 886 ASN A O 1
ATOM 6778 N N . GLU A 1 887 ? -33.590 -20.981 -47.640 1.00 50.09 887 GLU A N 1
ATOM 6779 C CA . GLU A 1 887 ? -32.710 -20.096 -48.421 1.00 50.09 887 GLU A CA 1
ATOM 6780 C C . GLU A 1 887 ? -33.421 -18.936 -49.140 1.00 50.09 887 GLU A C 1
ATOM 6782 O O . GLU A 1 887 ? -32.756 -17.987 -49.573 1.00 50.09 887 GLU A O 1
ATOM 6787 N N . GLY A 1 888 ? -34.759 -18.963 -49.203 1.00 54.16 888 GLY A N 1
ATOM 6788 C CA . GLY A 1 888 ? -35.600 -17.917 -49.804 1.00 54.16 888 GLY A CA 1
ATOM 6789 C C . GLY A 1 888 ? -36.052 -16.798 -48.852 1.00 54.16 888 GLY A C 1
ATOM 6790 O O . GLY A 1 888 ? -36.662 -15.842 -49.316 1.00 54.16 888 GLY A O 1
ATOM 6791 N N . GLN A 1 889 ? -35.767 -16.903 -47.544 1.00 54.34 889 GLN A N 1
ATOM 6792 C CA . GLN A 1 889 ? -36.221 -15.968 -46.491 1.00 54.34 889 GLN A CA 1
ATOM 6793 C C . GLN A 1 889 ? -37.740 -15.695 -46.482 1.00 54.34 889 GLN A C 1
ATOM 6795 O O . GLN A 1 889 ? -38.192 -14.615 -46.104 1.00 54.34 889 GLN A O 1
ATOM 6800 N N . LEU A 1 890 ? -38.557 -16.687 -46.841 1.00 61.88 890 LEU A N 1
ATOM 6801 C CA . LEU A 1 890 ? -40.008 -16.572 -46.728 1.00 61.88 890 LEU A CA 1
ATOM 6802 C C . LEU A 1 890 ? -40.470 -17.030 -45.345 1.00 61.88 890 LEU A C 1
ATOM 6804 O O . LEU A 1 890 ? -40.402 -18.210 -44.988 1.00 61.88 890 LEU A O 1
ATOM 6808 N N . GLY A 1 891 ? -40.953 -16.072 -44.551 1.00 59.66 891 GLY A N 1
ATOM 6809 C CA . GLY A 1 891 ? -41.526 -16.339 -43.234 1.00 59.66 891 GLY A CA 1
ATOM 6810 C C . GLY A 1 891 ? -42.690 -17.332 -43.304 1.00 59.66 891 GLY A C 1
ATOM 6811 O O . GLY A 1 891 ? -43.394 -17.416 -44.312 1.00 59.66 891 GLY A O 1
ATOM 6812 N N . LEU A 1 892 ? -42.915 -18.071 -42.217 1.00 65.50 892 LEU A N 1
ATOM 6813 C CA . LEU A 1 892 ? -43.958 -19.101 -42.133 1.00 65.50 892 LEU A CA 1
ATOM 6814 C C . LEU A 1 892 ? -45.353 -18.545 -42.482 1.00 65.50 892 LEU A C 1
ATOM 6816 O O . LEU A 1 892 ? -46.117 -19.195 -43.186 1.00 65.50 892 LEU A O 1
ATOM 6820 N N . SER A 1 893 ? -45.643 -17.293 -42.113 1.00 64.81 893 SER A N 1
ATOM 6821 C CA . SER A 1 893 ? -46.881 -16.596 -42.492 1.00 64.81 893 SER A CA 1
ATOM 6822 C C . SER A 1 893 ? -46.989 -16.311 -43.995 1.00 64.81 893 SER A C 1
ATOM 6824 O O . SER A 1 893 ? -48.067 -16.419 -44.565 1.00 64.81 893 SER A O 1
ATOM 6826 N N . ALA A 1 894 ? -45.881 -15.976 -44.661 1.00 66.88 894 ALA A N 1
ATOM 6827 C CA . ALA A 1 894 ? -45.859 -15.739 -46.105 1.00 66.88 894 ALA A CA 1
ATOM 6828 C C . ALA A 1 894 ? -46.050 -17.049 -46.886 1.00 66.88 894 ALA A C 1
ATOM 6830 O O . ALA A 1 894 ? -46.771 -17.075 -47.882 1.00 66.88 894 ALA A O 1
ATOM 6831 N N . ARG A 1 895 ? -45.473 -18.150 -46.385 1.00 70.75 895 ARG A N 1
ATOM 6832 C CA . ARG A 1 895 ? -45.681 -19.504 -46.916 1.00 70.75 895 ARG A CA 1
ATOM 6833 C C . ARG A 1 895 ? -47.120 -19.986 -46.716 1.00 70.75 895 ARG A C 1
ATOM 6835 O O . ARG A 1 895 ? -47.717 -20.478 -47.667 1.00 70.75 895 ARG A O 1
ATOM 6842 N N . LYS A 1 896 ? -47.709 -19.752 -45.535 1.00 69.69 896 LYS A N 1
ATOM 6843 C CA . LYS A 1 896 ? -49.136 -20.011 -45.268 1.00 69.69 896 LYS A CA 1
ATOM 6844 C C . LYS A 1 896 ? -50.052 -19.181 -46.172 1.00 69.69 896 LYS A C 1
ATOM 6846 O O . LYS A 1 896 ? -51.031 -19.716 -46.672 1.00 69.69 896 LYS A O 1
ATOM 6851 N N . ASN A 1 897 ? -49.712 -17.922 -46.456 1.00 72.50 897 ASN A N 1
ATOM 6852 C CA . ASN A 1 897 ? -50.490 -17.089 -47.379 1.00 72.50 897 ASN A CA 1
ATOM 6853 C C . ASN A 1 897 ? -50.404 -17.583 -48.832 1.00 72.50 897 ASN A C 1
ATOM 6855 O O . ASN A 1 897 ? -51.426 -17.630 -49.508 1.00 72.50 897 ASN A O 1
ATOM 6859 N N . ILE A 1 898 ? -49.217 -17.978 -49.314 1.00 73.00 898 ILE A N 1
ATOM 6860 C CA . ILE A 1 898 ? -49.075 -18.590 -50.649 1.00 73.00 898 ILE A CA 1
ATOM 6861 C C . ILE A 1 898 ? -49.904 -19.880 -50.723 1.00 73.00 898 ILE A C 1
ATOM 6863 O O . ILE A 1 898 ? -50.647 -20.071 -51.683 1.00 73.00 898 ILE A O 1
ATOM 6867 N N . PHE A 1 899 ? -49.834 -20.715 -49.682 1.00 74.81 899 PHE A N 1
ATOM 6868 C CA . PHE A 1 899 ? -50.629 -21.936 -49.576 1.00 74.81 899 PHE A CA 1
ATOM 6869 C C . PHE A 1 899 ? -52.136 -21.648 -49.598 1.00 74.81 899 PHE A C 1
ATOM 6871 O O . PHE A 1 899 ? -52.862 -22.265 -50.367 1.00 74.81 899 PHE A O 1
ATOM 6878 N N . GLN A 1 900 ? -52.610 -20.668 -48.824 1.00 71.31 900 GLN A N 1
ATOM 6879 C CA . GLN A 1 900 ? -54.021 -20.276 -48.787 1.00 71.31 900 GLN A CA 1
ATOM 6880 C C . GLN A 1 900 ? -54.526 -19.749 -50.133 1.00 71.31 900 GLN A C 1
ATOM 6882 O O . GLN A 1 900 ? -55.628 -20.099 -50.537 1.00 71.31 900 GLN A O 1
ATOM 6887 N N . ILE A 1 901 ? -53.732 -18.949 -50.847 1.00 74.12 901 ILE A N 1
ATOM 6888 C CA . ILE A 1 901 ? -54.131 -18.382 -52.144 1.00 74.12 901 ILE A CA 1
ATOM 6889 C C . ILE A 1 901 ? -54.197 -19.464 -53.225 1.00 74.12 901 ILE A C 1
ATOM 6891 O O . ILE A 1 901 ? -55.140 -19.482 -54.016 1.00 74.12 901 ILE A O 1
ATOM 6895 N N . GLU A 1 902 ? -53.222 -20.377 -53.266 1.00 71.25 902 GLU A N 1
ATOM 6896 C CA . GLU A 1 902 ? -53.262 -21.497 -54.212 1.00 71.25 902 GLU A CA 1
ATOM 6897 C C . GLU A 1 902 ? -54.358 -22.514 -53.851 1.00 71.25 902 GLU A C 1
ATOM 6899 O O . GLU A 1 902 ? -55.003 -23.044 -54.754 1.00 71.25 902 GLU A O 1
ATOM 6904 N N . ALA A 1 903 ? -54.636 -22.734 -52.561 1.00 70.31 903 ALA A N 1
ATOM 6905 C CA . ALA A 1 903 ? -55.747 -23.570 -52.105 1.00 70.31 903 ALA A CA 1
ATOM 6906 C C . ALA A 1 903 ? -57.124 -22.939 -52.397 1.00 70.31 903 ALA A C 1
ATOM 6908 O O . ALA A 1 903 ? -58.054 -23.647 -52.778 1.00 70.31 903 ALA A O 1
ATOM 6909 N N . GLU A 1 904 ? -57.267 -21.615 -52.271 1.00 70.75 904 GLU A N 1
ATOM 6910 C CA . GLU A 1 904 ? -58.502 -20.887 -52.599 1.00 70.75 904 GLU A CA 1
ATOM 6911 C C . GLU A 1 904 ? -58.837 -20.985 -54.090 1.00 70.75 904 GLU A C 1
ATOM 6913 O O . GLU A 1 904 ? -59.964 -21.343 -54.437 1.00 70.75 904 GLU A O 1
ATOM 6918 N N . ASP A 1 905 ? -57.851 -20.748 -54.966 1.00 72.69 905 ASP A N 1
ATOM 6919 C CA . ASP A 1 905 ? -58.014 -20.883 -56.422 1.00 72.69 905 ASP A CA 1
ATOM 6920 C C . ASP A 1 905 ? -58.501 -22.292 -56.800 1.00 72.69 905 ASP A C 1
ATOM 6922 O O . ASP A 1 905 ? -59.336 -22.454 -57.691 1.00 72.69 905 ASP A O 1
ATOM 6926 N N . MET A 1 906 ? -58.051 -23.316 -56.068 1.00 67.31 906 MET A N 1
ATOM 6927 C CA . MET A 1 906 ? -58.487 -24.698 -56.271 1.00 67.31 906 MET A CA 1
ATOM 6928 C C . MET A 1 906 ? -59.913 -24.968 -55.774 1.00 67.31 906 MET A C 1
ATOM 6930 O O . MET A 1 906 ? -60.660 -25.643 -56.476 1.00 67.31 906 MET A O 1
ATOM 6934 N N . ILE A 1 907 ? -60.327 -24.443 -54.613 1.00 68.12 907 ILE A N 1
ATOM 6935 C CA . ILE A 1 907 ? -61.697 -24.648 -54.093 1.00 68.12 907 ILE A CA 1
ATOM 6936 C C . ILE A 1 907 ? -62.739 -23.949 -54.981 1.00 68.12 907 ILE A C 1
ATOM 6938 O O . ILE A 1 907 ? -63.851 -24.452 -55.170 1.00 68.12 907 ILE A O 1
ATOM 6942 N N . GLU A 1 908 ? -62.404 -22.781 -55.530 1.00 66.94 908 GLU A N 1
ATOM 6943 C CA . GLU A 1 908 ? -63.339 -22.021 -56.360 1.00 66.94 908 GLU A CA 1
ATOM 6944 C C . GLU A 1 908 ? -63.453 -22.575 -57.789 1.00 66.94 908 GLU A C 1
ATOM 6946 O O . GLU A 1 908 ? -64.568 -22.641 -58.323 1.00 66.94 908 GLU A O 1
ATOM 6951 N N . ASN A 1 909 ? -62.332 -22.999 -58.389 1.00 64.62 909 ASN A N 1
ATOM 6952 C CA . ASN A 1 909 ? -62.263 -23.395 -59.800 1.00 64.62 909 ASN A CA 1
ATOM 6953 C C . ASN A 1 909 ? -62.190 -24.918 -60.047 1.00 64.62 909 ASN A C 1
ATOM 6955 O O . ASN A 1 909 ? -62.375 -25.335 -61.192 1.00 64.62 909 ASN A O 1
ATOM 6959 N N . GLY A 1 910 ? -61.948 -25.749 -59.024 1.00 58.69 910 GLY A N 1
ATOM 6960 C CA . GLY A 1 910 ? -61.867 -27.213 -59.128 1.00 58.69 910 GLY A CA 1
ATOM 6961 C C . GLY A 1 910 ? -63.054 -27.941 -58.479 1.00 58.69 910 GLY A C 1
ATOM 6962 O O . GLY A 1 910 ? -63.455 -27.617 -57.362 1.00 58.69 910 GLY A O 1
ATOM 6963 N N . ASP A 1 911 ? -63.621 -28.944 -59.160 1.00 51.53 911 ASP A N 1
ATOM 6964 C CA . ASP A 1 911 ? -64.592 -29.871 -58.558 1.00 51.53 911 ASP A CA 1
ATOM 6965 C C . ASP A 1 911 ? -63.850 -30.869 -57.655 1.00 51.53 911 ASP A C 1
ATOM 6967 O O . ASP A 1 911 ? -63.259 -31.842 -58.118 1.00 51.53 911 ASP A O 1
ATOM 6971 N N . MET A 1 912 ? -63.866 -30.612 -56.347 1.00 54.25 912 MET A N 1
ATOM 6972 C CA . MET A 1 912 ? -63.373 -31.527 -55.312 1.00 54.25 912 MET A CA 1
ATOM 6973 C C . MET A 1 912 ? -64.371 -32.679 -55.088 1.00 54.25 912 MET A C 1
ATOM 6975 O O . MET A 1 912 ? -65.032 -32.754 -54.051 1.00 54.25 912 MET A O 1
ATOM 6979 N N . GLU A 1 913 ? -64.506 -33.576 -56.064 1.00 49.75 913 GLU A N 1
ATOM 6980 C CA . GLU A 1 913 ? -65.196 -34.861 -55.899 1.00 49.75 913 GLU A CA 1
ATOM 6981 C C . GLU A 1 913 ? -64.160 -36.006 -55.877 1.00 49.75 913 GLU A C 1
ATOM 6983 O O . GLU A 1 913 ? -63.827 -36.560 -56.917 1.00 49.75 913 GLU A O 1
ATOM 6988 N N . GLY A 1 914 ? -63.639 -36.379 -54.696 1.00 52.69 914 GLY A N 1
ATOM 6989 C CA . GLY A 1 914 ? -62.819 -37.597 -54.511 1.00 52.69 914 GLY A CA 1
ATOM 6990 C C . GLY A 1 914 ? -61.426 -37.406 -53.886 1.00 52.69 914 GLY A C 1
ATOM 6991 O O . GLY A 1 914 ? -61.123 -36.352 -53.333 1.00 52.69 914 GLY A O 1
ATOM 6992 N N . ASP A 1 915 ? -60.596 -38.461 -53.941 1.00 49.06 915 ASP A N 1
ATOM 6993 C CA . ASP A 1 915 ? -59.248 -38.544 -53.329 1.00 49.06 915 ASP A CA 1
ATOM 6994 C C . ASP A 1 915 ? -58.196 -37.618 -53.990 1.00 49.06 915 ASP A C 1
ATOM 6996 O O . ASP A 1 915 ? -57.225 -37.253 -53.334 1.00 49.06 915 ASP A O 1
ATOM 7000 N N . ASP A 1 916 ? -58.424 -37.135 -55.220 1.00 53.25 916 ASP A N 1
ATOM 7001 C CA . ASP A 1 916 ? -57.489 -36.276 -55.981 1.00 53.25 916 ASP A CA 1
ATOM 7002 C C . ASP A 1 916 ? -57.205 -34.908 -55.317 1.00 53.25 916 ASP A C 1
ATOM 7004 O O . ASP A 1 916 ? -56.195 -34.257 -55.590 1.00 53.25 916 ASP A O 1
ATOM 7008 N N . GLY A 1 917 ? -58.088 -34.450 -54.423 1.00 58.38 917 GLY A N 1
ATOM 7009 C CA . GLY A 1 917 ? -57.902 -33.205 -53.672 1.00 58.38 917 GLY A CA 1
ATOM 7010 C C . GLY A 1 917 ? -56.861 -33.301 -52.552 1.00 58.38 917 GLY A C 1
ATOM 7011 O O . GLY A 1 917 ? -56.325 -32.274 -52.138 1.00 58.38 917 GLY A O 1
ATOM 7012 N N . LYS A 1 918 ? -56.558 -34.509 -52.058 1.00 60.66 918 LYS A N 1
ATOM 7013 C CA . LYS A 1 918 ? -55.569 -34.713 -50.986 1.00 60.66 918 LYS A CA 1
ATOM 7014 C C . LYS A 1 918 ? -54.145 -34.732 -51.530 1.00 60.66 918 LYS A C 1
ATOM 7016 O O . LYS A 1 918 ? -53.299 -34.028 -50.988 1.00 60.66 918 LYS A O 1
ATOM 7021 N N . ASP A 1 919 ? -53.919 -35.432 -52.639 1.00 62.59 919 ASP A N 1
ATOM 7022 C CA . ASP A 1 919 ? -52.595 -35.572 -53.263 1.00 62.59 919 ASP A CA 1
ATOM 7023 C C . ASP A 1 919 ? -51.997 -34.206 -53.654 1.00 62.59 919 ASP A C 1
ATOM 7025 O O . ASP A 1 919 ? -50.818 -33.936 -53.439 1.00 62.59 919 ASP A O 1
ATOM 7029 N N . PHE A 1 920 ? -52.822 -33.278 -54.151 1.00 64.62 920 PHE A N 1
ATOM 7030 C CA . PHE A 1 920 ? -52.359 -31.931 -54.506 1.00 64.62 920 PHE A CA 1
ATOM 7031 C C . PHE A 1 920 ? -52.028 -31.056 -53.285 1.00 64.62 920 PHE A C 1
ATOM 7033 O O . PHE A 1 920 ? -51.126 -30.217 -53.336 1.00 64.62 920 PHE A O 1
ATOM 7040 N N . VAL A 1 921 ? -52.748 -31.240 -52.173 1.00 65.56 921 VAL A N 1
ATOM 7041 C CA . VAL A 1 921 ? -52.444 -30.551 -50.911 1.00 65.56 921 VAL A CA 1
ATOM 7042 C C . VAL A 1 921 ? -51.122 -31.064 -50.335 1.00 65.56 921 VAL A C 1
ATOM 7044 O O . VAL A 1 921 ? -50.342 -30.252 -49.840 1.00 65.56 921 VAL A O 1
ATOM 7047 N N . GLU A 1 922 ? -50.828 -32.360 -50.477 1.00 68.00 922 GLU A N 1
ATOM 7048 C CA . GLU A 1 922 ? -49.537 -32.954 -50.106 1.00 68.00 922 GLU A CA 1
ATOM 7049 C C . GLU A 1 922 ? -48.384 -32.415 -50.981 1.00 68.00 922 GLU A C 1
ATOM 7051 O O . GLU A 1 922 ? -47.368 -31.972 -50.445 1.00 68.00 922 GLU A O 1
ATOM 7056 N N . GLU A 1 923 ? -48.551 -32.302 -52.306 1.00 69.31 923 GLU A N 1
ATOM 7057 C CA . GLU A 1 923 ? -47.531 -31.701 -53.193 1.00 69.31 923 GLU A CA 1
ATOM 7058 C C . GLU A 1 923 ? -47.260 -30.209 -52.889 1.00 69.31 923 GLU A C 1
ATOM 7060 O O . GLU A 1 923 ? -46.118 -29.723 -52.944 1.00 69.31 923 GLU A O 1
ATOM 7065 N N . LEU A 1 924 ? -48.307 -29.441 -52.568 1.00 68.62 924 LEU A N 1
ATOM 7066 C CA . LEU A 1 924 ? -48.163 -28.047 -52.138 1.00 68.62 924 LEU A CA 1
ATOM 7067 C C . LEU A 1 924 ? -47.491 -27.942 -50.767 1.00 68.62 924 LEU A C 1
ATOM 7069 O O . LEU A 1 924 ? -46.672 -27.045 -50.555 1.00 68.62 924 LEU A O 1
ATOM 7073 N N . GLN A 1 925 ? -47.803 -28.863 -49.858 1.00 70.94 925 GLN A N 1
ATOM 7074 C CA . GLN A 1 925 ? -47.178 -28.941 -48.546 1.00 70.94 925 GLN A CA 1
ATOM 7075 C C . GLN A 1 925 ? -45.669 -29.208 -48.667 1.00 70.94 925 GLN A C 1
ATOM 7077 O O . GLN A 1 925 ? -44.878 -28.485 -48.054 1.00 70.94 925 GLN A O 1
ATOM 7082 N N . GLU A 1 926 ? -45.261 -30.191 -49.478 1.00 69.56 926 GLU A N 1
ATOM 7083 C CA . GLU A 1 926 ? -43.850 -30.555 -49.664 1.00 69.56 926 GLU A CA 1
ATOM 7084 C C . GLU A 1 926 ? -43.043 -29.429 -50.318 1.00 69.56 926 GLU A C 1
ATOM 7086 O O . GLU A 1 926 ? -41.962 -29.072 -49.850 1.00 69.56 926 GLU A O 1
ATOM 7091 N N . SER A 1 927 ? -43.582 -28.807 -51.368 1.00 67.44 927 SER A N 1
ATOM 7092 C CA . SER A 1 927 ? -42.863 -27.757 -52.101 1.00 67.44 927 SER A CA 1
ATOM 7093 C C . SER A 1 927 ? -42.734 -26.426 -51.342 1.00 67.44 927 SER A C 1
ATOM 7095 O O . SER A 1 927 ? -41.807 -25.651 -51.602 1.00 67.44 927 SER A O 1
ATOM 7097 N N . LEU A 1 928 ? -43.621 -26.161 -50.375 1.00 66.44 928 LEU A N 1
ATOM 7098 C CA . LEU A 1 928 ? -43.552 -24.996 -49.481 1.00 66.44 928 LEU A CA 1
ATOM 7099 C C . LEU A 1 928 ? -42.878 -25.301 -48.130 1.00 66.44 928 LEU A C 1
ATOM 7101 O O . LEU A 1 928 ? -42.615 -24.367 -47.362 1.00 66.44 928 LEU A O 1
ATOM 7105 N N . GLY A 1 929 ? -42.578 -26.572 -47.843 1.00 65.19 929 GLY A N 1
ATOM 7106 C CA . GLY A 1 929 ? -41.988 -27.014 -46.578 1.00 65.19 929 GLY A CA 1
ATOM 7107 C C . GLY A 1 929 ? -42.884 -26.705 -45.376 1.00 65.19 929 GLY A C 1
ATOM 7108 O O . GLY A 1 929 ? -42.416 -26.140 -44.389 1.00 65.19 929 GLY A O 1
ATOM 7109 N N . LEU A 1 930 ? -44.192 -26.967 -45.488 1.00 70.44 930 LEU A N 1
ATOM 7110 C CA . LEU A 1 930 ? -45.147 -26.806 -44.383 1.00 70.44 930 LEU A CA 1
ATOM 7111 C C . LEU A 1 930 ? -45.319 -28.130 -43.624 1.00 70.44 930 LEU A C 1
ATOM 7113 O O . LEU A 1 930 ? -45.295 -29.211 -44.214 1.00 70.44 930 LEU A O 1
ATOM 7117 N N . THR A 1 931 ? -45.509 -28.060 -42.304 1.00 72.94 931 THR A N 1
ATOM 7118 C CA . THR A 1 931 ? -45.875 -29.247 -41.518 1.00 72.94 931 THR A CA 1
ATOM 7119 C C . THR A 1 931 ? -47.330 -29.634 -41.793 1.00 72.94 931 THR A C 1
ATOM 7121 O O . THR A 1 931 ? -48.143 -28.792 -42.183 1.00 72.94 931 THR A O 1
ATOM 7124 N N . THR A 1 932 ? -47.678 -30.907 -41.580 1.00 68.25 932 THR A N 1
ATOM 7125 C CA . THR A 1 932 ? -49.055 -31.395 -41.766 1.00 68.25 932 THR A CA 1
ATOM 7126 C C . THR A 1 932 ? -50.047 -30.649 -40.872 1.00 68.25 932 THR A C 1
ATOM 7128 O O . THR A 1 932 ? -51.158 -30.364 -41.305 1.00 68.25 932 THR A O 1
ATOM 7131 N N . GLU A 1 933 ? -49.638 -30.288 -39.652 1.00 71.62 933 GLU A N 1
ATOM 7132 C CA . GLU A 1 933 ? -50.456 -29.508 -38.712 1.00 71.62 933 GLU A CA 1
ATOM 7133 C C . GLU A 1 933 ? -50.633 -28.060 -39.196 1.00 71.62 933 GLU A C 1
ATOM 7135 O O . GLU A 1 933 ? -51.753 -27.563 -39.273 1.00 71.62 933 GLU A O 1
ATOM 7140 N N . ASP A 1 934 ? -49.555 -27.401 -39.633 1.00 70.50 934 ASP A N 1
ATOM 7141 C CA . ASP A 1 934 ? -49.608 -26.014 -40.112 1.00 70.50 934 ASP A CA 1
ATOM 7142 C C . ASP A 1 934 ? -50.445 -25.836 -41.383 1.00 70.50 934 ASP A C 1
ATOM 7144 O O . ASP A 1 934 ? -51.094 -24.799 -41.556 1.00 70.50 934 ASP A O 1
ATOM 7148 N N . ALA A 1 935 ? -50.393 -26.818 -42.286 1.00 68.31 935 ALA A N 1
ATOM 7149 C CA . ALA A 1 935 ? -51.192 -26.838 -43.505 1.00 68.31 935 ALA A CA 1
ATOM 7150 C C . ALA A 1 935 ? -52.679 -27.071 -43.191 1.00 68.31 935 ALA A C 1
ATOM 7152 O O . ALA A 1 935 ? -53.536 -26.395 -43.765 1.00 68.31 935 ALA A O 1
ATOM 7153 N N . GLN A 1 936 ? -52.987 -27.961 -42.238 1.00 70.25 936 GLN A N 1
ATOM 7154 C CA . GLN A 1 936 ? -54.353 -28.194 -41.761 1.00 70.25 936 GLN A CA 1
ATOM 7155 C C . GLN A 1 936 ? -54.934 -26.952 -41.080 1.00 70.25 936 GLN A C 1
ATOM 7157 O O . GLN A 1 936 ? -56.029 -26.527 -41.442 1.00 70.25 936 GLN A O 1
ATOM 7162 N N . ASP A 1 937 ? -54.188 -26.308 -40.183 1.00 73.44 937 ASP A N 1
ATOM 7163 C CA . ASP A 1 937 ? -54.613 -25.069 -39.522 1.00 73.44 937 ASP A CA 1
ATOM 7164 C C . ASP A 1 937 ? -54.858 -23.938 -40.528 1.00 73.44 937 ASP A C 1
ATOM 7166 O O . ASP A 1 937 ? -55.855 -23.216 -40.446 1.00 73.44 937 ASP A O 1
ATOM 7170 N N . ALA A 1 938 ? -53.963 -23.781 -41.511 1.00 71.00 938 ALA A N 1
ATOM 7171 C CA . ALA A 1 938 ? -54.107 -22.765 -42.550 1.00 71.00 938 ALA A CA 1
ATOM 7172 C C . ALA A 1 938 ? -55.338 -23.016 -43.434 1.00 71.00 938 ALA A C 1
ATOM 7174 O O . ALA A 1 938 ? -55.993 -22.051 -43.841 1.00 71.00 938 ALA A O 1
ATOM 7175 N N . LEU A 1 939 ? -55.662 -24.285 -43.701 1.00 72.81 939 LEU A N 1
ATOM 7176 C CA . LEU A 1 939 ? -56.850 -24.692 -44.445 1.00 72.81 939 LEU A CA 1
ATOM 7177 C C . LEU A 1 939 ? -58.131 -24.472 -43.625 1.00 72.81 939 LEU A C 1
ATOM 7179 O O . LEU A 1 939 ? -59.076 -23.882 -44.140 1.00 72.81 939 LEU A O 1
ATOM 7183 N N . VAL A 1 940 ? -58.157 -24.846 -42.342 1.00 71.75 940 VAL A N 1
ATOM 7184 C CA . VAL A 1 940 ? -59.304 -24.598 -41.444 1.00 71.75 940 VAL A CA 1
ATOM 7185 C C . VAL A 1 940 ? -59.575 -23.099 -41.304 1.00 71.75 940 VAL A C 1
ATOM 7187 O O . VAL A 1 940 ? -60.711 -22.662 -41.486 1.00 71.75 940 VAL A O 1
ATOM 7190 N N . ALA A 1 941 ? -58.539 -22.283 -41.090 1.00 72.31 941 ALA A N 1
ATOM 7191 C CA . ALA A 1 941 ? -58.678 -20.828 -41.011 1.00 72.31 941 ALA A CA 1
ATOM 7192 C C . ALA A 1 941 ? -59.211 -20.210 -42.320 1.00 72.31 941 ALA A C 1
ATOM 7194 O O . ALA A 1 941 ? -60.001 -19.258 -42.298 1.00 72.31 941 ALA A O 1
ATOM 7195 N N . LEU A 1 942 ? -58.811 -20.756 -43.475 1.00 75.00 942 LEU A N 1
ATOM 7196 C CA . LEU A 1 942 ? -59.354 -20.351 -44.772 1.00 75.00 942 LEU A CA 1
ATOM 7197 C C . LEU A 1 942 ? -60.847 -20.703 -44.880 1.00 75.00 942 LEU A C 1
ATOM 7199 O O . LEU A 1 942 ? -61.652 -19.846 -45.251 1.00 75.00 942 LEU A O 1
ATOM 7203 N N . LEU A 1 943 ? -61.228 -21.928 -44.504 1.00 71.12 943 LEU A N 1
ATOM 7204 C CA . LEU A 1 943 ? -62.619 -22.387 -44.521 1.00 71.12 943 LEU A CA 1
ATOM 7205 C C . LEU A 1 943 ? -63.513 -21.538 -43.598 1.00 71.12 943 LEU A C 1
ATOM 7207 O O . LEU A 1 943 ? -64.587 -21.106 -44.018 1.00 71.12 943 LEU A O 1
ATOM 7211 N N . GLU A 1 944 ? -63.079 -21.240 -42.372 1.00 70.19 944 GLU A N 1
ATOM 7212 C CA . GLU A 1 944 ? -63.835 -20.415 -41.417 1.00 70.19 944 GLU A CA 1
ATOM 7213 C C . GLU A 1 944 ? -63.970 -18.952 -41.863 1.00 70.19 944 GLU A C 1
ATOM 7215 O O . GLU A 1 944 ? -65.063 -18.384 -41.821 1.00 70.19 944 GLU A O 1
ATOM 7220 N N . SER A 1 945 ? -62.878 -18.323 -42.311 1.00 73.69 945 SER A N 1
ATOM 7221 C CA . SER A 1 945 ? -62.900 -16.906 -42.707 1.00 73.69 945 SER A CA 1
ATOM 7222 C C . SER A 1 945 ? -63.755 -16.668 -43.952 1.00 73.69 945 SER A C 1
ATOM 7224 O O . SER A 1 945 ? -64.544 -15.718 -44.000 1.00 73.69 945 SER A O 1
ATOM 7226 N N . ARG A 1 946 ? -63.657 -17.555 -44.949 1.00 75.12 946 ARG A N 1
ATOM 7227 C CA . ARG A 1 946 ? -64.448 -17.454 -46.179 1.00 75.12 946 ARG A CA 1
ATOM 7228 C C . ARG A 1 946 ? -65.905 -17.834 -45.954 1.00 75.12 946 ARG A C 1
ATOM 7230 O O . ARG A 1 946 ? -66.772 -17.112 -46.442 1.00 75.12 946 ARG A O 1
ATOM 7237 N N . SER A 1 947 ? -66.199 -18.881 -45.178 1.00 69.44 947 SER A N 1
ATOM 7238 C CA . SER A 1 947 ? -67.589 -19.231 -44.849 1.00 69.44 947 SER A CA 1
ATOM 7239 C C . SER A 1 947 ? -68.303 -18.114 -44.078 1.00 69.44 947 SER A C 1
ATOM 7241 O O . SER A 1 947 ? -69.414 -17.745 -44.464 1.00 69.44 947 SER A O 1
ATOM 7243 N N . LYS A 1 948 ? -67.653 -17.481 -43.087 1.00 71.06 948 LYS A N 1
ATOM 7244 C CA . LYS A 1 948 ? -68.185 -16.294 -42.387 1.00 71.06 948 LYS A CA 1
ATOM 7245 C C . LYS A 1 948 ? -68.434 -15.122 -43.337 1.00 71.06 948 LYS A C 1
ATOM 7247 O O . LYS A 1 948 ? -69.525 -14.558 -43.332 1.00 71.06 948 LYS A O 1
ATOM 7252 N N . GLY A 1 949 ? -67.473 -14.797 -44.205 1.00 69.25 949 GLY A N 1
ATOM 7253 C CA . GLY A 1 949 ? -67.634 -13.715 -45.185 1.00 69.25 949 GLY A CA 1
ATOM 7254 C C . GLY A 1 949 ? -68.768 -13.969 -46.186 1.00 69.25 949 GLY A C 1
ATOM 7255 O O . GLY A 1 949 ? -69.516 -13.057 -46.542 1.00 69.25 949 GLY A O 1
ATOM 7256 N N . ILE A 1 950 ? -68.953 -15.219 -46.621 1.00 72.12 950 ILE A N 1
ATOM 7257 C CA . ILE A 1 950 ? -70.092 -15.604 -47.465 1.00 72.12 950 ILE A CA 1
ATOM 7258 C C . ILE A 1 950 ? -71.405 -15.449 -46.687 1.00 72.12 950 ILE A C 1
ATOM 7260 O O . ILE A 1 950 ? -72.360 -14.897 -47.228 1.00 72.12 950 ILE A O 1
ATOM 7264 N N . LEU A 1 951 ? -71.457 -15.861 -45.419 1.00 69.56 951 LEU A N 1
ATOM 7265 C CA . LEU A 1 951 ? -72.645 -15.738 -44.569 1.00 69.56 951 LEU A CA 1
ATOM 7266 C C . LEU A 1 951 ? -73.023 -14.286 -44.250 1.00 69.56 951 LEU A C 1
ATOM 7268 O O . LEU A 1 951 ? -74.212 -13.969 -44.208 1.00 69.56 951 LEU A O 1
ATOM 7272 N N . GLU A 1 952 ? -72.056 -13.383 -44.086 1.00 72.69 952 GLU A N 1
ATOM 7273 C CA . GLU A 1 952 ? -72.320 -11.944 -43.946 1.00 72.69 952 GLU A CA 1
ATOM 7274 C C . GLU A 1 952 ? -72.942 -11.354 -45.216 1.00 72.69 952 GLU A C 1
ATOM 7276 O O . GLU A 1 952 ? -73.933 -10.621 -45.138 1.00 72.69 952 GLU A O 1
ATOM 7281 N N . ASN A 1 953 ? -72.424 -11.732 -46.388 1.00 72.19 953 ASN A N 1
ATOM 7282 C CA . ASN A 1 953 ? -73.013 -11.337 -47.668 1.00 72.19 953 ASN A CA 1
ATOM 7283 C C . ASN A 1 953 ? -74.438 -11.892 -47.814 1.00 72.19 953 ASN A C 1
ATOM 7285 O O . ASN A 1 953 ? -75.353 -11.156 -48.180 1.00 72.19 953 ASN A O 1
ATOM 7289 N N . VAL A 1 954 ? -74.659 -13.156 -47.432 1.00 68.75 954 VAL A N 1
ATOM 7290 C CA . VAL A 1 954 ? -75.996 -13.771 -47.398 1.00 68.75 954 VAL A CA 1
ATOM 7291 C C . VAL A 1 954 ? -76.926 -13.026 -46.437 1.00 68.75 954 VAL A C 1
ATOM 7293 O O . VAL A 1 954 ? -78.084 -12.796 -46.775 1.00 68.75 954 VAL A O 1
ATOM 7296 N N . LYS A 1 955 ? -76.448 -12.613 -45.257 1.00 68.44 955 LYS A N 1
ATOM 7297 C CA . LYS A 1 955 ? -77.228 -11.835 -44.280 1.00 68.44 955 LYS A CA 1
ATOM 7298 C C . LYS A 1 955 ? -77.649 -10.483 -44.854 1.00 68.44 955 LYS A C 1
ATOM 7300 O O . LYS A 1 955 ? -78.813 -10.107 -44.710 1.00 68.44 955 LYS A O 1
ATOM 7305 N N . ALA A 1 956 ? -76.733 -9.774 -45.513 1.00 68.31 956 ALA A N 1
ATOM 7306 C CA . ALA A 1 956 ? -77.030 -8.509 -46.181 1.00 68.31 956 ALA A CA 1
ATOM 7307 C C . ALA A 1 956 ? -78.066 -8.699 -47.305 1.00 68.31 956 ALA A C 1
ATOM 7309 O O . ALA A 1 956 ? -79.092 -8.015 -47.326 1.00 68.31 956 ALA A O 1
ATOM 7310 N N . ASP A 1 957 ? -77.865 -9.696 -48.169 1.00 71.44 957 ASP A N 1
ATOM 7311 C CA . ASP A 1 957 ? -78.772 -9.995 -49.282 1.00 71.44 957 ASP A CA 1
ATOM 7312 C C . ASP A 1 957 ? -80.153 -10.509 -48.813 1.00 71.44 957 ASP A C 1
ATOM 7314 O O . ASP A 1 957 ? -81.173 -10.231 -49.455 1.00 71.44 957 ASP A O 1
ATOM 7318 N N . ALA A 1 958 ? -80.225 -11.203 -47.668 1.00 64.19 958 ALA A N 1
ATOM 7319 C CA . ALA A 1 958 ? -81.469 -11.682 -47.053 1.00 64.19 958 ALA A CA 1
ATOM 7320 C C . ALA A 1 958 ? -82.329 -10.551 -46.466 1.00 64.19 958 ALA A C 1
ATOM 7322 O O . ALA A 1 958 ? -83.559 -10.640 -46.492 1.00 64.19 958 ALA A O 1
ATOM 7323 N N . ILE A 1 959 ? -81.712 -9.471 -45.971 1.00 67.12 959 ILE A N 1
ATOM 7324 C CA . ILE A 1 959 ? -8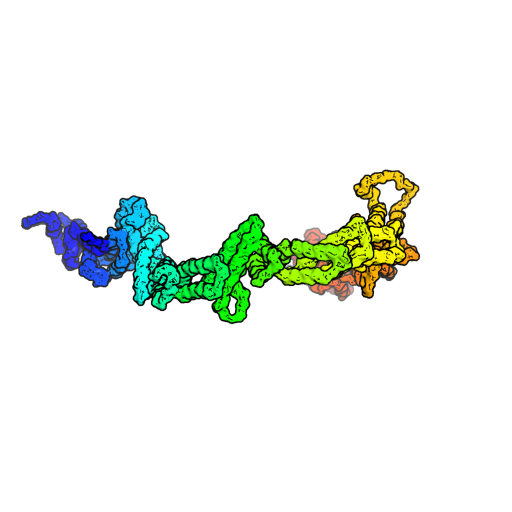2.435 -8.261 -45.540 1.00 67.12 959 ILE A CA 1
ATOM 7325 C C . ILE A 1 959 ? -83.071 -7.568 -46.752 1.00 67.12 959 ILE A C 1
ATOM 7327 O O . ILE A 1 959 ? -84.219 -7.128 -46.679 1.00 67.12 959 ILE A O 1
ATOM 7331 N N . GLU A 1 960 ? -82.356 -7.520 -47.879 1.00 70.12 960 GLU A N 1
ATOM 7332 C CA . GLU A 1 960 ? -82.819 -6.881 -49.117 1.00 70.12 960 GLU A CA 1
ATOM 7333 C C . GLU A 1 960 ? -83.762 -7.753 -49.975 1.00 70.12 960 GLU A C 1
ATOM 7335 O O . GLU A 1 960 ? -84.314 -7.254 -50.957 1.00 70.12 960 GLU A O 1
ATOM 7340 N N . ARG A 1 961 ? -83.984 -9.029 -49.608 1.00 63.00 961 ARG A N 1
ATOM 7341 C CA . ARG A 1 961 ? -84.804 -10.026 -50.336 1.00 63.00 961 ARG A CA 1
ATOM 7342 C C . ARG A 1 961 ? -84.396 -10.227 -51.805 1.00 63.00 961 ARG A C 1
ATOM 7344 O O . ARG A 1 961 ? -85.238 -10.232 -52.705 1.00 63.00 961 ARG A O 1
ATOM 7351 N N . ARG A 1 962 ? -83.094 -10.396 -52.064 1.00 72.12 962 ARG A N 1
ATOM 7352 C CA . ARG A 1 962 ? -82.560 -10.720 -53.403 1.00 72.12 962 ARG A CA 1
ATOM 7353 C C . ARG A 1 962 ? -82.286 -12.219 -53.558 1.00 72.12 962 ARG A C 1
ATOM 7355 O O . ARG A 1 962 ? -81.138 -12.657 -53.503 1.00 72.12 962 ARG A O 1
ATOM 7362 N N . ASP A 1 963 ? -83.330 -12.999 -53.821 1.00 64.50 963 ASP A N 1
ATOM 7363 C CA . ASP A 1 963 ? -83.275 -14.474 -53.797 1.00 64.50 963 ASP A CA 1
ATOM 7364 C C . ASP A 1 963 ? -82.194 -15.088 -54.718 1.00 64.50 963 ASP A C 1
ATOM 7366 O O . ASP A 1 963 ? -81.536 -16.056 -54.346 1.00 64.50 963 ASP A O 1
ATOM 7370 N N . ALA A 1 964 ? -81.919 -14.499 -55.889 1.00 64.69 964 ALA A N 1
ATOM 7371 C CA . ALA A 1 964 ? -80.912 -15.019 -56.827 1.00 64.69 964 ALA A CA 1
ATOM 7372 C C . ALA A 1 964 ? -79.458 -14.923 -56.318 1.00 64.69 964 ALA A C 1
ATOM 7374 O O . ALA A 1 964 ? -78.633 -15.779 -56.647 1.00 64.69 964 ALA A O 1
ATOM 7375 N N . ASN A 1 965 ? -79.131 -13.893 -55.530 1.00 67.94 965 ASN A N 1
ATOM 7376 C CA . ASN A 1 965 ? -77.792 -13.727 -54.957 1.00 67.94 965 ASN A CA 1
ATOM 7377 C C . ASN A 1 965 ? -77.603 -14.631 -53.738 1.00 67.94 965 ASN A C 1
ATOM 7379 O O . ASN A 1 965 ? -76.559 -15.270 -53.611 1.00 67.94 965 ASN A O 1
ATOM 7383 N N . ILE A 1 966 ? -78.653 -14.763 -52.921 1.00 68.44 966 ILE A N 1
ATOM 7384 C CA . ILE A 1 966 ? -78.703 -15.694 -51.788 1.00 68.44 966 ILE A CA 1
ATOM 7385 C C . ILE A 1 966 ? -78.439 -17.124 -52.270 1.00 68.44 966 ILE A C 1
ATOM 7387 O O . ILE A 1 966 ? -77.640 -17.832 -51.668 1.00 68.44 966 ILE A O 1
ATOM 7391 N N . LEU A 1 967 ? -79.031 -17.526 -53.398 1.00 68.88 967 LEU A N 1
ATOM 7392 C CA . LEU A 1 967 ? -78.818 -18.849 -53.992 1.00 68.88 967 LEU A CA 1
ATOM 7393 C C . LEU A 1 967 ? -77.365 -19.090 -54.432 1.00 68.88 967 LEU A C 1
ATOM 7395 O O . LEU A 1 967 ? -76.802 -20.132 -54.111 1.00 68.88 967 LEU A O 1
ATOM 7399 N N . LYS A 1 968 ? -76.731 -18.133 -55.124 1.00 71.31 968 LYS A N 1
ATOM 7400 C CA . LYS A 1 968 ? -75.318 -18.263 -55.540 1.00 71.31 968 LYS A CA 1
ATOM 7401 C C . LYS A 1 968 ? -74.369 -18.314 -54.347 1.00 71.31 968 LYS A C 1
ATOM 7403 O O . LYS A 1 968 ? -73.370 -19.029 -54.375 1.00 71.31 968 LYS A O 1
ATOM 7408 N N . ALA A 1 969 ? -74.664 -17.537 -53.312 1.00 68.88 969 ALA A N 1
ATOM 7409 C CA . ALA A 1 969 ? -73.881 -17.538 -52.091 1.00 68.88 969 ALA A CA 1
ATOM 7410 C C . ALA A 1 969 ? -74.095 -18.832 -51.282 1.00 68.88 969 ALA A C 1
ATOM 7412 O O . ALA A 1 969 ? -73.123 -19.374 -50.765 1.00 68.88 969 ALA A O 1
ATOM 7413 N N . ALA A 1 970 ? -75.312 -19.388 -51.260 1.00 67.25 970 ALA A N 1
ATOM 7414 C CA . ALA A 1 970 ? -75.603 -20.689 -50.656 1.00 67.25 970 ALA A CA 1
ATOM 7415 C C . ALA A 1 970 ? -74.893 -21.845 -51.387 1.00 67.25 970 ALA A C 1
ATOM 7417 O O . ALA A 1 970 ? -74.296 -22.695 -50.737 1.00 67.25 970 ALA A O 1
ATOM 7418 N N . GLU A 1 971 ? -74.867 -21.850 -52.724 1.00 70.94 971 GLU A N 1
ATOM 7419 C CA . GLU A 1 971 ? -74.116 -22.846 -53.512 1.00 70.94 971 GLU A CA 1
ATOM 7420 C C . GLU A 1 971 ? -72.602 -22.763 -53.263 1.00 70.94 971 GLU A C 1
ATOM 7422 O O . GLU A 1 971 ? -71.936 -23.789 -53.134 1.00 70.94 971 GLU A O 1
ATOM 7427 N N . ARG A 1 972 ? -72.049 -21.548 -53.141 1.00 71.12 972 ARG A N 1
ATOM 7428 C CA . ARG A 1 972 ? -70.643 -21.356 -52.754 1.00 71.12 972 ARG A CA 1
ATOM 7429 C C . ARG A 1 972 ? -70.378 -21.852 -51.340 1.00 71.12 972 ARG A C 1
ATOM 7431 O O . ARG A 1 972 ? -69.407 -22.569 -51.135 1.00 71.12 972 ARG A O 1
ATOM 7438 N N . LEU A 1 973 ? -71.249 -21.521 -50.387 1.00 71.56 973 LEU A N 1
ATOM 7439 C CA . LEU A 1 973 ? -71.134 -21.983 -49.005 1.00 71.56 973 LEU A CA 1
ATOM 7440 C C . LEU A 1 973 ? -71.149 -23.517 -48.930 1.00 71.56 973 LEU A C 1
ATOM 7442 O O . LEU A 1 973 ? -70.330 -24.097 -48.226 1.00 71.56 973 LEU A O 1
ATOM 7446 N N . LEU A 1 974 ? -72.000 -24.178 -49.721 1.00 69.12 974 LEU A N 1
ATOM 7447 C CA . LEU A 1 974 ? -72.062 -25.638 -49.793 1.00 69.12 974 LEU A CA 1
ATOM 7448 C C . LEU A 1 974 ? -70.745 -26.275 -50.261 1.00 69.12 974 LEU A C 1
ATOM 7450 O O . LEU A 1 974 ? -70.362 -27.305 -49.710 1.00 69.12 974 LEU A O 1
ATOM 7454 N N . LYS A 1 975 ? -70.008 -25.662 -51.202 1.00 71.31 975 LYS A N 1
ATOM 7455 C CA . LYS A 1 975 ? -68.680 -26.161 -51.613 1.00 71.31 975 LYS A CA 1
ATOM 7456 C C . LYS A 1 975 ? -67.694 -26.194 -50.441 1.00 71.31 975 LYS A C 1
ATOM 7458 O O . LYS A 1 975 ? -67.014 -27.197 -50.241 1.00 71.31 975 LYS A O 1
ATOM 7463 N N . TYR A 1 976 ? -67.676 -25.141 -49.624 1.00 69.75 976 TYR A N 1
ATOM 7464 C CA . TYR A 1 976 ? -66.844 -25.088 -48.418 1.00 69.75 976 TYR A CA 1
ATOM 7465 C C . TYR A 1 976 ? -67.340 -26.053 -47.325 1.00 69.75 976 TYR A C 1
ATOM 7467 O O . TYR A 1 976 ? -66.536 -26.734 -46.690 1.00 69.75 976 TYR A O 1
ATOM 7475 N N . CYS A 1 977 ? -68.659 -26.181 -47.130 1.00 64.81 977 CYS A N 1
ATOM 7476 C CA . CYS A 1 977 ? -69.242 -27.073 -46.120 1.00 64.81 977 CYS A CA 1
ATOM 7477 C C . CYS A 1 977 ? -69.037 -28.567 -46.423 1.00 64.81 977 CYS A C 1
ATOM 7479 O O . CYS A 1 977 ? -68.893 -29.353 -45.485 1.00 64.81 977 CYS A O 1
ATOM 7481 N N . ARG A 1 978 ? -68.988 -28.963 -47.704 1.00 66.56 978 ARG A N 1
ATOM 7482 C CA . ARG A 1 978 ? -68.686 -30.346 -48.120 1.00 66.56 978 ARG A CA 1
ATOM 7483 C C . ARG A 1 978 ? -67.266 -30.766 -47.734 1.00 66.56 978 ARG A C 1
ATOM 7485 O O . ARG A 1 978 ? -67.082 -31.878 -47.251 1.00 66.56 978 ARG A O 1
ATOM 7492 N N . LEU A 1 979 ? -66.291 -29.865 -47.866 1.00 64.75 979 LEU A N 1
ATOM 7493 C CA . LEU A 1 979 ? -64.905 -30.083 -47.424 1.00 64.75 979 LEU A CA 1
ATOM 7494 C C . LEU A 1 979 ? -64.771 -30.133 -45.893 1.00 64.75 979 LEU A C 1
ATOM 7496 O O . LEU A 1 979 ? -63.932 -30.858 -45.370 1.00 64.75 979 LEU A O 1
ATOM 7500 N N . ALA A 1 980 ? -65.621 -29.394 -45.178 1.00 60.44 980 ALA A N 1
ATOM 7501 C CA . ALA A 1 980 ? -65.591 -29.267 -43.721 1.00 60.44 980 ALA A CA 1
ATOM 7502 C C . ALA A 1 980 ? -66.376 -30.353 -42.951 1.00 60.44 980 ALA A C 1
ATOM 7504 O O . ALA A 1 980 ? -66.392 -30.327 -41.721 1.00 60.44 980 ALA A O 1
ATOM 7505 N N . GLY A 1 981 ? -67.066 -31.278 -43.631 1.00 56.84 981 GLY A N 1
ATOM 7506 C CA . GLY A 1 981 ? -67.799 -32.372 -42.978 1.00 56.84 981 GLY A CA 1
ATOM 7507 C C . GLY A 1 981 ? -68.997 -31.941 -42.116 1.00 56.84 981 GLY A C 1
ATOM 7508 O O . GLY A 1 981 ? -69.347 -32.647 -41.174 1.00 56.84 981 GLY A O 1
ATOM 7509 N N . GLY A 1 982 ? -69.636 -30.802 -42.420 1.00 54.34 982 GLY A N 1
ATOM 7510 C CA . GLY A 1 982 ? -70.839 -30.343 -41.706 1.00 54.34 982 GLY A CA 1
ATOM 7511 C C . GLY A 1 982 ? -70.588 -29.521 -40.433 1.00 54.34 982 GLY A C 1
ATOM 7512 O O . GLY A 1 982 ? -71.334 -29.650 -39.465 1.00 54.34 982 GLY A O 1
ATOM 7513 N N . MET A 1 983 ? -69.565 -28.658 -40.415 1.00 56.50 983 MET A N 1
ATOM 7514 C CA . MET A 1 983 ? -69.367 -27.685 -39.331 1.00 56.50 983 MET A CA 1
ATOM 7515 C C . MET A 1 983 ? -70.499 -26.643 -39.266 1.00 56.50 983 MET A C 1
ATOM 7517 O O . MET A 1 983 ? -70.814 -25.986 -40.260 1.00 56.50 983 MET A O 1
ATOM 7521 N N . ALA A 1 984 ? -71.077 -26.465 -38.074 1.00 54.28 984 ALA A N 1
ATOM 7522 C CA . ALA A 1 984 ? -71.957 -25.341 -37.769 1.00 54.28 984 ALA A CA 1
ATOM 7523 C C . ALA A 1 984 ? -71.103 -24.078 -37.603 1.00 54.28 984 ALA A C 1
ATOM 7525 O O . ALA A 1 984 ? -70.278 -24.001 -36.694 1.00 54.28 984 ALA A O 1
ATOM 7526 N N . VAL A 1 985 ? -71.281 -23.099 -38.488 1.00 60.81 985 VAL A N 1
ATOM 7527 C CA . VAL A 1 985 ? -70.581 -21.814 -38.387 1.00 60.81 985 VAL A CA 1
ATOM 7528 C C . VAL A 1 985 ? -71.307 -20.947 -37.346 1.00 60.81 985 VAL A C 1
ATOM 7530 O O . VAL A 1 985 ? -72.535 -20.987 -37.236 1.00 60.81 985 VAL A O 1
ATOM 7533 N N . GLU A 1 986 ? -70.562 -20.200 -36.526 1.00 58.12 986 GLU A N 1
ATOM 7534 C CA . GLU A 1 986 ? -71.137 -19.204 -35.609 1.00 58.12 986 GLU A CA 1
ATOM 7535 C C . GLU A 1 986 ? -71.805 -18.079 -36.407 1.00 58.12 986 GLU A C 1
ATOM 7537 O O . GLU A 1 986 ? -71.127 -17.312 -37.096 1.00 58.12 986 GLU A O 1
ATOM 7542 N N . ASN A 1 987 ? -73.134 -17.974 -36.305 1.00 59.34 987 ASN A N 1
ATOM 7543 C CA . ASN A 1 987 ? -73.929 -17.103 -37.168 1.00 59.34 987 ASN A CA 1
ATOM 7544 C C . ASN A 1 987 ? -74.936 -16.259 -36.374 1.00 59.34 987 ASN A C 1
ATOM 7546 O O . ASN A 1 987 ? -75.816 -16.798 -35.702 1.00 59.34 987 ASN A O 1
ATOM 7550 N N . ASP A 1 988 ? -74.931 -14.944 -36.598 1.00 60.28 988 ASP A N 1
ATOM 7551 C CA . ASP A 1 988 ? -75.905 -13.988 -36.040 1.00 60.28 988 ASP A CA 1
ATOM 7552 C C . ASP A 1 988 ? -77.160 -13.825 -36.922 1.00 60.28 988 ASP A C 1
ATOM 7554 O O . ASP A 1 988 ? -77.656 -12.712 -37.136 1.00 60.28 988 ASP A O 1
ATOM 7558 N N . LEU A 1 989 ? -77.628 -14.909 -37.541 1.00 66.44 989 LEU A N 1
ATOM 7559 C CA . LEU A 1 989 ? -78.827 -14.888 -38.385 1.00 66.44 989 LEU A CA 1
ATOM 7560 C C . LEU A 1 989 ? -80.080 -15.041 -37.522 1.00 66.44 989 LEU A C 1
ATOM 7562 O O . LEU A 1 989 ? -80.197 -16.026 -36.794 1.00 66.44 989 LEU A O 1
ATOM 7566 N N . ASP A 1 990 ? -81.053 -14.142 -37.670 1.00 68.62 990 ASP A N 1
ATOM 7567 C CA . ASP A 1 990 ? -82.356 -14.273 -37.008 1.00 68.62 990 ASP A CA 1
ATOM 7568 C C . ASP A 1 990 ? -83.194 -15.395 -37.644 1.00 68.62 990 ASP A C 1
ATOM 7570 O O . ASP A 1 990 ? -83.091 -15.674 -38.842 1.00 68.62 990 ASP A O 1
ATOM 7574 N N . GLN A 1 991 ? -84.118 -15.997 -36.886 1.00 66.81 991 GLN A N 1
ATOM 7575 C CA . GLN A 1 991 ? -84.935 -17.128 -37.363 1.00 66.81 991 GLN A CA 1
ATOM 7576 C C . GLN A 1 991 ? -85.772 -16.786 -38.613 1.00 66.81 991 GLN A C 1
ATOM 7578 O O . GLN A 1 991 ? -85.990 -17.633 -39.477 1.00 66.81 991 GLN A O 1
ATOM 7583 N N . ARG A 1 992 ? -86.161 -15.514 -38.784 1.00 64.62 992 ARG A N 1
ATOM 7584 C CA . ARG A 1 992 ? -86.808 -15.024 -40.016 1.00 64.62 992 ARG A CA 1
ATOM 7585 C C . ARG A 1 992 ? -85.873 -15.023 -41.227 1.00 64.62 992 ARG A C 1
ATOM 7587 O O . ARG A 1 992 ? -86.336 -15.309 -42.323 1.00 64.62 992 ARG A O 1
ATOM 7594 N N . GLN A 1 993 ? -84.592 -14.708 -41.049 1.00 67.62 993 GLN A N 1
ATOM 7595 C CA . GLN A 1 993 ? -83.599 -14.686 -42.130 1.00 67.62 993 GLN A CA 1
ATOM 7596 C C . GLN A 1 993 ? -83.194 -16.107 -42.529 1.00 67.62 993 GLN A C 1
ATOM 7598 O O . GLN A 1 993 ? -83.127 -16.402 -43.719 1.00 67.62 993 GLN A O 1
ATOM 7603 N N . ARG A 1 994 ? -83.036 -17.010 -41.549 1.00 72.75 994 ARG A N 1
ATOM 7604 C CA . ARG A 1 994 ? -82.805 -18.439 -41.816 1.00 72.75 994 ARG A CA 1
ATOM 7605 C C . ARG A 1 994 ? -83.962 -19.044 -42.616 1.00 72.75 994 ARG A C 1
ATOM 7607 O O . ARG A 1 994 ? -83.720 -19.711 -43.614 1.00 72.75 994 ARG A O 1
ATOM 7614 N N . ASN A 1 995 ? -85.205 -18.705 -42.258 1.00 69.62 995 ASN A N 1
ATOM 7615 C CA . ASN A 1 995 ? -86.388 -19.099 -43.028 1.00 69.62 995 ASN A CA 1
ATOM 7616 C C . ASN A 1 995 ? -86.364 -18.565 -44.467 1.00 69.62 995 ASN A C 1
ATOM 7618 O O . ASN A 1 995 ? -86.754 -19.284 -45.371 1.00 69.62 995 ASN A O 1
ATOM 7622 N N . VAL A 1 996 ? -85.910 -17.330 -44.713 1.00 70.31 996 VAL A N 1
ATOM 7623 C CA . VAL A 1 996 ? -85.825 -16.782 -46.082 1.00 70.31 996 VAL A CA 1
ATOM 7624 C C . VAL A 1 996 ? -84.787 -17.528 -46.922 1.00 70.31 996 VAL A C 1
ATOM 7626 O O . VAL A 1 996 ? -85.070 -17.835 -48.072 1.00 70.31 996 VAL A O 1
ATOM 7629 N N . ILE A 1 997 ? -83.626 -17.868 -46.357 1.00 69.06 997 ILE A N 1
ATOM 7630 C CA . ILE A 1 997 ? -82.557 -18.594 -47.066 1.00 69.06 997 ILE A CA 1
ATOM 7631 C C . ILE A 1 997 ? -82.992 -20.030 -47.382 1.00 69.06 997 ILE A C 1
ATOM 7633 O O . ILE A 1 997 ? -82.874 -20.464 -48.527 1.00 69.06 997 ILE A O 1
ATOM 7637 N N . VAL A 1 998 ? -83.547 -20.738 -46.389 1.00 71.94 998 VAL A N 1
ATOM 7638 C CA . VAL A 1 998 ? -84.079 -22.097 -46.575 1.00 71.94 998 VAL A CA 1
ATOM 7639 C C . VAL A 1 998 ? -85.231 -22.072 -47.572 1.00 71.94 998 VAL A C 1
ATOM 7641 O O . VAL A 1 998 ? -85.191 -22.827 -48.530 1.00 71.94 998 VAL A O 1
ATOM 7644 N N . ASN A 1 999 ? -86.188 -21.149 -47.442 1.00 72.31 999 ASN A N 1
ATOM 7645 C CA . ASN A 1 999 ? -87.311 -21.055 -48.376 1.00 72.31 999 ASN A CA 1
ATOM 7646 C C . ASN A 1 999 ? -86.877 -20.649 -49.789 1.00 72.31 999 ASN A C 1
ATOM 7648 O O . ASN A 1 999 ? -87.492 -21.101 -50.743 1.00 72.31 999 ASN A O 1
ATOM 7652 N N . ALA A 1 1000 ? -85.853 -19.807 -49.964 1.00 68.62 1000 ALA A N 1
ATOM 7653 C CA . ALA A 1 1000 ? -85.344 -19.448 -51.291 1.00 68.62 1000 ALA A CA 1
ATOM 7654 C C . ALA A 1 1000 ? -84.666 -20.648 -51.973 1.00 68.62 1000 ALA A C 1
ATOM 7656 O O . ALA A 1 1000 ? -84.865 -20.875 -53.168 1.00 68.62 1000 ALA A O 1
ATOM 7657 N N . TYR A 1 1001 ? -83.914 -21.443 -51.207 1.00 71.19 1001 TYR A N 1
ATOM 7658 C CA . TYR A 1 1001 ? -83.294 -22.678 -51.685 1.00 71.19 1001 TYR A CA 1
ATOM 7659 C C . TYR A 1 1001 ? -84.346 -23.776 -51.946 1.00 71.19 1001 TYR A C 1
ATOM 7661 O O . TYR A 1 1001 ? -84.371 -24.354 -53.032 1.00 71.19 1001 TYR A O 1
ATOM 7669 N N . GLU A 1 1002 ? -85.302 -23.976 -51.030 1.00 69.81 1002 GLU A N 1
ATOM 7670 C CA . GLU A 1 1002 ? -86.451 -24.877 -51.203 1.00 69.81 1002 GLU A CA 1
ATOM 7671 C C . GLU A 1 1002 ? -87.340 -24.448 -52.373 1.00 69.81 1002 GLU A C 1
ATOM 7673 O O . GLU A 1 1002 ? -87.739 -25.299 -53.148 1.00 69.81 1002 GLU A O 1
ATOM 7678 N N . ALA A 1 1003 ? -87.620 -23.158 -52.581 1.00 64.69 1003 ALA A N 1
ATOM 7679 C CA . ALA A 1 1003 ? -88.456 -22.688 -53.689 1.00 64.69 1003 ALA A CA 1
ATOM 7680 C C . ALA A 1 1003 ? -87.796 -22.906 -55.060 1.00 64.69 1003 ALA A C 1
ATOM 7682 O O . ALA A 1 1003 ? -88.485 -23.256 -56.021 1.00 64.69 1003 ALA A O 1
ATOM 7683 N N . LYS A 1 1004 ? -86.465 -22.754 -55.161 1.00 67.31 1004 LYS A N 1
ATOM 7684 C CA . LYS A 1 1004 ? -85.707 -23.093 -56.378 1.00 67.31 1004 LYS A CA 1
ATOM 7685 C C . LYS A 1 1004 ? -85.780 -24.595 -56.672 1.00 67.31 1004 LYS A C 1
ATOM 7687 O O . LYS A 1 1004 ? -85.958 -24.985 -57.828 1.00 67.31 1004 LYS A O 1
ATOM 7692 N N . HIS A 1 1005 ? -85.670 -25.427 -55.636 1.00 63.59 1005 HIS A N 1
ATOM 7693 C CA . HIS A 1 1005 ? -85.657 -26.882 -55.779 1.00 63.59 1005 HIS A CA 1
ATOM 7694 C C . HIS A 1 1005 ? -87.057 -27.532 -55.821 1.00 63.59 1005 HIS A C 1
ATOM 7696 O O . HIS A 1 1005 ? -87.224 -28.570 -56.447 1.00 63.59 1005 HIS A O 1
ATOM 7702 N N . ALA A 1 1006 ? -88.098 -26.896 -55.278 1.00 58.12 1006 ALA A N 1
ATOM 7703 C CA . ALA A 1 1006 ? -89.491 -27.356 -55.333 1.00 58.12 1006 ALA A CA 1
ATOM 7704 C C . ALA A 1 1006 ? -90.135 -27.123 -56.708 1.00 58.12 1006 ALA A C 1
ATOM 7706 O O . ALA A 1 1006 ? -91.028 -27.865 -57.101 1.00 58.12 1006 ALA A O 1
ATOM 7707 N N . GLY A 1 1007 ? -89.674 -26.111 -57.452 1.00 54.97 1007 GLY A N 1
ATOM 7708 C CA . GLY A 1 1007 ? -90.088 -25.870 -58.836 1.00 54.97 1007 GLY A CA 1
ATOM 7709 C C . GLY A 1 1007 ? -89.301 -26.659 -59.891 1.00 54.97 1007 GLY A C 1
ATOM 7710 O O . GLY A 1 1007 ? -89.683 -26.623 -61.055 1.00 54.97 1007 GLY A O 1
ATOM 7711 N N . SER A 1 1008 ? -88.211 -27.340 -59.514 1.00 53.03 1008 SER A N 1
ATOM 7712 C CA . SER A 1 1008 ? -87.337 -28.092 -60.435 1.00 53.03 1008 SER A CA 1
ATOM 7713 C C . SER A 1 1008 ? -87.462 -29.614 -60.322 1.00 53.03 1008 SER A C 1
ATOM 7715 O O . SER A 1 1008 ? -86.805 -30.324 -61.077 1.00 53.03 1008 SER A O 1
ATOM 7717 N N . ILE A 1 1009 ? -88.345 -30.119 -59.453 1.00 54.34 1009 ILE A N 1
ATOM 7718 C CA . ILE A 1 1009 ? -88.686 -31.543 -59.389 1.00 54.34 1009 ILE A CA 1
ATOM 7719 C C . ILE A 1 1009 ? -90.023 -31.758 -60.116 1.00 54.34 1009 ILE A C 1
ATOM 7721 O O . ILE A 1 1009 ? -91.090 -31.592 -59.526 1.00 54.34 1009 ILE A O 1
ATOM 7725 N N . GLU A 1 1010 ? -89.975 -32.085 -61.411 1.00 52.59 1010 GLU A N 1
ATOM 7726 C CA . GLU A 1 1010 ? -91.150 -32.555 -62.160 1.00 52.59 1010 GLU A CA 1
ATOM 7727 C C . GLU A 1 1010 ? -91.569 -33.942 -61.637 1.00 52.59 1010 GLU A C 1
ATOM 7729 O O . GLU A 1 1010 ? -90.742 -34.849 -61.576 1.00 52.59 1010 GLU A O 1
ATOM 7734 N N . GLU A 1 1011 ? -92.839 -34.118 -61.248 1.00 47.28 1011 GLU A N 1
ATOM 7735 C CA . GLU A 1 1011 ? -93.349 -35.415 -60.772 1.00 47.28 1011 GLU A CA 1
ATOM 7736 C C . GLU A 1 1011 ? -93.218 -36.487 -61.875 1.00 47.28 1011 GLU A C 1
ATOM 7738 O O . GLU A 1 1011 ? -93.926 -36.427 -62.886 1.00 47.28 1011 GLU A O 1
ATOM 7743 N N . GLY A 1 1012 ? -92.346 -37.489 -61.669 1.00 52.50 1012 GLY A N 1
ATOM 7744 C CA . GLY A 1 1012 ? -92.275 -38.704 -62.491 1.00 52.50 1012 GLY A CA 1
ATOM 7745 C C . GLY A 1 1012 ? -90.955 -39.026 -63.213 1.00 52.50 1012 GLY A C 1
ATOM 7746 O O . GLY A 1 1012 ? -90.999 -39.853 -64.127 1.00 52.50 1012 GLY A O 1
ATOM 7747 N N . SER A 1 1013 ? -89.799 -38.441 -62.859 1.00 51.75 1013 SER A N 1
ATOM 7748 C CA . SER A 1 1013 ? -88.505 -38.746 -63.512 1.00 51.75 1013 SER A CA 1
ATOM 7749 C C . SER A 1 1013 ? -87.670 -39.826 -62.786 1.00 51.75 1013 SER A C 1
ATOM 7751 O O . SER A 1 1013 ? -87.562 -39.864 -61.560 1.00 51.75 1013 SER A O 1
ATOM 7753 N N . GLU A 1 1014 ? -87.050 -40.743 -63.544 1.00 47.62 1014 GLU A N 1
ATOM 7754 C CA . GLU A 1 1014 ? -86.079 -41.720 -63.015 1.00 47.62 1014 GLU A CA 1
ATOM 7755 C C . GLU A 1 1014 ? -84.816 -40.979 -62.539 1.00 47.62 1014 GLU A C 1
ATOM 7757 O O . GLU A 1 1014 ? -84.043 -40.478 -63.348 1.00 47.62 1014 GLU A O 1
ATOM 7762 N N . GLY A 1 1015 ? -84.628 -40.876 -61.222 1.00 57.19 1015 GLY A N 1
ATOM 7763 C CA . GLY A 1 1015 ? -83.596 -40.037 -60.591 1.00 57.19 1015 GLY A CA 1
ATOM 7764 C C . GLY A 1 1015 ? -84.173 -39.062 -59.565 1.00 57.19 1015 GLY A C 1
ATOM 7765 O O . GLY A 1 1015 ? -83.449 -38.598 -58.689 1.00 57.19 1015 GLY A O 1
ATOM 7766 N N . GLU A 1 1016 ? -85.498 -38.863 -59.579 1.00 52.72 1016 GLU A N 1
ATOM 7767 C CA . GLU A 1 1016 ? -86.230 -38.007 -58.640 1.00 52.72 1016 GLU A CA 1
ATOM 7768 C C . GLU A 1 1016 ? -85.928 -38.360 -57.175 1.00 52.72 1016 GLU A C 1
ATOM 7770 O O . GLU A 1 1016 ? -85.810 -37.469 -56.342 1.00 52.72 1016 GLU A O 1
ATOM 7775 N N . ALA A 1 1017 ? -85.740 -39.643 -56.843 1.00 56.12 1017 ALA A N 1
ATOM 7776 C CA . ALA A 1 1017 ? -85.390 -40.065 -55.484 1.00 56.12 1017 ALA A CA 1
ATOM 7777 C C . ALA A 1 1017 ? -83.941 -39.718 -55.087 1.00 56.12 1017 ALA A C 1
ATOM 7779 O O . ALA A 1 1017 ? -83.689 -39.406 -53.926 1.00 56.12 1017 ALA A O 1
ATOM 7780 N N . GLU A 1 1018 ? -82.996 -39.758 -56.030 1.00 59.66 1018 GLU A N 1
ATOM 7781 C CA . GLU A 1 1018 ? -81.562 -39.561 -55.781 1.00 59.66 1018 GLU A CA 1
ATOM 7782 C C . GLU A 1 1018 ? -81.189 -38.071 -55.807 1.00 59.66 1018 GLU A C 1
ATOM 7784 O O . GLU A 1 1018 ? -80.454 -37.600 -54.942 1.00 59.66 1018 GLU A O 1
ATOM 7789 N N . GLU A 1 1019 ? -81.785 -37.296 -56.718 1.00 60.94 1019 GLU A N 1
ATOM 7790 C CA . GLU A 1 1019 ? -81.728 -35.832 -56.684 1.00 60.94 1019 GLU A CA 1
ATOM 7791 C C . GLU A 1 1019 ? -82.472 -35.273 -55.475 1.00 60.94 1019 GLU A C 1
ATOM 7793 O O . GLU A 1 1019 ? -81.938 -34.389 -54.810 1.00 60.94 1019 GLU A O 1
ATOM 7798 N N . ARG A 1 1020 ? -83.641 -35.821 -55.097 1.00 61.19 1020 ARG A N 1
ATOM 7799 C CA . ARG A 1 1020 ? -84.269 -35.446 -53.819 1.00 61.19 1020 ARG A CA 1
ATOM 7800 C C . ARG A 1 1020 ? -83.387 -35.796 -52.632 1.00 61.19 1020 ARG A C 1
ATOM 7802 O O . ARG A 1 1020 ? -83.355 -35.014 -51.693 1.00 61.19 1020 ARG A O 1
ATOM 7809 N N . ALA A 1 1021 ? -82.664 -36.917 -52.659 1.00 60.81 1021 ALA A N 1
ATOM 7810 C CA . ALA A 1 1021 ? -81.739 -37.277 -51.587 1.00 60.81 1021 ALA A CA 1
ATOM 7811 C C . ALA A 1 1021 ? -80.514 -36.345 -51.529 1.00 60.81 1021 ALA A C 1
ATOM 7813 O O . ALA A 1 1021 ? -80.142 -35.927 -50.437 1.00 60.81 1021 ALA A O 1
ATOM 7814 N N . LYS A 1 1022 ? -79.918 -35.967 -52.672 1.00 66.25 1022 LYS A N 1
ATOM 7815 C CA . LYS A 1 1022 ? -78.807 -34.996 -52.737 1.00 66.25 1022 LYS A CA 1
ATOM 7816 C C . LYS A 1 1022 ? -79.245 -33.599 -52.322 1.00 66.25 1022 LYS A C 1
ATOM 7818 O O . LYS A 1 1022 ? -78.577 -32.984 -51.503 1.00 66.25 1022 LYS A O 1
ATOM 7823 N N . VAL A 1 1023 ? -80.381 -33.126 -52.832 1.00 67.31 1023 VAL A N 1
ATOM 7824 C CA . VAL A 1 1023 ? -80.951 -31.835 -52.437 1.00 67.31 1023 VAL A CA 1
ATOM 7825 C C . VAL A 1 1023 ? -81.329 -31.862 -50.962 1.00 67.31 1023 VAL A C 1
ATOM 7827 O O . VAL A 1 1023 ? -81.044 -30.897 -50.274 1.00 67.31 1023 VAL A O 1
ATOM 7830 N N . ALA A 1 1024 ? -81.898 -32.953 -50.439 1.00 65.00 1024 ALA A N 1
ATOM 7831 C CA . ALA A 1 1024 ? -82.172 -33.085 -49.008 1.00 65.00 1024 ALA A CA 1
ATOM 7832 C C . ALA A 1 1024 ? -80.884 -33.076 -48.172 1.00 65.00 1024 ALA A C 1
ATOM 7834 O O . ALA A 1 1024 ? -80.839 -32.388 -47.161 1.00 65.00 1024 ALA A O 1
ATOM 7835 N N . ALA A 1 1025 ? -79.824 -33.760 -48.611 1.00 67.44 1025 ALA A N 1
ATOM 7836 C CA . ALA A 1 1025 ? -78.532 -33.758 -47.929 1.00 67.44 1025 ALA A CA 1
ATOM 7837 C C . ALA A 1 1025 ? -77.842 -32.384 -47.979 1.00 67.44 1025 ALA A C 1
ATOM 7839 O O . ALA A 1 1025 ? -77.335 -31.922 -46.961 1.00 67.44 1025 ALA A O 1
ATOM 7840 N N . ASP A 1 1026 ? -77.859 -31.701 -49.126 1.00 69.75 1026 ASP A N 1
ATOM 7841 C CA . ASP A 1 1026 ? -77.356 -30.330 -49.268 1.00 69.75 1026 ASP A CA 1
ATOM 7842 C C . ASP A 1 1026 ? -78.188 -29.355 -48.430 1.00 69.75 1026 ASP A C 1
ATOM 7844 O O . ASP A 1 1026 ? -77.649 -28.436 -47.826 1.00 69.75 1026 ASP A O 1
ATOM 7848 N N . LEU A 1 1027 ? -79.498 -29.572 -48.337 1.00 69.75 1027 LEU A N 1
ATOM 7849 C CA . LEU A 1 1027 ? -80.401 -28.765 -47.530 1.00 69.75 1027 LEU A CA 1
ATOM 7850 C C . LEU A 1 1027 ? -80.203 -29.007 -46.032 1.00 69.75 1027 LEU A C 1
ATOM 7852 O O . LEU A 1 1027 ? -80.254 -28.054 -45.260 1.00 69.75 1027 LEU A O 1
ATOM 7856 N N . ASP A 1 1028 ? -79.928 -30.242 -45.620 1.00 68.94 1028 ASP A N 1
ATOM 7857 C CA . ASP A 1 1028 ? -79.565 -30.585 -44.247 1.00 68.94 1028 ASP A CA 1
ATOM 7858 C C . ASP A 1 1028 ? -78.191 -30.012 -43.887 1.00 68.94 1028 ASP A C 1
ATOM 7860 O O . ASP A 1 1028 ? -78.046 -29.390 -42.835 1.00 68.94 1028 ASP A O 1
ATOM 7864 N N . LEU A 1 1029 ? -77.202 -30.112 -44.780 1.00 70.19 1029 LEU A N 1
ATOM 7865 C CA . LEU A 1 1029 ? -75.894 -29.474 -44.609 1.00 70.19 1029 LEU A CA 1
ATOM 7866 C C . LEU A 1 1029 ? -76.013 -27.952 -44.555 1.00 70.19 1029 LEU A C 1
ATOM 7868 O O . LEU A 1 1029 ? -75.385 -27.325 -43.706 1.00 70.19 1029 LEU A O 1
ATOM 7872 N N . LEU A 1 1030 ? -76.850 -27.352 -45.402 1.00 71.38 1030 LEU A N 1
ATOM 7873 C CA . LEU A 1 1030 ? -77.130 -25.921 -45.373 1.00 71.38 1030 LEU A CA 1
ATOM 7874 C C . LEU A 1 1030 ? -77.824 -25.533 -44.064 1.00 71.38 1030 LEU A C 1
ATOM 7876 O O . LEU A 1 1030 ? -77.439 -24.540 -43.456 1.00 71.38 1030 LEU A O 1
ATOM 7880 N N . LYS A 1 1031 ? -78.803 -26.321 -43.594 1.00 69.62 1031 LYS A N 1
ATOM 7881 C CA . LYS A 1 1031 ? -79.496 -26.121 -42.309 1.00 69.62 1031 LYS A CA 1
ATOM 7882 C C . LYS A 1 1031 ? -78.537 -26.211 -41.126 1.00 69.62 1031 LYS A C 1
ATOM 7884 O O . LYS A 1 1031 ? -78.630 -25.375 -40.228 1.00 69.62 1031 LYS A O 1
ATOM 7889 N N . ILE A 1 1032 ? -77.611 -27.169 -41.135 1.00 69.44 1032 ILE A N 1
ATOM 7890 C CA . ILE A 1 1032 ? -76.552 -27.297 -40.125 1.00 69.44 1032 ILE A CA 1
ATOM 7891 C C . ILE A 1 1032 ? -75.621 -26.083 -40.195 1.00 69.44 1032 ILE A C 1
ATOM 7893 O O . ILE A 1 1032 ? -75.388 -25.435 -39.176 1.00 69.44 1032 ILE A O 1
ATOM 7897 N N . ALA A 1 1033 ? -75.167 -25.715 -41.395 1.00 65.25 1033 ALA A N 1
ATOM 7898 C CA . ALA A 1 1033 ? -74.260 -24.593 -41.610 1.00 65.25 1033 ALA A CA 1
ATOM 7899 C C . ALA A 1 1033 ? -74.860 -23.252 -41.161 1.00 65.25 1033 ALA A C 1
ATOM 7901 O O . ALA A 1 1033 ? -74.128 -22.418 -40.636 1.00 65.25 1033 ALA A O 1
ATOM 7902 N N . ILE A 1 1034 ? -76.177 -23.049 -41.319 1.00 66.44 1034 ILE A N 1
ATOM 7903 C CA . ILE A 1 1034 ? -76.892 -21.832 -40.885 1.00 66.44 1034 ILE A CA 1
ATOM 7904 C C . ILE A 1 1034 ? -77.499 -21.927 -39.468 1.00 66.44 1034 ILE A C 1
ATOM 7906 O O . ILE A 1 1034 ? -78.055 -20.939 -38.982 1.00 66.44 1034 ILE A O 1
ATOM 7910 N N . GLY A 1 1035 ? -77.41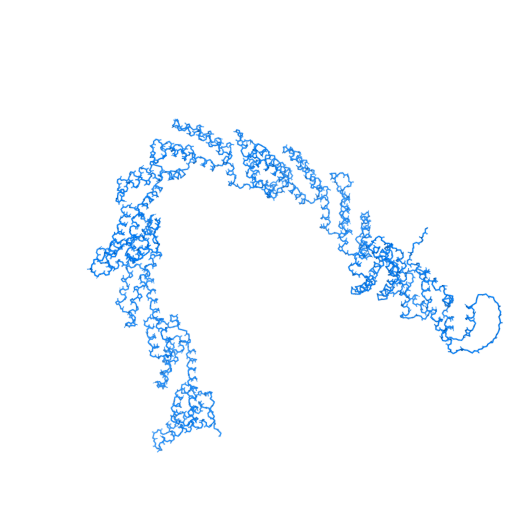2 -23.085 -38.804 1.00 64.69 1035 GLY A N 1
ATOM 7911 C CA . GLY A 1 1035 ? -77.908 -23.323 -37.442 1.00 64.69 1035 GLY A CA 1
ATOM 7912 C C . GLY A 1 1035 ? -79.437 -23.380 -37.303 1.00 64.69 1035 GLY A C 1
ATOM 7913 O O . GLY A 1 1035 ? -79.992 -22.831 -36.354 1.00 64.69 1035 GLY A O 1
ATOM 7914 N N . PHE A 1 1036 ? -80.167 -23.963 -38.253 1.00 60.78 1036 PHE A N 1
ATOM 7915 C CA . PHE A 1 1036 ? -81.635 -23.999 -38.228 1.00 60.78 1036 PHE A CA 1
ATOM 7916 C C . PHE A 1 1036 ? -82.197 -25.116 -37.321 1.00 60.78 1036 PHE A C 1
ATOM 7918 O O . PHE A 1 1036 ? -81.960 -26.292 -37.579 1.00 60.78 1036 PHE A O 1
ATOM 7925 N N . THR A 1 1037 ? -82.991 -24.770 -36.299 1.00 55.47 1037 THR A N 1
ATOM 7926 C CA . THR A 1 1037 ? -83.715 -25.725 -35.428 1.00 55.47 1037 THR A CA 1
ATOM 7927 C C . THR A 1 1037 ? -85.230 -25.541 -35.575 1.00 55.47 1037 THR A C 1
ATOM 7929 O O . THR A 1 1037 ? -85.725 -24.425 -35.407 1.00 55.47 1037 THR A O 1
ATOM 7932 N N . SER A 1 1038 ? -85.973 -26.607 -35.896 1.00 45.22 1038 SER A N 1
ATOM 7933 C CA . SER A 1 1038 ? -87.437 -26.573 -36.056 1.00 45.22 1038 SER A CA 1
ATOM 7934 C C . SER A 1 1038 ? -88.164 -26.734 -34.712 1.00 45.22 1038 SER A C 1
ATOM 7936 O O . SER A 1 1038 ? -88.060 -27.800 -34.106 1.00 45.22 1038 SER A O 1
ATOM 7938 N N . GLU A 1 1039 ? -88.934 -25.729 -34.291 1.00 38.53 1039 GLU A N 1
ATOM 7939 C CA . GLU A 1 1039 ? -90.096 -25.891 -33.394 1.00 38.53 1039 GLU A CA 1
ATOM 7940 C C . GLU A 1 1039 ? -91.380 -25.546 -34.149 1.00 38.53 1039 GLU A C 1
ATOM 7942 O O . GLU A 1 1039 ? -91.364 -24.536 -34.896 1.00 38.53 1039 GLU A O 1
#

Sequence (1039 aa):
MLVEPMGKDSFKQIEEEVDSDPIKKSVSKMTPGVAKAVLTGVIPIASAVGYLAMPGGVAVSAIGAVASGVGGNLARKKLKQARQDSAPAQVAGLLDAKGVGNITPLEIMESLGSFGLEGEAAEDILIQIFSKYVVAMCQNSATKTSEIKELSELRETLGLDGLLMGEALYQAASPVYSQFVMRTPSAELADEWSPNRRALDKFIFLCDRMFEVCDTEEAYSFEMSRISKMFDLNLGEVKERCAAIANPFYQKALGSAAAKWESVKADQLKRARQTLGMDEEVAHEMHKEVYRSEALKLVKKDGEARDMKLDRADKARLGKLAAAFELSEEDATAEYESVVNPIYEELVVECLGKIMNEPETSKPDLARTYGELMMFSANTGLRSERAEESLRNIMTASVQYMFEDAAQYVRVANQKEGAKAARGMAAFVQSTLDMVSINVTDDETGEKTYNLVIGGSVISGESYSDAPGLYEMFLSSCFAQSAMEEGDTETIALLAKLLEIDELRQVKAYRDAAGPRVLRQLTESVQSGLETGVFPQEAKDANEALIESFKIPYVVIAEQAKDLYKKTLTAYAGGNRIITVDEKDSLDKMAEFLSMDSSAVDEIHAEMCSTTFQKAVAESMGATGVVAKEYRSKLDELAVRLGLSLESAKLMFHAAIRQRMGPMMQQIMYEFERSVLSKDQLAQKTGKDMGDDVMGAEGTLGIEGGAAVTSDVLALIDFYVDNGIIEEGEDGAEDVYPVTAKQIGGNSDEMVAALYQNFVVNGFSVEGEQLKRYEQGQSKLAGILGLEADVKMKIHREIGGTVIRRFVNQELAKQGKMSAQGVAFLANINSRLKMPQEMFESMVSDCKQDYVRRMADELFRVSVLSAKECKRLRTITENCGFTLENEGQLGLSARKNIFQIEAEDMIENGDMEGDDGKDFVEELQESLGLTTEDAQDALVALLESRSKGILENVKADAIERRDANILKAAERLLKYCRLAGGMAVENDLDQRQRNVIVNAYEAKHAGSIEEGSEGEAEERAKVAADLDLLKIAIGFTSE

pLDDT: mean 71.17, std 13.79, range [24.22, 93.75]

Secondary structure (DSSP, 8-state):
-PPPP-TTHHHHHHHHHHHTSHHHHHHHTS-HHHHHHHHHS-S-THHHHHHSS--S-----------TTTHHHHHHHHHHHHHHTTHHHHHHHHHHHH-TTSS-HHHHHHHHHTTT--THHHHHHHHHHHHHHHHHHHTS-S--HHHHHHHHHHHHHHT--HHHHHHHHHHHHHHHIIIIITTS-HHHHH-TT-HHHHHHHHHHHHHHHHHTTSS-HHHHHHHHHHHHHHTT--HHHHHHHHHHHHHHHHHHHHHHHHHTTTT--HHHHHHHHHHHT--HHHHHHHHHHHHHHHHHHHHTTTSSTTS----HHHHHHHHHHHHHTT--HHHHHHHHHHHHHHHHHHHHHHHHHHHHH-TT--HHHHHHHHHHHHHHHHHHT--HHHHHHHHHHHHHHHHHHHHHHHHHHHHTT-HHHHHHHHHHHHHHHHHHHHHHHTTS-SS--HHHHHHHHT-S----SGGGGGHHHHHHHHHHHHTTSSS--TTHHHHHHHHHHHTT--HHHHHHHHHHHHHHHHHHHHHHHHHHHHHHS---HHHHHHHHHHHHHTT--HHHHHHHHHHHHHHHHHHHHTTTPPPPHHHHHHHHHHHHHTT--HHHHHHHHHHHHHHHHHHHHHHHTTTTT---HHHHHHHHHHHHHTT--HHHHHHHHHHHHHHHHHHHHHHHHHHHHHHHS-HHHHHHHH-----S----S----S-TTHHHHHHHHHHHHHHHHHTT--BPPGGGPPPB-SS-GGGGSS--HHHHHHHHHHHHHHHTT--SHHHHHHHHHHHHHHHHTT--HHHHHHHHHHHHHHHHHHHHHHHHHHHSS--HHHHHHHHHHHHHHT--HHHHHHHHHHHHHHHHHHHHHHHHTSSS--HHHHHHHHHHHHHHT--TTTTS---HHHHHHHHHHHHHHHHHHS---STHHHHHHHHHHHHHT--HHHHHHHHHHHHHHHHHHHHHHHHHHHHHT-HHHHHHHHHHHHHHHHHTTS--------HHHHHHHHHHHHHHHHSS--TT-TTHHHHHHHHHHHHHHHHHHHT----

Radius of gyration: 63.11 Å; Cα contacts (8 Å, |Δi|>4): 912; chains: 1; bounding box: 148×75×178 Å

Solvent-accessible surface area (backbone atoms only — not comparable to full-atom values): 58404 Å² total; per-residue (Å²): 132,80,80,75,66,42,35,71,54,30,31,55,52,44,34,48,62,34,57,71,36,72,67,25,45,58,46,57,73,47,52,56,70,58,46,46,46,72,72,74,62,92,71,81,66,73,63,64,60,60,64,76,71,60,91,80,86,91,88,87,90,81,90,83,91,89,72,80,81,68,55,52,60,54,51,49,50,50,51,51,46,36,31,47,72,22,45,57,24,55,53,26,50,50,40,69,73,64,35,76,62,73,49,53,38,65,62,53,50,55,56,39,43,60,57,76,32,62,69,70,66,38,51,54,43,50,27,50,54,53,15,45,24,54,46,32,38,36,76,36,40,73,80,56,81,65,54,61,55,52,50,51,37,42,36,58,26,64,58,53,52,66,66,52,44,48,51,14,51,51,62,24,46,55,60,47,37,58,68,40,46,76,76,45,56,70,72,51,59,67,34,82,82,32,59,45,31,28,16,50,39,40,47,53,36,55,49,56,65,60,38,68,74,36,96,42,72,68,58,32,53,51,50,52,50,59,51,27,58,74,70,79,42,56,74,65,61,50,51,53,45,34,44,70,57,33,48,61,56,49,52,51,50,50,53,49,36,67,75,43,42,93,78,50,46,37,71,60,52,51,51,50,33,64,74,52,66,55,56,66,69,62,49,50,52,52,38,50,53,52,50,33,54,49,47,47,50,64,56,50,65,85,55,69,86,81,75,46,61,59,47,77,64,54,54,50,47,52,53,42,43,32,56,30,56,70,47,50,75,65,57,51,46,53,44,45,44,72,56,49,47,65,56,50,46,54,49,47,52,50,53,50,49,52,38,64,77,41,41,86,61,52,72,70,56,33,47,48,52,44,46,53,55,52,49,44,33,65,29,67,64,56,54,66,69,59,53,45,49,50,50,18,53,53,45,29,52,51,52,37,51,51,47,58,57,28,35,52,26,44,78,69,66,37,48,70,61,19,22,51,39,49,51,49,50,42,33,31,52,49,47,52,48,51,30,56,52,77,74,60,82,78,91,75,57,74,64,56,54,45,45,60,46,52,62,66,89,48,65,72,68,85,64,50,79,36,42,65,50,42,52,27,28,31,50,34,52,48,63,68,46,98,57,61,60,102,57,50,69,60,45,51,53,51,43,35,63,58,63,67,54,52,70,73,56,47,54,48,35,48,37,70,42,47,38,66,59,53,46,51,54,52,48,54,52,49,51,54,18,67,76,67,76,52,75,56,66,70,58,49,53,55,49,50,54,49,43,60,56,64,67,59,61,66,68,53,53,52,51,52,46,51,55,52,52,50,53,53,49,47,70,61,39,56,89,70,43,80,63,50,73,72,60,44,57,53,48,55,52,48,36,62,68,65,68,57,57,68,68,62,54,32,51,55,27,43,68,70,40,39,65,49,50,28,50,54,52,50,62,54,18,56,95,84,64,50,54,50,75,78,51,51,60,55,48,54,54,46,30,60,56,54,51,34,46,75,66,55,44,49,54,38,49,50,50,38,48,48,68,60,46,44,65,57,52,52,51,49,48,52,51,44,49,63,62,73,48,56,75,73,64,50,36,72,73,68,76,52,88,80,70,94,84,82,73,78,92,68,97,67,84,92,67,78,60,58,60,60,46,54,50,50,52,48,51,52,52,49,53,40,61,68,53,61,57,63,44,77,40,75,89,87,46,74,66,45,51,88,64,30,58,65,80,60,64,94,72,55,72,66,56,57,50,48,51,51,50,49,53,56,56,50,54,76,75,54,78,66,82,62,40,61,55,47,60,59,43,58,67,50,48,41,45,43,47,54,56,52,73,67,58,52,48,50,54,46,46,53,55,47,48,54,56,50,45,56,51,52,54,55,41,41,74,73,66,56,47,86,52,78,69,57,54,56,53,52,51,54,53,39,69,74,65,66,57,59,67,69,62,54,53,49,53,55,49,51,50,52,48,58,49,54,36,54,55,51,55,58,53,73,70,47,96,72,83,52,57,71,59,55,52,52,53,49,57,43,34,54,64,70,73,50,56,47,61,82,75,49,79,51,50,72,68,57,47,48,49,54,49,46,48,48,49,47,56,42,66,76,75,43,88,81,81,67,73,74,60,54,60,55,51,50,54,53,29,62,68,53,64,50,52,75,65,60,51,50,52,44,50,51,53,48,49,54,54,51,47,50,54,45,49,51,52,36,52,56,33,53,75,72,67,43,58,74,58,37,47,55,41,48,57,54,44,46,59,54,37,64,77,57,75,57,58,64,52,94,69,98,69,51,74,71,49,51,48,49,55,51,48,47,50,47,53,59,53,64,74,67,60,70,94,85,53,97,54,54,72,57,54,49,47,48,52,48,50,52,50,49,41,48,32,40,36,70,65,68,80,92,130